Protein AF-A0AAE9F2T5-F1 (afdb_monomer_lite)

Radius of gyration: 38.39 Å; chains: 1; bounding box: 118×68×94 Å

pLDDT: mean 76.82, std 18.56, range [22.47, 98.25]

InterPro domains:
  IPR002516 Glycosyl transferase, family 11 [PF01531] (31-319)
  IPR004951 Protein of unknown function DUF268, Caenorhabditis species [PF03269] (852-1028)
  IPR008166 Glycosyltransferase family 92 [PF01697] (435-632)
  IPR052501 Alpha-1-2 Fucosyltransferase [PTHR22898] (22-334)

Secondary structure (DSSP, 8-state):
---------------PPPPPPPP---PPPPPEEEE---TTS-HHHHHHHHHHHHHHHHHHT-EEEEE--SHHHHHHHHHHHHH-HHHHTTSEEESS---TTSPEEE--SSTT----GGGGTT---SEEEEE-S----GGGGTT-HHHHHHTSPPPSS--TTS----SSEEEEEEEE--TTTTTTSS----HHHHHHHHHHHHHHH---TTSEEEEEEEES-HHHHHHHTT-EEE-TTSPEEEHHHHEEE--S-HHHHHHHHHHH-SEEEE-STT-HHHHHHHHT-SS-EEEEE-GGGS--SSS-GGG--HHHHS-TTSEEEEEESTTS-EEEE-----TTEEEEEEEEE-------SSS-S------EEEEEEE-SS-EEEEEEEEEE----TT-SEEEEEEEEE--SS-SEEEEE-SS-EEE--------EEETTTEEE--------TT--TTS--TTTHHHHT-HHHHHHHHHHHHTTT-SEEE---TTEE---SSSSSHHHHHHHHHTT-TTEEEEEEEEEEEEEEEE-GGG--HHHHHHT-EEEEEEEEEEEEEEGGG-SS--SBPPSSPSTT-EEEEEEEEEEEEEEEEEEEPTT-TT---------------HHHHHHHHHHHHHHHTSHHHHTTGGGS-SS-SSHHHHHHHHHHHHHS--SS---GGGS-----TT---S-------GGG-EEEETTEEEE----S-----TTS-SSSSHIIIIIIGGGTEEEEE--SSS-EEEESSPPPHHHHHHHHHHHHTSPPPSS--SS--GGGHHHHTTTTTSEEEEE----TTTTSS----TT-HHHHTT--HHHHHTTSSSGGGHHHHHHHHHS--TT-EEEEES--SS-HHHHHHHHTT-SEEEEE-SS-----GGGTTTEEEE-HHHHHHTGGGTTT-EEEEEEES-GGGTTS-TTSPPP-TTHHHHHHHHHHHHEEEEEEEEEEEEEESSEEEEETEEEB-HHHHHHHTTTEEEEEEEETTEEEEE---HHHHSTT-TT-EEEEEEEEEE-

Structure (mmCIF, N/CA/C/O backbone):
data_AF-A0AAE9F2T5-F1
#
_entry.id   AF-A0AAE9F2T5-F1
#
loop_
_atom_site.group_PDB
_atom_site.id
_atom_site.type_symbol
_atom_site.label_atom_id
_atom_site.label_alt_id
_atom_site.label_comp_id
_atom_site.label_asym_id
_atom_site.label_entity_id
_atom_site.label_seq_id
_atom_site.pdbx_PDB_ins_code
_atom_site.Cartn_x
_atom_site.Cartn_y
_atom_site.Cartn_z
_atom_site.occupancy
_atom_site.B_iso_or_equiv
_atom_site.auth_seq_id
_atom_site.auth_comp_id
_atom_site.auth_asym_id
_atom_site.auth_atom_id
_atom_site.pdbx_PDB_model_num
ATOM 1 N N . MET A 1 1 ? -65.690 -32.339 -8.163 1.00 26.03 1 MET A N 1
ATOM 2 C CA . MET A 1 1 ? -66.912 -31.895 -7.452 1.00 26.03 1 MET A CA 1
ATOM 3 C C . MET A 1 1 ? -66.470 -30.750 -6.547 1.00 26.03 1 MET A C 1
ATOM 5 O O . MET A 1 1 ? -65.529 -30.986 -5.807 1.00 26.03 1 MET A O 1
ATOM 9 N N . PHE A 1 2 ? -66.978 -29.517 -6.598 1.00 22.47 2 PHE A N 1
ATOM 10 C CA . PHE A 1 2 ? -68.181 -28.957 -7.248 1.00 22.47 2 PHE A CA 1
ATOM 11 C C . PHE A 1 2 ? -67.859 -27.779 -8.207 1.00 22.47 2 PHE A C 1
ATOM 13 O O . PHE A 1 2 ? -66.694 -27.490 -8.451 1.00 22.47 2 PHE A O 1
ATOM 20 N N . ASN A 1 3 ? -68.898 -27.172 -8.801 1.00 24.66 3 ASN A N 1
ATOM 21 C CA . ASN A 1 3 ? -68.840 -26.230 -9.932 1.00 24.66 3 ASN A CA 1
ATOM 22 C C . ASN A 1 3 ? -68.689 -24.737 -9.563 1.00 24.66 3 ASN A C 1
ATOM 24 O O . ASN A 1 3 ? -69.154 -24.302 -8.516 1.00 24.66 3 ASN A O 1
ATOM 28 N N . ASN A 1 4 ? -68.166 -23.980 -10.537 1.00 30.84 4 ASN A N 1
ATOM 29 C CA . ASN A 1 4 ? -68.467 -22.597 -10.959 1.00 30.84 4 ASN A CA 1
ATOM 30 C C . ASN A 1 4 ? -69.228 -21.628 -10.027 1.00 30.84 4 ASN A C 1
ATOM 32 O O . ASN A 1 4 ? -70.420 -21.808 -9.786 1.00 30.84 4 ASN A O 1
ATOM 36 N N . VAL A 1 5 ? -68.631 -20.441 -9.837 1.00 24.72 5 VAL A N 1
ATOM 37 C CA . VAL A 1 5 ? -69.304 -19.144 -10.074 1.00 24.72 5 VAL A CA 1
ATOM 38 C C . VAL A 1 5 ? -68.362 -18.244 -10.892 1.00 24.72 5 VAL A C 1
ATOM 40 O O . VAL A 1 5 ? -67.168 -18.179 -10.620 1.00 24.72 5 VAL A O 1
ATOM 43 N N . THR A 1 6 ? -68.895 -17.580 -11.917 1.00 32.34 6 THR A N 1
ATOM 44 C CA . THR A 1 6 ? -68.204 -16.633 -12.818 1.00 32.34 6 THR A CA 1
ATOM 45 C C . THR A 1 6 ? -68.446 -15.175 -12.422 1.00 32.34 6 THR A C 1
ATOM 47 O O . THR A 1 6 ? -69.546 -14.903 -11.949 1.00 32.34 6 THR A O 1
ATOM 50 N N . LEU A 1 7 ? -67.512 -14.259 -12.745 1.00 22.95 7 LEU A N 1
ATOM 51 C CA . LEU A 1 7 ? -67.686 -12.862 -13.242 1.00 22.95 7 LEU A CA 1
ATOM 52 C C . LEU A 1 7 ? -66.409 -12.022 -12.963 1.00 22.95 7 LEU A C 1
ATOM 54 O O . LEU A 1 7 ? -65.726 -12.330 -11.989 1.00 22.95 7 LEU A O 1
ATOM 58 N N . PRO A 1 8 ? -66.123 -10.914 -13.688 1.00 25.28 8 PRO A N 1
ATOM 59 C CA . PRO A 1 8 ? -66.578 -10.504 -15.022 1.00 25.28 8 PRO A CA 1
ATOM 60 C C . PRO A 1 8 ? -65.414 -10.296 -16.027 1.00 25.28 8 PRO A C 1
ATOM 62 O O . PRO A 1 8 ? -64.253 -10.174 -15.653 1.00 25.28 8 PRO A O 1
ATOM 65 N N . VAL A 1 9 ? -65.737 -10.177 -17.321 1.00 36.75 9 VAL A N 1
ATOM 66 C CA . VAL A 1 9 ? -64.792 -9.720 -18.362 1.00 36.75 9 VAL A CA 1
ATOM 67 C C . VAL A 1 9 ? -64.897 -8.199 -18.518 1.00 36.75 9 VAL A C 1
ATOM 69 O O . VAL A 1 9 ? -65.997 -7.679 -18.698 1.00 36.75 9 VAL A O 1
ATOM 72 N N . ILE A 1 10 ? -63.760 -7.499 -18.506 1.00 24.41 10 ILE A N 1
ATOM 73 C CA . ILE A 1 10 ? -63.602 -6.074 -18.861 1.00 24.41 10 ILE A CA 1
ATOM 74 C C . ILE A 1 10 ? -62.462 -5.992 -19.907 1.00 24.41 10 ILE A C 1
ATOM 76 O O . ILE A 1 10 ? -61.574 -6.846 -19.883 1.00 24.41 10 ILE A O 1
ATOM 80 N N . PRO A 1 11 ? -62.550 -5.123 -20.936 1.00 23.88 11 PRO A N 1
ATOM 81 C CA . PRO A 1 11 ? -62.205 -5.558 -22.290 1.00 23.88 11 PRO A CA 1
ATOM 82 C C . PRO A 1 11 ? -60.758 -5.306 -22.732 1.00 23.88 11 PRO A C 1
ATOM 84 O O . PRO A 1 11 ? -60.097 -4.365 -22.303 1.00 23.88 11 PRO A O 1
ATOM 87 N N . LEU A 1 12 ? -60.344 -6.102 -23.725 1.00 28.84 12 LEU A N 1
ATOM 88 C CA . LEU A 1 12 ? -59.210 -5.833 -24.613 1.00 28.84 12 LEU A CA 1
ATOM 89 C C . LEU A 1 12 ? -59.249 -4.388 -25.138 1.00 28.84 12 LEU A C 1
ATOM 91 O O . LEU A 1 12 ? -60.139 -4.031 -25.916 1.00 28.84 12 LEU A O 1
ATOM 95 N N . ILE A 1 13 ? -58.243 -3.585 -24.788 1.00 26.64 13 ILE A N 1
ATOM 96 C CA . ILE A 1 13 ? -57.973 -2.328 -25.489 1.00 26.64 13 ILE A CA 1
ATOM 97 C C . ILE A 1 13 ? -57.373 -2.685 -26.851 1.00 26.64 13 ILE A C 1
ATOM 99 O O . ILE A 1 13 ? -56.270 -3.218 -26.960 1.00 26.64 13 ILE A O 1
ATOM 103 N N . ASN A 1 14 ? -58.145 -2.424 -27.904 1.00 25.52 14 ASN A N 1
ATOM 104 C CA . ASN A 1 14 ? -57.723 -2.654 -29.278 1.00 25.52 14 ASN A CA 1
ATOM 105 C C . ASN A 1 14 ? -56.640 -1.655 -29.707 1.00 25.52 14 ASN A C 1
ATOM 107 O O . ASN A 1 14 ? -56.789 -0.452 -29.509 1.00 25.52 14 ASN A O 1
ATOM 111 N N . LYS A 1 15 ? -55.624 -2.192 -30.391 1.00 38.91 15 LYS A N 1
ATOM 112 C CA . LYS A 1 15 ? -54.816 -1.575 -31.458 1.00 38.91 15 LYS A CA 1
ATOM 113 C C . LYS A 1 15 ? -54.985 -0.059 -31.658 1.00 38.91 15 LYS A C 1
ATOM 115 O O . LYS A 1 15 ? -55.930 0.382 -32.311 1.00 38.91 15 LYS A O 1
ATOM 120 N N . THR A 1 16 ? -53.962 0.705 -31.292 1.00 28.67 16 THR A N 1
ATOM 121 C CA . THR A 1 16 ? -53.612 1.919 -32.035 1.00 28.67 16 THR A CA 1
ATOM 122 C C . THR A 1 16 ? -52.824 1.529 -33.289 1.00 28.67 16 THR A C 1
ATOM 124 O O . THR A 1 16 ? -51.819 0.822 -33.218 1.00 28.67 16 THR A O 1
ATOM 127 N N . GLU A 1 17 ? -53.295 1.955 -34.463 1.00 27.84 17 GLU A N 1
ATOM 128 C CA . GLU A 1 17 ? -52.518 1.855 -35.704 1.00 27.84 17 GLU A CA 1
ATOM 129 C C . GLU A 1 17 ? -51.265 2.749 -35.628 1.00 27.84 17 GLU A C 1
ATOM 131 O O . GLU A 1 17 ? -51.311 3.813 -35.000 1.00 27.84 17 GLU A O 1
ATOM 136 N N . PRO A 1 18 ? -50.147 2.374 -36.278 1.00 27.41 18 PRO A N 1
ATOM 137 C CA . PRO A 1 18 ? -48.963 3.223 -36.313 1.00 27.41 18 PRO A CA 1
ATOM 138 C C . PRO A 1 18 ? -49.248 4.517 -37.099 1.00 27.41 18 PRO A C 1
ATOM 140 O O . PRO A 1 18 ? -49.845 4.462 -38.182 1.00 27.41 18 PRO A O 1
ATOM 143 N N . PRO A 1 19 ? -48.806 5.693 -36.613 1.00 31.16 19 PRO A N 1
ATOM 144 C CA . PRO A 1 19 ? -48.976 6.943 -37.341 1.00 31.16 19 PRO A CA 1
ATOM 145 C C . PRO A 1 19 ? -48.209 6.906 -38.669 1.00 31.16 19 PRO A C 1
ATOM 147 O O . PRO A 1 19 ? -47.118 6.344 -38.774 1.00 31.16 19 PRO A O 1
ATOM 150 N N . LYS A 1 20 ? -48.797 7.517 -39.706 1.00 30.09 20 LYS A N 1
ATOM 151 C CA . LYS A 1 20 ? -48.253 7.508 -41.073 1.00 30.09 20 LYS A CA 1
ATOM 152 C C . LYS A 1 20 ? -46.817 8.035 -41.108 1.00 30.09 20 LYS A C 1
ATOM 154 O O . LYS A 1 20 ? -46.532 9.117 -40.604 1.00 30.09 20 LYS A O 1
ATOM 159 N N . ALA A 1 21 ? -45.944 7.270 -41.761 1.00 32.88 21 ALA A N 1
ATOM 160 C CA . ALA A 1 21 ? -44.514 7.534 -41.821 1.00 32.88 21 ALA A CA 1
ATOM 161 C C . ALA A 1 21 ? -44.183 8.918 -42.402 1.00 32.88 21 ALA A C 1
ATOM 163 O O . ALA A 1 21 ? -44.449 9.190 -43.575 1.00 32.88 21 ALA A O 1
ATOM 164 N N . ASN A 1 22 ? -43.498 9.737 -41.604 1.00 29.17 22 ASN A N 1
ATOM 165 C CA . ASN A 1 22 ? -42.672 10.826 -42.110 1.00 29.17 22 ASN A CA 1
ATOM 166 C C . ASN A 1 22 ? -41.255 10.266 -42.302 1.00 29.17 22 ASN A C 1
ATOM 168 O O . ASN A 1 22 ? -40.677 9.706 -41.372 1.00 29.17 22 ASN A O 1
ATOM 172 N N . LYS A 1 23 ? -40.714 10.338 -43.521 1.00 43.25 23 LYS A N 1
ATOM 173 C CA . LYS A 1 23 ? -39.388 9.778 -43.832 1.00 43.25 23 LYS A CA 1
ATOM 174 C C . LYS A 1 23 ? -38.257 10.667 -43.295 1.00 43.25 23 LYS A C 1
ATOM 176 O O . LYS A 1 23 ? -38.387 11.886 -43.295 1.00 43.25 23 LYS A O 1
ATOM 181 N N . ASN A 1 24 ? -37.121 10.023 -43.006 1.00 42.94 24 ASN A N 1
ATOM 182 C CA . ASN A 1 24 ? -35.780 10.594 -42.778 1.00 42.94 24 ASN A CA 1
ATOM 183 C C . ASN A 1 24 ? -35.368 10.949 -41.334 1.00 42.94 24 ASN A C 1
ATOM 185 O O . ASN A 1 24 ? -34.808 12.014 -41.101 1.00 42.94 24 ASN A O 1
ATOM 189 N N . VAL A 1 25 ? -35.469 9.980 -40.418 1.00 36.09 25 VAL A N 1
ATOM 190 C CA . VAL A 1 25 ? -34.329 9.593 -39.558 1.00 36.09 25 VAL A CA 1
ATOM 191 C C . VAL A 1 25 ? -34.303 8.060 -39.520 1.00 36.09 25 VAL A C 1
ATOM 193 O O . VAL A 1 25 ? -35.353 7.449 -39.337 1.00 36.09 25 VAL A O 1
ATOM 196 N N . LEU A 1 26 ? -33.145 7.423 -39.730 1.00 37.03 26 LEU A N 1
ATOM 197 C CA . LEU A 1 26 ? -32.974 6.020 -39.335 1.00 37.03 26 LEU A CA 1
ATOM 198 C C . LEU A 1 26 ? -32.663 6.009 -37.837 1.00 37.03 26 LEU A C 1
ATOM 200 O O . LEU A 1 26 ? -31.552 6.363 -37.446 1.00 37.03 26 LEU A O 1
ATOM 204 N N . GLU A 1 27 ? -33.635 5.627 -37.008 1.00 47.56 27 GLU A N 1
ATOM 205 C CA . GLU A 1 27 ? -33.327 5.235 -35.630 1.00 47.56 27 GLU A CA 1
ATOM 206 C C . GLU A 1 27 ? -32.366 4.029 -35.664 1.00 47.56 27 GLU A C 1
ATOM 208 O O . GLU A 1 27 ? -32.543 3.135 -36.501 1.00 47.56 27 GLU A O 1
ATOM 213 N N . PRO A 1 28 ? -31.340 3.979 -34.793 1.00 51.78 28 PRO A N 1
ATOM 214 C CA . PRO A 1 28 ? -30.509 2.789 -34.664 1.00 51.78 28 PRO A CA 1
ATOM 215 C C . PRO A 1 28 ? -31.369 1.588 -34.225 1.00 51.78 28 PRO A C 1
ATOM 217 O O . PRO A 1 28 ? -32.361 1.776 -33.514 1.00 51.78 28 PRO A O 1
ATOM 220 N N . PRO A 1 29 ? -31.011 0.350 -34.619 1.00 58.88 29 PRO A N 1
ATOM 221 C CA . PRO A 1 29 ? -31.774 -0.835 -34.240 1.00 58.88 29 PRO A CA 1
ATOM 222 C C . PRO A 1 29 ? -31.859 -0.946 -32.716 1.00 58.88 29 PRO A C 1
ATOM 224 O O . PRO A 1 29 ? -30.844 -0.863 -32.017 1.00 58.88 29 PRO A O 1
ATOM 227 N N . LYS A 1 30 ? -33.082 -1.117 -32.204 1.00 73.56 30 LYS A N 1
ATOM 228 C CA . LYS A 1 30 ? -33.344 -1.248 -30.769 1.00 73.56 30 LYS A CA 1
ATOM 229 C C . LYS A 1 30 ? -32.688 -2.529 -30.268 1.00 73.56 30 LYS A C 1
ATOM 231 O O . LYS A 1 30 ? -33.008 -3.613 -30.734 1.00 73.56 30 LYS A O 1
ATOM 236 N N . LYS A 1 31 ? -31.755 -2.390 -29.328 1.00 90.88 31 LYS A N 1
ATOM 237 C CA . LYS A 1 31 ? -31.063 -3.516 -28.699 1.00 90.88 31 LYS A CA 1
ATOM 238 C C . LYS A 1 31 ? -31.756 -3.900 -27.401 1.00 90.88 31 LYS A C 1
ATOM 240 O O . LYS A 1 31 ? -32.122 -3.027 -26.618 1.00 90.88 31 LYS A O 1
ATOM 245 N N . TYR A 1 32 ? -31.867 -5.193 -27.146 1.00 92.50 32 TYR A N 1
ATOM 246 C CA . TYR A 1 32 ? -32.594 -5.768 -26.019 1.00 92.50 32 TYR A CA 1
ATOM 247 C C . TYR A 1 32 ? -31.639 -6.451 -25.033 1.00 92.50 32 TYR A C 1
ATOM 249 O O . TYR A 1 32 ? -30.564 -6.927 -25.423 1.00 92.50 32 TYR A O 1
ATOM 257 N N . LEU A 1 33 ? -32.027 -6.484 -23.757 1.00 94.56 33 LEU A N 1
ATOM 258 C CA . LEU A 1 33 ? -31.319 -7.180 -22.683 1.00 94.56 33 LEU A CA 1
ATOM 259 C C . LEU A 1 33 ? -32.301 -7.948 -21.791 1.00 94.56 33 LEU A C 1
ATOM 261 O O . LEU A 1 33 ? -33.308 -7.392 -21.370 1.00 94.56 33 LEU A O 1
ATOM 265 N N . SER A 1 34 ? -31.993 -9.200 -21.469 1.00 93.50 34 SER A N 1
ATOM 266 C CA . SER A 1 34 ? -32.776 -10.048 -20.554 1.00 93.50 34 SER A CA 1
ATOM 267 C C . SER A 1 34 ? -31.858 -10.899 -19.668 1.00 93.50 34 SER A C 1
ATOM 269 O O . SER A 1 34 ? -30.660 -10.997 -19.941 1.00 93.50 34 SER A O 1
ATOM 271 N N . THR A 1 35 ? -32.401 -11.497 -18.608 1.00 92.19 35 THR A N 1
ATOM 272 C CA . THR A 1 35 ? -31.714 -12.432 -17.693 1.00 92.19 35 THR A CA 1
ATOM 273 C C . THR A 1 35 ? -32.574 -13.686 -17.499 1.00 92.19 35 THR A C 1
ATOM 275 O O . THR A 1 35 ? -33.719 -13.722 -17.952 1.00 92.19 35 THR A O 1
ATOM 278 N N . ASN A 1 36 ? -32.051 -14.711 -16.814 1.00 87.88 36 ASN A N 1
ATOM 279 C CA . ASN A 1 36 ? -32.835 -15.909 -16.476 1.00 87.88 36 ASN A CA 1
ATOM 280 C C . ASN A 1 36 ? -33.987 -15.647 -15.480 1.00 87.88 36 ASN A C 1
ATOM 282 O O . ASN A 1 36 ? -34.905 -16.454 -15.441 1.00 87.88 36 ASN A O 1
ATOM 286 N N . LEU A 1 37 ? -33.897 -14.577 -14.671 1.00 88.38 37 LEU A N 1
ATOM 287 C CA . LEU A 1 37 ? -34.803 -14.183 -13.578 1.00 88.38 37 LEU A CA 1
ATOM 288 C C . LEU A 1 37 ? -35.059 -15.256 -12.491 1.00 88.38 37 LEU A C 1
ATOM 290 O O . LEU A 1 37 ? -35.641 -16.313 -12.721 1.00 88.38 37 LEU A O 1
ATOM 294 N N . ALA A 1 38 ? -34.734 -14.945 -11.235 1.00 88.69 38 ALA A N 1
ATOM 295 C CA . ALA A 1 38 ? -35.103 -15.735 -10.054 1.00 88.69 38 ALA A CA 1
ATOM 296 C C . ALA A 1 38 ? -36.607 -15.623 -9.698 1.00 88.69 38 ALA A C 1
ATOM 298 O O . ALA A 1 38 ? -36.972 -15.291 -8.568 1.00 88.69 38 ALA A O 1
ATOM 299 N N . ALA A 1 39 ? -37.499 -15.878 -10.659 1.00 89.31 39 ALA A N 1
ATOM 300 C CA . ALA A 1 39 ? -38.934 -15.610 -10.547 1.00 89.31 39 ALA A CA 1
ATOM 301 C C . ALA A 1 39 ? -39.632 -16.382 -9.411 1.00 89.31 39 ALA A C 1
ATOM 303 O O . ALA A 1 39 ? -40.558 -15.866 -8.792 1.00 89.31 39 ALA A O 1
ATOM 304 N N . ASN A 1 40 ? -39.150 -17.582 -9.071 1.00 90.06 40 ASN A N 1
ATOM 305 C CA . ASN A 1 40 ? -39.658 -18.395 -7.956 1.00 90.06 40 ASN A CA 1
ATOM 306 C C . ASN A 1 40 ? -39.263 -17.883 -6.552 1.00 90.06 40 ASN A C 1
ATOM 308 O O . ASN A 1 40 ? -39.580 -18.532 -5.553 1.00 90.06 40 ASN A O 1
ATOM 312 N N . ALA A 1 41 ? -38.534 -16.769 -6.461 1.00 89.88 41 ALA A N 1
ATOM 313 C CA . ALA A 1 41 ? -38.201 -16.119 -5.201 1.00 89.88 41 ALA A CA 1
ATOM 314 C C . ALA A 1 41 ? -39.363 -15.250 -4.664 1.00 89.88 41 ALA A C 1
ATOM 316 O O . ALA A 1 41 ? -40.492 -15.331 -5.136 1.00 89.88 41 ALA A O 1
ATOM 317 N N . ARG A 1 42 ? -39.086 -14.423 -3.645 1.00 90.19 42 ARG A N 1
ATOM 318 C CA . ARG A 1 42 ? -40.025 -13.430 -3.085 1.00 90.19 42 ARG A CA 1
ATOM 319 C C . ARG A 1 42 ? -39.603 -12.005 -3.459 1.00 90.19 42 ARG A C 1
ATOM 321 O O . ARG A 1 42 ? -38.406 -11.779 -3.653 1.00 90.19 42 ARG A O 1
ATOM 328 N N . LEU A 1 43 ? -40.544 -11.058 -3.405 1.00 92.19 43 LEU A N 1
ATOM 329 C CA . LEU A 1 43 ? -40.414 -9.609 -3.648 1.00 92.19 43 LEU A CA 1
ATOM 330 C C . LEU A 1 43 ? -39.008 -8.987 -3.506 1.00 92.19 43 LEU A C 1
ATOM 332 O O . LEU A 1 43 ? -38.526 -8.347 -4.433 1.00 92.19 43 LEU A O 1
ATOM 336 N N . GLY A 1 44 ? -38.309 -9.169 -2.378 1.00 92.81 44 GLY A N 1
ATOM 337 C CA . GLY A 1 44 ? -36.970 -8.585 -2.177 1.00 92.81 44 GLY A CA 1
ATOM 338 C C . GLY A 1 44 ? -35.915 -9.041 -3.201 1.00 92.81 44 GLY A C 1
ATOM 339 O O . GLY A 1 44 ? -35.040 -8.266 -3.579 1.00 92.81 44 GLY A O 1
ATOM 340 N N . ASN A 1 45 ? -36.011 -10.278 -3.695 1.00 92.94 45 ASN A N 1
ATOM 341 C CA . ASN A 1 45 ? -35.160 -10.791 -4.773 1.00 92.94 45 ASN A CA 1
ATOM 342 C C . ASN A 1 45 ? -35.644 -10.320 -6.148 1.00 92.94 45 ASN A C 1
ATOM 344 O O . ASN A 1 45 ? -34.815 -10.016 -7.002 1.00 92.94 45 ASN A O 1
ATOM 348 N N . HIS A 1 46 ? -36.962 -10.214 -6.345 1.00 94.88 46 HIS A N 1
ATOM 349 C CA . HIS A 1 46 ? -37.544 -9.674 -7.576 1.00 94.88 46 HIS A CA 1
ATOM 350 C C . HIS A 1 46 ? -37.118 -8.220 -7.809 1.00 94.88 46 HIS A C 1
ATOM 352 O O . HIS A 1 46 ? -36.692 -7.872 -8.907 1.00 94.88 46 HIS A O 1
ATOM 358 N N . LEU A 1 47 ? -37.134 -7.391 -6.761 1.00 95.31 47 LEU A N 1
ATOM 359 C CA . LEU A 1 47 ? -36.662 -6.005 -6.812 1.00 95.31 47 LEU A CA 1
ATOM 360 C C . LEU A 1 47 ? -35.171 -5.910 -7.165 1.00 95.31 47 LEU A C 1
ATOM 362 O O . LEU A 1 47 ? -34.795 -5.043 -7.950 1.00 95.31 47 LEU A O 1
ATOM 366 N N . PHE A 1 48 ? -34.327 -6.807 -6.639 1.00 94.94 48 PHE A N 1
ATOM 367 C CA . PHE A 1 48 ? -32.910 -6.866 -7.017 1.00 94.94 48 PHE A CA 1
ATOM 368 C C . PHE A 1 48 ? -32.719 -7.229 -8.496 1.00 94.94 48 PHE A C 1
ATOM 370 O O . PHE A 1 48 ? -32.009 -6.512 -9.196 1.00 94.94 48 PHE A O 1
ATOM 377 N N . GLU A 1 49 ? -33.382 -8.280 -8.985 1.00 93.38 49 GLU A N 1
ATOM 378 C CA . GLU A 1 49 ? -33.363 -8.676 -10.402 1.00 93.38 49 GLU A CA 1
ATOM 379 C C . GLU A 1 49 ? -33.782 -7.518 -11.319 1.00 93.38 49 GLU A C 1
ATOM 381 O O . GLU A 1 49 ? -33.047 -7.149 -12.235 1.00 93.38 49 GLU A O 1
ATOM 386 N N . MET A 1 50 ? -34.930 -6.892 -11.041 1.00 94.88 50 MET A N 1
ATOM 387 C CA . MET A 1 50 ? -35.497 -5.841 -11.891 1.00 94.88 50 MET A CA 1
ATOM 388 C C . MET A 1 50 ? -34.683 -4.541 -11.828 1.00 94.88 50 MET A C 1
ATOM 390 O O . MET A 1 50 ? -34.361 -3.967 -12.870 1.00 94.88 50 MET A O 1
ATOM 394 N N . ALA A 1 51 ? -34.279 -4.082 -10.638 1.00 96.31 51 ALA A N 1
ATOM 395 C CA . ALA A 1 51 ? -33.465 -2.872 -10.507 1.00 96.31 51 ALA A CA 1
ATOM 396 C C . ALA A 1 51 ? -32.064 -3.049 -11.118 1.00 96.31 51 ALA A C 1
ATOM 398 O O . ALA A 1 51 ? -31.571 -2.141 -11.796 1.00 96.31 51 ALA A O 1
ATOM 399 N N . SER A 1 52 ? -31.438 -4.220 -10.942 1.00 95.44 52 SER A N 1
ATOM 400 C CA . SER A 1 52 ? -30.150 -4.535 -11.567 1.00 95.44 52 SER A CA 1
ATOM 401 C C . SER A 1 52 ? -30.272 -4.653 -13.084 1.00 95.44 52 SER A C 1
ATOM 403 O O . SER A 1 52 ? -29.479 -4.030 -13.788 1.00 95.44 52 SER A O 1
ATOM 405 N N . LEU A 1 53 ? -31.277 -5.357 -13.619 1.00 95.38 53 LEU A N 1
ATOM 406 C CA . LEU A 1 53 ? -31.493 -5.461 -15.068 1.00 95.38 53 LEU A CA 1
ATOM 407 C C . LEU A 1 53 ? -31.769 -4.087 -15.701 1.00 95.38 53 LEU A C 1
ATOM 409 O O . LEU A 1 53 ? -31.170 -3.771 -16.731 1.00 95.38 53 LEU A O 1
ATOM 413 N N . TYR A 1 54 ? -32.574 -3.224 -15.072 1.00 96.06 54 TYR A N 1
ATOM 414 C CA . TYR A 1 54 ? -32.762 -1.838 -15.525 1.00 96.06 54 TYR A CA 1
ATOM 415 C C . TYR A 1 54 ? -31.442 -1.043 -15.501 1.00 96.06 54 TYR A C 1
ATOM 417 O O . TYR A 1 54 ? -31.079 -0.422 -16.502 1.00 96.06 54 TYR A O 1
ATOM 425 N N . GLY A 1 55 ? -30.669 -1.121 -14.412 1.00 95.25 55 GLY A N 1
ATOM 426 C CA . GLY A 1 55 ? -29.379 -0.434 -14.279 1.00 95.25 55 GLY A CA 1
ATOM 427 C C . GLY A 1 55 ? -28.319 -0.886 -15.291 1.00 95.25 55 GLY A C 1
ATOM 428 O O . GLY A 1 55 ? -27.673 -0.050 -15.931 1.00 95.25 55 GLY A O 1
ATOM 429 N N . ILE A 1 56 ? -28.186 -2.198 -15.509 1.00 94.69 56 ILE A N 1
ATOM 430 C CA . ILE A 1 56 ? -27.300 -2.789 -16.525 1.00 94.69 56 ILE A CA 1
ATOM 431 C C . ILE A 1 56 ? -27.759 -2.366 -17.930 1.00 94.69 56 ILE A C 1
ATOM 433 O O . ILE A 1 56 ? -26.936 -1.928 -18.735 1.00 94.69 56 ILE A O 1
ATOM 437 N N . SER A 1 57 ? -29.064 -2.418 -18.215 1.00 94.69 57 SER A N 1
ATOM 438 C CA . SER A 1 57 ? -29.635 -2.010 -19.510 1.00 94.69 57 SER A CA 1
ATOM 439 C C . SER A 1 57 ? -29.357 -0.538 -19.815 1.00 94.69 57 SER A C 1
ATOM 441 O O . SER A 1 57 ? -28.848 -0.216 -20.889 1.00 94.69 57 SER A O 1
ATOM 443 N N . LYS A 1 58 ? -29.568 0.350 -18.834 1.00 92.44 58 LYS A N 1
ATOM 444 C CA . LYS A 1 58 ? -29.268 1.789 -18.920 1.00 92.44 58 LYS A CA 1
ATOM 445 C C . LYS A 1 58 ? -27.771 2.063 -19.124 1.00 92.44 58 LYS A C 1
ATOM 447 O O . LYS A 1 58 ? -27.412 3.000 -19.829 1.00 92.44 58 LYS A O 1
ATOM 452 N N . LYS A 1 59 ? -26.887 1.230 -18.558 1.00 91.81 59 LYS A N 1
ATOM 453 C CA . LYS A 1 59 ? -25.421 1.308 -18.729 1.00 91.81 59 LYS A CA 1
ATOM 454 C C . LYS A 1 59 ? -24.927 0.798 -20.093 1.00 91.81 59 LYS A C 1
ATOM 456 O O . LYS A 1 59 ? -23.835 1.189 -20.515 1.00 91.81 59 LYS A O 1
ATOM 461 N N . LEU A 1 60 ? -25.703 -0.071 -20.744 1.00 92.56 60 LEU A N 1
ATOM 462 C CA . LEU A 1 60 ? -25.411 -0.692 -22.043 1.00 92.56 60 LEU A CA 1
ATOM 463 C C . LEU A 1 60 ? -26.208 -0.105 -23.217 1.00 92.56 60 LEU A C 1
ATOM 465 O O . LEU A 1 60 ? -26.041 -0.583 -24.337 1.00 92.56 60 LEU A O 1
ATOM 469 N N . GLU A 1 61 ? -27.058 0.895 -22.969 1.00 92.62 61 GLU A N 1
ATOM 470 C CA . GLU A 1 61 ? -27.955 1.499 -23.968 1.00 92.62 61 GLU A CA 1
ATOM 471 C C . GLU A 1 61 ? -28.879 0.451 -24.630 1.00 92.62 61 GLU A C 1
ATOM 473 O O . GLU A 1 61 ? -29.099 0.437 -25.842 1.00 92.62 61 GLU A O 1
ATOM 478 N N . ARG A 1 62 ? -29.414 -0.461 -23.805 1.00 93.75 62 ARG A N 1
ATOM 479 C CA . ARG A 1 62 ? -30.348 -1.532 -24.194 1.00 93.75 62 ARG A CA 1
ATOM 480 C C . ARG A 1 62 ? -31.711 -1.352 -23.520 1.00 93.75 62 ARG A C 1
ATOM 482 O O . ARG A 1 62 ? -31.817 -0.718 -22.474 1.00 93.75 62 ARG A O 1
ATOM 489 N N . ILE A 1 63 ? -32.746 -1.943 -24.111 1.00 94.94 63 ILE A N 1
ATOM 490 C CA . ILE A 1 63 ? -34.098 -2.032 -23.552 1.00 94.94 63 ILE A CA 1
ATOM 491 C C . ILE A 1 63 ? -34.176 -3.287 -22.664 1.00 94.94 63 ILE A C 1
ATOM 493 O O . ILE A 1 63 ? -33.966 -4.392 -23.184 1.00 94.94 63 ILE A O 1
ATOM 497 N N . PRO A 1 64 ? -34.478 -3.166 -21.357 1.00 96.12 64 PRO A N 1
ATOM 498 C CA . PRO A 1 64 ? -34.688 -4.331 -20.507 1.00 96.12 64 PRO A CA 1
ATOM 499 C C . PRO A 1 64 ? -35.942 -5.086 -20.969 1.00 96.12 64 PRO A C 1
ATOM 501 O O . PRO A 1 64 ? -36.957 -4.487 -21.317 1.00 96.12 64 PRO A O 1
ATOM 504 N N . THR A 1 65 ? -35.859 -6.409 -21.033 1.00 94.19 65 THR A N 1
ATOM 505 C CA . THR A 1 65 ? -36.886 -7.287 -21.609 1.00 94.19 65 THR A CA 1
ATOM 506 C C . THR A 1 65 ? -37.189 -8.420 -20.637 1.00 94.19 65 THR A C 1
ATOM 508 O O . THR A 1 65 ? -36.274 -9.102 -20.173 1.00 94.19 65 THR A O 1
ATOM 511 N N . PHE A 1 66 ? -38.471 -8.613 -20.337 1.00 94.19 66 PHE A N 1
ATOM 512 C CA . PHE A 1 66 ? -38.980 -9.595 -19.383 1.00 94.19 66 PHE A CA 1
ATOM 513 C C . PHE A 1 66 ? -39.774 -10.664 -20.138 1.00 94.19 66 PHE A C 1
ATOM 515 O O . PHE A 1 66 ? -40.741 -10.336 -20.823 1.00 94.19 66 PHE A O 1
ATOM 522 N N . PHE A 1 67 ? -39.374 -11.928 -20.016 1.00 91.38 67 PHE A N 1
ATOM 523 C CA . PHE A 1 67 ? -40.052 -13.063 -20.648 1.00 91.38 67 PHE A CA 1
ATOM 524 C C . PHE A 1 67 ? -40.921 -13.793 -19.618 1.00 91.38 67 PHE A C 1
ATOM 526 O O . PHE A 1 67 ? -40.455 -14.098 -18.521 1.00 91.38 67 PHE A O 1
ATOM 533 N N . ILE A 1 68 ? -42.177 -14.076 -19.964 1.00 89.94 68 ILE A N 1
ATOM 534 C CA . ILE A 1 68 ? -43.112 -14.825 -19.115 1.00 89.94 68 ILE A CA 1
ATOM 535 C C . ILE A 1 68 ? -43.090 -16.299 -19.547 1.00 89.94 68 ILE A C 1
ATOM 537 O O . ILE A 1 68 ? -43.784 -16.697 -20.478 1.00 89.94 68 ILE A O 1
ATOM 541 N N . ASP A 1 69 ? -42.273 -17.111 -18.869 1.00 85.25 69 ASP A N 1
ATOM 542 C CA . ASP A 1 69 ? -42.164 -18.565 -19.109 1.00 85.25 69 ASP A CA 1
ATOM 543 C C . ASP A 1 69 ? -43.113 -19.382 -18.208 1.00 85.25 69 ASP A C 1
ATOM 545 O O . ASP A 1 69 ? -43.713 -20.374 -18.616 1.00 85.25 69 ASP A O 1
ATOM 549 N N . THR A 1 70 ? -43.299 -18.950 -16.957 1.00 88.50 70 THR A N 1
ATOM 550 C CA . THR A 1 70 ? -44.057 -19.704 -15.941 1.00 88.50 70 THR A CA 1
ATOM 551 C C . THR A 1 70 ? -44.907 -18.788 -15.071 1.00 88.50 70 THR A C 1
ATOM 553 O O . THR A 1 70 ? -44.527 -17.643 -14.869 1.00 88.50 70 THR A O 1
ATOM 556 N N . GLN A 1 71 ? -45.913 -19.331 -14.377 1.00 89.12 71 GLN A N 1
ATOM 557 C CA . GLN A 1 71 ? -46.735 -18.594 -13.398 1.00 89.12 71 GLN A CA 1
ATOM 558 C C . GLN A 1 71 ? -45.925 -17.793 -12.350 1.00 89.12 71 GLN A C 1
ATOM 560 O O . GLN A 1 71 ? -46.354 -16.729 -11.922 1.00 89.12 71 GLN A O 1
ATOM 565 N N . TRP A 1 72 ? -44.728 -18.252 -11.960 1.00 90.69 72 TRP A N 1
ATOM 566 C CA . TRP A 1 72 ? -43.838 -17.486 -11.072 1.00 90.69 72 TRP A CA 1
ATOM 567 C C . TRP A 1 72 ? -43.378 -16.141 -11.661 1.00 90.69 72 TRP A C 1
ATOM 569 O O . TRP A 1 72 ? -43.172 -15.189 -10.915 1.00 90.69 72 TRP A O 1
ATOM 579 N N . HIS A 1 73 ? -43.251 -16.041 -12.988 1.00 92.94 73 HIS A N 1
ATOM 580 C CA . HIS A 1 73 ? -42.944 -14.797 -13.694 1.00 92.94 73 HIS A CA 1
ATOM 581 C C . HIS A 1 73 ? -44.146 -13.843 -13.672 1.00 92.94 73 HIS A C 1
ATOM 583 O O . HIS A 1 73 ? -43.953 -12.650 -13.454 1.00 92.94 73 HIS A O 1
ATOM 589 N N . ASP A 1 74 ? -45.378 -14.359 -13.801 1.00 90.06 74 ASP A N 1
ATOM 590 C CA . ASP A 1 74 ? -46.595 -13.559 -13.601 1.00 90.06 74 ASP A CA 1
ATOM 591 C C . ASP A 1 74 ? -46.659 -12.996 -12.175 1.00 90.06 74 ASP A C 1
ATOM 593 O O . ASP A 1 74 ? -46.924 -11.811 -11.996 1.00 90.06 74 ASP A O 1
ATOM 597 N N . THR A 1 75 ? -46.370 -13.816 -11.156 1.00 91.00 75 THR A N 1
ATOM 598 C CA . THR A 1 75 ? -46.325 -13.368 -9.752 1.00 91.00 75 THR A CA 1
ATOM 599 C C . THR A 1 75 ? -45.235 -12.321 -9.526 1.00 91.00 75 THR A C 1
ATOM 601 O O . THR A 1 75 ? -45.523 -11.268 -8.965 1.00 91.00 75 THR A O 1
ATOM 604 N N . MET A 1 76 ? -44.012 -12.555 -10.014 1.00 93.62 76 MET A N 1
ATOM 605 C CA . MET A 1 76 ? -42.906 -11.592 -9.940 1.00 93.62 76 MET A CA 1
ATOM 606 C C . MET A 1 76 ? -43.271 -10.243 -10.577 1.00 93.62 76 MET A C 1
ATOM 608 O O . MET A 1 76 ? -42.984 -9.189 -10.002 1.00 93.62 76 MET A O 1
ATOM 612 N N . LEU A 1 77 ? -43.912 -10.270 -11.749 1.00 93.00 77 LEU A N 1
ATOM 613 C CA . LEU A 1 77 ? -44.354 -9.067 -12.445 1.00 93.00 77 LEU A CA 1
ATOM 614 C C . LEU A 1 77 ? -45.465 -8.352 -11.663 1.00 93.00 77 LEU A C 1
ATOM 616 O O . LEU A 1 77 ? -45.358 -7.151 -11.454 1.00 93.00 77 LEU A O 1
ATOM 620 N N . GLN A 1 78 ? -46.474 -9.077 -11.169 1.00 90.69 78 GLN A N 1
ATOM 621 C CA . GLN A 1 78 ? -47.588 -8.517 -10.390 1.00 90.69 78 GLN A CA 1
ATOM 622 C C . GLN A 1 78 ? -47.143 -7.908 -9.051 1.00 90.69 78 GLN A C 1
ATOM 624 O O . GLN A 1 78 ? -47.577 -6.808 -8.711 1.00 90.69 78 GLN A O 1
ATOM 629 N N . GLU A 1 79 ? -46.274 -8.585 -8.292 1.00 89.69 79 GLU A N 1
ATOM 630 C CA . GLU A 1 79 ? -45.749 -8.068 -7.019 1.00 89.69 79 GLU A CA 1
ATOM 631 C C . GLU A 1 79 ? -44.889 -6.811 -7.232 1.00 89.69 79 GLU A C 1
ATOM 633 O O . GLU A 1 79 ? -44.987 -5.850 -6.464 1.00 89.69 79 GLU A O 1
ATOM 638 N N . THR A 1 80 ? -44.078 -6.790 -8.297 1.00 92.38 80 THR A N 1
ATOM 639 C CA . THR A 1 80 ? -43.217 -5.641 -8.617 1.00 92.38 80 THR A CA 1
ATOM 640 C C . THR A 1 80 ? -44.026 -4.467 -9.173 1.00 92.38 80 THR A C 1
ATOM 642 O O . THR A 1 80 ? -43.833 -3.343 -8.718 1.00 92.38 80 THR A O 1
ATOM 645 N N . ASP A 1 81 ? -44.967 -4.707 -10.089 1.00 92.44 81 ASP A N 1
ATOM 646 C CA . ASP A 1 81 ? -45.872 -3.688 -10.646 1.00 92.44 81 ASP A CA 1
ATOM 647 C C . ASP A 1 81 ? -46.771 -3.064 -9.569 1.00 92.44 81 ASP A C 1
ATOM 649 O O . ASP A 1 81 ? -46.976 -1.852 -9.539 1.00 92.44 81 ASP A O 1
ATOM 653 N N . PHE A 1 82 ? -47.241 -3.859 -8.601 1.00 90.62 82 PHE A N 1
ATOM 654 C CA . PHE A 1 82 ? -48.008 -3.323 -7.480 1.00 90.62 82 PHE A CA 1
ATOM 655 C C . PHE A 1 82 ? -47.189 -2.352 -6.614 1.00 90.62 82 PHE A C 1
ATOM 657 O O . PHE A 1 82 ? -47.753 -1.384 -6.105 1.00 90.62 82 PHE A O 1
ATOM 664 N N . LEU A 1 83 ? -45.893 -2.599 -6.410 1.00 94.12 83 LEU A N 1
ATOM 665 C CA . LEU A 1 83 ? -45.047 -1.783 -5.531 1.00 94.12 83 LEU A CA 1
ATOM 666 C C . LEU A 1 83 ? -44.411 -0.584 -6.251 1.00 94.12 83 LEU A C 1
ATOM 668 O O . LEU A 1 83 ? -44.403 0.531 -5.722 1.00 94.12 83 LEU A O 1
ATOM 672 N N . ILE A 1 84 ? -43.838 -0.824 -7.429 1.00 95.69 84 ILE A N 1
ATOM 673 C CA . ILE A 1 84 ? -42.961 0.099 -8.156 1.00 95.69 84 ILE A CA 1
ATOM 674 C C . ILE A 1 84 ? -43.301 0.117 -9.665 1.00 95.69 84 ILE A C 1
ATOM 676 O O . ILE A 1 84 ? -42.448 -0.187 -10.502 1.00 95.69 84 ILE A O 1
ATOM 680 N N . PRO A 1 85 ? -44.546 0.474 -10.050 1.00 95.25 85 PRO A N 1
ATOM 681 C CA . PRO A 1 85 ? -45.016 0.385 -11.439 1.00 95.25 85 PRO A CA 1
ATOM 682 C C . PRO A 1 85 ? -44.145 1.190 -12.414 1.00 95.25 85 PRO A C 1
ATOM 684 O O . PRO A 1 85 ? -43.834 0.717 -13.505 1.00 95.25 85 PRO A O 1
ATOM 687 N N . GLY A 1 86 ? -43.625 2.349 -11.987 1.00 94.62 86 GLY A N 1
ATOM 688 C CA . GLY A 1 86 ? -42.742 3.172 -12.823 1.00 94.62 86 GLY A CA 1
ATOM 689 C C . GLY A 1 86 ? -41.405 2.509 -13.187 1.00 94.62 86 GLY A C 1
ATOM 690 O O . GLY A 1 86 ? -40.746 2.953 -14.120 1.00 94.62 86 GLY A O 1
ATOM 691 N N . LEU A 1 87 ? -40.993 1.436 -12.494 1.00 95.62 87 LEU A N 1
ATOM 692 C CA . LEU A 1 87 ? -39.859 0.606 -12.915 1.00 95.62 87 LEU A CA 1
ATOM 693 C C . LEU A 1 87 ? -40.270 -0.338 -14.052 1.00 95.62 87 LEU A C 1
ATOM 695 O O . LEU A 1 87 ? -39.488 -0.531 -14.981 1.00 95.62 87 LEU A O 1
ATOM 699 N N . ILE A 1 88 ? -41.479 -0.905 -13.987 1.00 95.38 88 ILE A N 1
ATOM 700 C CA . ILE A 1 88 ? -42.028 -1.835 -14.986 1.00 95.38 88 ILE A CA 1
ATOM 701 C C . ILE A 1 88 ? -42.295 -1.130 -16.320 1.00 95.38 88 ILE A C 1
ATOM 703 O O . ILE A 1 88 ? -42.028 -1.721 -17.365 1.00 95.38 88 ILE A O 1
ATOM 707 N N . ASP A 1 89 ? -42.685 0.148 -16.301 1.00 93.56 89 ASP A N 1
ATOM 708 C CA . ASP A 1 89 ? -42.874 0.990 -17.498 1.00 93.56 89 ASP A CA 1
ATOM 709 C C . ASP A 1 89 ? -41.645 1.041 -18.438 1.00 93.56 89 ASP A C 1
ATOM 711 O O . ASP A 1 89 ? -41.770 1.353 -19.626 1.00 93.56 89 ASP A O 1
ATOM 715 N N . HIS A 1 90 ? -40.444 0.722 -17.940 1.00 94.50 90 HIS A N 1
ATOM 716 C CA . HIS A 1 90 ? -39.219 0.655 -18.744 1.00 94.50 90 HIS A CA 1
ATOM 717 C C . HIS A 1 90 ? -38.987 -0.692 -19.448 1.00 94.50 90 HIS A C 1
ATOM 719 O O . HIS A 1 90 ? -38.099 -0.773 -20.303 1.00 94.50 90 HIS A O 1
ATOM 725 N N . PHE A 1 91 ? -39.735 -1.743 -19.102 1.00 95.50 91 PHE A N 1
ATOM 726 C CA . PHE A 1 91 ? -39.515 -3.105 -19.585 1.00 95.50 91 PHE A CA 1
ATOM 727 C C . PHE A 1 91 ? -40.385 -3.443 -20.795 1.00 95.50 91 PHE A C 1
ATOM 729 O O . PHE A 1 91 ? -41.597 -3.234 -20.812 1.00 95.50 91 PHE A O 1
ATOM 736 N N . LEU A 1 92 ? -39.778 -4.086 -21.793 1.00 94.62 92 LEU A N 1
ATOM 737 C CA . LEU A 1 92 ? -40.531 -4.815 -22.806 1.00 94.62 92 LEU A CA 1
ATOM 738 C C . LEU A 1 92 ? -41.001 -6.150 -22.212 1.00 94.62 92 LEU A C 1
ATOM 740 O O . LEU A 1 92 ? -40.200 -7.070 -22.052 1.00 94.62 92 LEU A O 1
ATOM 744 N N . ILE A 1 93 ? -42.292 -6.261 -21.905 1.00 93.31 93 ILE A N 1
ATOM 745 C CA . ILE A 1 93 ? -42.902 -7.515 -21.446 1.00 93.31 93 ILE A CA 1
ATOM 746 C C . ILE A 1 93 ? -43.247 -8.396 -22.656 1.00 93.31 93 ILE A C 1
ATOM 748 O O . ILE A 1 93 ? -43.958 -7.966 -23.567 1.00 93.31 93 ILE A O 1
ATOM 752 N N . VAL A 1 94 ? -42.759 -9.637 -22.660 1.00 91.38 94 VAL A N 1
ATOM 753 C CA . VAL A 1 94 ? -42.981 -10.635 -23.713 1.00 91.38 94 VAL A CA 1
ATOM 754 C C . VAL A 1 94 ? -43.670 -11.856 -23.108 1.00 91.38 94 VAL A C 1
ATOM 756 O O . VAL A 1 94 ? -43.099 -12.553 -22.274 1.00 91.38 94 VAL A O 1
ATOM 759 N N . ASN A 1 95 ? -44.899 -12.130 -23.548 1.00 86.81 95 ASN A N 1
ATOM 760 C CA . ASN A 1 95 ? -45.687 -13.278 -23.090 1.00 86.81 95 ASN A CA 1
ATOM 761 C C . ASN A 1 95 ? -45.346 -14.558 -23.880 1.00 86.81 95 ASN A C 1
ATOM 763 O O . ASN A 1 95 ? -46.200 -15.123 -24.564 1.00 86.81 95 ASN A O 1
ATOM 767 N N . ASP A 1 96 ? -44.067 -14.932 -23.861 1.00 83.06 96 ASP A N 1
ATOM 768 C CA . ASP A 1 96 ? -43.509 -16.152 -24.452 1.00 83.06 96 ASP A CA 1
ATOM 769 C C . ASP A 1 96 ? -42.182 -16.497 -23.746 1.00 83.06 96 ASP A C 1
ATOM 771 O O . ASP A 1 96 ? -41.584 -15.670 -23.050 1.00 83.06 96 ASP A O 1
ATOM 775 N N . THR A 1 97 ? -41.699 -17.713 -23.961 1.00 83.31 97 THR A N 1
ATOM 776 C CA . THR A 1 97 ? -40.413 -18.221 -23.475 1.00 83.31 97 THR A CA 1
ATOM 777 C C . THR A 1 97 ? -39.232 -17.609 -24.239 1.00 83.31 97 THR A C 1
ATOM 779 O O . THR A 1 97 ? -39.337 -17.290 -25.427 1.00 83.31 97 THR A O 1
ATOM 782 N N . PHE A 1 98 ? -38.065 -17.481 -23.595 1.00 81.56 98 PHE A N 1
ATOM 783 C CA . PHE A 1 98 ? -36.860 -17.033 -24.300 1.00 81.56 98 PHE A CA 1
ATOM 784 C C . PHE A 1 98 ? -36.459 -18.044 -25.405 1.00 81.56 98 PHE A C 1
ATOM 786 O O . PHE A 1 98 ? -36.348 -19.245 -25.123 1.00 81.56 98 PHE A O 1
ATOM 793 N N . PRO A 1 99 ? -36.214 -17.614 -26.662 1.00 82.19 99 PRO A N 1
ATOM 794 C CA . PRO A 1 99 ? -35.956 -18.547 -27.756 1.00 82.19 99 PRO A CA 1
ATOM 795 C C . PRO A 1 99 ? -34.662 -19.359 -27.577 1.00 82.19 99 PRO A C 1
ATOM 797 O O . PRO A 1 99 ? -33.558 -18.844 -27.726 1.00 82.19 99 PRO A O 1
ATOM 800 N N . LYS A 1 100 ? -34.802 -20.678 -27.378 1.00 74.62 100 LYS A N 1
ATOM 801 C CA . LYS A 1 100 ? -33.713 -21.650 -27.098 1.00 74.62 100 LYS A CA 1
ATOM 802 C C . LYS A 1 100 ? -32.563 -21.726 -28.119 1.00 74.62 100 LYS A C 1
ATOM 804 O O . LYS A 1 100 ? -31.612 -22.470 -27.902 1.00 74.62 100 LYS A O 1
ATOM 809 N N . HIS A 1 101 ? -32.674 -21.041 -29.255 1.00 76.94 101 HIS A N 1
ATOM 810 C CA . HIS A 1 101 ? -31.647 -20.987 -30.299 1.00 76.94 101 HIS A CA 1
ATOM 811 C C . HIS A 1 101 ? -30.766 -19.728 -30.218 1.00 76.94 101 HIS A C 1
ATOM 813 O O . HIS A 1 101 ? -29.779 -19.638 -30.947 1.00 76.94 101 HIS A O 1
ATOM 819 N N . LEU A 1 102 ? -31.116 -18.758 -29.368 1.00 76.75 102 LEU A N 1
ATOM 820 C CA . LEU A 1 102 ? -30.312 -17.564 -29.124 1.00 76.75 102 LEU A CA 1
ATOM 821 C C . LEU A 1 102 ? -29.211 -17.861 -28.086 1.00 76.75 102 LEU A C 1
ATOM 823 O O . LEU A 1 102 ? -29.442 -18.624 -27.144 1.00 76.75 102 LEU A O 1
ATOM 827 N N . PRO A 1 103 ? -28.004 -17.289 -28.241 1.00 78.62 103 PRO A N 1
ATOM 828 C CA . PRO A 1 103 ? -26.888 -17.551 -27.340 1.00 78.62 103 PRO A CA 1
ATOM 829 C C . PRO A 1 103 ? -27.079 -16.883 -25.970 1.00 78.62 103 PRO A C 1
ATOM 831 O O . PRO A 1 103 ? -27.582 -15.765 -25.866 1.00 78.62 103 PRO A O 1
ATOM 834 N N . HIS A 1 104 ? -26.606 -17.557 -24.919 1.00 85.50 104 HIS A N 1
ATOM 835 C CA . HIS A 1 104 ? -26.517 -16.999 -23.570 1.00 85.50 104 HIS A CA 1
ATOM 836 C C . HIS A 1 104 ? -25.139 -16.352 -23.346 1.00 85.50 104 HIS A C 1
ATOM 838 O O . HIS A 1 104 ? -24.103 -16.952 -23.640 1.00 85.50 104 HIS A O 1
ATOM 844 N N . THR A 1 105 ? -25.121 -15.155 -22.764 1.00 88.50 105 THR A N 1
ATOM 845 C CA . THR A 1 105 ? -23.915 -14.363 -22.485 1.00 88.50 105 THR A CA 1
ATOM 846 C C . THR A 1 105 ? -23.531 -14.472 -21.013 1.00 88.50 105 THR A C 1
ATOM 848 O O . THR A 1 105 ? -24.318 -14.132 -20.131 1.00 88.50 105 THR A O 1
ATOM 851 N N . ILE A 1 106 ? -22.305 -14.914 -20.723 1.00 86.56 106 ILE A N 1
ATOM 852 C CA . ILE A 1 106 ? -21.837 -15.092 -19.340 1.00 86.56 106 ILE A CA 1
ATOM 853 C C . ILE A 1 106 ? -21.552 -13.730 -18.692 1.00 86.56 106 ILE A C 1
ATOM 855 O O . ILE A 1 106 ? -20.749 -12.956 -19.224 1.00 86.56 106 ILE A O 1
ATOM 859 N N . PHE A 1 107 ? -22.192 -13.438 -17.551 1.00 84.88 107 PHE A N 1
ATOM 860 C CA . PHE A 1 107 ? -22.076 -12.129 -16.881 1.00 84.88 107 PHE A CA 1
ATOM 861 C C . PHE A 1 107 ? -22.249 -12.104 -15.344 1.00 84.88 107 PHE A C 1
ATOM 863 O O . PHE A 1 107 ? -21.999 -11.070 -14.737 1.00 84.88 107 PHE A O 1
ATOM 870 N N . HIS A 1 108 ? -22.706 -13.185 -14.699 1.00 74.44 108 HIS A N 1
ATOM 871 C CA . HIS A 1 108 ? -22.829 -13.236 -13.233 1.00 74.44 108 HIS A CA 1
ATOM 872 C C . HIS A 1 108 ? -22.816 -14.703 -12.747 1.00 74.44 108 HIS A C 1
ATOM 874 O O . HIS A 1 108 ? -23.872 -15.338 -12.687 1.00 74.44 108 HIS A O 1
ATOM 880 N N . PRO A 1 109 ? -21.636 -15.301 -12.480 1.00 68.00 109 PRO A N 1
ATOM 881 C CA . PRO A 1 109 ? -21.499 -16.736 -12.205 1.00 68.00 109 PRO A CA 1
ATOM 882 C C . PRO A 1 109 ? -21.815 -17.136 -10.754 1.00 68.00 109 PRO A C 1
ATOM 884 O O . PRO A 1 109 ? -21.997 -18.318 -10.473 1.00 68.00 109 PRO A O 1
ATOM 887 N N . GLN A 1 110 ? -21.863 -16.175 -9.831 1.00 72.12 110 GLN A N 1
ATOM 888 C CA . GLN A 1 110 ? -22.134 -16.375 -8.408 1.00 72.12 110 GLN A CA 1
ATOM 889 C C . GLN A 1 110 ? -23.025 -15.228 -7.918 1.00 72.12 110 GLN A C 1
ATOM 891 O O . GLN A 1 110 ? -22.883 -14.106 -8.397 1.00 72.12 110 GLN A O 1
ATOM 896 N N . CYS A 1 111 ? -23.918 -15.495 -6.960 1.00 68.31 111 CYS A N 1
ATOM 897 C CA . CYS A 1 111 ? -24.689 -14.433 -6.313 1.00 68.31 111 CYS A CA 1
ATOM 898 C C . CYS A 1 111 ? -23.783 -13.397 -5.638 1.00 68.31 111 CYS A C 1
ATOM 900 O O . CYS A 1 111 ? -22.690 -13.720 -5.168 1.00 68.31 111 CYS A O 1
ATOM 902 N N . CYS A 1 112 ? -24.342 -12.198 -5.462 1.00 71.19 112 CYS A N 1
ATOM 903 C CA . CYS A 1 112 ? -23.975 -11.308 -4.366 1.00 71.19 112 CYS A CA 1
ATOM 904 C C . CYS A 1 112 ? -22.576 -10.664 -4.527 1.00 71.19 112 CYS A C 1
ATOM 906 O O . CYS A 1 112 ? -22.016 -10.134 -3.571 1.00 71.19 112 CYS A O 1
ATOM 908 N N . ILE A 1 113 ? -22.030 -10.707 -5.748 1.00 80.12 113 ILE A N 1
ATOM 909 C CA . ILE A 1 113 ? -20.779 -10.069 -6.185 1.00 80.12 113 ILE A CA 1
ATOM 910 C C . ILE A 1 113 ? -21.059 -9.062 -7.309 1.00 80.12 113 ILE A C 1
ATOM 912 O O . ILE A 1 113 ? -22.034 -9.203 -8.053 1.00 80.12 113 ILE A O 1
ATOM 916 N N . PHE A 1 114 ? -20.215 -8.046 -7.472 1.00 87.06 114 PHE A N 1
ATOM 917 C CA . PHE A 1 114 ? -20.348 -7.095 -8.580 1.00 87.06 114 PHE A CA 1
ATOM 918 C C . PHE A 1 114 ? -19.482 -7.485 -9.784 1.00 87.06 114 PHE A C 1
ATOM 920 O O . PHE A 1 114 ? -18.289 -7.744 -9.646 1.00 87.06 114 PHE A O 1
ATOM 927 N N . GLU A 1 115 ? -20.065 -7.451 -10.984 1.00 87.69 115 GLU A N 1
ATOM 928 C CA . GLU A 1 115 ? -19.366 -7.688 -12.248 1.00 87.69 115 GLU A CA 1
ATOM 929 C C . GLU A 1 115 ? -19.637 -6.512 -13.204 1.00 87.69 115 GLU A C 1
ATOM 931 O O . GLU A 1 115 ? -20.788 -6.180 -13.472 1.00 87.69 115 GLU A O 1
ATOM 936 N N . ASP A 1 116 ? -18.596 -5.819 -13.685 1.00 89.50 116 ASP A N 1
ATOM 937 C CA . ASP A 1 116 ? -18.775 -4.540 -14.394 1.00 89.50 116 ASP A CA 1
ATOM 938 C C . ASP A 1 116 ? -19.474 -4.712 -15.763 1.00 89.50 116 ASP A C 1
ATOM 940 O O . ASP A 1 116 ? -18.888 -5.317 -16.672 1.00 89.50 116 ASP A O 1
ATOM 944 N N . PRO A 1 117 ? -20.664 -4.105 -15.985 1.00 90.50 117 PRO A N 1
ATOM 945 C CA . PRO A 1 117 ? -21.344 -4.111 -17.281 1.00 90.50 117 PRO A CA 1
ATOM 946 C C . PRO A 1 117 ? -20.491 -3.623 -18.453 1.00 90.50 117 PRO A C 1
ATOM 948 O O . PRO A 1 117 ? -20.732 -4.047 -19.582 1.00 90.50 117 PRO A O 1
ATOM 951 N N . ASN A 1 118 ? -19.487 -2.761 -18.236 1.00 89.19 118 ASN A N 1
ATOM 952 C CA . ASN A 1 118 ? -18.660 -2.223 -19.322 1.00 89.19 118 ASN A CA 1
ATOM 953 C C . ASN A 1 118 ? -18.029 -3.321 -20.200 1.00 89.19 118 ASN A C 1
ATOM 955 O O . ASN A 1 118 ? -17.865 -3.091 -21.399 1.00 89.19 118 ASN A O 1
ATOM 959 N N . ARG A 1 119 ? -17.752 -4.521 -19.659 1.00 92.19 119 ARG A N 1
ATOM 960 C CA . ARG A 1 119 ? -17.221 -5.666 -20.430 1.00 92.19 119 ARG A CA 1
ATOM 961 C C . ARG A 1 119 ? -18.123 -6.102 -21.594 1.00 92.19 119 ARG A C 1
ATOM 963 O O . ARG A 1 119 ? -17.636 -6.689 -22.554 1.00 92.19 119 ARG A O 1
ATOM 970 N N . LEU A 1 120 ? -19.427 -5.824 -21.515 1.00 90.75 120 LEU A N 1
ATOM 971 C CA . LEU A 1 120 ? -20.425 -6.219 -22.513 1.00 90.75 120 LEU A CA 1
ATOM 972 C C . LEU A 1 120 ? -20.660 -5.158 -23.601 1.00 90.75 120 LEU A C 1
ATOM 974 O O . LEU A 1 120 ? -21.348 -5.440 -24.580 1.00 90.75 120 LEU A O 1
ATOM 978 N N . LYS A 1 121 ? -20.095 -3.947 -23.470 1.00 87.25 121 LYS A N 1
ATOM 979 C CA . LYS A 1 121 ? -20.347 -2.823 -24.396 1.00 87.25 121 LYS A CA 1
ATOM 980 C C . LYS A 1 121 ? -19.994 -3.118 -25.852 1.00 87.25 121 LYS A C 1
ATOM 982 O O . LYS A 1 121 ? -20.665 -2.623 -26.752 1.00 87.25 121 LYS A O 1
ATOM 987 N N . ASN A 1 122 ? -18.968 -3.936 -26.078 1.00 86.50 122 ASN A N 1
ATOM 988 C CA . ASN A 1 122 ? -18.503 -4.279 -27.422 1.00 86.50 122 ASN A CA 1
ATOM 989 C C . ASN A 1 122 ? -19.377 -5.340 -28.116 1.00 86.50 122 ASN A C 1
ATOM 991 O O . ASN A 1 122 ? -19.170 -5.610 -29.297 1.00 86.50 122 ASN A O 1
ATOM 995 N N . ILE A 1 123 ? -20.347 -5.943 -27.417 1.00 86.62 123 ILE A N 1
ATOM 996 C CA . ILE A 1 123 ? -21.243 -6.944 -28.001 1.00 86.62 123 ILE A CA 1
ATOM 997 C C . ILE A 1 123 ? -22.348 -6.229 -28.785 1.00 86.62 123 ILE A C 1
ATOM 999 O O . ILE A 1 123 ? -23.203 -5.522 -28.232 1.00 86.62 123 ILE A O 1
ATOM 1003 N N . THR A 1 124 ? -22.323 -6.411 -30.102 1.00 85.00 124 THR A N 1
ATOM 1004 C CA . THR A 1 124 ? -23.202 -5.720 -31.050 1.00 85.00 124 THR A CA 1
ATOM 1005 C C . THR A 1 124 ? -24.569 -6.373 -31.230 1.00 85.00 124 THR A C 1
ATOM 1007 O O . THR A 1 124 ? -25.451 -5.695 -31.756 1.00 85.00 124 THR A O 1
ATOM 1010 N N . ASP A 1 125 ? -24.758 -7.606 -30.749 1.00 87.19 125 ASP A N 1
ATOM 1011 C CA . ASP A 1 125 ? -25.975 -8.418 -30.896 1.00 87.19 125 ASP A CA 1
ATOM 1012 C C . ASP A 1 125 ? -27.258 -7.646 -30.565 1.00 87.19 125 ASP A C 1
ATOM 1014 O O . ASP A 1 125 ? -27.327 -6.927 -29.562 1.00 87.19 125 ASP A O 1
ATOM 1018 N N . GLU A 1 126 ? -28.294 -7.811 -31.389 1.00 87.00 126 GLU A N 1
ATOM 1019 C CA . GLU A 1 126 ? -29.602 -7.177 -31.187 1.00 87.00 126 GLU A CA 1
ATOM 1020 C C . GLU A 1 126 ? -30.247 -7.656 -29.881 1.00 87.00 126 GLU A C 1
ATOM 1022 O O . GLU A 1 126 ? -30.608 -6.843 -29.031 1.00 87.00 126 GLU A O 1
ATOM 1027 N N . TYR A 1 127 ? -30.272 -8.972 -29.665 1.00 88.62 127 TYR A N 1
ATOM 1028 C CA . TYR A 1 127 ? -30.772 -9.612 -28.453 1.00 88.62 127 TYR A CA 1
ATOM 1029 C C . TYR A 1 127 ? -29.610 -10.136 -27.614 1.00 88.62 127 TYR A C 1
ATOM 1031 O O . TYR A 1 127 ? -28.792 -10.912 -28.098 1.00 88.62 127 TYR A O 1
ATOM 1039 N N . MET A 1 128 ? -29.555 -9.733 -26.345 1.00 91.81 128 MET A N 1
ATOM 1040 C CA . MET A 1 128 ? -28.597 -10.246 -25.370 1.00 91.81 128 MET A CA 1
ATOM 1041 C C . MET A 1 128 ? -29.353 -10.851 -24.186 1.00 91.81 128 MET A C 1
ATOM 1043 O O . MET A 1 128 ? -30.240 -10.213 -23.616 1.00 91.81 128 MET A O 1
ATOM 1047 N N . HIS A 1 129 ? -28.987 -12.070 -23.803 1.00 92.19 129 HIS A N 1
ATOM 1048 C CA . HIS A 1 129 ? -29.569 -12.763 -22.659 1.00 92.19 129 HIS A CA 1
ATOM 1049 C C . HIS A 1 129 ? -28.457 -13.204 -21.710 1.00 92.19 129 HIS A C 1
ATOM 1051 O O . HIS A 1 129 ? -27.576 -13.978 -22.084 1.00 92.19 129 HIS A O 1
ATOM 1057 N N . LEU A 1 130 ? -28.451 -12.656 -20.499 1.00 92.50 130 LEU A N 1
ATOM 1058 C CA . LEU A 1 130 ? -27.372 -12.818 -19.535 1.00 92.50 130 LEU A CA 1
ATOM 1059 C C . LEU A 1 130 ? -27.596 -14.051 -18.660 1.00 92.50 130 LEU A C 1
ATOM 1061 O O . LEU A 1 130 ? -28.668 -14.231 -18.084 1.00 92.50 130 LEU A O 1
ATOM 1065 N N . THR A 1 131 ? -26.555 -14.866 -18.492 1.00 87.06 131 THR A N 1
ATOM 1066 C CA . THR A 1 131 ? -26.564 -15.922 -17.476 1.00 87.06 131 THR A CA 1
ATOM 1067 C C . THR A 1 131 ? -26.391 -15.324 -16.086 1.00 87.06 131 THR A C 1
ATOM 1069 O O . THR A 1 131 ? -25.563 -14.429 -15.884 1.00 87.06 131 THR A O 1
ATOM 1072 N N . GLY A 1 132 ? -27.069 -15.923 -15.121 1.00 83.31 132 GLY A N 1
ATOM 1073 C CA . GLY A 1 132 ? -27.009 -15.561 -13.712 1.00 83.31 132 GLY A CA 1
ATOM 1074 C C . GLY A 1 132 ? -28.401 -15.607 -13.103 1.00 83.31 132 GLY A C 1
ATOM 1075 O O . GLY A 1 132 ? -29.363 -15.983 -13.773 1.00 83.31 132 GLY A O 1
ATOM 1076 N N . ALA A 1 133 ? -28.485 -15.258 -11.829 1.00 81.38 133 ALA A N 1
ATOM 1077 C CA . ALA A 1 133 ? -29.724 -15.048 -11.096 1.00 81.38 133 ALA A CA 1
ATOM 1078 C C . ALA A 1 133 ? -29.433 -14.136 -9.896 1.00 81.38 133 ALA A C 1
ATOM 1080 O O . ALA A 1 133 ? -28.279 -13.996 -9.479 1.00 81.38 133 ALA A O 1
ATOM 1081 N N . PHE A 1 134 ? -30.482 -13.557 -9.327 1.00 85.19 134 PHE A N 1
ATOM 1082 C CA . PHE A 1 134 ? -30.508 -12.648 -8.182 1.00 85.19 134 PHE A CA 1
ATOM 1083 C C . PHE A 1 134 ? -29.849 -11.275 -8.399 1.00 85.19 134 PHE A C 1
ATOM 1085 O O . PHE A 1 134 ? -30.424 -10.289 -7.951 1.00 85.19 134 PHE A O 1
ATOM 1092 N N . TYR A 1 135 ? -28.679 -11.180 -9.048 1.00 89.88 135 TYR A N 1
ATOM 1093 C CA . TYR A 1 135 ? -27.947 -9.923 -9.322 1.00 89.88 135 TYR A CA 1
ATOM 1094 C C . TYR A 1 135 ? -27.905 -8.958 -8.121 1.00 89.88 135 TYR A C 1
ATOM 1096 O O . TYR A 1 135 ? -28.085 -7.744 -8.259 1.00 89.88 135 TYR A O 1
ATOM 1104 N N . GLN A 1 136 ? -27.683 -9.516 -6.926 1.00 90.69 136 GLN A N 1
ATOM 1105 C CA . GLN A 1 136 ? -27.753 -8.822 -5.638 1.00 90.69 136 GLN A CA 1
ATOM 1106 C C . GLN A 1 136 ? -26.528 -7.927 -5.397 1.00 90.69 136 GLN A C 1
ATOM 1108 O O . GLN A 1 136 ? -25.695 -8.197 -4.536 1.00 90.69 136 GLN A O 1
ATOM 1113 N N . SER A 1 137 ? -26.407 -6.854 -6.178 1.00 91.19 137 SER A N 1
ATOM 1114 C CA . SER A 1 137 ? -25.439 -5.791 -5.928 1.00 91.19 137 SER A CA 1
ATOM 1115 C C . SER A 1 137 ? -26.042 -4.420 -6.199 1.00 91.19 137 SER A C 1
ATOM 1117 O O . SER A 1 137 ? -26.470 -4.112 -7.311 1.00 91.19 137 SER A O 1
ATOM 1119 N N . TRP A 1 138 ? -25.994 -3.553 -5.188 1.00 90.62 138 TRP A N 1
ATOM 1120 C CA . TRP A 1 138 ? -26.459 -2.167 -5.286 1.00 90.62 138 TRP A CA 1
ATOM 1121 C C . TRP A 1 138 ? -25.690 -1.352 -6.333 1.00 90.62 138 TRP A C 1
ATOM 1123 O O . TRP A 1 138 ? -26.190 -0.342 -6.830 1.00 90.62 138 TRP A O 1
ATOM 1133 N N . LYS A 1 139 ? -24.476 -1.786 -6.699 1.00 91.25 139 LYS A N 1
ATOM 1134 C CA . LYS A 1 139 ? -23.606 -1.101 -7.662 1.00 91.25 139 LYS A CA 1
ATOM 1135 C C . LYS A 1 139 ? -24.245 -0.999 -9.049 1.00 91.25 139 LYS A C 1
ATOM 1137 O O . LYS A 1 139 ? -24.085 0.045 -9.689 1.00 91.25 139 LYS A O 1
ATOM 1142 N N . TYR A 1 140 ? -25.040 -1.995 -9.465 1.00 92.75 140 TYR A N 1
ATOM 1143 C CA . TYR A 1 140 ? -25.776 -1.983 -10.740 1.00 92.75 140 TYR A CA 1
ATOM 1144 C C . TYR A 1 140 ? -26.768 -0.815 -10.856 1.00 92.75 140 TYR A C 1
ATOM 1146 O O . TYR A 1 140 ? -26.933 -0.260 -11.940 1.00 92.75 140 TYR A O 1
ATOM 1154 N N . PHE A 1 141 ? -27.372 -0.391 -9.742 1.00 93.06 141 PHE A N 1
ATOM 1155 C CA . PHE A 1 141 ? -28.365 0.690 -9.676 1.00 93.06 141 PHE A CA 1
ATOM 1156 C C . PHE A 1 141 ? -27.948 1.836 -8.732 1.00 93.06 141 PHE A C 1
ATOM 1158 O O . PHE A 1 141 ? -28.773 2.627 -8.279 1.00 93.06 141 PHE A O 1
ATOM 1165 N N . SER A 1 142 ? -26.641 1.986 -8.496 1.00 85.19 142 SER A N 1
ATOM 1166 C CA . SER A 1 142 ? -26.028 2.909 -7.521 1.00 85.19 142 SER A CA 1
ATOM 1167 C C . SER A 1 142 ? -26.441 4.381 -7.632 1.00 85.19 142 SER A C 1
ATOM 1169 O O . SER A 1 142 ? -26.383 5.109 -6.644 1.00 85.19 142 SER A O 1
ATOM 1171 N N . ARG A 1 143 ? -26.869 4.834 -8.817 1.00 83.31 143 ARG A N 1
ATOM 1172 C CA . ARG A 1 143 ? -27.337 6.210 -9.076 1.00 83.31 143 ARG A CA 1
ATOM 1173 C C . ARG A 1 143 ? -28.856 6.338 -9.223 1.00 83.31 143 ARG A C 1
ATOM 1175 O O . ARG A 1 143 ? -29.342 7.441 -9.437 1.00 83.31 143 ARG A O 1
ATOM 1182 N N . LEU A 1 144 ? -29.596 5.235 -9.118 1.00 88.50 144 LEU A N 1
ATOM 1183 C CA . LEU A 1 144 ? -31.019 5.169 -9.458 1.00 88.50 144 LEU A CA 1
ATOM 1184 C C . LEU A 1 144 ? -31.946 5.285 -8.247 1.00 88.50 144 LEU A C 1
ATOM 1186 O O . LEU A 1 144 ? -33.150 5.336 -8.445 1.00 88.50 144 LEU A O 1
ATOM 1190 N N . ARG A 1 145 ? -31.435 5.375 -7.008 1.00 91.75 145 ARG A N 1
ATOM 1191 C CA . ARG A 1 145 ? -32.272 5.436 -5.792 1.00 91.75 145 ARG A CA 1
ATOM 1192 C C . ARG A 1 145 ? -33.414 6.453 -5.896 1.00 91.75 145 ARG A C 1
ATOM 1194 O O . ARG A 1 145 ? -34.549 6.118 -5.590 1.00 91.75 145 ARG A O 1
ATOM 1201 N N . ASN A 1 146 ? -33.121 7.675 -6.341 1.00 89.81 146 ASN A N 1
ATOM 1202 C CA . ASN A 1 146 ? -34.130 8.732 -6.445 1.00 89.81 146 ASN A CA 1
ATOM 1203 C C . ASN A 1 146 ? -35.132 8.482 -7.588 1.00 89.81 146 ASN A C 1
ATOM 1205 O O . ASN A 1 146 ? -36.291 8.855 -7.452 1.00 89.81 146 ASN A O 1
ATOM 1209 N N . GLU A 1 147 ? -34.709 7.826 -8.676 1.00 92.50 147 GLU A N 1
ATOM 1210 C CA . GLU A 1 147 ? -35.612 7.373 -9.746 1.00 92.50 147 GLU A CA 1
ATOM 1211 C C . GLU A 1 147 ? -36.543 6.273 -9.212 1.00 92.50 147 GLU A C 1
ATOM 1213 O O . GLU A 1 147 ? -37.757 6.416 -9.275 1.00 92.50 147 GLU A O 1
ATOM 1218 N N . LEU A 1 148 ? -35.981 5.237 -8.576 1.00 94.56 148 LEU A N 1
ATOM 1219 C CA . LEU A 1 148 ? -36.720 4.118 -7.980 1.00 94.56 148 LEU A CA 1
ATOM 1220 C C . LEU A 1 148 ? -37.721 4.582 -6.910 1.00 94.56 148 LEU A C 1
ATOM 1222 O O . LEU A 1 148 ? -38.854 4.114 -6.895 1.00 94.56 148 LEU A O 1
ATOM 1226 N N . MET A 1 149 ? -37.340 5.537 -6.056 1.00 94.00 149 MET A N 1
ATOM 1227 C CA . MET A 1 149 ? -38.250 6.171 -5.091 1.00 94.00 149 MET A CA 1
ATOM 1228 C C . MET A 1 149 ? -39.411 6.901 -5.779 1.00 94.00 149 MET A C 1
ATOM 1230 O O . MET A 1 149 ? -40.536 6.832 -5.295 1.00 94.00 149 MET A O 1
ATOM 1234 N N . GLY A 1 150 ? -39.154 7.576 -6.906 1.00 93.25 150 GLY A N 1
ATOM 1235 C CA . GLY A 1 150 ? -40.180 8.243 -7.715 1.00 93.25 150 GLY A CA 1
ATOM 1236 C C . GLY A 1 150 ? -41.055 7.293 -8.542 1.00 93.25 150 GLY A C 1
ATOM 1237 O O . GLY A 1 150 ? -42.102 7.709 -9.026 1.00 93.25 150 GLY A O 1
ATOM 1238 N N . TYR A 1 151 ? -40.648 6.031 -8.692 1.00 96.19 151 TYR A N 1
ATOM 1239 C CA . TYR A 1 151 ? -41.424 4.974 -9.347 1.00 96.19 151 TYR A CA 1
ATOM 1240 C C . TYR A 1 151 ? -42.316 4.181 -8.385 1.00 96.19 151 TYR A C 1
ATOM 1242 O O . TYR A 1 151 ? -43.116 3.363 -8.846 1.00 96.19 151 TYR A O 1
ATOM 1250 N N . LEU A 1 152 ? -42.178 4.387 -7.069 1.00 95.38 152 LEU A N 1
ATOM 1251 C CA . LEU A 1 152 ? -43.034 3.751 -6.072 1.00 95.38 152 LEU A CA 1
ATOM 1252 C C . LEU A 1 152 ? -44.481 4.214 -6.225 1.00 95.38 152 LEU A C 1
ATOM 1254 O O . LEU A 1 152 ? -44.766 5.392 -6.436 1.00 95.38 152 LEU A O 1
ATOM 1258 N N . LYS A 1 153 ? -45.407 3.276 -6.047 1.00 93.00 153 LYS A N 1
ATOM 1259 C CA . LYS A 1 153 ? -46.840 3.554 -6.057 1.00 93.00 153 LYS A CA 1
ATOM 1260 C C . LYS A 1 153 ? -47.233 4.507 -4.917 1.00 93.00 153 LYS A C 1
ATOM 1262 O O . LYS A 1 153 ? -46.629 4.517 -3.838 1.00 93.00 153 LYS A O 1
ATOM 1267 N N . GLU A 1 154 ? -48.292 5.285 -5.130 1.00 88.44 154 GLU A N 1
ATOM 1268 C CA . GLU A 1 154 ? -48.945 6.008 -4.036 1.00 88.44 154 GLU A CA 1
ATOM 1269 C C . GLU A 1 154 ? -49.822 5.055 -3.203 1.00 88.44 154 GLU A C 1
ATOM 1271 O O . GLU A 1 154 ? -50.633 4.315 -3.771 1.00 88.44 154 GLU A O 1
ATOM 1276 N N . PRO A 1 155 ? -49.668 5.025 -1.866 1.00 82.50 155 PRO A N 1
ATOM 1277 C CA . PRO A 1 155 ? -50.316 4.044 -1.014 1.00 82.50 155 PRO A CA 1
ATOM 1278 C C . PRO A 1 155 ? -51.829 4.247 -1.018 1.00 82.50 155 PRO A C 1
ATOM 1280 O O . PRO A 1 155 ? -52.345 5.346 -0.820 1.00 82.50 155 PRO A O 1
ATOM 1283 N N . SER A 1 156 ? -52.554 3.149 -1.219 1.00 72.44 156 SER A N 1
ATOM 1284 C CA . SER A 1 156 ? -54.020 3.123 -1.198 1.00 72.44 156 SER A CA 1
ATOM 1285 C C . SER A 1 156 ? -54.613 3.250 0.209 1.00 72.44 156 SER A C 1
ATOM 1287 O O . SER A 1 156 ? -55.818 3.457 0.351 1.00 72.44 156 SER A O 1
ATOM 1289 N N . ASN A 1 157 ? -53.789 3.120 1.249 1.00 72.12 157 ASN A N 1
ATOM 1290 C CA . ASN A 1 157 ? -54.160 3.250 2.651 1.00 72.12 157 ASN A CA 1
ATOM 1291 C C . ASN A 1 157 ? -53.332 4.353 3.333 1.00 72.12 157 ASN A C 1
ATOM 1293 O O . ASN A 1 157 ? -52.222 4.689 2.941 1.00 72.12 157 ASN A O 1
ATOM 1297 N N . ASN A 1 158 ? -53.893 4.934 4.394 1.00 76.94 158 ASN A N 1
ATOM 1298 C CA . ASN A 1 158 ? -53.247 6.005 5.157 1.00 76.94 158 ASN A CA 1
ATOM 1299 C C . ASN A 1 158 ? -52.388 5.474 6.322 1.00 76.94 158 ASN A C 1
ATOM 1301 O O . ASN A 1 158 ? -52.110 6.242 7.243 1.00 76.94 158 ASN A O 1
ATOM 1305 N N . PHE A 1 159 ? -52.021 4.184 6.318 1.00 86.94 159 PHE A N 1
ATOM 1306 C CA . PHE A 1 159 ? -51.286 3.488 7.391 1.00 86.94 159 PHE A CA 1
ATOM 1307 C C . PHE A 1 159 ? -51.797 3.806 8.809 1.00 86.94 159 PHE A C 1
ATOM 1309 O O . PHE A 1 159 ? -51.024 4.102 9.712 1.00 86.94 159 PHE A O 1
ATOM 1316 N N . THR A 1 160 ? -53.117 3.811 9.013 1.00 82.19 160 THR A N 1
ATOM 1317 C CA . THR A 1 160 ? -53.738 4.290 10.264 1.00 82.19 160 THR A CA 1
ATOM 1318 C C . THR A 1 160 ? -53.486 3.401 11.485 1.00 82.19 160 THR A C 1
ATOM 1320 O O . THR A 1 160 ? -53.749 3.848 12.597 1.00 82.19 160 THR A O 1
ATOM 1323 N N . SER A 1 161 ? -53.001 2.168 11.295 1.00 84.94 161 SER A N 1
ATOM 1324 C CA . SER A 1 161 ? -52.537 1.271 12.365 1.00 84.94 161 SER A CA 1
ATOM 1325 C C . SER A 1 161 ? -51.118 1.591 12.856 1.00 84.94 161 SER A C 1
ATOM 1327 O O . SER A 1 161 ? -50.727 1.112 13.918 1.00 84.94 161 SER A O 1
ATOM 1329 N N . LEU A 1 162 ? -50.351 2.404 12.119 1.00 92.81 162 LEU A N 1
ATOM 1330 C CA . LEU A 1 162 ? -48.927 2.642 12.358 1.00 92.81 162 LEU A CA 1
ATOM 1331 C C . LEU A 1 162 ? -48.638 4.117 12.699 1.00 92.81 162 LEU A C 1
ATOM 1333 O O . LEU A 1 162 ? -49.334 5.019 12.219 1.00 92.81 162 LEU A O 1
ATOM 1337 N N . PRO A 1 163 ? -47.594 4.397 13.504 1.00 93.75 163 PRO A N 1
ATOM 1338 C CA . PRO A 1 163 ? -47.153 5.764 13.769 1.00 93.75 163 PRO A CA 1
ATOM 1339 C C . PRO A 1 163 ? -46.662 6.440 12.481 1.00 93.75 163 PRO A C 1
ATOM 1341 O O . PRO A 1 163 ? -46.293 5.774 11.512 1.00 93.75 163 PRO A O 1
ATOM 1344 N N . LYS A 1 164 ? -46.618 7.775 12.467 1.00 94.06 164 LYS A N 1
ATOM 1345 C CA . LYS A 1 164 ? -46.091 8.555 11.339 1.00 94.06 164 LYS A CA 1
ATOM 1346 C C . LYS A 1 164 ? -44.944 9.430 11.801 1.00 94.06 164 LYS A C 1
ATOM 1348 O O . LYS A 1 164 ? -45.018 10.039 12.859 1.00 94.06 164 LYS A O 1
ATOM 1353 N N . SER A 1 165 ? -43.888 9.456 10.998 1.00 93.88 165 SER A N 1
ATOM 1354 C CA . SER A 1 165 ? -42.733 10.303 11.254 1.00 93.88 165 SER A CA 1
ATOM 1355 C C . SER A 1 165 ? -43.028 11.735 10.810 1.00 93.88 165 SER A C 1
ATOM 1357 O O . SER A 1 165 ? -43.490 11.954 9.685 1.00 93.88 165 SER A O 1
ATOM 1359 N N . ASP A 1 166 ? -42.765 12.687 11.700 1.00 91.50 166 ASP A N 1
ATOM 1360 C CA . ASP A 1 166 ? -43.007 14.120 11.533 1.00 91.50 166 ASP A CA 1
ATOM 1361 C C . ASP A 1 166 ? -41.952 14.945 12.305 1.00 91.50 166 ASP A C 1
ATOM 1363 O O . ASP A 1 166 ? -40.907 14.427 12.695 1.00 91.50 166 ASP A O 1
ATOM 1367 N N . GLU A 1 167 ? -42.177 16.247 12.502 1.00 87.25 167 GLU A N 1
ATOM 1368 C CA . GLU A 1 167 ? -41.243 17.130 13.226 1.00 87.25 167 GLU A CA 1
ATOM 1369 C C . GLU A 1 167 ? -41.105 16.793 14.725 1.00 87.25 167 GLU A C 1
ATOM 1371 O O . GLU A 1 167 ? -40.154 17.227 15.375 1.00 87.25 167 GLU A O 1
ATOM 1376 N N . SER A 1 168 ? -42.041 16.018 15.278 1.00 90.12 168 SER A N 1
ATOM 1377 C CA . SER A 1 168 ? -42.119 15.629 16.690 1.00 90.12 168 SER A CA 1
ATOM 1378 C C . SER A 1 168 ? -41.859 14.140 16.940 1.00 90.12 168 SER A C 1
ATOM 1380 O O . SER A 1 168 ? -41.473 13.779 18.051 1.00 90.12 168 SER A O 1
ATOM 1382 N N . THR A 1 169 ? -42.033 13.286 15.928 1.00 93.25 169 THR A N 1
ATOM 1383 C CA . THR A 1 169 ? -41.954 11.823 16.036 1.00 93.25 169 THR A CA 1
ATOM 1384 C C . THR A 1 169 ? -40.886 11.257 15.104 1.00 93.25 169 THR A C 1
ATOM 1386 O O . THR A 1 169 ? -40.982 11.391 13.887 1.00 93.25 169 THR A O 1
ATOM 1389 N N . PHE A 1 170 ? -39.892 10.580 15.679 1.00 95.12 170 PHE A N 1
ATOM 1390 C CA . PHE A 1 170 ? -38.838 9.853 14.973 1.00 95.12 170 PHE A CA 1
ATOM 1391 C C . PHE A 1 170 ? -39.152 8.355 14.970 1.00 95.12 170 PHE A C 1
ATOM 1393 O O . PHE A 1 170 ? -39.449 7.787 16.026 1.00 95.12 170 PHE A O 1
ATOM 1400 N N . ILE A 1 171 ? -39.052 7.695 13.816 1.00 97.06 171 ILE A N 1
ATOM 1401 C CA . ILE A 1 171 ? -39.390 6.272 13.684 1.00 97.06 171 ILE A CA 1
ATOM 1402 C C . ILE A 1 171 ? -38.167 5.435 13.314 1.00 97.06 171 ILE A C 1
ATOM 1404 O O . ILE A 1 171 ? -37.572 5.592 12.245 1.00 97.06 171 ILE A O 1
ATOM 1408 N N . THR A 1 172 ? -37.853 4.479 14.190 1.00 97.31 172 THR A N 1
ATOM 1409 C CA . THR A 1 172 ? -36.890 3.403 13.925 1.00 97.31 172 THR A CA 1
ATOM 1410 C C . THR A 1 172 ? -37.635 2.141 13.505 1.00 97.31 172 THR A C 1
ATOM 1412 O O . THR A 1 172 ? -38.428 1.594 14.268 1.00 97.31 172 THR A O 1
ATOM 1415 N N . CYS A 1 173 ? -37.379 1.646 12.301 1.00 98.12 173 CYS A N 1
ATOM 1416 C CA . CYS A 1 173 ? -38.020 0.445 11.779 1.00 98.12 173 CYS A CA 1
ATOM 1417 C C . CYS A 1 173 ? -37.092 -0.763 11.916 1.00 98.12 173 CYS A C 1
ATOM 1419 O O . CYS A 1 173 ? -35.996 -0.773 11.364 1.00 98.12 173 CYS A O 1
ATOM 1421 N N . VAL A 1 174 ? -37.513 -1.787 12.653 1.00 97.25 174 VAL A N 1
ATOM 1422 C CA . VAL A 1 174 ? -36.689 -2.956 12.985 1.00 97.25 174 VAL A CA 1
ATOM 1423 C C . VAL A 1 174 ? -37.188 -4.164 12.196 1.00 97.25 174 VAL A C 1
ATOM 1425 O O . VAL A 1 174 ? -38.284 -4.662 12.441 1.00 97.25 174 VAL A O 1
ATOM 1428 N N . HIS A 1 175 ? -36.386 -4.655 11.252 1.00 96.38 175 HIS A N 1
ATOM 1429 C CA . HIS A 1 175 ? -36.686 -5.870 10.492 1.00 96.38 175 HIS A CA 1
ATOM 1430 C C . HIS A 1 175 ? -36.077 -7.103 11.176 1.00 96.38 175 HIS A C 1
ATOM 1432 O O . HIS A 1 175 ? -34.851 -7.199 11.321 1.00 96.38 175 HIS A O 1
ATOM 1438 N N . ILE A 1 176 ? -36.919 -8.087 11.498 1.00 93.62 176 ILE A N 1
ATOM 1439 C CA . ILE A 1 176 ? -36.562 -9.391 12.082 1.00 93.62 176 ILE A CA 1
ATOM 1440 C C . ILE A 1 176 ? -37.102 -10.499 11.173 1.00 93.62 176 ILE A C 1
ATOM 1442 O O . ILE A 1 176 ? -38.290 -10.510 10.874 1.00 93.62 176 ILE A O 1
ATOM 1446 N N . ARG A 1 177 ? -36.258 -11.459 10.773 1.00 90.56 177 ARG A N 1
ATOM 1447 C CA . ARG A 1 177 ? -36.684 -12.640 10.003 1.00 90.56 177 ARG A CA 1
ATOM 1448 C C . ARG A 1 177 ? -36.200 -13.921 10.665 1.00 90.56 177 ARG A C 1
ATOM 1450 O O . ARG A 1 177 ? -35.022 -14.007 11.011 1.00 90.56 177 ARG A O 1
ATOM 1457 N N . ARG A 1 178 ? -37.100 -14.887 10.861 1.00 88.62 178 ARG A N 1
ATOM 1458 C CA . ARG A 1 178 ? -36.817 -16.137 11.588 1.00 88.62 178 ARG A CA 1
ATOM 1459 C C . ARG A 1 178 ? -37.422 -17.378 10.944 1.00 88.62 178 ARG A C 1
ATOM 1461 O O . ARG A 1 178 ? -36.746 -18.399 10.926 1.00 88.62 178 ARG A O 1
ATOM 1468 N N . THR A 1 179 ? -38.649 -17.328 10.428 1.00 85.44 179 THR A N 1
ATOM 1469 C CA . THR A 1 179 ? -39.450 -18.537 10.137 1.00 85.44 179 THR A CA 1
ATOM 1470 C C . THR A 1 179 ? -38.784 -19.493 9.152 1.00 85.44 179 THR A C 1
ATOM 1472 O O . THR A 1 179 ? -38.711 -20.687 9.425 1.00 85.44 179 THR A O 1
ATOM 1475 N N . ASP A 1 180 ? -38.251 -18.974 8.044 1.00 79.31 180 ASP A N 1
ATOM 1476 C CA . ASP A 1 180 ? -37.530 -19.748 7.029 1.00 79.31 180 ASP A CA 1
ATOM 1477 C C . ASP A 1 180 ? -36.002 -19.712 7.193 1.00 79.31 180 ASP A C 1
ATOM 1479 O O . ASP A 1 180 ? -35.286 -20.342 6.417 1.00 79.31 180 ASP A O 1
ATOM 1483 N N . PHE A 1 181 ? -35.498 -19.010 8.214 1.00 81.00 181 PHE A N 1
ATOM 1484 C CA . PHE A 1 181 ? -34.069 -18.920 8.532 1.00 81.00 181 PHE A CA 1
ATOM 1485 C C . PHE A 1 181 ? -33.669 -19.918 9.637 1.00 81.00 181 PHE A C 1
ATOM 1487 O O . PHE A 1 181 ? -32.604 -20.536 9.556 1.00 81.00 181 PHE A O 1
ATOM 1494 N N . VAL A 1 182 ? -34.528 -20.153 10.636 1.00 79.81 182 VAL A N 1
ATOM 1495 C CA . VAL A 1 182 ? -34.290 -21.118 11.723 1.00 79.81 182 VAL A CA 1
ATOM 1496 C C . VAL A 1 182 ? -34.132 -22.533 11.155 1.00 79.81 182 VAL A C 1
ATOM 1498 O O . VAL A 1 182 ? -35.039 -23.083 10.541 1.00 79.81 182 VAL A O 1
ATOM 1501 N N . GLY A 1 183 ? -32.960 -23.137 11.378 1.00 69.56 183 GLY A N 1
ATOM 1502 C CA . GLY A 1 183 ? -32.638 -24.495 10.920 1.00 69.56 183 GLY A CA 1
ATOM 1503 C C . GLY A 1 183 ? -32.193 -24.613 9.456 1.00 69.56 183 GLY A C 1
ATOM 1504 O O . GLY A 1 183 ? -31.852 -25.711 9.028 1.00 69.56 183 GLY A O 1
ATOM 1505 N N . SER A 1 184 ? -32.148 -23.509 8.703 1.00 71.94 184 SER A N 1
ATOM 1506 C CA . SER A 1 184 ? -31.709 -23.489 7.293 1.00 71.94 184 SER A CA 1
ATOM 1507 C C . SER A 1 184 ? -30.200 -23.269 7.094 1.00 71.94 184 SER A C 1
ATOM 1509 O O . SER A 1 184 ? -29.694 -23.483 5.998 1.00 71.94 184 SER A O 1
ATOM 1511 N N . GLY A 1 185 ? -29.490 -22.839 8.145 1.00 70.38 185 GLY A N 1
ATOM 1512 C CA . GLY A 1 185 ? -28.080 -22.429 8.095 1.00 70.38 185 GLY A CA 1
ATOM 1513 C C . GLY A 1 185 ? -27.863 -20.911 8.100 1.00 70.38 185 GLY A C 1
ATOM 1514 O O . GLY A 1 185 ? -26.757 -20.476 8.422 1.00 70.38 185 GLY A O 1
ATOM 1515 N N . PHE A 1 186 ? -28.899 -20.110 7.820 1.00 79.88 186 PHE A N 1
ATOM 1516 C CA . PHE A 1 186 ? -28.824 -18.647 7.893 1.00 79.88 186 PHE A CA 1
ATOM 1517 C C . PHE A 1 186 ? -28.669 -18.144 9.333 1.00 79.88 186 PHE A C 1
ATOM 1519 O O . PHE A 1 186 ? -29.225 -18.722 10.273 1.00 79.88 186 PHE A O 1
ATOM 1526 N N . HIS A 1 187 ? -27.967 -17.022 9.512 1.00 81.94 187 HIS A N 1
ATOM 1527 C CA . HIS A 1 187 ? -27.870 -16.380 10.818 1.00 81.94 187 HIS A CA 1
ATOM 1528 C C . HIS A 1 187 ? -29.231 -15.832 11.275 1.00 81.94 187 HIS A C 1
ATOM 1530 O O . HIS A 1 187 ? -29.850 -14.997 10.608 1.00 81.94 187 HIS A O 1
ATOM 1536 N N . VAL A 1 188 ? -29.655 -16.268 12.463 1.00 84.31 188 VAL A N 1
ATOM 1537 C CA . VAL A 1 188 ? -30.812 -15.736 13.187 1.00 84.31 188 VAL A CA 1
ATOM 1538 C C . VAL A 1 188 ? -30.295 -15.027 14.444 1.00 84.31 188 VAL A C 1
ATOM 1540 O O . VAL A 1 188 ? -29.674 -15.689 15.276 1.00 84.31 188 VAL A O 1
ATOM 1543 N N . PRO A 1 189 ? -30.537 -13.715 14.607 1.00 82.00 189 PRO A N 1
ATOM 1544 C CA . PRO A 1 189 ? -30.046 -12.961 15.756 1.00 82.00 189 PRO A CA 1
ATOM 1545 C C . PRO A 1 189 ? -30.749 -13.381 17.053 1.00 82.00 189 PRO A C 1
ATOM 1547 O O . PRO A 1 189 ? -31.964 -13.607 17.088 1.00 82.00 189 PRO A O 1
ATOM 1550 N N . GLU A 1 190 ? -29.980 -13.450 18.138 1.00 85.50 190 GLU A N 1
ATOM 1551 C CA . GLU A 1 190 ? -30.494 -13.743 19.476 1.00 85.50 190 GLU A CA 1
ATOM 1552 C C . GLU A 1 190 ? -31.231 -12.540 20.083 1.00 85.50 190 GLU A C 1
ATOM 1554 O O . GLU A 1 190 ? -31.021 -11.389 19.693 1.00 85.50 190 GLU A O 1
ATOM 1559 N N . LYS A 1 191 ? -32.094 -12.802 21.072 1.00 88.69 191 LYS A N 1
ATOM 1560 C CA . LYS A 1 191 ? -32.874 -11.776 21.785 1.00 88.69 191 LYS A CA 1
ATOM 1561 C C . LYS A 1 191 ? -31.990 -10.633 22.285 1.00 88.69 191 LYS A C 1
ATOM 1563 O O . LYS A 1 191 ? -32.274 -9.471 22.002 1.00 88.69 191 LYS A O 1
ATOM 1568 N N . ASP A 1 192 ? -30.911 -10.974 22.981 1.00 86.75 192 ASP A N 1
ATOM 1569 C CA . ASP A 1 192 ? -30.051 -9.994 23.641 1.00 86.75 192 ASP A CA 1
ATOM 1570 C C . ASP A 1 192 ? -29.277 -9.149 22.616 1.00 86.75 192 ASP A C 1
ATOM 1572 O O . ASP A 1 192 ? -29.071 -7.955 22.837 1.00 86.75 192 ASP A O 1
ATOM 1576 N N . PHE A 1 193 ? -28.945 -9.714 21.443 1.00 87.62 193 PHE A N 1
ATOM 1577 C CA . PHE A 1 193 ? -28.413 -8.938 20.319 1.00 87.62 193 PHE A CA 1
ATOM 1578 C C . PHE A 1 193 ? -29.413 -7.886 19.844 1.00 87.62 193 PHE A C 1
ATOM 1580 O O . PHE A 1 193 ? -29.054 -6.721 19.708 1.00 87.62 193 PHE A O 1
ATOM 1587 N N . ILE A 1 194 ? -30.669 -8.282 19.601 1.00 91.00 194 ILE A N 1
ATOM 1588 C CA . ILE A 1 194 ? -31.705 -7.385 19.067 1.00 91.00 194 ILE A CA 1
ATOM 1589 C C . ILE A 1 194 ? -31.944 -6.219 20.033 1.00 91.00 194 ILE A C 1
ATOM 1591 O O . ILE A 1 194 ? -31.937 -5.068 19.602 1.00 91.00 194 ILE A O 1
ATOM 1595 N N . ILE A 1 195 ? -32.087 -6.498 21.332 1.00 91.44 195 ILE A N 1
ATOM 1596 C CA . ILE A 1 195 ? -32.293 -5.466 22.360 1.00 91.44 195 ILE A CA 1
ATOM 1597 C C . ILE A 1 195 ? -31.088 -4.514 22.446 1.00 91.44 195 ILE A C 1
ATOM 1599 O O . ILE A 1 195 ? -31.265 -3.294 22.421 1.00 91.44 195 ILE A O 1
ATOM 1603 N N . ASN A 1 196 ? -29.860 -5.041 22.477 1.00 89.00 196 ASN A N 1
ATOM 1604 C CA . ASN A 1 196 ? -28.654 -4.212 22.538 1.00 89.00 196 ASN A CA 1
ATOM 1605 C C . ASN A 1 196 ? -28.414 -3.410 21.246 1.00 89.00 196 ASN A C 1
ATOM 1607 O O . ASN A 1 196 ? -27.975 -2.261 21.315 1.00 89.00 196 ASN A O 1
ATOM 1611 N N . ALA A 1 197 ? -28.745 -3.963 20.077 1.00 90.62 197 ALA A N 1
ATOM 1612 C CA . ALA A 1 197 ? -28.673 -3.261 18.799 1.00 90.62 197 ALA A CA 1
ATOM 1613 C C . ALA A 1 197 ? -29.719 -2.140 18.710 1.00 90.62 197 ALA A C 1
ATOM 1615 O O . ALA A 1 197 ? -29.386 -1.037 18.287 1.00 90.62 197 ALA A O 1
ATOM 1616 N N . MET A 1 198 ? -30.954 -2.373 19.169 1.00 93.38 198 MET A N 1
ATOM 1617 C CA . MET A 1 198 ? -31.978 -1.325 19.268 1.00 93.38 198 MET A CA 1
ATOM 1618 C C . MET A 1 198 ? -31.536 -0.187 20.191 1.00 93.38 198 MET A C 1
ATOM 1620 O O . MET A 1 198 ? -31.614 0.977 19.799 1.00 93.38 198 MET A O 1
ATOM 1624 N N . LYS A 1 199 ? -30.999 -0.518 21.372 1.00 91.25 199 LYS A N 1
ATOM 1625 C CA . LYS A 1 199 ? -30.411 0.463 22.290 1.00 91.25 199 LYS A CA 1
ATOM 1626 C C . LYS A 1 199 ? -29.298 1.274 21.619 1.00 91.25 199 LYS A C 1
ATOM 1628 O O . LYS A 1 199 ? -29.309 2.497 21.705 1.00 91.25 199 LYS A O 1
ATOM 1633 N N . PHE A 1 200 ? -28.361 0.614 20.936 1.00 88.50 200 PHE A N 1
ATOM 1634 C CA . PHE A 1 200 ? -27.262 1.277 20.227 1.00 88.50 200 PHE A CA 1
ATOM 1635 C C . PHE A 1 200 ? -27.763 2.247 19.142 1.00 88.50 200 PHE A C 1
ATOM 1637 O O . PHE A 1 200 ? -27.291 3.382 19.070 1.00 88.50 200 PHE A O 1
ATOM 1644 N N . VAL A 1 201 ? -28.737 1.825 18.328 1.00 90.69 201 VAL A N 1
ATOM 1645 C CA . VAL A 1 201 ? -29.345 2.667 17.282 1.00 90.69 201 VAL A CA 1
ATOM 1646 C C . VAL A 1 201 ? -30.024 3.892 17.891 1.00 90.69 201 VAL A C 1
ATOM 1648 O O . VAL A 1 201 ? -29.819 5.007 17.412 1.00 90.69 201 VAL A O 1
ATOM 1651 N N . GLU A 1 202 ? -30.787 3.710 18.968 1.00 90.69 202 GLU A N 1
ATOM 1652 C CA . GLU A 1 202 ? -31.476 4.816 19.630 1.00 90.69 202 GLU A CA 1
ATOM 1653 C C . GLU A 1 202 ? -30.491 5.797 20.285 1.00 90.69 202 GLU A C 1
ATOM 1655 O O . GLU A 1 202 ? -30.634 7.003 20.103 1.00 90.69 202 GLU A O 1
ATOM 1660 N N . GLU A 1 203 ? -29.431 5.317 20.946 1.00 87.94 203 GLU A N 1
ATOM 1661 C CA . GLU A 1 203 ? -28.362 6.183 21.469 1.00 87.94 203 GLU A CA 1
ATOM 1662 C C . GLU A 1 203 ? -27.637 6.979 20.369 1.00 87.94 203 GLU A C 1
ATOM 1664 O O . GLU A 1 203 ? -27.217 8.109 20.622 1.00 87.94 203 GLU A O 1
ATOM 1669 N N . LYS A 1 204 ? -27.482 6.420 19.160 1.00 84.75 204 LYS A N 1
ATOM 1670 C CA . LYS A 1 204 ? -26.761 7.066 18.048 1.00 84.75 204 LYS A CA 1
ATOM 1671 C C . LYS A 1 204 ? -27.629 8.052 17.253 1.00 84.75 204 LYS A C 1
ATOM 1673 O O . LYS A 1 204 ? -27.107 9.047 16.750 1.00 84.75 204 LYS A O 1
ATOM 1678 N N . GLU A 1 205 ? -28.942 7.829 17.167 1.00 87.31 205 GLU A N 1
ATOM 1679 C CA . GLU A 1 205 ? -29.869 8.721 16.448 1.00 87.31 205 GLU A CA 1
ATOM 1680 C C . GLU A 1 205 ? -30.530 9.805 17.318 1.00 87.31 205 GLU A C 1
ATOM 1682 O O . GLU A 1 205 ? -31.015 10.801 16.767 1.00 87.31 205 GLU A O 1
ATOM 1687 N N . LYS A 1 206 ? -30.530 9.667 18.652 1.00 83.56 206 LYS A N 1
ATOM 1688 C CA . LYS A 1 206 ? -31.162 10.618 19.584 1.00 83.56 206 LYS A CA 1
ATOM 1689 C C . LYS A 1 206 ? -30.461 11.983 19.588 1.00 83.56 206 LYS A C 1
ATOM 1691 O O . LYS A 1 206 ? -29.475 12.204 20.284 1.00 83.56 206 LYS A O 1
ATOM 1696 N N . LYS A 1 207 ? -31.003 12.925 18.808 1.00 75.06 207 LYS A N 1
ATOM 1697 C CA . LYS A 1 207 ? -30.459 14.289 18.607 1.00 75.06 207 LYS A CA 1
ATOM 1698 C C . LYS A 1 207 ? -31.182 15.365 19.417 1.00 75.06 207 LYS A C 1
ATOM 1700 O O . LYS A 1 207 ? -30.573 16.366 19.781 1.00 75.06 207 LYS A O 1
ATOM 1705 N N . LEU A 1 208 ? -32.474 15.174 19.684 1.00 76.56 208 LEU A N 1
ATOM 1706 C CA . LEU A 1 208 ? -33.323 16.112 20.424 1.00 76.56 208 LEU A CA 1
ATOM 1707 C C . LEU A 1 208 ? -34.055 15.385 21.554 1.00 76.56 208 LEU A C 1
ATOM 1709 O O . LEU A 1 208 ? -34.644 14.330 21.329 1.00 76.56 208 LEU A O 1
ATOM 1713 N N . ILE A 1 209 ? -34.047 15.980 22.750 1.00 74.50 209 ILE A N 1
ATOM 1714 C CA . ILE A 1 209 ? -34.716 15.446 23.952 1.00 74.50 209 ILE A CA 1
ATOM 1715 C C . ILE A 1 209 ? -36.247 15.564 23.841 1.00 74.50 209 ILE A C 1
ATOM 1717 O O . ILE A 1 209 ? -36.972 14.744 24.389 1.00 74.50 209 ILE A O 1
ATOM 1721 N N . SER A 1 210 ? -36.747 16.566 23.112 1.00 77.38 210 SER A N 1
ATOM 1722 C CA . SER A 1 210 ? -38.181 16.840 22.936 1.00 77.38 210 SER A CA 1
ATOM 1723 C C . SER A 1 210 ? -38.869 15.994 21.857 1.00 77.38 210 SER A C 1
ATOM 1725 O O . SER A 1 210 ? -40.054 16.200 21.611 1.00 77.38 210 SER A O 1
ATOM 1727 N N . MET A 1 211 ? -38.139 15.109 21.175 1.00 85.38 211 MET A N 1
ATOM 1728 C CA . MET A 1 211 ? -38.665 14.281 20.088 1.00 85.38 211 MET A CA 1
ATOM 1729 C C . MET A 1 211 ? -39.096 12.913 20.629 1.00 85.38 211 MET A C 1
ATOM 1731 O O . MET A 1 211 ? -38.405 12.326 21.460 1.00 85.38 211 MET A O 1
ATOM 1735 N N . ASN A 1 212 ? -40.233 12.402 20.164 1.00 89.38 212 ASN A N 1
ATOM 1736 C CA . ASN A 1 212 ? -40.733 11.081 20.521 1.00 89.38 212 ASN A CA 1
ATOM 1737 C C . ASN A 1 212 ? -40.100 10.015 19.613 1.00 89.38 212 ASN A C 1
ATOM 1739 O O . ASN A 1 212 ? -40.338 10.017 18.407 1.00 89.38 212 ASN A O 1
ATOM 1743 N N . TYR A 1 213 ? -39.321 9.092 20.174 1.00 91.75 213 TYR A N 1
ATOM 1744 C CA . TYR A 1 213 ? -38.686 8.007 19.420 1.00 91.75 213 TYR A CA 1
ATOM 1745 C C . TYR A 1 213 ? -39.556 6.752 19.521 1.00 91.75 213 TYR A C 1
ATOM 1747 O O . TYR A 1 213 ? -39.679 6.170 20.597 1.00 91.75 213 TYR A O 1
ATOM 1755 N N . THR A 1 214 ? -40.140 6.309 18.409 1.00 94.25 214 THR A N 1
ATOM 1756 C CA . THR A 1 214 ? -41.018 5.126 18.342 1.00 94.25 214 THR A CA 1
ATOM 1757 C C . THR A 1 214 ? -40.382 4.028 17.487 1.00 94.25 214 THR A C 1
ATOM 1759 O O . THR A 1 214 ? -39.701 4.319 16.502 1.00 94.25 214 THR A O 1
ATOM 1762 N N . THR A 1 215 ? -40.589 2.760 17.850 1.00 96.44 215 THR A N 1
ATOM 1763 C CA . THR A 1 215 ? -40.128 1.609 17.050 1.00 96.44 215 THR A CA 1
ATOM 1764 C C . THR A 1 215 ? -41.273 0.951 16.277 1.00 96.44 215 THR A C 1
ATOM 1766 O O . THR A 1 215 ? -42.348 0.743 16.831 1.00 96.44 215 THR A O 1
ATOM 1769 N N . VAL A 1 216 ? -41.044 0.552 15.023 1.00 97.31 216 VAL A N 1
ATOM 1770 C CA . VAL A 1 216 ? -41.975 -0.304 14.263 1.00 97.31 216 VAL A CA 1
ATOM 1771 C C . VAL A 1 216 ? -41.279 -1.595 13.849 1.00 97.31 216 VAL A C 1
ATOM 1773 O O . VAL A 1 216 ? -40.268 -1.565 13.149 1.00 97.31 216 VAL A O 1
ATOM 1776 N N . PHE A 1 217 ? -41.807 -2.738 14.279 1.00 96.56 217 PHE A N 1
ATOM 1777 C CA . PHE A 1 217 ? -41.270 -4.055 13.951 1.00 96.56 217 PHE A CA 1
ATOM 1778 C C . PHE A 1 217 ? -41.888 -4.614 12.668 1.00 96.56 217 PHE A C 1
ATOM 1780 O O . PHE A 1 217 ? -43.104 -4.764 12.570 1.00 96.56 217 PHE A O 1
ATOM 1787 N N . PHE A 1 218 ? -41.037 -5.010 11.726 1.00 95.75 218 PHE A N 1
ATOM 1788 C CA . PHE A 1 218 ? -41.401 -5.769 10.531 1.00 95.75 218 PHE A CA 1
ATOM 1789 C C . PHE A 1 218 ? -40.882 -7.194 10.698 1.00 95.75 218 PHE A C 1
ATOM 1791 O O . PHE A 1 218 ? -39.671 -7.401 10.816 1.00 95.75 218 PHE A O 1
ATOM 1798 N N . THR A 1 219 ? -41.781 -8.178 10.764 1.00 92.75 219 THR A N 1
ATOM 1799 C CA . THR A 1 219 ? -41.398 -9.553 11.094 1.00 92.75 219 THR A CA 1
ATOM 1800 C C . THR A 1 219 ? -42.266 -10.613 10.431 1.00 92.75 219 THR A C 1
ATOM 1802 O O . THR A 1 219 ? -43.446 -10.393 10.180 1.00 92.75 219 THR A O 1
ATOM 1805 N N . ASP A 1 220 ? -41.671 -11.779 10.182 1.00 90.75 220 ASP A N 1
ATOM 1806 C CA . ASP A 1 220 ? -42.371 -13.015 9.826 1.00 90.75 220 ASP A CA 1
ATOM 1807 C C . ASP A 1 220 ? -42.759 -13.862 11.059 1.00 90.75 220 ASP A C 1
ATOM 1809 O O . ASP A 1 220 ? -43.550 -14.794 10.941 1.00 90.75 220 ASP A O 1
ATOM 1813 N N . ASP A 1 221 ? -42.235 -13.526 12.242 1.00 91.69 221 ASP A N 1
ATOM 1814 C CA . ASP A 1 221 ? -42.434 -14.231 13.511 1.00 91.69 221 ASP A CA 1
ATOM 1815 C C . ASP A 1 221 ? -42.967 -13.257 14.578 1.00 91.69 221 ASP A C 1
ATOM 1817 O O . ASP A 1 221 ? -42.264 -12.784 15.479 1.00 91.69 221 ASP A O 1
ATOM 1821 N N . ALA A 1 222 ? -44.253 -12.921 14.445 1.00 91.44 222 ALA A N 1
ATOM 1822 C CA . ALA A 1 222 ? -44.928 -11.982 15.337 1.00 91.44 222 ALA A CA 1
ATOM 1823 C C . ALA A 1 222 ? -45.000 -12.482 16.792 1.00 91.44 222 ALA A C 1
ATOM 1825 O O . ALA A 1 222 ? -45.012 -11.669 17.717 1.00 91.44 222 ALA A O 1
ATOM 1826 N N . ASP A 1 223 ? -45.037 -13.799 17.019 1.00 91.12 223 ASP A N 1
ATOM 1827 C CA . ASP A 1 223 ? -45.094 -14.368 18.369 1.00 91.12 223 ASP A CA 1
ATOM 1828 C C . ASP A 1 223 ? -43.750 -14.262 19.095 1.00 91.12 223 ASP A C 1
ATOM 1830 O O . ASP A 1 223 ? -43.736 -13.939 20.286 1.00 91.12 223 ASP A O 1
ATOM 1834 N N . TYR A 1 224 ? -42.622 -14.406 18.393 1.00 91.38 224 TYR A N 1
ATOM 1835 C CA . TYR A 1 224 ? -41.315 -14.070 18.956 1.00 91.38 224 TYR A CA 1
ATOM 1836 C C . TYR A 1 224 ? -41.203 -12.582 19.299 1.00 91.38 224 TYR A C 1
ATOM 1838 O O . TYR A 1 224 ? -40.773 -12.251 20.406 1.00 91.38 224 TYR A O 1
ATOM 1846 N N . VAL A 1 225 ? -41.642 -11.671 18.422 1.00 91.62 225 VAL A N 1
ATOM 1847 C CA . VAL A 1 225 ? -41.565 -10.226 18.714 1.00 91.62 225 VAL A CA 1
ATOM 1848 C C . VAL A 1 225 ? -42.438 -9.837 19.915 1.00 91.62 225 VAL A C 1
ATOM 1850 O O . VAL A 1 225 ? -41.988 -9.051 20.745 1.00 91.62 225 VAL A O 1
ATOM 1853 N N . LYS A 1 226 ? -43.598 -10.475 20.137 1.00 92.31 226 LYS A N 1
ATOM 1854 C CA . LYS A 1 226 ? -44.382 -10.321 21.387 1.00 92.31 226 LYS A CA 1
ATOM 1855 C C . LYS A 1 226 ? -43.614 -10.722 22.657 1.00 92.31 226 LYS A C 1
ATOM 1857 O O . LYS A 1 226 ? -44.001 -10.306 23.750 1.00 92.31 226 LYS A O 1
ATOM 1862 N N . THR A 1 227 ? -42.547 -11.522 22.556 1.00 91.75 227 THR A N 1
ATOM 1863 C CA . THR A 1 227 ? -41.641 -11.783 23.691 1.00 91.75 227 THR A CA 1
ATOM 1864 C C . THR A 1 227 ? -40.638 -10.650 23.906 1.00 91.75 227 THR A C 1
ATOM 1866 O O . THR A 1 227 ? -40.337 -10.344 25.055 1.00 91.75 227 THR A O 1
ATOM 1869 N N . LEU A 1 228 ? -40.194 -9.979 22.835 1.00 91.50 228 LEU A N 1
ATOM 1870 C CA . LEU A 1 228 ? -39.317 -8.803 22.899 1.00 91.50 228 LEU A CA 1
ATOM 1871 C C . LEU A 1 228 ? -40.040 -7.574 23.464 1.00 91.50 228 LEU A C 1
ATOM 1873 O O . LEU A 1 228 ? -39.437 -6.812 24.210 1.00 91.50 228 LEU A O 1
ATOM 1877 N N . LEU A 1 229 ? -41.337 -7.405 23.175 1.00 91.94 229 LEU A N 1
ATOM 1878 C CA . LEU A 1 229 ? -42.141 -6.287 23.697 1.00 91.94 229 LEU A CA 1
ATOM 1879 C C . LEU A 1 229 ? -42.152 -6.200 25.234 1.00 91.94 229 LEU A C 1
ATOM 1881 O O . LEU A 1 229 ? -42.372 -5.128 25.782 1.00 91.94 229 LEU A O 1
ATOM 1885 N N . LYS A 1 230 ? -41.899 -7.308 25.940 1.00 90.62 230 LYS A N 1
ATOM 1886 C CA . LYS A 1 230 ? -41.867 -7.350 27.413 1.00 90.62 230 LYS A CA 1
ATOM 1887 C C . LYS A 1 230 ? -40.575 -6.786 28.010 1.00 90.62 230 LYS A C 1
ATOM 1889 O O . LYS A 1 230 ? -40.496 -6.610 29.225 1.00 90.62 230 LYS A O 1
ATOM 1894 N N . GLU A 1 231 ? -39.571 -6.531 27.177 1.00 92.06 231 GLU A N 1
ATOM 1895 C CA . GLU A 1 231 ? -38.262 -6.041 27.593 1.00 92.06 231 GLU A CA 1
ATOM 1896 C C . GLU A 1 231 ? -38.219 -4.518 27.717 1.00 92.06 231 GLU A C 1
ATOM 1898 O O . GLU A 1 231 ? -38.970 -3.773 27.079 1.00 92.06 231 GLU A O 1
ATOM 1903 N N . LYS A 1 232 ? -37.283 -4.054 28.546 1.00 92.50 232 LYS A N 1
ATOM 1904 C CA . LYS A 1 232 ? -37.001 -2.636 28.778 1.00 92.50 232 LYS A CA 1
ATOM 1905 C C . LYS A 1 232 ? -35.498 -2.431 28.776 1.00 92.50 232 LYS A C 1
ATOM 1907 O O . LYS A 1 232 ? -34.767 -3.282 29.280 1.00 92.50 232 LYS A O 1
ATOM 1912 N N . PHE A 1 233 ? -35.039 -1.300 28.256 1.00 90.81 233 PHE A N 1
ATOM 1913 C CA . PHE A 1 233 ? -33.627 -0.933 28.310 1.00 90.81 233 PHE A CA 1
ATOM 1914 C C . PHE A 1 233 ? -33.449 0.535 28.682 1.00 90.81 233 PHE A C 1
ATOM 1916 O O . PHE A 1 233 ? -34.244 1.395 28.313 1.00 90.81 233 PHE A O 1
ATOM 1923 N N . GLU A 1 234 ? -32.390 0.818 29.431 1.00 88.12 234 GLU A N 1
ATOM 1924 C CA . GLU A 1 234 ? -32.024 2.166 29.861 1.00 88.12 234 GLU A CA 1
ATOM 1925 C C . GLU A 1 234 ? -30.939 2.730 28.935 1.00 88.12 234 GLU A C 1
ATOM 1927 O O . GLU A 1 234 ? -29.926 2.066 28.691 1.00 88.12 234 GLU A O 1
ATOM 1932 N N . LEU A 1 235 ? -31.154 3.931 28.401 1.00 84.00 235 LEU A N 1
ATOM 1933 C CA . LEU A 1 235 ? -30.187 4.690 27.603 1.00 84.00 235 LEU A CA 1
ATOM 1934 C C . LEU A 1 235 ? -29.137 5.359 28.511 1.00 84.00 235 LEU A C 1
ATOM 1936 O O . LEU A 1 235 ? -29.390 5.610 29.687 1.00 84.00 235 LEU A O 1
ATOM 1940 N N . LYS A 1 236 ? -27.970 5.723 27.962 1.00 79.00 236 LYS A N 1
ATOM 1941 C CA . LYS A 1 236 ? -26.900 6.457 28.684 1.00 79.00 236 LYS A CA 1
ATOM 1942 C C . LYS A 1 236 ? -27.338 7.726 29.437 1.00 79.00 236 LYS A C 1
ATOM 1944 O O . LYS A 1 236 ? -26.639 8.127 30.361 1.00 79.00 236 LYS A O 1
ATOM 1949 N N . ASP A 1 237 ? -28.441 8.362 29.045 1.00 77.81 237 ASP A N 1
ATOM 1950 C CA . ASP A 1 237 ? -28.981 9.570 29.689 1.00 77.81 237 ASP A CA 1
ATOM 1951 C C . ASP A 1 237 ? -29.994 9.285 30.821 1.00 77.81 237 ASP A C 1
ATOM 1953 O O . ASP A 1 237 ? -30.593 10.217 31.356 1.00 77.81 237 ASP A O 1
ATOM 1957 N N . GLY A 1 238 ? -30.191 8.014 31.188 1.00 80.56 238 GLY A N 1
ATOM 1958 C CA . GLY A 1 238 ? -31.155 7.574 32.203 1.00 80.56 238 GLY A CA 1
ATOM 1959 C C . GLY A 1 238 ? -32.593 7.431 31.691 1.00 80.56 238 GLY A C 1
ATOM 1960 O O . GLY A 1 238 ? -33.493 7.104 32.466 1.00 80.56 238 GLY A O 1
ATOM 1961 N N . THR A 1 239 ? -32.853 7.658 30.397 1.00 85.38 239 THR A N 1
ATOM 1962 C CA . THR A 1 239 ? -34.173 7.387 29.808 1.00 85.38 239 THR A CA 1
ATOM 1963 C C . THR A 1 239 ? -34.404 5.878 29.729 1.00 85.38 239 THR A C 1
ATOM 1965 O O . THR A 1 239 ? -33.632 5.165 29.087 1.00 85.38 239 THR A O 1
ATOM 1968 N N . VAL A 1 240 ? -35.497 5.387 30.314 1.00 88.38 240 VAL A N 1
ATOM 1969 C CA . VAL A 1 240 ? -35.914 3.982 30.195 1.00 88.38 240 VAL A CA 1
ATOM 1970 C C . VAL A 1 240 ? -36.904 3.832 29.041 1.00 88.38 240 VAL A C 1
ATOM 1972 O O . VAL A 1 240 ? -37.995 4.395 29.088 1.00 88.38 240 VAL A O 1
ATOM 1975 N N . LYS A 1 241 ? -36.531 3.040 28.034 1.00 88.88 241 LYS A N 1
ATOM 1976 C CA . LYS A 1 241 ? -37.395 2.604 26.932 1.00 88.88 241 LYS A CA 1
ATOM 1977 C C . LYS A 1 241 ? -38.215 1.392 27.364 1.00 88.88 241 LYS A C 1
ATOM 1979 O O . LYS A 1 241 ? -37.652 0.426 27.888 1.00 88.88 241 LYS A O 1
ATOM 1984 N N . ASN A 1 242 ? -39.518 1.403 27.112 1.00 92.06 242 ASN A N 1
ATOM 1985 C CA . ASN A 1 242 ? -40.413 0.279 27.366 1.00 92.06 242 ASN A CA 1
ATOM 1986 C C . ASN A 1 242 ? -41.033 -0.201 26.051 1.00 92.06 242 ASN A C 1
ATOM 1988 O O . ASN A 1 242 ? -41.917 0.453 25.501 1.00 92.06 242 ASN A O 1
ATOM 1992 N N . LEU A 1 243 ? -40.602 -1.358 25.543 1.00 91.88 243 LEU A N 1
ATOM 1993 C CA . LEU A 1 243 ? -41.015 -1.795 24.206 1.00 91.88 243 LEU A CA 1
ATOM 1994 C C . LEU A 1 243 ? -42.525 -2.059 24.094 1.00 91.88 243 LEU A C 1
ATOM 1996 O O . LEU A 1 243 ? -43.088 -1.843 23.026 1.00 91.88 243 LEU A O 1
ATOM 2000 N N . GLU A 1 244 ? -43.198 -2.416 25.188 1.00 91.06 244 GLU A N 1
ATOM 2001 C CA . GLU A 1 244 ? -44.654 -2.603 25.232 1.00 91.06 244 GLU A CA 1
ATOM 2002 C C . GLU A 1 244 ? -45.450 -1.317 24.937 1.00 91.06 244 GLU A C 1
ATOM 2004 O O . GLU A 1 244 ? -46.559 -1.398 24.413 1.00 91.06 244 GLU A O 1
ATOM 2009 N N . THR A 1 245 ? -44.906 -0.137 25.261 1.00 88.94 245 THR A N 1
ATOM 2010 C CA . THR A 1 245 ? -45.572 1.165 25.045 1.00 88.94 245 THR A CA 1
ATOM 2011 C C . THR A 1 245 ? -44.981 1.963 23.889 1.00 88.94 245 THR A C 1
ATOM 2013 O O . THR A 1 245 ? -45.698 2.731 23.251 1.00 88.94 245 THR A O 1
ATOM 2016 N N . ASP A 1 246 ? -43.694 1.770 23.604 1.00 89.69 246 ASP A N 1
ATOM 2017 C CA . ASP A 1 246 ? -42.910 2.644 22.725 1.00 89.69 246 ASP A CA 1
ATOM 2018 C C . ASP A 1 246 ? -42.651 1.993 21.349 1.00 89.69 246 ASP A C 1
ATOM 2020 O O . ASP A 1 246 ? -41.798 2.446 20.572 1.00 89.69 246 ASP A O 1
ATOM 2024 N N . SER A 1 247 ? -43.353 0.893 21.047 1.00 93.62 247 SER A N 1
ATOM 2025 C CA . SER A 1 247 ? -43.235 0.183 19.776 1.00 93.62 247 SER A CA 1
ATOM 2026 C C . SER A 1 247 ? -44.528 -0.479 19.289 1.00 93.62 247 SER A C 1
ATOM 2028 O O . SER A 1 247 ? -45.443 -0.754 20.062 1.00 93.62 247 SER A O 1
ATOM 2030 N N . VAL A 1 248 ? -44.591 -0.737 17.981 1.00 94.56 248 VAL A N 1
ATOM 2031 C CA . VAL A 1 248 ? -45.733 -1.351 17.285 1.00 94.56 248 VAL A CA 1
ATOM 2032 C C . VAL A 1 248 ? -45.231 -2.482 16.384 1.00 94.56 248 VAL A C 1
ATOM 2034 O O . VAL A 1 248 ? -44.197 -2.342 15.734 1.00 94.56 248 VAL A O 1
ATOM 2037 N N . ILE A 1 249 ? -45.949 -3.606 16.320 1.00 94.69 249 ILE A N 1
ATOM 2038 C CA . ILE A 1 249 ? -45.705 -4.656 15.316 1.00 94.69 249 ILE A CA 1
ATOM 2039 C C . ILE A 1 249 ? -46.529 -4.318 14.073 1.00 94.69 249 ILE A C 1
ATOM 2041 O O . ILE A 1 249 ? -47.729 -4.083 14.195 1.00 94.69 249 ILE A O 1
ATOM 2045 N N . SER A 1 250 ? -45.897 -4.295 12.899 1.00 93.50 250 SER A N 1
ATOM 2046 C CA . SER A 1 250 ? -46.596 -4.021 11.645 1.00 93.50 250 SER A CA 1
ATOM 2047 C C . SER A 1 250 ? -47.543 -5.158 11.259 1.00 93.50 250 SER A C 1
ATOM 2049 O O . SER A 1 250 ? -47.172 -6.331 11.323 1.00 93.50 250 SER A O 1
ATOM 2051 N N . ASP A 1 251 ? -48.748 -4.792 10.827 1.00 86.56 251 ASP A N 1
ATOM 2052 C CA . ASP A 1 251 ? -49.793 -5.677 10.307 1.00 86.56 251 ASP A CA 1
ATOM 2053 C C . ASP A 1 251 ? -49.943 -5.602 8.774 1.00 86.56 251 ASP A C 1
ATOM 2055 O O . ASP A 1 251 ? -50.848 -6.212 8.208 1.00 86.56 251 ASP A O 1
ATOM 2059 N N . THR A 1 252 ? -49.058 -4.865 8.092 1.00 86.00 252 THR A N 1
ATOM 2060 C CA . THR A 1 252 ? -49.124 -4.629 6.642 1.00 86.00 252 THR A CA 1
ATOM 2061 C C . THR A 1 252 ? -48.450 -5.723 5.817 1.00 86.00 252 THR A C 1
ATOM 2063 O O . THR A 1 252 ? -47.377 -6.210 6.177 1.00 86.00 252 THR A O 1
ATOM 2066 N N . ASP A 1 253 ? -48.997 -6.005 4.633 1.00 88.44 253 ASP A N 1
ATOM 2067 C CA . ASP A 1 253 ? -48.373 -6.891 3.646 1.00 88.44 253 ASP A CA 1
ATOM 2068 C C . ASP A 1 253 ? -46.980 -6.386 3.185 1.00 88.44 253 ASP A C 1
ATOM 2070 O O . ASP A 1 253 ? -46.649 -5.202 3.344 1.00 88.44 253 ASP A O 1
ATOM 2074 N N . PRO A 1 254 ? -46.122 -7.249 2.597 1.00 89.06 254 PRO A N 1
ATOM 2075 C CA . PRO A 1 254 ? -44.749 -6.881 2.238 1.00 89.06 254 PRO A CA 1
ATOM 2076 C C . PRO A 1 254 ? -44.603 -5.656 1.308 1.00 89.06 254 PRO A C 1
ATOM 2078 O O . PRO A 1 254 ? -43.724 -4.834 1.581 1.00 89.06 254 PRO A O 1
ATOM 2081 N N . PRO A 1 255 ? -45.432 -5.451 0.259 1.00 90.06 255 PRO A N 1
ATOM 2082 C CA . PRO A 1 255 ? -45.362 -4.232 -0.552 1.00 90.06 255 PRO A CA 1
ATOM 2083 C C . PRO A 1 255 ? -45.703 -2.970 0.255 1.00 90.06 255 PRO A C 1
ATOM 2085 O O . PRO A 1 255 ? -44.950 -1.997 0.236 1.00 90.06 255 PRO A O 1
ATOM 2088 N N . ASP A 1 256 ? -46.791 -3.011 1.029 1.00 90.62 256 ASP A N 1
ATOM 2089 C CA . ASP A 1 256 ? -47.247 -1.890 1.859 1.00 90.62 256 ASP A CA 1
ATOM 2090 C C . ASP A 1 256 ? -46.232 -1.540 2.958 1.00 90.62 256 ASP A C 1
ATOM 2092 O O . ASP A 1 256 ? -46.019 -0.365 3.249 1.00 90.62 256 ASP A O 1
ATOM 2096 N N . SER A 1 257 ? -45.519 -2.534 3.492 1.00 93.38 257 SER A N 1
ATOM 2097 C CA . SER A 1 257 ? -44.401 -2.330 4.424 1.00 93.38 257 SER A CA 1
ATOM 2098 C C . SER A 1 257 ? -43.269 -1.488 3.812 1.00 93.38 257 SER A C 1
ATOM 2100 O O . SER A 1 257 ? -42.712 -0.611 4.477 1.00 93.38 257 SER A O 1
ATOM 2102 N N . ILE A 1 258 ? -42.934 -1.709 2.534 1.00 94.75 258 ILE A N 1
ATOM 2103 C CA . ILE A 1 258 ? -41.925 -0.907 1.819 1.00 94.75 258 ILE A CA 1
ATOM 2104 C C . ILE A 1 258 ? -42.473 0.497 1.502 1.00 94.75 258 ILE A C 1
ATOM 2106 O O . ILE A 1 258 ? -41.748 1.479 1.679 1.00 94.75 258 ILE A O 1
ATOM 2110 N N . LEU A 1 259 ? -43.750 0.620 1.114 1.00 94.50 259 LEU A N 1
ATOM 2111 C CA . LEU A 1 259 ? -44.415 1.914 0.875 1.00 94.50 259 LEU A CA 1
ATOM 2112 C C . LEU A 1 259 ? -44.562 2.774 2.140 1.00 94.50 259 LEU A C 1
ATOM 2114 O O . LEU A 1 259 ? -44.519 4.006 2.048 1.00 94.50 259 LEU A O 1
ATOM 2118 N N . TYR A 1 260 ? -44.730 2.138 3.300 1.00 95.50 260 TYR A N 1
ATOM 2119 C CA . TYR A 1 260 ? -44.659 2.778 4.608 1.00 95.50 260 TYR A CA 1
ATOM 2120 C C . TYR A 1 260 ? -43.225 3.220 4.905 1.00 95.50 260 TYR A C 1
ATOM 2122 O O . TYR A 1 260 ? -42.997 4.382 5.252 1.00 95.50 260 TYR A O 1
ATOM 2130 N N . SER A 1 261 ? -42.242 2.329 4.714 1.00 96.19 261 SER A N 1
ATOM 2131 C CA . SER A 1 261 ? -40.840 2.633 5.015 1.00 96.19 261 SER A CA 1
ATOM 2132 C C . SER A 1 261 ? -40.324 3.847 4.253 1.00 96.19 261 SER A C 1
ATOM 2134 O O . SER A 1 261 ? -39.697 4.730 4.849 1.00 96.19 261 SER A O 1
ATOM 2136 N N . SER A 1 262 ? -40.672 3.960 2.970 1.00 95.25 262 SER A N 1
ATOM 2137 C CA . SER A 1 262 ? -40.259 5.076 2.115 1.00 95.25 262 SER A CA 1
ATOM 2138 C C . SER A 1 262 ? -40.828 6.437 2.501 1.00 95.25 262 SER A C 1
ATOM 2140 O O . SER A 1 262 ? -40.274 7.464 2.106 1.00 95.25 262 SER A O 1
ATOM 2142 N N . ARG A 1 263 ? -41.889 6.464 3.315 1.00 93.25 263 ARG A N 1
ATOM 2143 C CA . ARG A 1 263 ? -42.549 7.691 3.784 1.00 93.25 263 ARG A CA 1
ATOM 2144 C C . ARG A 1 263 ? -42.317 7.975 5.267 1.00 93.25 263 ARG A C 1
ATOM 2146 O O . ARG A 1 263 ? -42.362 9.140 5.662 1.00 93.25 263 ARG A O 1
ATOM 2153 N N . HIS A 1 264 ? -42.058 6.950 6.081 1.00 95.75 264 HIS A N 1
ATOM 2154 C CA . HIS A 1 264 ? -42.101 7.073 7.540 1.00 95.75 264 HIS A CA 1
ATOM 2155 C C . HIS A 1 264 ? -40.899 6.505 8.310 1.00 95.75 264 HIS A C 1
ATOM 2157 O O . HIS A 1 264 ? -40.694 6.961 9.426 1.00 95.75 264 HIS A O 1
ATOM 2163 N N . CYS A 1 265 ? -40.073 5.600 7.770 1.00 96.81 265 CYS A N 1
ATOM 2164 C CA . CYS A 1 265 ? -38.905 5.090 8.507 1.00 96.81 265 CYS A CA 1
ATOM 2165 C C . CYS A 1 265 ? -37.705 6.049 8.393 1.00 96.81 265 CYS A C 1
ATOM 2167 O O . CYS A 1 265 ? -37.049 6.109 7.349 1.00 96.81 265 CYS A O 1
ATOM 2169 N N . ASP A 1 266 ? -37.399 6.791 9.461 1.00 96.12 266 ASP A N 1
ATOM 2170 C CA . ASP A 1 266 ? -36.224 7.676 9.519 1.00 96.12 266 ASP A CA 1
ATOM 2171 C C . ASP A 1 266 ? -34.918 6.874 9.577 1.00 96.12 266 ASP A C 1
ATOM 2173 O O . ASP A 1 266 ? -33.952 7.200 8.890 1.00 96.12 266 ASP A O 1
ATOM 2177 N N . THR A 1 267 ? -34.921 5.781 10.339 1.00 96.44 267 THR A N 1
ATOM 2178 C CA . THR A 1 267 ? -33.804 4.836 10.436 1.00 96.44 267 THR A CA 1
ATOM 2179 C C . THR A 1 267 ? -34.324 3.407 10.359 1.00 96.44 267 THR A C 1
ATOM 2181 O O . THR A 1 267 ? -35.394 3.102 10.889 1.00 96.44 267 THR A O 1
ATOM 2184 N N . VAL A 1 268 ? -33.561 2.506 9.738 1.00 97.94 268 VAL A N 1
ATOM 2185 C CA . VAL A 1 268 ? -33.868 1.067 9.704 1.00 97.94 268 VAL A CA 1
ATOM 2186 C C . VAL A 1 268 ? -32.789 0.264 10.432 1.00 97.94 268 VAL A C 1
ATOM 2188 O O . VAL A 1 268 ? -31.603 0.430 10.161 1.00 97.94 268 VAL A O 1
ATOM 2191 N N . LEU A 1 269 ? -33.190 -0.638 11.330 1.00 96.88 269 LEU A N 1
ATOM 2192 C CA . LEU A 1 269 ? -32.333 -1.675 11.905 1.00 96.88 269 LEU A CA 1
ATOM 2193 C C . LEU A 1 269 ? -32.655 -3.021 11.247 1.00 96.88 269 LEU A C 1
ATOM 2195 O O . LEU A 1 269 ? -33.753 -3.564 11.371 1.00 96.88 269 LEU A O 1
ATOM 2199 N N . PHE A 1 270 ? -31.672 -3.574 10.556 1.00 90.00 270 PHE A N 1
ATOM 2200 C CA . PHE A 1 270 ? -31.774 -4.770 9.744 1.00 90.00 270 PHE A CA 1
ATOM 2201 C C . PHE A 1 270 ? -31.043 -5.943 10.414 1.00 90.00 270 PHE A C 1
ATOM 2203 O O . PHE A 1 270 ? -29.847 -6.157 10.227 1.00 90.00 270 PHE A O 1
ATOM 2210 N N . THR A 1 271 ? -31.775 -6.705 11.231 1.00 90.50 271 THR A N 1
ATOM 2211 C CA . THR A 1 271 ? -31.172 -7.698 12.143 1.00 90.50 271 THR A CA 1
ATOM 2212 C C . THR A 1 271 ? -30.812 -9.040 11.486 1.00 90.50 271 THR A C 1
ATOM 2214 O O . THR A 1 271 ? -29.976 -9.772 12.012 1.00 90.50 271 THR A O 1
ATOM 2217 N N . ALA A 1 272 ? -31.420 -9.368 10.340 1.00 88.50 272 ALA A N 1
ATOM 2218 C CA . ALA A 1 272 ? -31.294 -10.659 9.655 1.00 88.50 272 ALA A CA 1
ATOM 2219 C C . ALA A 1 272 ? -30.621 -10.477 8.275 1.00 88.50 272 ALA A C 1
ATOM 2221 O O . ALA A 1 272 ? -31.326 -10.355 7.267 1.00 88.50 272 ALA A O 1
ATOM 2222 N N . PRO A 1 273 ? -29.277 -10.417 8.211 1.00 82.75 273 PRO A N 1
ATOM 2223 C CA . PRO A 1 273 ? -28.537 -9.709 7.159 1.00 82.75 273 PRO A CA 1
ATOM 2224 C C . PRO A 1 273 ? -28.700 -10.247 5.726 1.00 82.75 273 PRO A C 1
ATOM 2226 O O . PRO A 1 273 ? -28.553 -9.484 4.769 1.00 82.75 273 PRO A O 1
ATOM 2229 N N . HIS A 1 274 ? -29.061 -11.522 5.562 1.00 83.44 274 HIS A N 1
ATOM 2230 C CA . HIS A 1 274 ? -29.344 -12.135 4.258 1.00 83.44 274 HIS A CA 1
ATOM 2231 C C . HIS A 1 274 ? -30.793 -11.941 3.754 1.00 83.44 274 HIS A C 1
ATOM 2233 O O . HIS A 1 274 ? -31.121 -12.351 2.642 1.00 83.44 274 HIS A O 1
ATOM 2239 N N . SER A 1 275 ? -31.692 -11.297 4.511 1.00 90.19 275 SER A N 1
ATOM 2240 C CA . SER A 1 275 ? -33.055 -11.019 4.026 1.00 90.19 275 SER A CA 1
ATOM 2241 C C . SER A 1 275 ? -33.086 -9.810 3.086 1.00 90.19 275 SER A C 1
ATOM 2243 O O . SER A 1 275 ? -33.166 -8.662 3.523 1.00 90.19 275 SER A O 1
ATOM 2245 N N . THR A 1 276 ? -33.118 -10.059 1.777 1.00 92.38 276 THR A N 1
ATOM 2246 C CA . THR A 1 276 ? -33.259 -9.007 0.751 1.00 92.38 276 THR A CA 1
ATOM 2247 C C . THR A 1 276 ? -34.501 -8.133 0.920 1.00 92.38 276 THR A C 1
ATOM 2249 O O . THR A 1 276 ? -34.486 -6.973 0.523 1.00 92.38 276 THR A O 1
ATOM 2252 N N . PHE A 1 277 ? -35.559 -8.631 1.566 1.00 94.06 277 PHE A N 1
ATOM 2253 C CA . PHE A 1 277 ? -36.709 -7.806 1.939 1.00 94.06 277 PHE A CA 1
ATOM 2254 C C . PHE A 1 277 ? -36.326 -6.701 2.939 1.00 94.06 277 PHE A C 1
ATOM 2256 O O . PHE A 1 277 ? -36.639 -5.537 2.711 1.00 94.06 277 PHE A O 1
ATOM 2263 N N . GLY A 1 278 ? -35.588 -7.038 4.002 1.00 94.31 278 GLY A N 1
ATOM 2264 C CA . GLY A 1 278 ? -35.093 -6.053 4.970 1.00 94.31 278 GLY A CA 1
ATOM 2265 C C . GLY A 1 278 ? -34.040 -5.114 4.376 1.00 94.31 278 GLY A C 1
ATOM 2266 O O . GLY A 1 278 ? -34.010 -3.933 4.718 1.00 94.31 278 GLY A O 1
ATOM 2267 N N . TRP A 1 279 ? -33.251 -5.602 3.414 1.00 95.19 279 TRP A N 1
ATOM 2268 C CA . TRP A 1 279 ? -32.360 -4.765 2.611 1.00 95.19 279 TRP A CA 1
ATOM 2269 C C . TRP A 1 279 ? -33.143 -3.698 1.826 1.00 95.19 279 TRP A C 1
ATOM 2271 O O . TRP A 1 279 ? -32.841 -2.513 1.939 1.00 95.19 279 TRP A O 1
ATOM 2281 N N . TRP A 1 280 ? -34.197 -4.080 1.094 1.00 96.50 280 TRP A N 1
ATOM 2282 C CA . TRP A 1 280 ? -35.031 -3.131 0.340 1.00 96.50 280 TRP A CA 1
ATOM 2283 C C . TRP A 1 280 ? -35.851 -2.197 1.238 1.00 96.50 280 TRP A C 1
ATOM 2285 O O . TRP A 1 280 ? -35.970 -1.011 0.923 1.00 96.50 280 TRP A O 1
ATOM 2295 N N . LEU A 1 281 ? -36.331 -2.690 2.386 1.00 96.44 281 LEU A N 1
ATOM 2296 C CA . LEU A 1 281 ? -36.966 -1.883 3.433 1.00 96.44 281 LEU A CA 1
ATOM 2297 C C . LEU A 1 281 ? -36.037 -0.752 3.911 1.00 96.44 281 LEU A C 1
ATOM 2299 O O . LEU A 1 281 ? -36.499 0.370 4.110 1.00 96.44 281 LEU A O 1
ATOM 2303 N N . GLY A 1 282 ? -34.736 -1.037 4.054 1.00 95.94 282 GLY A N 1
ATOM 2304 C CA . GLY A 1 282 ? -33.692 -0.058 4.362 1.00 95.94 282 GLY A CA 1
ATOM 2305 C C . GLY A 1 282 ? -33.358 0.865 3.189 1.00 95.94 282 GLY A C 1
ATOM 2306 O O . GLY A 1 282 ? -33.375 2.087 3.338 1.00 95.94 282 GLY A O 1
ATOM 2307 N N . TYR A 1 283 ? -33.099 0.307 2.005 1.00 95.94 283 TYR A N 1
ATOM 2308 C CA . TYR A 1 283 ? -32.665 1.063 0.826 1.00 95.94 283 TYR A CA 1
ATOM 2309 C C . TYR A 1 283 ? -33.687 2.096 0.363 1.00 95.94 283 TYR A C 1
ATOM 2311 O O . TYR A 1 283 ? -33.301 3.218 0.036 1.00 95.94 283 TYR A O 1
ATOM 2319 N N . LEU A 1 284 ? -34.978 1.766 0.397 1.00 96.12 284 LEU A N 1
ATOM 2320 C CA . LEU A 1 284 ? -36.059 2.682 0.030 1.00 96.12 284 LEU A CA 1
ATOM 2321 C C . LEU A 1 284 ? -36.609 3.489 1.215 1.00 96.12 284 LEU A C 1
ATOM 2323 O O . LEU A 1 284 ? -37.543 4.247 1.013 1.00 96.12 284 LEU A O 1
ATOM 2327 N N . SER A 1 285 ? -36.046 3.380 2.424 1.00 96.56 285 SER A N 1
ATOM 2328 C CA . SER A 1 285 ? -36.536 4.113 3.607 1.00 96.56 285 SER A CA 1
ATOM 2329 C C . SER A 1 285 ? -36.515 5.642 3.444 1.00 96.56 285 SER A C 1
ATOM 2331 O O . SER A 1 285 ? -35.681 6.196 2.719 1.00 96.56 285 SER A O 1
ATOM 2333 N N . LYS A 1 286 ? -37.401 6.344 4.160 1.00 94.69 286 LYS A N 1
ATOM 2334 C CA . LYS A 1 286 ? -37.494 7.815 4.169 1.00 94.69 286 LYS A CA 1
ATOM 2335 C C . LYS A 1 286 ? -36.140 8.469 4.481 1.00 94.69 286 LYS A C 1
ATOM 2337 O O . LYS A 1 286 ? -35.701 9.340 3.731 1.00 94.69 286 LYS A O 1
ATOM 2342 N N . GLY A 1 287 ? -35.471 8.050 5.559 1.00 88.56 287 GLY A N 1
ATOM 2343 C CA . GLY A 1 287 ? -34.210 8.665 5.995 1.00 88.56 287 GLY A CA 1
ATOM 2344 C C . GLY A 1 287 ? -32.933 8.073 5.387 1.00 88.56 287 GLY A C 1
ATOM 2345 O O . GLY A 1 287 ? -31.878 8.690 5.511 1.00 88.56 287 GLY A O 1
ATOM 2346 N N . ASN A 1 288 ? -33.000 6.926 4.694 1.00 90.19 288 ASN A N 1
ATOM 2347 C CA . ASN A 1 288 ? -31.859 6.253 4.042 1.00 90.19 288 ASN A CA 1
ATOM 2348 C C . ASN A 1 288 ? -30.706 5.834 4.991 1.00 90.19 288 ASN A C 1
ATOM 2350 O O . ASN A 1 288 ? -29.653 5.393 4.519 1.00 90.19 288 ASN A O 1
ATOM 2354 N N . GLN A 1 289 ? -30.895 5.949 6.309 1.00 91.50 289 GLN A N 1
ATOM 2355 C CA . GLN A 1 289 ? -29.945 5.515 7.329 1.00 91.50 289 GLN A CA 1
ATOM 2356 C C . GLN A 1 289 ? -30.286 4.091 7.773 1.00 91.50 289 GLN A C 1
ATOM 2358 O O . GLN A 1 289 ? -31.403 3.814 8.216 1.00 91.50 289 GLN A O 1
ATOM 2363 N N . VAL A 1 290 ? -29.322 3.178 7.653 1.00 94.50 290 VAL A N 1
ATOM 2364 C CA . VAL A 1 290 ? -29.525 1.758 7.957 1.00 94.50 290 VAL A CA 1
ATOM 2365 C C . VAL A 1 290 ? -28.398 1.241 8.839 1.00 94.50 290 VAL A C 1
ATOM 2367 O O . VAL A 1 290 ? -27.221 1.487 8.575 1.00 94.50 290 VAL A O 1
ATOM 2370 N N . TYR A 1 291 ? -28.784 0.499 9.867 1.00 94.25 291 TYR A N 1
ATOM 2371 C CA . TYR A 1 291 ? -27.919 -0.283 10.738 1.00 94.25 291 TYR A CA 1
ATOM 2372 C C . TYR A 1 291 ? -28.158 -1.760 10.442 1.00 94.25 291 TYR A C 1
ATOM 2374 O O . TYR A 1 291 ? -29.315 -2.163 10.339 1.00 94.25 291 TYR A O 1
ATOM 2382 N N . TYR A 1 292 ? -27.121 -2.579 10.289 1.00 92.19 292 TYR A N 1
ATOM 2383 C CA . TYR A 1 292 ? -27.287 -3.992 9.923 1.00 92.19 292 TYR A CA 1
ATOM 2384 C C . TYR A 1 292 ? -26.298 -4.910 10.638 1.00 92.19 292 TYR A C 1
ATOM 2386 O O . TYR A 1 292 ? -25.167 -4.518 10.905 1.00 92.19 292 TYR A O 1
ATOM 2394 N N . THR A 1 293 ? -26.711 -6.140 10.939 1.00 89.38 293 THR A N 1
ATOM 2395 C CA . THR A 1 293 ? -25.828 -7.153 11.542 1.00 89.38 293 THR A CA 1
ATOM 2396 C C . THR A 1 293 ? -24.667 -7.483 10.598 1.00 89.38 293 THR A C 1
ATOM 2398 O O . THR A 1 293 ? -24.900 -7.871 9.454 1.00 89.38 293 THR A O 1
ATOM 2401 N N . ASP A 1 294 ? -23.420 -7.351 11.055 1.00 84.25 294 ASP A N 1
ATOM 2402 C CA . ASP A 1 294 ? -22.243 -7.600 10.214 1.00 84.25 294 ASP A CA 1
ATOM 2403 C C . ASP A 1 294 ? -22.049 -9.100 9.927 1.00 84.25 294 ASP A C 1
ATOM 2405 O O . ASP A 1 294 ? -21.718 -9.888 10.818 1.00 84.25 294 ASP A O 1
ATOM 2409 N N . LEU A 1 295 ? -22.200 -9.481 8.653 1.00 77.38 295 LEU A N 1
ATOM 2410 C CA . LEU A 1 295 ? -22.015 -10.852 8.168 1.00 77.38 295 LEU A CA 1
ATOM 2411 C C . LEU A 1 295 ? -20.623 -11.429 8.448 1.00 77.38 295 LEU A C 1
ATOM 2413 O O . LEU A 1 295 ? -20.497 -12.644 8.574 1.00 77.38 295 LEU A O 1
ATOM 2417 N N . LYS A 1 296 ? -19.583 -10.595 8.586 1.00 72.50 296 LYS A N 1
ATOM 2418 C CA . LYS A 1 296 ? -18.220 -11.069 8.889 1.00 72.50 296 LYS A CA 1
ATOM 2419 C C . LYS A 1 296 ? -18.084 -11.652 10.303 1.00 72.50 296 LYS A C 1
ATOM 2421 O O . LYS A 1 296 ? -17.132 -12.384 10.556 1.00 72.50 296 LYS A O 1
ATOM 2426 N N . PHE A 1 297 ? -18.995 -11.314 11.221 1.00 72.00 297 PHE A N 1
ATOM 2427 C CA . PHE A 1 297 ? -18.892 -11.630 12.654 1.00 72.00 297 PHE A CA 1
ATOM 2428 C C . PHE A 1 297 ? -20.038 -12.512 13.170 1.00 72.00 297 PHE A C 1
ATOM 2430 O O . PHE A 1 297 ? -20.215 -12.651 14.381 1.00 72.00 297 PHE A O 1
ATOM 2437 N N . VAL A 1 298 ? -20.804 -13.130 12.269 1.00 72.88 298 VAL A N 1
ATOM 2438 C CA . VAL A 1 298 ? -21.867 -14.083 12.609 1.00 72.88 298 VAL A CA 1
ATOM 2439 C C . VAL A 1 298 ? -21.612 -15.439 11.964 1.00 72.88 298 VAL A C 1
ATOM 2441 O O . VAL A 1 298 ? -21.086 -15.537 10.859 1.00 72.88 298 VAL A O 1
ATOM 2444 N N . ASN A 1 299 ? -22.004 -16.504 12.660 1.00 65.81 299 ASN A N 1
ATOM 2445 C CA . ASN A 1 299 ? -21.856 -17.875 12.180 1.00 65.81 299 ASN A CA 1
ATOM 2446 C C . ASN A 1 299 ? -22.997 -18.240 11.207 1.00 65.81 299 ASN A C 1
ATOM 2448 O O . ASN A 1 299 ? -23.890 -19.010 11.560 1.00 65.81 299 ASN A O 1
ATOM 2452 N N . ASP A 1 300 ? -23.009 -17.630 10.017 1.00 70.88 300 ASP A N 1
ATOM 2453 C CA . ASP A 1 300 ? -23.894 -18.027 8.913 1.00 70.88 300 ASP A CA 1
ATOM 2454 C C . ASP A 1 300 ? -23.231 -19.155 8.109 1.00 70.88 300 ASP A C 1
ATOM 2456 O O . ASP A 1 300 ? -22.148 -18.990 7.547 1.00 70.88 300 ASP A O 1
ATOM 2460 N N . LEU A 1 301 ? -23.873 -20.322 8.069 1.00 66.25 301 LEU A N 1
ATOM 2461 C CA . LEU A 1 301 ? -23.349 -21.518 7.403 1.00 66.25 301 LEU A CA 1
ATOM 2462 C C . LEU A 1 301 ? -23.760 -21.603 5.924 1.00 66.25 301 LEU A C 1
ATOM 2464 O O . LEU A 1 301 ? -23.313 -22.503 5.212 1.00 66.25 301 LEU A O 1
ATOM 2468 N N . SER A 1 302 ? -24.608 -20.685 5.454 1.00 63.94 302 SER A N 1
ATOM 2469 C CA . SER A 1 302 ? -25.180 -20.703 4.099 1.00 63.94 302 SER A CA 1
ATOM 2470 C C . SER A 1 302 ? -24.224 -20.126 3.055 1.00 63.94 302 SER A C 1
ATOM 2472 O O . SER A 1 302 ? -24.289 -20.499 1.884 1.00 63.94 302 SER A O 1
ATOM 2474 N N . PHE A 1 303 ? -23.323 -19.234 3.475 1.00 61.53 303 PHE A N 1
ATOM 2475 C CA . PHE A 1 303 ? -22.295 -18.623 2.634 1.00 61.53 303 PHE A CA 1
ATOM 2476 C C . PHE A 1 303 ? -20.952 -18.575 3.378 1.00 61.53 303 PHE A C 1
ATOM 2478 O O . PHE A 1 303 ? -20.864 -17.924 4.416 1.00 61.53 303 PHE A O 1
ATOM 2485 N N . PRO A 1 304 ? -19.875 -19.190 2.850 1.00 55.81 304 PRO A N 1
ATOM 2486 C CA . PRO A 1 304 ? -18.540 -19.016 3.413 1.00 55.81 304 PRO A CA 1
ATOM 2487 C C . PRO A 1 304 ? -18.130 -17.542 3.341 1.00 55.81 304 PRO A C 1
ATOM 2489 O O . PRO A 1 304 ? -18.106 -16.971 2.248 1.00 55.81 304 PRO A O 1
ATOM 2492 N N . ALA A 1 305 ? -17.764 -16.943 4.479 1.00 52.03 305 ALA A N 1
ATOM 2493 C CA . ALA A 1 305 ? -17.396 -15.525 4.571 1.00 52.03 305 ALA A CA 1
ATOM 2494 C C . ALA A 1 305 ? -16.274 -15.117 3.590 1.00 52.03 305 ALA A C 1
ATOM 2496 O O . ALA A 1 305 ? -16.266 -13.998 3.089 1.00 52.03 305 ALA A O 1
ATOM 2497 N N . GLU A 1 306 ? -15.384 -16.050 3.235 1.00 54.75 306 GLU A N 1
ATOM 2498 C CA . GLU A 1 306 ? -14.317 -15.882 2.233 1.00 54.75 306 GLU A CA 1
ATOM 2499 C C . GLU A 1 306 ? -14.816 -15.581 0.804 1.00 54.75 306 GLU A C 1
ATOM 2501 O O . GLU A 1 306 ? -14.035 -15.147 -0.042 1.00 54.75 306 GLU A O 1
ATOM 2506 N N . LYS A 1 307 ? -16.095 -15.844 0.501 1.00 59.97 307 LYS A N 1
ATOM 2507 C CA . LYS A 1 307 ? -16.691 -15.709 -0.843 1.00 59.97 307 LYS A CA 1
ATOM 2508 C C . LYS A 1 307 ? -17.736 -14.600 -0.961 1.00 59.97 307 LYS A C 1
ATOM 2510 O O . LYS A 1 307 ? -18.316 -14.444 -2.036 1.00 59.97 307 LYS A O 1
ATOM 2515 N N . PHE A 1 308 ? -17.992 -13.860 0.115 1.00 72.94 308 PHE A N 1
ATOM 2516 C CA . PHE A 1 308 ? -18.941 -12.751 0.147 1.00 72.94 308 PHE A CA 1
ATOM 2517 C C . PHE A 1 308 ? -18.189 -11.423 0.272 1.00 72.94 308 PHE A C 1
ATOM 2519 O O . PHE A 1 308 ? -17.323 -11.276 1.131 1.00 72.94 308 PHE A O 1
ATOM 2526 N N . ASN A 1 309 ? -18.531 -10.445 -0.569 1.00 75.62 309 ASN A N 1
ATOM 2527 C CA . ASN A 1 309 ? -17.967 -9.100 -0.512 1.00 75.62 309 ASN A CA 1
ATOM 2528 C C . ASN A 1 309 ? -19.035 -8.110 -0.009 1.00 75.62 309 ASN A C 1
ATOM 2530 O O . ASN A 1 309 ? -19.894 -7.703 -0.797 1.00 75.62 309 ASN A O 1
ATOM 2534 N N . PRO A 1 310 ? -18.999 -7.683 1.268 1.00 78.00 310 PRO A N 1
ATOM 2535 C CA . PRO A 1 310 ? -20.015 -6.792 1.823 1.00 78.00 310 PRO A CA 1
ATOM 2536 C C . PRO A 1 310 ? -20.174 -5.481 1.052 1.00 78.00 310 PRO A C 1
ATOM 2538 O O . PRO A 1 310 ? -21.288 -4.977 0.969 1.00 78.00 310 PRO A O 1
ATOM 2541 N N . ASP A 1 311 ? -19.113 -4.954 0.434 1.00 80.06 311 ASP A N 1
ATOM 2542 C CA . ASP A 1 311 ? -19.176 -3.696 -0.321 1.00 80.06 311 ASP A CA 1
ATOM 2543 C C . ASP A 1 311 ? -19.865 -3.834 -1.691 1.00 80.06 311 ASP A C 1
ATOM 2545 O O . ASP A 1 311 ? -20.220 -2.826 -2.308 1.00 80.06 311 ASP A O 1
ATOM 2549 N N . ASP A 1 312 ? -20.051 -5.058 -2.199 1.00 84.62 312 ASP A N 1
ATOM 2550 C CA . ASP A 1 312 ? -20.883 -5.317 -3.379 1.00 84.62 312 ASP A CA 1
ATOM 2551 C C . ASP A 1 312 ? -22.371 -5.363 -3.014 1.00 84.62 312 ASP A C 1
ATOM 2553 O O . ASP A 1 312 ? -23.203 -4.948 -3.823 1.00 84.62 312 ASP A O 1
ATOM 2557 N N . TYR A 1 313 ? -22.710 -5.810 -1.802 1.00 87.06 313 TYR A N 1
ATOM 2558 C CA . TYR A 1 313 ? -24.087 -6.038 -1.356 1.00 87.06 313 TYR A CA 1
ATOM 2559 C C . TYR A 1 313 ? -24.675 -4.859 -0.556 1.00 87.06 313 TYR A C 1
ATOM 2561 O O . TYR A 1 313 ? -25.805 -4.446 -0.818 1.00 87.06 313 TYR A O 1
ATOM 2569 N N . TYR A 1 314 ? -23.921 -4.255 0.365 1.00 87.56 314 TYR A N 1
ATOM 2570 C CA . TYR A 1 314 ? -24.359 -3.122 1.190 1.00 87.56 314 TYR A CA 1
ATOM 2571 C C . TYR A 1 314 ? -23.833 -1.773 0.666 1.00 87.56 314 TYR A C 1
ATOM 2573 O O . TYR A 1 314 ? -22.654 -1.665 0.318 1.00 87.56 314 TYR A O 1
ATOM 2581 N N . PRO A 1 315 ? -24.666 -0.714 0.647 1.00 83.62 315 PRO A N 1
ATOM 2582 C CA . PRO A 1 315 ? -24.207 0.654 0.424 1.00 83.62 315 PRO A CA 1
ATOM 2583 C C . PRO A 1 315 ? -23.230 1.111 1.523 1.00 83.62 315 PRO A C 1
ATOM 2585 O O . PRO A 1 315 ? -23.463 0.837 2.701 1.00 83.62 315 PRO A O 1
ATOM 2588 N N . PRO A 1 316 ? -22.168 1.864 1.187 1.00 73.50 316 PRO A N 1
ATOM 2589 C CA . PRO A 1 316 ? -21.073 2.147 2.117 1.00 73.50 316 PRO A CA 1
ATOM 2590 C C . PRO A 1 316 ? -21.408 3.196 3.190 1.00 73.50 316 PRO A C 1
ATOM 2592 O O . PRO A 1 316 ? -20.605 3.431 4.083 1.00 73.50 316 PRO A O 1
ATOM 2595 N N . HIS A 1 317 ? -22.570 3.854 3.111 1.00 77.50 317 HIS A N 1
ATOM 2596 C CA . HIS A 1 317 ? -23.054 4.770 4.151 1.00 77.50 317 HIS A CA 1
ATOM 2597 C C . HIS A 1 317 ? -23.903 4.072 5.228 1.00 77.50 317 HIS A C 1
ATOM 2599 O O . HIS A 1 317 ? -24.372 4.731 6.154 1.00 77.50 317 HIS A O 1
ATOM 2605 N N . TRP A 1 318 ? -24.136 2.762 5.106 1.00 85.88 318 TRP A N 1
ATOM 2606 C CA . TRP A 1 318 ? -24.840 1.966 6.114 1.00 85.88 318 TRP A CA 1
ATOM 2607 C C . TRP A 1 318 ? -23.880 1.505 7.213 1.00 85.88 318 TRP A C 1
ATOM 2609 O O . TRP A 1 318 ? -22.749 1.115 6.933 1.00 85.88 318 TRP A O 1
ATOM 2619 N N . THR A 1 319 ? -24.349 1.485 8.460 1.00 84.56 319 THR A N 1
ATOM 2620 C CA . THR A 1 319 ? -23.535 1.113 9.623 1.00 84.56 319 THR A CA 1
ATOM 2621 C C . THR A 1 319 ? -23.648 -0.390 9.930 1.00 84.56 319 THR A C 1
ATOM 2623 O O . THR A 1 319 ? -24.717 -0.837 10.354 1.00 84.56 319 THR A O 1
ATOM 2626 N N . PRO A 1 320 ? -22.568 -1.181 9.799 1.00 88.00 320 PRO A N 1
ATOM 2627 C CA . PRO A 1 320 ? -22.530 -2.541 10.326 1.00 88.00 320 PRO A CA 1
ATOM 2628 C C . PRO A 1 320 ? -22.436 -2.537 11.862 1.00 88.00 320 PRO A C 1
ATOM 2630 O O . PRO A 1 320 ? -21.666 -1.774 12.451 1.00 88.00 320 PRO A O 1
ATOM 2633 N N . VAL A 1 321 ? -23.176 -3.425 12.522 1.00 85.69 321 VAL A N 1
ATOM 2634 C CA . VAL A 1 321 ? -23.139 -3.644 13.977 1.00 85.69 321 VAL A CA 1
ATOM 2635 C C . VAL A 1 321 ? -22.776 -5.092 14.307 1.00 85.69 321 VAL A C 1
ATOM 2637 O O . VAL A 1 321 ? -23.228 -6.027 13.643 1.00 85.69 321 VAL A O 1
ATOM 2640 N N . LYS A 1 322 ? -21.956 -5.282 15.344 1.00 82.81 322 LYS A N 1
ATOM 2641 C CA . LYS A 1 322 ? -21.511 -6.593 15.844 1.00 82.81 322 LYS A CA 1
ATOM 2642 C C . LYS A 1 322 ? -21.540 -6.645 17.369 1.00 82.81 322 LYS A C 1
ATOM 2644 O O . LYS A 1 322 ? -21.556 -5.608 18.031 1.00 82.81 322 LYS A O 1
ATOM 2649 N N . TYR A 1 323 ? -21.521 -7.850 17.933 1.00 73.19 323 TYR A N 1
ATOM 2650 C CA . TYR A 1 323 ? -21.219 -8.014 19.354 1.00 73.19 323 TYR A CA 1
ATOM 2651 C C . TYR A 1 323 ? -19.805 -7.495 19.656 1.00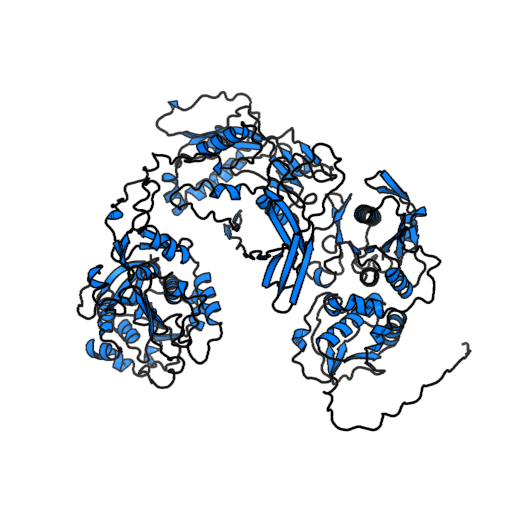 73.19 323 TYR A C 1
ATOM 2653 O O . TYR A 1 323 ? -18.869 -7.718 18.886 1.00 73.19 323 TYR A O 1
ATOM 2661 N N . GLY A 1 324 ? -19.652 -6.783 20.770 1.00 47.12 324 GLY A N 1
ATOM 2662 C CA . GLY A 1 324 ? -18.395 -6.190 21.206 1.00 47.12 324 GLY A CA 1
ATOM 2663 C C . GLY A 1 324 ? -17.946 -6.748 22.548 1.00 47.12 324 GLY A C 1
ATOM 2664 O O . GLY A 1 324 ? -18.626 -6.558 23.548 1.00 47.12 324 GLY A O 1
ATOM 2665 N N . GLY A 1 325 ? -16.756 -7.350 22.583 1.00 47.16 325 GLY A N 1
ATOM 2666 C CA . GLY A 1 325 ? -16.116 -7.814 23.817 1.00 47.16 325 GLY A CA 1
ATOM 2667 C C . GLY A 1 325 ? -16.125 -9.330 24.033 1.00 47.16 325 GLY A C 1
ATOM 2668 O O . GLY A 1 325 ? -16.949 -10.039 23.454 1.00 47.16 325 GLY A O 1
ATOM 2669 N N . PRO A 1 326 ? -15.195 -9.840 24.864 1.00 33.59 326 PRO A N 1
ATOM 2670 C CA . PRO A 1 326 ? -15.199 -11.239 25.268 1.00 33.59 326 PRO A CA 1
ATOM 2671 C C . PRO A 1 326 ? -16.432 -11.503 26.143 1.00 33.59 326 PRO A C 1
ATOM 2673 O O . PRO A 1 326 ? -16.501 -11.043 27.278 1.00 33.59 326 PRO A O 1
ATOM 2676 N N . GLY A 1 327 ? -17.404 -12.239 25.599 1.00 45.38 327 GLY A N 1
ATOM 2677 C CA . GLY A 1 327 ? -18.679 -12.530 26.266 1.00 45.38 327 GLY A CA 1
ATOM 2678 C C . GLY A 1 327 ? -19.917 -11.900 25.620 1.00 45.38 327 GLY A C 1
ATOM 2679 O O . GLY A 1 327 ? -21.015 -12.163 26.099 1.00 45.38 327 GLY A O 1
ATOM 2680 N N . ASN A 1 328 ? -19.773 -11.142 24.524 1.00 53.94 328 ASN A N 1
ATOM 2681 C CA . ASN A 1 328 ? -20.890 -10.604 23.731 1.00 53.94 328 ASN A CA 1
ATOM 2682 C C . ASN A 1 328 ? -21.870 -9.678 24.503 1.00 53.94 328 ASN A C 1
ATOM 2684 O O . ASN A 1 328 ? -23.023 -9.548 24.090 1.00 53.94 328 ASN A O 1
ATOM 2688 N N . ALA A 1 329 ? -21.477 -9.018 25.603 1.00 48.81 329 ALA A N 1
ATOM 2689 C CA . ALA A 1 329 ? -22.454 -8.302 26.440 1.00 48.81 329 ALA A CA 1
ATOM 2690 C C . ALA A 1 329 ? -22.807 -6.877 25.953 1.00 48.81 329 ALA A C 1
ATOM 2692 O O . ALA A 1 329 ? -23.792 -6.301 26.423 1.00 48.81 329 ALA A O 1
ATOM 2693 N N . ALA A 1 330 ? -22.092 -6.338 24.959 1.00 59.69 330 ALA A N 1
ATOM 2694 C CA . ALA A 1 330 ? -22.424 -5.083 24.278 1.00 59.69 330 ALA A CA 1
ATOM 2695 C C . ALA A 1 330 ? -22.572 -5.257 22.754 1.00 59.69 330 ALA A C 1
ATOM 2697 O O . ALA A 1 330 ? -22.021 -6.184 22.161 1.00 59.69 330 ALA A O 1
ATOM 2698 N N . VAL A 1 331 ? -23.273 -4.324 22.098 1.00 64.25 331 VAL A N 1
ATOM 2699 C CA . VAL A 1 331 ? -23.265 -4.166 20.631 1.00 64.25 331 VAL A CA 1
ATOM 2700 C C . VAL A 1 331 ? -22.482 -2.905 20.275 1.00 64.25 331 VAL A C 1
ATOM 2702 O O . VAL A 1 331 ? -22.698 -1.845 20.865 1.00 64.25 331 VAL A O 1
ATOM 2705 N N . ILE A 1 332 ? -21.563 -3.037 19.321 1.00 63.94 332 ILE A N 1
ATOM 2706 C CA . ILE A 1 332 ? -20.694 -1.967 18.825 1.00 63.94 332 ILE A CA 1
ATOM 2707 C C . ILE A 1 332 ? -20.813 -1.838 17.306 1.00 63.94 332 ILE A C 1
ATOM 2709 O O . ILE A 1 332 ? -21.192 -2.777 16.603 1.00 63.94 332 ILE A O 1
ATOM 2713 N N . GLU A 1 333 ? -20.437 -0.672 16.790 1.00 66.19 333 GLU A N 1
ATOM 2714 C CA . GLU A 1 333 ? -20.172 -0.485 15.366 1.00 66.19 333 GLU A CA 1
ATOM 2715 C C . GLU A 1 333 ? -18.982 -1.358 14.949 1.00 66.19 333 GLU A C 1
ATOM 2717 O O . GLU A 1 333 ? -17.930 -1.354 15.596 1.00 66.19 333 GLU A O 1
ATOM 2722 N N . SER A 1 334 ? -19.149 -2.136 13.883 1.00 51.31 334 SER A N 1
ATOM 2723 C CA . SER A 1 334 ? -18.035 -2.869 13.290 1.00 51.31 334 SER A CA 1
ATOM 2724 C C . SER A 1 334 ? -17.181 -1.885 12.499 1.00 51.31 334 SER A C 1
ATOM 2726 O O . SER A 1 334 ? -17.704 -1.180 11.636 1.00 51.31 334 SER A O 1
ATOM 2728 N N . LEU A 1 335 ? -15.870 -1.827 12.760 1.00 53.94 335 LEU A N 1
ATOM 2729 C CA . LEU A 1 335 ? -14.957 -0.953 12.019 1.00 53.94 335 LEU A CA 1
ATOM 2730 C C . LEU A 1 335 ? -14.626 -1.548 10.638 1.00 53.94 335 LEU A C 1
ATOM 2732 O O . LEU A 1 335 ? -13.473 -1.803 10.296 1.00 53.94 335 LEU A O 1
ATOM 2736 N N . ASN A 1 336 ? -15.648 -1.752 9.808 1.00 52.00 336 ASN A N 1
ATOM 2737 C CA . ASN A 1 336 ? -15.437 -1.878 8.377 1.00 52.00 336 ASN A CA 1
ATOM 2738 C C . ASN A 1 336 ? -15.215 -0.466 7.836 1.00 52.00 336 ASN A C 1
ATOM 2740 O O . ASN A 1 336 ? -16.181 0.249 7.586 1.00 52.00 336 ASN A O 1
ATOM 2744 N N . LEU A 1 337 ? -13.952 -0.063 7.653 1.00 54.91 337 LEU A N 1
ATOM 2745 C CA . LEU A 1 337 ? -13.659 1.180 6.935 1.00 54.91 337 LEU A CA 1
ATOM 2746 C C . LEU A 1 337 ? -14.317 1.143 5.537 1.00 54.91 337 LEU A C 1
ATOM 2748 O O . LEU A 1 337 ? -14.844 2.154 5.096 1.00 54.91 337 LEU A O 1
ATOM 2752 N N . GLY A 1 338 ? -14.393 -0.044 4.916 1.00 50.47 338 GLY A N 1
ATOM 2753 C CA . GLY A 1 338 ? -15.083 -0.310 3.650 1.00 50.47 338 GLY A CA 1
ATOM 2754 C C . GLY A 1 338 ? -14.140 -0.279 2.447 1.00 50.47 338 GLY A C 1
ATOM 2755 O O . GLY A 1 338 ? -13.077 0.342 2.475 1.00 50.47 338 GLY A O 1
ATOM 2756 N N . ASN A 1 339 ? -14.504 -0.937 1.346 1.00 48.94 339 ASN A N 1
ATOM 2757 C CA . ASN A 1 339 ? -13.690 -0.851 0.132 1.00 48.94 339 ASN A CA 1
ATOM 2758 C C . ASN A 1 339 ? -13.652 0.600 -0.384 1.00 48.94 339 ASN A C 1
ATOM 2760 O O . ASN A 1 339 ? -14.693 1.211 -0.639 1.00 48.94 339 ASN A O 1
ATOM 2764 N N . ASN A 1 340 ? -12.440 1.111 -0.630 1.00 63.28 340 ASN A N 1
ATOM 2765 C CA . ASN A 1 340 ? -12.144 2.498 -1.034 1.00 63.28 340 ASN A CA 1
ATOM 2766 C C . ASN A 1 340 ? -12.322 3.559 0.066 1.00 63.28 340 ASN A C 1
ATOM 2768 O O . ASN A 1 340 ? -12.541 4.734 -0.219 1.00 63.28 340 ASN A O 1
ATOM 2772 N N . SER A 1 341 ? -12.186 3.169 1.326 1.00 70.06 341 SER A N 1
ATOM 2773 C CA . SER A 1 341 ? -12.078 4.096 2.450 1.00 70.06 341 SER A CA 1
ATOM 2774 C C . SER A 1 341 ? -10.677 4.685 2.613 1.00 70.06 341 SER A C 1
ATOM 2776 O O . SER A 1 341 ? -9.684 4.024 2.302 1.00 70.06 341 SER A O 1
ATOM 2778 N N . LEU A 1 342 ? -10.592 5.869 3.209 1.00 75.06 342 LEU A N 1
ATOM 2779 C CA . LEU A 1 342 ? -9.353 6.499 3.647 1.00 75.06 342 LEU A CA 1
ATOM 2780 C C . LEU A 1 342 ? -9.467 6.889 5.125 1.00 75.06 342 LEU A C 1
ATOM 2782 O O . LEU A 1 342 ? -10.311 7.707 5.497 1.00 75.06 342 LEU A O 1
ATOM 2786 N N . ALA A 1 343 ? -8.601 6.316 5.958 1.00 74.88 343 ALA A N 1
ATOM 2787 C CA . ALA A 1 343 ? -8.326 6.828 7.293 1.00 74.88 343 ALA A CA 1
ATOM 2788 C C . ALA A 1 343 ? -7.259 7.928 7.184 1.00 74.88 343 ALA A C 1
ATOM 2790 O O . ALA A 1 343 ? -6.251 7.760 6.500 1.00 74.88 343 ALA A O 1
ATOM 2791 N N . LEU A 1 344 ? -7.497 9.059 7.837 1.00 74.56 344 LEU A N 1
ATOM 2792 C CA . LEU A 1 344 ? -6.621 10.223 7.856 1.00 74.56 344 LEU A CA 1
ATOM 2793 C C . LEU A 1 344 ? -6.174 10.474 9.293 1.00 74.56 344 LEU A C 1
ATOM 2795 O O . LEU A 1 344 ? -6.995 10.831 10.139 1.00 74.56 344 LEU A O 1
ATOM 2799 N N . VAL A 1 345 ? -4.875 10.334 9.553 1.00 74.50 345 VAL A N 1
ATOM 2800 C CA . VAL A 1 345 ? -4.248 10.817 10.788 1.00 74.50 345 VAL A CA 1
ATOM 2801 C C . VAL A 1 345 ? -3.371 12.007 10.425 1.00 74.50 345 VAL A C 1
ATOM 2803 O O . VAL A 1 345 ? -2.425 11.865 9.655 1.00 74.50 345 VAL A O 1
ATOM 2806 N N . MET A 1 346 ? -3.722 13.200 10.905 1.00 71.06 346 MET A N 1
ATOM 2807 C CA . MET A 1 346 ? -3.167 14.459 10.393 1.00 71.06 346 MET A CA 1
ATOM 2808 C C . MET A 1 346 ? -2.802 15.419 11.519 1.00 71.06 346 MET A C 1
ATOM 2810 O O . MET A 1 346 ? -3.594 15.637 12.432 1.00 71.06 346 MET A O 1
ATOM 2814 N N . SER A 1 347 ? -1.642 16.063 11.419 1.00 70.81 347 SER A N 1
ATOM 2815 C CA . SER A 1 347 ? -1.265 17.177 12.295 1.00 70.81 347 SER A CA 1
ATOM 2816 C C . SER A 1 347 ? -1.821 18.487 11.733 1.00 70.81 347 SER A C 1
ATOM 2818 O O . SER A 1 347 ? -1.303 19.022 10.757 1.00 70.81 347 SER A O 1
ATOM 2820 N N . MET A 1 348 ? -2.892 19.009 12.336 1.00 66.19 348 MET A N 1
ATOM 2821 C CA . MET A 1 348 ? -3.596 20.210 11.873 1.00 66.19 348 MET A CA 1
ATOM 2822 C C . MET A 1 348 ? -3.334 21.407 12.788 1.00 66.19 348 MET A C 1
ATOM 2824 O O . MET A 1 348 ? -3.454 21.306 14.009 1.00 66.19 348 MET A O 1
ATOM 2828 N N . ASN A 1 349 ? -3.041 22.571 12.200 1.00 65.81 349 ASN A N 1
ATOM 2829 C CA . ASN A 1 349 ? -3.037 23.841 12.923 1.00 65.81 349 ASN A CA 1
ATOM 2830 C C . ASN A 1 349 ? -4.476 24.363 13.050 1.00 65.81 349 ASN A C 1
ATOM 2832 O O . ASN A 1 349 ? -5.034 24.873 12.082 1.00 65.81 349 ASN A O 1
ATOM 2836 N N . LEU A 1 350 ? -5.073 24.252 14.238 1.00 62.03 350 LEU A N 1
ATOM 2837 C CA . LEU A 1 350 ? -6.442 24.722 14.504 1.00 62.03 350 LEU A CA 1
ATOM 2838 C C . LEU A 1 350 ? -6.498 26.194 14.958 1.00 62.03 350 LEU A C 1
ATOM 2840 O O . LEU A 1 350 ? -7.555 26.697 15.341 1.00 62.03 350 LEU A O 1
ATOM 2844 N N . GLY A 1 351 ? -5.365 26.900 14.910 1.00 53.38 351 GLY A N 1
ATOM 2845 C CA . GLY A 1 351 ? -5.241 28.287 15.344 1.00 53.38 351 GLY A CA 1
ATOM 2846 C C . GLY A 1 351 ? -5.264 28.451 16.867 1.00 53.38 351 GLY A C 1
ATOM 2847 O O . GLY A 1 351 ? -5.117 27.505 17.637 1.00 53.38 351 GLY A O 1
ATOM 2848 N N . LYS A 1 352 ? -5.410 29.699 17.324 1.00 47.00 352 LYS A N 1
ATOM 2849 C CA . LYS A 1 352 ? -5.761 30.006 18.719 1.00 47.00 352 LYS A CA 1
ATOM 2850 C C . LYS A 1 352 ? -7.205 30.475 18.764 1.00 47.00 352 LYS A C 1
ATOM 2852 O O . LYS A 1 352 ? -7.562 31.398 18.034 1.00 47.00 352 LYS A O 1
ATOM 2857 N N . LEU A 1 353 ? -7.981 29.921 19.694 1.00 43.00 353 LEU A N 1
ATOM 2858 C CA . LEU A 1 353 ? -9.226 30.526 20.167 1.00 43.00 353 LEU A CA 1
ATOM 2859 C C . LEU A 1 353 ? -8.886 31.845 20.883 1.00 43.00 353 LEU A C 1
ATOM 2861 O O . LEU A 1 353 ? -8.683 31.897 22.096 1.00 43.00 353 LEU A O 1
ATOM 2865 N N . ASN A 1 354 ? -8.740 32.915 20.101 1.00 33.16 354 ASN A N 1
ATOM 2866 C CA . ASN A 1 354 ? -8.418 34.242 20.605 1.00 33.16 354 ASN A CA 1
ATOM 2867 C C . ASN A 1 354 ? -9.649 34.863 21.269 1.00 33.16 354 ASN A C 1
ATOM 2869 O O . ASN A 1 354 ? -10.462 35.510 20.618 1.00 33.16 354 ASN A O 1
ATOM 2873 N N . GLY A 1 355 ? -9.715 34.708 22.590 1.00 36.84 355 GLY A N 1
ATOM 2874 C CA . GLY A 1 355 ? -10.652 35.422 23.445 1.00 36.84 355 GLY A CA 1
ATOM 2875 C C . GLY A 1 355 ? -11.989 34.714 23.615 1.00 36.84 355 GLY A C 1
ATOM 2876 O O . GLY A 1 355 ? -12.890 34.881 22.811 1.00 36.84 355 GLY A O 1
ATOM 2877 N N . ILE A 1 356 ? -12.122 34.015 24.742 1.00 32.81 356 ILE A N 1
ATOM 2878 C CA . ILE A 1 356 ? -13.265 34.101 25.658 1.00 32.81 356 ILE A CA 1
ATOM 2879 C C . ILE A 1 356 ? -12.741 33.611 27.012 1.00 32.81 356 ILE A C 1
ATOM 2881 O O . ILE A 1 356 ? -12.498 32.427 27.227 1.00 32.81 356 ILE A O 1
ATOM 2885 N N . ALA A 1 357 ? -12.530 34.546 27.934 1.00 35.53 357 ALA A N 1
ATOM 2886 C CA . ALA A 1 357 ? -12.533 34.223 29.351 1.00 35.53 357 ALA A CA 1
ATOM 2887 C C . ALA A 1 357 ? -13.978 34.420 29.828 1.00 35.53 357 ALA A C 1
ATOM 2889 O O . ALA A 1 357 ? -14.436 35.555 29.925 1.00 35.53 357 ALA A O 1
ATOM 2890 N N . GLY A 1 358 ? -14.701 33.326 30.088 1.00 34.34 358 GLY A N 1
ATOM 2891 C CA . GLY A 1 358 ? -15.988 33.380 30.792 1.00 34.34 358 GLY A CA 1
ATOM 2892 C C . GLY A 1 358 ? -17.268 33.439 29.947 1.00 34.34 358 GLY A C 1
ATOM 2893 O O . GLY A 1 358 ? -18.182 34.172 30.313 1.00 34.34 358 GLY A O 1
ATOM 2894 N N . HIS A 1 359 ? -17.390 32.655 28.872 1.00 28.55 359 HIS A N 1
ATOM 2895 C CA . HIS A 1 359 ? -18.696 32.164 28.389 1.00 28.55 359 HIS A CA 1
ATOM 2896 C C . HIS A 1 359 ? -18.697 30.629 28.402 1.00 28.55 359 HIS A C 1
ATOM 2898 O O . HIS A 1 359 ? -17.641 30.001 28.342 1.00 28.55 359 HIS A O 1
ATOM 2904 N N . SER A 1 360 ? -19.881 30.042 28.577 1.00 29.47 360 SER A N 1
ATOM 2905 C CA . SER A 1 360 ? -20.074 28.624 28.890 1.00 29.47 360 SER A CA 1
ATOM 2906 C C . SER A 1 360 ? -19.609 27.673 27.783 1.00 29.47 360 SER A C 1
ATOM 2908 O O . SER A 1 360 ? -19.740 27.955 26.592 1.00 29.47 360 SER A O 1
ATOM 2910 N N . ALA A 1 361 ? -19.132 26.496 28.195 1.00 31.83 361 ALA A N 1
ATOM 2911 C CA . ALA A 1 361 ? -18.703 25.398 27.329 1.00 31.83 361 ALA A CA 1
ATOM 2912 C C . ALA A 1 361 ? -19.891 24.685 26.638 1.00 31.83 361 ALA A C 1
ATOM 2914 O O . ALA A 1 361 ? -20.118 23.504 26.860 1.00 31.83 361 ALA A O 1
ATOM 2915 N N . ASN A 1 362 ? -20.669 25.416 25.829 1.00 27.39 362 ASN A N 1
ATOM 2916 C CA . ASN A 1 362 ? -21.933 24.942 25.242 1.00 27.39 362 ASN A CA 1
ATOM 2917 C C . ASN A 1 362 ? -22.081 25.187 23.725 1.00 27.39 362 ASN A C 1
ATOM 2919 O O . ASN A 1 362 ? -23.179 25.067 23.189 1.00 27.39 362 ASN A O 1
ATOM 2923 N N . THR A 1 363 ? -21.002 25.516 23.004 1.00 26.02 363 THR A N 1
ATOM 2924 C CA . THR A 1 363 ? -21.012 25.565 21.527 1.00 26.02 363 THR A CA 1
ATOM 2925 C C . THR A 1 363 ? -19.795 24.857 20.936 1.00 26.02 363 THR A C 1
ATOM 2927 O O . THR A 1 363 ? -18.743 25.446 20.702 1.00 26.02 363 THR A O 1
ATOM 2930 N N . ILE A 1 364 ? -19.954 23.557 20.675 1.00 27.11 364 ILE A N 1
ATOM 2931 C CA . ILE A 1 364 ? -19.009 22.771 19.875 1.00 27.11 364 ILE A CA 1
ATOM 2932 C C . ILE A 1 364 ? -19.134 23.241 18.422 1.00 27.11 364 ILE A C 1
ATOM 2934 O O . ILE A 1 364 ? -20.151 22.998 17.773 1.00 27.11 364 ILE A O 1
ATOM 2938 N N . ASN A 1 365 ? -18.109 23.913 17.900 1.00 32.41 365 ASN A N 1
ATOM 2939 C CA . ASN A 1 365 ? -18.076 24.280 16.489 1.00 32.41 365 ASN A CA 1
ATOM 2940 C C . ASN A 1 365 ? -17.684 23.046 15.657 1.00 32.41 365 ASN A C 1
ATOM 2942 O O . ASN A 1 365 ? -16.579 22.525 15.804 1.00 32.41 365 ASN A O 1
ATOM 2946 N N . HIS A 1 366 ? -18.588 22.552 14.808 1.00 38.00 366 HIS A N 1
ATOM 2947 C CA . HIS A 1 366 ? -18.328 21.383 13.967 1.00 38.00 366 HIS A CA 1
ATOM 2948 C C . HIS A 1 366 ? -17.390 21.729 12.806 1.00 38.00 366 HIS A C 1
ATOM 2950 O O . HIS A 1 366 ? -17.836 22.077 11.712 1.00 38.00 366 HIS A O 1
ATOM 2956 N N . THR A 1 367 ? -16.092 21.553 13.009 1.00 58.75 367 THR A N 1
ATOM 2957 C CA . THR A 1 367 ? -15.117 21.537 11.922 1.00 58.75 367 THR A CA 1
ATOM 2958 C C . THR A 1 367 ? -15.200 20.206 11.170 1.00 58.75 367 THR A C 1
ATOM 2960 O O . THR A 1 367 ? -15.036 19.121 11.729 1.00 58.75 367 THR A O 1
ATOM 2963 N N . LYS A 1 368 ? -15.498 20.288 9.872 1.00 64.69 368 LYS A N 1
ATOM 2964 C CA . LYS A 1 368 ? -15.402 19.160 8.943 1.00 64.69 368 LYS A CA 1
ATOM 2965 C C . LYS A 1 368 ? -14.181 19.358 8.057 1.00 64.69 368 LYS A C 1
ATOM 2967 O O . LYS A 1 368 ? -13.932 20.480 7.622 1.00 64.69 368 LYS A O 1
ATOM 2972 N N . ILE A 1 369 ? -13.477 18.280 7.734 1.00 73.00 369 ILE A N 1
ATOM 2973 C CA . ILE A 1 369 ? -12.562 18.281 6.589 1.00 73.00 369 ILE A CA 1
ATOM 2974 C C . ILE A 1 369 ? -13.358 17.982 5.317 1.00 73.00 369 ILE A C 1
ATOM 2976 O O . ILE A 1 369 ? -14.376 17.280 5.351 1.00 73.00 369 ILE A O 1
ATOM 2980 N N . VAL A 1 370 ? -12.910 18.534 4.195 1.00 76.06 370 VAL A N 1
ATOM 2981 C CA . VAL A 1 370 ? -13.476 18.272 2.870 1.00 76.06 370 VAL A CA 1
ATOM 2982 C C . VAL A 1 370 ? -12.413 17.563 2.048 1.00 76.06 370 VAL A C 1
ATOM 2984 O O . VAL A 1 370 ? -11.285 18.036 1.949 1.00 76.06 370 VAL A O 1
ATOM 2987 N N . VAL A 1 371 ? -12.771 16.420 1.476 1.00 81.69 371 VAL A N 1
ATOM 2988 C CA . VAL A 1 371 ? -11.884 15.572 0.684 1.00 81.69 371 VAL A CA 1
ATOM 2989 C C . VAL A 1 371 ? -12.489 15.401 -0.697 1.00 81.69 371 VAL A C 1
ATOM 2991 O O . VAL A 1 371 ? -13.591 14.872 -0.853 1.00 81.69 371 VAL A O 1
ATOM 2994 N N . MET A 1 372 ? -11.771 15.852 -1.715 1.00 81.75 372 MET A N 1
ATOM 2995 C CA . MET A 1 372 ? -12.058 15.521 -3.100 1.00 81.75 372 MET A CA 1
ATOM 2996 C C . MET A 1 372 ? -11.316 14.249 -3.479 1.00 81.75 372 MET A C 1
ATOM 2998 O O . MET A 1 372 ? -10.139 14.094 -3.170 1.00 81.75 372 MET A O 1
ATOM 3002 N N . ALA A 1 373 ? -11.969 13.376 -4.235 1.00 82.12 373 ALA A N 1
ATOM 3003 C CA . ALA A 1 373 ? -11.287 12.299 -4.933 1.00 82.12 373 ALA A CA 1
ATOM 3004 C C . ALA A 1 373 ? -11.780 12.197 -6.378 1.00 82.12 373 ALA A C 1
ATOM 3006 O O . ALA A 1 373 ? -12.940 12.488 -6.682 1.00 82.12 373 ALA A O 1
ATOM 3007 N N . ARG A 1 374 ? -10.887 11.797 -7.282 1.00 78.19 374 ARG A N 1
ATOM 3008 C CA . ARG A 1 374 ? -11.145 11.587 -8.711 1.00 78.19 374 ARG A CA 1
ATOM 3009 C C . ARG A 1 374 ? -10.542 10.260 -9.151 1.00 78.19 374 ARG A C 1
ATOM 3011 O O . ARG A 1 374 ? -9.414 9.950 -8.784 1.00 78.19 374 ARG A O 1
ATOM 3018 N N . ASN A 1 375 ? -11.268 9.507 -9.966 1.00 78.50 375 ASN A N 1
ATOM 3019 C CA . ASN A 1 375 ? -10.735 8.396 -10.752 1.00 78.50 375 ASN A CA 1
ATOM 3020 C C . ASN A 1 375 ? -10.682 8.802 -12.233 1.00 78.50 375 ASN A C 1
ATOM 3022 O O . ASN A 1 375 ? -10.983 9.946 -12.574 1.00 78.50 375 ASN A O 1
ATOM 3026 N N . GLN A 1 376 ? -10.328 7.875 -13.125 1.00 69.56 376 GLN A N 1
ATOM 3027 C CA . GLN A 1 376 ? -10.189 8.160 -14.563 1.00 69.56 376 GLN A CA 1
ATOM 3028 C C . GLN A 1 376 ? -11.475 8.670 -15.251 1.00 69.56 376 GLN A C 1
ATOM 3030 O O . GLN A 1 376 ? -11.407 9.143 -16.381 1.00 69.56 376 GLN A O 1
ATOM 3035 N N . THR A 1 377 ? -12.650 8.558 -14.616 1.00 67.56 377 THR A N 1
ATOM 3036 C CA . THR A 1 377 ? -13.950 8.857 -15.252 1.00 67.56 377 THR A CA 1
ATOM 3037 C C . THR A 1 377 ? -14.860 9.793 -14.457 1.00 67.56 377 THR A C 1
ATOM 3039 O O . THR A 1 377 ? -15.792 10.361 -15.024 1.00 67.56 377 THR A O 1
ATOM 3042 N N . THR A 1 378 ? -14.649 9.941 -13.146 1.00 71.50 378 THR A N 1
ATOM 3043 C CA . THR A 1 378 ? -15.569 10.639 -12.236 1.00 71.50 378 THR A CA 1
ATOM 3044 C C . THR A 1 378 ? -14.834 11.260 -11.051 1.00 71.50 378 THR A C 1
ATOM 3046 O O . THR A 1 378 ? -13.764 10.797 -10.660 1.00 71.50 378 THR A O 1
ATOM 3049 N N . GLY A 1 379 ? -15.430 12.291 -10.450 1.00 74.81 379 GLY A N 1
ATOM 3050 C CA . GLY A 1 379 ? -14.969 12.880 -9.195 1.00 74.81 379 GLY A CA 1
ATOM 3051 C C . GLY A 1 379 ? -16.095 13.008 -8.176 1.00 74.81 379 GLY A C 1
ATOM 3052 O O . GLY A 1 379 ? -17.257 13.155 -8.551 1.00 74.81 379 GLY A O 1
ATOM 3053 N N . THR A 1 380 ? -15.736 12.965 -6.898 1.00 74.94 380 THR A N 1
ATOM 3054 C CA . THR A 1 380 ? -16.627 13.201 -5.757 1.00 74.94 380 THR A CA 1
ATOM 3055 C C . THR A 1 380 ? -15.974 14.167 -4.772 1.00 74.94 380 THR A C 1
ATOM 3057 O O . THR A 1 380 ? -14.748 14.292 -4.737 1.00 74.94 380 THR A O 1
ATOM 3060 N N . VAL A 1 381 ? -16.793 14.831 -3.961 1.00 75.88 381 VAL A N 1
ATOM 3061 C CA . VAL A 1 381 ? -16.353 15.660 -2.835 1.00 75.88 381 VAL A CA 1
ATOM 3062 C C . VAL A 1 381 ? -17.129 15.202 -1.607 1.00 75.88 381 VAL A C 1
ATOM 3064 O O . VAL A 1 381 ? -18.359 15.211 -1.604 1.00 75.88 381 VAL A O 1
ATOM 3067 N N . VAL A 1 382 ? -16.407 14.767 -0.580 1.00 73.56 382 VAL A N 1
ATOM 3068 C CA . VAL A 1 382 ? -16.946 14.164 0.642 1.00 73.56 382 VAL A CA 1
ATOM 3069 C C . VAL A 1 382 ? -16.496 15.000 1.828 1.00 73.56 382 VAL A C 1
ATOM 3071 O O . VAL A 1 382 ? -15.346 15.420 1.903 1.00 73.56 382 VAL A O 1
ATOM 3074 N N . SER A 1 383 ? -17.404 15.262 2.763 1.00 74.50 383 SER A N 1
ATOM 3075 C CA . SER A 1 383 ? -17.104 16.041 3.961 1.00 74.50 383 SER A CA 1
ATOM 3076 C C . SER A 1 383 ? -17.329 15.189 5.203 1.00 74.50 383 SER A C 1
ATOM 3078 O O . SER A 1 383 ? -18.442 14.714 5.426 1.00 74.50 383 SER A O 1
ATOM 3080 N N . THR A 1 384 ? -16.280 15.010 6.005 1.00 71.00 384 THR A N 1
ATOM 3081 C CA . THR A 1 384 ? -16.300 14.185 7.221 1.00 71.00 384 THR A CA 1
ATOM 3082 C C . THR A 1 384 ? -15.898 15.000 8.450 1.00 71.00 384 THR A C 1
ATOM 3084 O O . THR A 1 384 ? -15.287 16.064 8.336 1.00 71.00 384 THR A O 1
ATOM 3087 N N . ARG A 1 385 ? -16.260 14.516 9.638 1.00 73.56 385 ARG A N 1
ATOM 3088 C CA . ARG A 1 385 ? -15.802 15.080 10.916 1.00 73.56 385 ARG A CA 1
ATOM 3089 C C . ARG A 1 385 ? -14.438 14.490 11.274 1.00 73.56 385 ARG A C 1
ATOM 3091 O O . ARG A 1 385 ? -14.117 13.388 10.841 1.00 73.56 385 ARG A O 1
ATOM 3098 N N . TYR A 1 386 ? -13.667 15.214 12.079 1.00 74.81 386 TYR A N 1
ATOM 3099 C CA . TYR A 1 386 ? -12.467 14.675 12.711 1.00 74.81 386 TYR A CA 1
ATOM 3100 C C . TYR A 1 386 ? -12.621 14.619 14.233 1.00 74.81 386 TYR A C 1
ATOM 3102 O O . TYR A 1 386 ? -13.308 15.441 14.841 1.00 74.81 386 TYR A O 1
ATOM 3110 N N . GLU A 1 387 ? -11.942 13.655 14.834 1.00 72.94 387 GLU A N 1
ATOM 3111 C CA . GLU A 1 387 ? -11.724 13.491 16.266 1.00 72.94 387 GLU A CA 1
ATOM 3112 C C . GLU A 1 387 ? -10.321 13.997 16.610 1.00 72.94 387 GLU A C 1
ATOM 3114 O O . GLU A 1 387 ? -9.400 13.924 15.797 1.00 72.94 387 GLU A O 1
ATOM 3119 N N . ARG A 1 388 ? -10.124 14.540 17.810 1.00 71.25 388 ARG A N 1
ATOM 3120 C CA . ARG A 1 388 ? -8.819 15.054 18.239 1.00 71.25 388 ARG A CA 1
ATOM 3121 C C . ARG A 1 388 ? -8.099 14.003 19.075 1.00 71.25 388 ARG A C 1
ATOM 3123 O O . ARG A 1 388 ? -8.605 13.615 20.120 1.00 71.25 388 ARG A O 1
ATOM 3130 N N . ILE A 1 389 ? -6.901 13.613 18.646 1.00 70.56 389 ILE A N 1
ATOM 3131 C CA . ILE A 1 389 ? -6.084 12.603 19.332 1.00 70.56 389 ILE A CA 1
ATOM 3132 C C . ILE A 1 389 ? -5.282 13.240 20.478 1.00 70.56 389 ILE A C 1
ATOM 3134 O O . ILE A 1 389 ? -5.151 12.658 21.550 1.00 70.56 389 ILE A O 1
ATOM 3138 N N . THR A 1 390 ? -4.733 14.444 20.272 1.00 63.34 390 THR A N 1
ATOM 3139 C CA . THR A 1 390 ? -3.842 15.087 21.255 1.00 63.34 390 THR A CA 1
ATOM 3140 C C . THR A 1 390 ? -4.616 15.621 22.478 1.00 63.34 390 THR A C 1
ATOM 3142 O O . THR A 1 390 ? -5.420 16.544 22.314 1.00 63.34 390 THR A O 1
ATOM 3145 N N . PRO A 1 391 ? -4.331 15.155 23.714 1.00 54.28 391 PRO A N 1
ATOM 3146 C CA . PRO A 1 391 ? -5.151 15.432 24.901 1.00 54.28 391 PRO A CA 1
ATOM 3147 C C . PRO A 1 391 ? -4.878 16.786 25.593 1.00 54.28 391 PRO A C 1
ATOM 3149 O O . PRO A 1 391 ? -5.293 16.975 26.734 1.00 54.28 391 PRO A O 1
ATOM 3152 N N . HIS A 1 392 ? -4.165 17.728 24.957 1.00 56.41 392 HIS A N 1
ATOM 3153 C CA . HIS A 1 392 ? -3.781 19.012 25.569 1.00 56.41 392 HIS A CA 1
ATOM 3154 C C . HIS A 1 392 ? -4.077 20.242 24.693 1.00 56.41 392 HIS A C 1
ATOM 3156 O O . HIS A 1 392 ? -3.819 20.245 23.488 1.00 56.41 392 HIS A O 1
ATOM 3162 N N . ASP A 1 393 ? -4.511 21.342 25.314 1.00 54.66 393 ASP A N 1
ATOM 3163 C CA . ASP A 1 393 ? -4.823 22.629 24.653 1.00 54.66 393 ASP A CA 1
ATOM 3164 C C . ASP A 1 393 ? -3.626 23.580 24.487 1.00 54.66 393 ASP A C 1
ATOM 3166 O O . ASP A 1 393 ? -3.753 24.675 23.945 1.00 54.66 393 ASP A O 1
ATOM 3170 N N . ASN A 1 394 ? -2.434 23.163 24.917 1.00 54.34 394 ASN A N 1
ATOM 3171 C CA . ASN A 1 394 ? -1.238 24.013 24.918 1.00 54.34 394 ASN A CA 1
ATOM 3172 C C . ASN A 1 394 ? -0.652 24.279 23.516 1.00 54.34 394 ASN A C 1
ATOM 3174 O O . ASN A 1 394 ? 0.226 25.135 23.375 1.00 54.34 394 ASN A O 1
ATOM 3178 N N . CYS A 1 395 ? -1.118 23.559 22.491 1.00 55.97 395 CYS A N 1
ATOM 3179 C CA . CYS A 1 395 ? -0.545 23.565 21.150 1.00 55.97 395 CYS A CA 1
ATOM 3180 C C . CYS A 1 395 ? -1.535 23.972 20.062 1.00 55.97 395 CYS A C 1
ATOM 3182 O O . CYS A 1 395 ? -2.692 23.569 20.068 1.00 55.97 395 CYS A O 1
ATOM 3184 N N . GLN A 1 396 ? -1.037 24.773 19.113 1.00 57.03 396 GLN A N 1
ATOM 3185 C CA . GLN A 1 396 ? -1.786 25.203 17.927 1.00 57.03 396 GLN A CA 1
ATOM 3186 C C . GLN A 1 396 ? -1.889 24.085 16.885 1.00 57.03 396 GLN A C 1
ATOM 3188 O O . GLN A 1 396 ? -2.928 23.936 16.250 1.00 57.03 396 GLN A O 1
ATOM 3193 N N . ILE A 1 397 ? -0.818 23.298 16.736 1.00 62.75 397 ILE A N 1
ATOM 3194 C CA . ILE A 1 397 ? -0.804 22.069 15.943 1.00 62.75 397 ILE A CA 1
ATOM 3195 C C . ILE A 1 397 ? -1.243 20.923 16.857 1.00 62.75 397 ILE A C 1
ATOM 3197 O O . ILE A 1 397 ? -0.654 20.727 17.921 1.00 62.75 397 ILE A O 1
ATOM 3201 N N . VAL A 1 398 ? -2.274 20.187 16.450 1.00 67.19 398 VAL A N 1
ATOM 3202 C CA . VAL A 1 398 ? -2.785 18.997 17.145 1.00 67.19 398 VAL A CA 1
ATOM 3203 C C . VAL A 1 398 ? -3.002 17.867 16.145 1.00 67.19 398 VAL A C 1
ATOM 3205 O O . VAL A 1 398 ? -3.400 18.115 15.006 1.00 67.19 398 VAL A O 1
ATOM 3208 N N . THR A 1 399 ? -2.757 16.625 16.557 1.00 73.12 399 THR A N 1
ATOM 3209 C CA . THR A 1 399 ? -3.048 15.456 15.723 1.00 73.12 399 THR A CA 1
ATOM 3210 C C . THR A 1 399 ? -4.537 15.125 15.806 1.00 73.12 399 THR A C 1
ATOM 3212 O O . THR A 1 399 ? -5.118 15.074 16.898 1.00 73.12 399 THR A O 1
ATOM 3215 N N . VAL A 1 400 ? -5.156 14.897 14.653 1.00 74.44 400 VAL A N 1
ATOM 3216 C CA . VAL A 1 400 ? -6.566 14.530 14.504 1.00 74.44 400 VAL A CA 1
ATOM 3217 C C . VAL A 1 400 ? -6.712 13.225 13.724 1.00 74.44 400 VAL A C 1
ATOM 3219 O O . VAL A 1 400 ? -5.854 12.891 12.907 1.00 74.44 400 VAL A O 1
ATOM 3222 N N . PHE A 1 401 ? -7.808 12.515 13.967 1.00 77.12 401 PHE A N 1
ATOM 3223 C CA . PHE A 1 401 ? -8.231 11.311 13.258 1.00 77.12 401 PHE A CA 1
ATOM 3224 C C . PHE A 1 401 ? -9.522 11.587 12.482 1.00 77.12 401 PHE A C 1
ATOM 3226 O O . PHE A 1 401 ? -10.435 12.212 13.015 1.00 77.12 401 PHE A O 1
ATOM 3233 N N . ALA A 1 402 ? -9.636 11.115 11.245 1.00 78.56 402 ALA A N 1
ATOM 3234 C CA . ALA A 1 402 ? -10.880 11.159 10.480 1.00 78.56 402 ALA A CA 1
ATOM 3235 C C . ALA A 1 402 ? -10.992 9.959 9.535 1.00 78.56 402 ALA A C 1
ATOM 3237 O O . ALA A 1 402 ? -9.987 9.459 9.035 1.00 78.56 402 ALA A O 1
ATOM 3238 N N . THR A 1 403 ? -12.217 9.536 9.227 1.00 77.62 403 THR A N 1
ATOM 3239 C CA . THR A 1 403 ? -12.493 8.503 8.218 1.00 77.62 403 THR A CA 1
ATOM 3240 C C . THR A 1 403 ? -13.328 9.075 7.077 1.00 77.62 403 THR A C 1
ATOM 3242 O O . THR A 1 403 ? -14.247 9.874 7.281 1.00 77.62 403 THR A O 1
ATOM 3245 N N . VAL A 1 404 ? -12.980 8.699 5.848 1.00 78.44 404 VAL A N 1
ATOM 3246 C CA . VAL A 1 404 ? -13.575 9.217 4.612 1.00 78.44 404 VAL A CA 1
ATOM 3247 C C . VAL A 1 404 ? -13.900 8.049 3.691 1.00 78.44 404 VAL A C 1
ATOM 3249 O O . VAL A 1 404 ? -13.012 7.266 3.362 1.00 78.44 404 VAL A O 1
ATOM 3252 N N . GLN A 1 405 ? -15.134 7.970 3.197 1.00 78.19 405 GLN A N 1
ATOM 3253 C CA . GLN A 1 405 ? -15.450 7.061 2.098 1.00 78.19 405 GLN A CA 1
ATOM 3254 C C . GLN A 1 405 ? -15.124 7.716 0.757 1.00 78.19 405 GLN A C 1
ATOM 3256 O O . GLN A 1 405 ? -15.590 8.824 0.489 1.00 78.19 405 GLN A O 1
ATOM 3261 N N . LEU A 1 406 ? -14.359 7.040 -0.101 1.00 74.88 406 LEU A N 1
ATOM 3262 C CA . LEU A 1 406 ? -14.052 7.506 -1.453 1.00 74.88 406 LEU A CA 1
ATOM 3263 C C . LEU A 1 406 ? -14.740 6.634 -2.512 1.00 74.88 406 LEU A C 1
ATOM 3265 O O . LEU A 1 406 ? -15.371 5.614 -2.232 1.00 74.88 406 LEU A O 1
ATOM 3269 N N . LEU A 1 407 ? -14.631 7.076 -3.762 1.00 76.31 407 LEU A N 1
ATOM 3270 C CA . LEU A 1 407 ? -15.037 6.308 -4.934 1.00 76.31 407 LEU A CA 1
ATOM 3271 C C . LEU A 1 407 ? -14.020 5.190 -5.258 1.00 76.31 407 LEU A C 1
ATOM 3273 O O . LEU A 1 407 ? -12.866 5.308 -4.849 1.00 76.31 407 LEU A O 1
ATOM 3277 N N . PRO A 1 408 ? -14.403 4.161 -6.040 1.00 70.06 408 PRO A N 1
ATOM 3278 C CA . PRO A 1 408 ? -13.480 3.136 -6.523 1.00 70.06 408 PRO A CA 1
ATOM 3279 C C . PRO A 1 408 ? -12.314 3.674 -7.354 1.00 70.06 408 PRO A C 1
ATOM 3281 O O . PRO A 1 408 ? -12.496 4.570 -8.189 1.00 70.06 408 PRO A O 1
ATOM 3284 N N . ASP A 1 409 ? -11.140 3.085 -7.120 1.00 64.88 409 ASP A N 1
ATOM 3285 C CA . ASP A 1 409 ? -9.873 3.340 -7.817 1.00 64.88 409 ASP A CA 1
ATOM 3286 C C . ASP A 1 409 ? -9.529 4.834 -7.989 1.00 64.88 409 ASP A C 1
ATOM 3288 O O . ASP A 1 409 ? -9.323 5.308 -9.112 1.00 64.88 409 ASP A O 1
ATOM 3292 N N . PRO A 1 410 ? -9.470 5.621 -6.894 1.00 72.38 410 PRO A N 1
ATOM 3293 C CA . PRO A 1 410 ? -9.177 7.041 -6.988 1.00 72.38 410 PRO A CA 1
ATOM 3294 C C . PRO A 1 410 ? -7.717 7.239 -7.418 1.00 72.38 410 PRO A C 1
ATOM 3296 O O . PRO A 1 410 ? -6.779 6.785 -6.760 1.00 72.38 410 PRO A O 1
ATOM 3299 N N . VAL A 1 411 ? -7.541 7.925 -8.543 1.00 77.31 411 VAL A N 1
ATOM 3300 C CA . VAL A 1 411 ? -6.246 8.287 -9.136 1.00 77.31 411 VAL A CA 1
ATOM 3301 C C . VAL A 1 411 ? -5.664 9.524 -8.450 1.00 77.31 411 VAL A C 1
ATOM 3303 O O . VAL A 1 411 ? -4.453 9.642 -8.345 1.00 77.31 411 VAL A O 1
ATOM 3306 N N . HIS A 1 412 ? -6.524 10.416 -7.954 1.00 78.38 412 HIS A N 1
ATOM 3307 C CA . HIS A 1 412 ? -6.148 11.649 -7.266 1.00 78.38 412 HIS A CA 1
ATOM 3308 C C . HIS A 1 412 ? -7.061 11.861 -6.054 1.00 78.38 412 HIS A C 1
ATOM 3310 O O . HIS A 1 412 ? -8.284 11.718 -6.165 1.00 78.38 412 HIS A O 1
ATOM 3316 N N . ILE A 1 413 ? -6.488 12.232 -4.911 1.00 83.06 413 ILE A N 1
ATOM 3317 C CA . ILE A 1 413 ? -7.197 12.536 -3.661 1.00 83.06 413 ILE A CA 1
ATOM 3318 C C . ILE A 1 413 ? -6.617 13.846 -3.128 1.00 83.06 413 ILE A C 1
ATOM 3320 O O . ILE A 1 413 ? -5.405 13.983 -3.079 1.00 83.06 413 ILE A O 1
ATOM 3324 N N . ALA A 1 414 ? -7.446 14.801 -2.716 1.00 80.75 414 ALA A N 1
ATOM 3325 C CA . ALA A 1 414 ? -6.983 16.065 -2.150 1.00 80.75 414 ALA A CA 1
ATOM 3326 C C . ALA A 1 414 ? -7.886 16.550 -1.014 1.00 80.75 414 ALA A C 1
ATOM 3328 O O . ALA A 1 414 ? -9.110 16.427 -1.082 1.00 80.75 414 ALA A O 1
ATOM 3329 N N . LEU A 1 415 ? -7.283 17.152 0.006 1.00 79.81 415 LEU A N 1
ATOM 3330 C CA . LEU A 1 415 ? -7.985 17.967 0.989 1.00 79.81 415 LEU A CA 1
ATOM 3331 C C . LEU A 1 415 ? -8.317 19.318 0.350 1.00 79.81 415 LEU A C 1
ATOM 3333 O O . LEU A 1 415 ? -7.460 19.928 -0.287 1.00 79.81 415 LEU A O 1
ATOM 3337 N N . ILE A 1 416 ? -9.551 19.788 0.518 1.00 72.38 416 ILE A N 1
ATOM 3338 C CA . ILE A 1 416 ? -10.010 21.089 0.025 1.00 72.38 416 ILE A CA 1
ATOM 3339 C C . ILE A 1 416 ? -10.226 22.037 1.204 1.00 72.38 416 ILE A C 1
ATOM 3341 O O . ILE A 1 416 ? -10.916 21.706 2.171 1.00 72.38 416 ILE A O 1
ATOM 3345 N N . SER A 1 417 ? -9.669 23.237 1.079 1.00 64.56 417 SER A N 1
ATOM 3346 C CA . SER A 1 417 ? -9.995 24.414 1.883 1.00 64.56 417 SER A CA 1
ATOM 3347 C C . SER A 1 417 ? -10.748 25.446 1.029 1.00 64.56 417 SER A C 1
ATOM 3349 O O . SER A 1 417 ? -10.994 25.224 -0.155 1.00 64.56 417 SER A O 1
ATOM 3351 N N . ASN A 1 418 ? -11.129 26.584 1.615 1.00 52.97 418 ASN A N 1
ATOM 3352 C CA . ASN A 1 418 ? -11.841 27.639 0.882 1.00 52.97 418 ASN A CA 1
ATOM 3353 C C . ASN A 1 418 ? -10.969 28.372 -0.156 1.00 52.97 418 ASN A C 1
ATOM 3355 O O . ASN A 1 418 ? -11.525 29.036 -1.028 1.00 52.97 418 ASN A O 1
ATOM 3359 N N . GLU A 1 419 ? -9.639 28.289 -0.039 1.00 50.88 419 GLU A N 1
ATOM 3360 C CA . GLU A 1 419 ? -8.685 29.059 -0.856 1.00 50.88 419 GLU A CA 1
ATOM 3361 C C . GLU A 1 419 ? -7.725 28.153 -1.648 1.00 50.88 419 GLU A C 1
ATOM 3363 O O . GLU A 1 419 ? -7.426 28.461 -2.797 1.00 50.88 419 GLU A O 1
ATOM 3368 N N . ASP A 1 420 ? -7.333 27.000 -1.089 1.00 61.38 420 ASP A N 1
ATOM 3369 C CA . ASP A 1 420 ? -6.385 26.045 -1.685 1.00 61.38 420 ASP A CA 1
ATOM 3370 C C . ASP A 1 420 ? -6.827 24.573 -1.561 1.00 61.38 420 ASP A C 1
ATOM 3372 O O . ASP A 1 420 ? -7.644 24.208 -0.706 1.00 61.38 420 ASP A O 1
ATOM 3376 N N . SER A 1 421 ? -6.212 23.698 -2.364 1.00 67.75 421 SER A N 1
ATOM 3377 C CA . SER A 1 421 ? -6.300 22.238 -2.223 1.00 67.75 421 SER A CA 1
ATOM 3378 C C . SER A 1 421 ? -4.923 21.590 -2.070 1.00 67.75 421 SER A C 1
ATOM 3380 O O . SER A 1 421 ? -4.011 21.906 -2.830 1.00 67.75 421 SER A O 1
ATOM 3382 N N . THR A 1 422 ? -4.791 20.629 -1.156 1.00 72.06 422 THR A N 1
ATOM 3383 C CA . THR A 1 422 ? -3.550 19.874 -0.912 1.00 72.06 422 THR A CA 1
ATOM 3384 C C . THR A 1 422 ? -3.747 18.412 -1.293 1.00 72.06 422 THR A C 1
ATOM 3386 O O . THR A 1 422 ? -4.654 17.763 -0.771 1.00 72.06 422 THR A O 1
ATOM 3389 N N . GLU A 1 423 ? -2.919 17.881 -2.193 1.00 75.19 423 GLU A N 1
ATOM 3390 C CA . GLU A 1 423 ? -2.987 16.472 -2.592 1.00 75.19 423 GLU A CA 1
ATOM 3391 C C . GLU A 1 423 ? -2.603 15.546 -1.424 1.00 75.19 423 GLU A C 1
ATOM 3393 O O . GLU A 1 423 ? -1.638 15.787 -0.698 1.00 75.19 423 GLU A O 1
ATOM 3398 N N . VAL A 1 424 ? -3.377 14.478 -1.229 1.00 71.62 424 VAL A N 1
ATOM 3399 C CA . VAL A 1 424 ? -3.085 13.423 -0.258 1.00 71.62 424 VAL A CA 1
ATOM 3400 C C . VAL A 1 424 ? -2.220 12.381 -0.958 1.00 71.62 424 VAL A C 1
ATOM 3402 O O . VAL A 1 424 ? -2.728 11.568 -1.732 1.00 71.62 424 VAL A O 1
ATOM 3405 N N . SER A 1 425 ? -0.915 12.421 -0.671 1.00 58.31 425 SER A N 1
ATOM 3406 C CA . SER A 1 425 ? 0.078 11.461 -1.166 1.00 58.31 425 SER A CA 1
ATOM 3407 C C . SER A 1 425 ? -0.413 10.025 -0.991 1.00 58.31 425 SER A C 1
ATOM 3409 O O . SER A 1 425 ? -0.716 9.574 0.116 1.00 58.31 425 SER A O 1
ATOM 3411 N N . ARG A 1 426 ? -0.482 9.287 -2.102 1.00 54.81 426 ARG A N 1
ATOM 3412 C CA . ARG A 1 426 ? -0.865 7.873 -2.125 1.00 54.81 426 ARG A CA 1
ATOM 3413 C C . ARG A 1 426 ? 0.378 6.985 -2.152 1.00 54.81 426 ARG A C 1
ATOM 3415 O O . ARG A 1 426 ? 0.503 6.109 -3.008 1.00 54.81 426 ARG A O 1
ATOM 3422 N N . ASN A 1 427 ? 1.304 7.206 -1.219 1.00 47.25 427 ASN A N 1
ATOM 3423 C CA . ASN A 1 427 ? 2.478 6.353 -1.109 1.00 47.25 427 ASN A CA 1
ATOM 3424 C C . ASN A 1 427 ? 2.067 4.935 -0.696 1.00 47.25 427 ASN A C 1
ATOM 3426 O O . ASN A 1 427 ? 1.669 4.667 0.437 1.00 47.25 427 ASN A O 1
ATOM 3430 N N . GLN A 1 428 ? 2.191 4.004 -1.647 1.00 42.62 428 GLN A N 1
ATOM 3431 C CA . GLN A 1 428 ? 2.192 2.570 -1.382 1.00 42.62 428 GLN A CA 1
ATOM 3432 C C . GLN A 1 428 ? 3.470 2.231 -0.608 1.00 42.62 428 GLN A C 1
ATOM 3434 O O . GLN A 1 428 ? 4.472 1.797 -1.181 1.00 42.62 428 GLN A O 1
ATOM 3439 N N . SER A 1 429 ? 3.443 2.463 0.702 1.00 44.28 429 SER A N 1
ATOM 3440 C CA . SER A 1 429 ? 4.527 2.145 1.620 1.00 44.28 429 SER A CA 1
ATOM 3441 C C . SER A 1 429 ? 4.782 0.634 1.596 1.00 44.28 429 SER A C 1
ATOM 3443 O O . SER A 1 429 ? 4.094 -0.165 2.232 1.00 44.28 429 SER A O 1
ATOM 3445 N N . ARG A 1 430 ? 5.780 0.219 0.801 1.00 40.41 430 ARG A N 1
ATOM 3446 C CA . ARG A 1 430 ? 6.217 -1.179 0.705 1.00 40.41 430 ARG A CA 1
ATOM 3447 C C . ARG A 1 430 ? 6.660 -1.643 2.091 1.00 40.41 430 ARG A C 1
ATOM 3449 O O . ARG A 1 430 ? 7.736 -1.274 2.552 1.00 40.41 430 ARG A O 1
ATOM 3456 N N . LYS A 1 431 ? 5.832 -2.468 2.735 1.00 45.41 431 LYS A N 1
ATOM 3457 C CA . LYS A 1 431 ? 6.140 -3.106 4.018 1.00 45.41 431 LYS A CA 1
ATOM 3458 C C . LYS A 1 431 ? 7.300 -4.075 3.826 1.00 45.41 431 LYS A C 1
ATOM 3460 O O . LYS A 1 431 ? 7.145 -5.121 3.195 1.00 45.41 431 LYS A O 1
ATOM 3465 N N . ILE A 1 432 ? 8.469 -3.726 4.355 1.00 44.06 432 ILE A N 1
ATOM 3466 C CA . ILE A 1 432 ? 9.650 -4.589 4.307 1.00 44.06 432 ILE A CA 1
ATOM 3467 C C . ILE A 1 432 ? 9.590 -5.500 5.529 1.00 44.06 432 ILE A C 1
ATOM 3469 O O . ILE A 1 432 ? 9.944 -5.102 6.638 1.00 44.06 432 ILE A O 1
ATOM 3473 N N . CYS A 1 433 ? 9.120 -6.730 5.325 1.00 37.88 433 CYS A N 1
ATOM 3474 C CA . CYS A 1 433 ? 9.132 -7.748 6.366 1.00 37.88 433 CYS A CA 1
ATOM 3475 C C . CYS A 1 433 ? 10.524 -8.394 6.439 1.00 37.88 433 CYS A C 1
ATOM 3477 O O . CYS A 1 433 ? 10.911 -9.197 5.585 1.00 37.88 433 CYS A O 1
ATOM 3479 N N . VAL A 1 434 ? 11.303 -8.030 7.454 1.00 44.28 434 VAL A N 1
ATOM 3480 C CA . VAL A 1 434 ? 12.638 -8.579 7.695 1.00 44.28 434 VAL A CA 1
ATOM 3481 C C . VAL A 1 434 ? 12.485 -9.889 8.465 1.00 44.28 434 VAL A C 1
ATOM 3483 O O . VAL A 1 434 ? 12.237 -9.908 9.670 1.00 44.28 434 VAL A O 1
ATOM 3486 N N . LYS A 1 435 ? 12.625 -11.006 7.739 1.00 46.03 435 LYS A N 1
ATOM 3487 C CA . LYS A 1 435 ? 12.603 -12.389 8.260 1.00 46.03 435 LYS A CA 1
ATOM 3488 C C . LYS A 1 435 ? 11.323 -12.821 9.003 1.00 46.03 435 LYS A C 1
ATOM 3490 O O . LYS A 1 435 ? 11.342 -13.867 9.635 1.00 46.03 435 LYS A O 1
ATOM 3495 N N . GLY A 1 436 ? 10.227 -12.066 8.918 1.00 45.47 436 GLY A N 1
ATOM 3496 C CA . GLY A 1 436 ? 8.961 -12.398 9.589 1.00 45.47 436 GLY A CA 1
ATOM 3497 C C . GLY A 1 436 ? 8.827 -11.893 11.031 1.00 45.47 436 GLY A C 1
ATOM 3498 O O . GLY A 1 436 ? 7.750 -12.022 11.599 1.00 45.47 436 GLY A O 1
ATOM 3499 N N . TYR A 1 437 ? 9.874 -11.290 11.607 1.00 43.56 437 TYR A N 1
ATOM 3500 C CA . TYR A 1 437 ? 9.874 -10.806 12.999 1.00 43.56 437 TYR A CA 1
ATOM 3501 C C . TYR A 1 437 ? 9.697 -9.288 13.113 1.00 43.56 437 TYR A C 1
ATOM 3503 O O . TYR A 1 437 ? 9.142 -8.801 14.092 1.00 43.56 437 TYR A O 1
ATOM 3511 N N . ILE A 1 438 ? 10.169 -8.532 12.118 1.00 49.75 438 ILE A N 1
ATOM 3512 C CA . ILE A 1 438 ? 10.106 -7.066 12.095 1.00 49.75 438 ILE A CA 1
ATOM 3513 C C . ILE A 1 438 ? 9.504 -6.631 10.763 1.00 49.75 438 ILE A C 1
ATOM 3515 O O . ILE A 1 438 ? 9.956 -7.064 9.702 1.00 49.75 438 ILE A O 1
ATOM 3519 N N . THR A 1 439 ? 8.510 -5.747 10.809 1.00 54.53 439 THR A N 1
ATOM 3520 C CA . THR A 1 439 ? 7.962 -5.087 9.619 1.00 54.53 439 THR A CA 1
ATOM 3521 C C . THR A 1 439 ? 8.334 -3.615 9.659 1.00 54.53 439 THR A C 1
ATOM 3523 O O . THR A 1 439 ? 7.917 -2.900 10.564 1.00 54.53 439 THR A O 1
ATOM 3526 N N . LEU A 1 440 ? 9.110 -3.163 8.676 1.00 57.12 440 LEU A N 1
ATOM 3527 C CA . LEU A 1 440 ? 9.426 -1.750 8.493 1.00 57.12 440 LEU A CA 1
ATOM 3528 C C . LEU A 1 440 ? 8.417 -1.131 7.523 1.00 57.12 440 LEU A C 1
ATOM 3530 O O . LEU A 1 440 ? 8.237 -1.624 6.406 1.00 57.12 440 LEU A O 1
ATOM 3534 N N . GLN A 1 441 ? 7.776 -0.047 7.954 1.00 56.94 441 GLN A N 1
ATOM 3535 C CA . GLN A 1 441 ? 6.865 0.761 7.150 1.00 56.94 441 GLN A CA 1
ATOM 3536 C C . GLN A 1 441 ? 7.481 2.159 6.981 1.00 56.94 441 GLN A C 1
ATOM 3538 O O . GLN A 1 441 ? 7.685 2.840 7.986 1.00 56.94 441 GLN A O 1
ATOM 3543 N N . PRO A 1 442 ? 7.817 2.596 5.753 1.00 56.53 442 PRO A N 1
ATOM 3544 C CA . PRO A 1 442 ? 8.241 3.972 5.526 1.00 56.53 442 PRO A CA 1
ATOM 3545 C C . PRO A 1 442 ? 7.058 4.923 5.748 1.00 56.53 442 PRO A C 1
ATOM 3547 O O . PRO A 1 442 ? 5.936 4.620 5.335 1.00 56.53 442 PRO A O 1
ATOM 3550 N N . TRP A 1 443 ? 7.326 6.064 6.384 1.00 55.50 443 TRP A N 1
ATOM 3551 C CA . TRP A 1 443 ? 6.351 7.123 6.640 1.00 55.50 443 TRP A CA 1
ATOM 3552 C C . TRP A 1 443 ? 6.768 8.388 5.879 1.00 55.50 443 TRP A C 1
ATOM 3554 O O . TRP A 1 443 ? 7.956 8.720 5.833 1.00 55.50 443 TRP A O 1
ATOM 3564 N N . ASP A 1 444 ? 5.804 9.057 5.246 1.00 54.03 444 ASP A N 1
ATOM 3565 C CA . ASP A 1 444 ? 6.033 10.293 4.494 1.00 54.03 444 ASP A CA 1
ATOM 3566 C C . ASP A 1 444 ? 6.425 11.408 5.461 1.00 54.03 444 ASP A C 1
ATOM 3568 O O . ASP A 1 444 ? 5.696 11.660 6.417 1.00 54.03 444 ASP A O 1
ATOM 3572 N N . ARG A 1 445 ? 7.574 12.053 5.211 1.00 52.81 445 ARG A N 1
ATOM 3573 C CA . ARG A 1 445 ? 8.176 13.010 6.146 1.00 52.81 445 ARG A CA 1
ATOM 3574 C C . ARG A 1 445 ? 8.107 14.466 5.689 1.00 52.81 445 ARG A C 1
ATOM 3576 O O . ARG A 1 445 ? 8.339 14.764 4.513 1.00 52.81 445 ARG A O 1
ATOM 3583 N N . VAL A 1 446 ? 7.899 15.385 6.625 1.00 50.34 446 VAL A N 1
ATOM 3584 C CA . VAL A 1 446 ? 8.029 16.832 6.418 1.00 50.34 446 VAL A CA 1
ATOM 3585 C C . VAL A 1 446 ? 9.510 17.193 6.294 1.00 50.34 446 VAL A C 1
ATOM 3587 O O . VAL A 1 446 ? 10.257 17.255 7.268 1.00 50.34 446 VAL A O 1
ATOM 3590 N N . LEU A 1 447 ? 9.950 17.462 5.065 1.00 47.22 447 LEU A N 1
ATOM 3591 C CA . LEU A 1 447 ? 11.303 17.941 4.793 1.00 47.22 447 LEU A CA 1
ATOM 3592 C C . LEU A 1 447 ? 11.450 19.409 5.217 1.00 47.22 447 LEU A C 1
ATOM 3594 O O . LEU A 1 447 ? 10.996 20.315 4.516 1.00 47.22 447 LEU A O 1
ATOM 3598 N N . PHE A 1 448 ? 12.137 19.659 6.333 1.00 46.75 448 PHE A N 1
ATOM 3599 C CA . PHE A 1 448 ? 12.610 21.005 6.657 1.00 46.75 448 PHE A CA 1
ATOM 3600 C C . PHE A 1 448 ? 13.741 21.395 5.684 1.00 46.75 448 PHE A C 1
ATOM 3602 O O . PHE A 1 448 ? 14.708 20.646 5.541 1.00 46.75 448 PHE A O 1
ATOM 3609 N N . PRO A 1 449 ? 13.658 22.547 4.993 1.00 37.84 449 PRO A N 1
ATOM 3610 C CA . PRO A 1 449 ? 14.459 22.804 3.790 1.00 37.84 449 PRO A CA 1
ATOM 3611 C C . PRO A 1 449 ? 15.943 23.151 4.028 1.00 37.84 449 PRO A C 1
ATOM 3613 O O . PRO A 1 449 ? 16.572 23.688 3.120 1.00 37.84 449 PRO A O 1
ATOM 3616 N N . PHE A 1 450 ? 16.508 22.930 5.225 1.00 45.03 450 PHE A N 1
ATOM 3617 C CA . PHE A 1 450 ? 17.788 23.553 5.598 1.00 45.03 450 PHE A CA 1
ATOM 3618 C C . PHE A 1 450 ? 18.658 22.806 6.630 1.00 45.03 450 PHE A C 1
ATOM 3620 O O . PHE A 1 450 ? 19.304 23.448 7.455 1.00 45.03 450 PHE A O 1
ATOM 3627 N N . VAL A 1 451 ? 18.717 21.468 6.586 1.00 42.28 451 VAL A N 1
ATOM 3628 C CA . VAL A 1 451 ? 19.655 20.700 7.434 1.00 42.28 451 VAL A CA 1
ATOM 3629 C C . VAL A 1 451 ? 20.505 19.737 6.589 1.00 42.28 451 VAL A C 1
ATOM 3631 O O . VAL A 1 451 ? 19.941 18.868 5.914 1.00 42.28 451 VAL A O 1
ATOM 3634 N N . PRO A 1 452 ? 21.846 19.894 6.543 1.00 47.06 452 PRO A N 1
ATOM 3635 C CA . PRO A 1 452 ? 22.719 18.996 5.787 1.00 47.06 452 PRO A CA 1
ATOM 3636 C C . PRO A 1 452 ? 22.889 17.637 6.497 1.00 47.06 452 PRO A C 1
ATOM 3638 O O . PRO A 1 452 ? 22.661 17.509 7.694 1.00 47.06 452 PRO A O 1
ATOM 3641 N N . GLY A 1 453 ? 23.237 16.586 5.745 1.00 39.66 453 GLY A N 1
ATOM 3642 C CA . GLY A 1 453 ? 23.158 15.187 6.221 1.00 39.66 453 GLY A CA 1
ATOM 3643 C C . GLY A 1 453 ? 24.347 14.708 7.066 1.00 39.66 453 GLY A C 1
ATOM 3644 O O . GLY A 1 453 ? 24.329 13.599 7.589 1.00 39.66 453 GLY A O 1
ATOM 3645 N N . ASP A 1 454 ? 25.377 15.537 7.154 1.00 45.56 454 ASP A N 1
ATOM 3646 C CA . ASP A 1 454 ? 26.570 15.444 7.998 1.00 45.56 454 ASP A CA 1
ATOM 3647 C C . ASP A 1 454 ? 26.345 16.047 9.402 1.00 45.56 454 ASP A C 1
ATOM 3649 O O . ASP A 1 454 ? 27.183 15.912 10.294 1.00 45.56 454 ASP A O 1
ATOM 3653 N N . ILE A 1 455 ? 25.178 16.660 9.616 1.00 45.66 455 ILE A N 1
ATOM 3654 C CA . ILE A 1 455 ? 24.728 17.255 10.870 1.00 45.66 455 ILE A CA 1
ATOM 3655 C C . ILE A 1 455 ? 23.712 16.301 11.490 1.00 45.66 455 ILE A C 1
ATOM 3657 O O . ILE A 1 455 ? 22.837 15.771 10.804 1.00 45.66 455 ILE A O 1
ATOM 3661 N N . ALA A 1 456 ? 23.782 16.108 12.806 1.00 48.06 456 ALA A N 1
ATOM 3662 C CA . ALA A 1 456 ? 22.693 15.470 13.533 1.00 48.06 456 ALA A CA 1
ATOM 3663 C C . ALA A 1 456 ? 21.495 16.425 13.568 1.00 48.06 456 ALA A C 1
ATOM 3665 O O . ALA A 1 456 ? 21.432 17.301 14.428 1.00 48.06 456 ALA A O 1
ATOM 3666 N N . ASP A 1 457 ? 20.587 16.272 12.605 1.00 55.81 457 ASP A N 1
ATOM 3667 C CA . ASP A 1 457 ? 19.401 17.105 12.439 1.00 55.81 457 ASP A CA 1
ATOM 3668 C C . ASP A 1 457 ? 18.441 16.954 13.639 1.00 55.81 457 ASP A C 1
ATOM 3670 O O . ASP A 1 457 ? 17.738 15.946 13.743 1.00 55.81 457 ASP A O 1
ATOM 3674 N N . PRO A 1 458 ? 18.338 17.950 14.543 1.00 51.75 458 PRO A N 1
ATOM 3675 C CA . PRO A 1 458 ? 17.416 17.862 15.668 1.00 51.75 458 PRO A CA 1
ATOM 3676 C C . PRO A 1 458 ? 15.955 18.077 15.235 1.00 51.75 458 PRO A C 1
ATOM 3678 O O . PRO A 1 458 ? 15.043 17.797 16.012 1.00 51.75 458 PRO A O 1
ATOM 3681 N N . TYR A 1 459 ? 15.715 18.574 14.016 1.00 52.72 459 TYR A N 1
ATOM 3682 C CA . TYR A 1 459 ? 14.391 18.717 13.415 1.00 52.72 459 TYR A CA 1
ATOM 3683 C C . TYR A 1 459 ? 13.890 17.392 12.819 1.00 52.72 459 TYR A C 1
ATOM 3685 O O . TYR A 1 459 ? 12.678 17.187 12.759 1.00 52.72 459 TYR A O 1
ATOM 3693 N N . GLN A 1 460 ? 14.781 16.454 12.475 1.00 49.88 460 GLN A N 1
ATOM 3694 C CA . GLN A 1 460 ? 14.421 15.097 12.037 1.00 49.88 460 GLN A CA 1
ATOM 3695 C C . GLN A 1 460 ? 13.629 14.332 13.118 1.00 49.88 460 GLN A C 1
ATOM 3697 O O . GLN A 1 460 ? 12.736 13.550 12.800 1.00 49.88 460 GLN A O 1
ATOM 3702 N N . GLU A 1 461 ? 13.888 14.624 14.396 1.00 48.56 461 GLU A N 1
ATOM 3703 C CA . GLU A 1 461 ? 13.181 14.057 15.554 1.00 48.56 461 GLU A CA 1
ATOM 3704 C C . GLU A 1 461 ? 11.780 14.658 15.800 1.00 48.56 461 GLU A C 1
ATOM 3706 O O . GLU A 1 461 ? 11.024 14.139 16.624 1.00 48.56 461 GLU A O 1
ATOM 3711 N N . ILE A 1 462 ? 11.392 15.740 15.109 1.00 51.22 462 ILE A N 1
ATOM 3712 C CA . ILE A 1 462 ? 10.075 16.387 15.301 1.00 51.22 462 ILE A CA 1
ATOM 3713 C C . ILE A 1 462 ? 8.936 15.470 14.846 1.00 51.22 462 ILE A C 1
ATOM 3715 O O . ILE A 1 462 ? 7.871 15.445 15.460 1.00 51.22 462 ILE A O 1
ATOM 3719 N N . GLU A 1 463 ? 9.153 14.702 13.783 1.00 48.03 463 GLU A N 1
ATOM 3720 C CA . GLU A 1 463 ? 8.116 13.859 13.190 1.00 48.03 463 GLU A CA 1
ATOM 3721 C C . GLU A 1 463 ? 8.029 12.475 13.832 1.00 48.03 463 GLU A C 1
ATOM 3723 O O . GLU A 1 463 ? 6.928 11.961 14.032 1.00 48.03 463 GLU A O 1
ATOM 3728 N N . PHE A 1 464 ? 9.159 11.937 14.305 1.00 46.69 464 PHE A N 1
ATOM 3729 C CA . PHE A 1 464 ? 9.169 10.783 15.210 1.00 46.69 464 PHE A CA 1
ATOM 3730 C C . PHE A 1 464 ? 8.415 11.060 16.528 1.00 46.69 464 PHE A C 1
ATOM 3732 O O . PHE A 1 464 ? 7.955 10.126 17.182 1.00 46.69 464 PHE A O 1
ATOM 3739 N N . GLN A 1 465 ? 8.193 12.333 16.885 1.00 50.84 465 GLN A N 1
ATOM 3740 C CA . GLN A 1 465 ? 7.333 12.742 18.005 1.00 50.84 465 GLN A CA 1
ATOM 3741 C C . GLN A 1 465 ? 5.836 12.867 17.653 1.00 50.84 465 GLN A C 1
ATOM 3743 O O . GLN A 1 465 ? 5.025 13.137 18.542 1.00 50.84 465 GLN A O 1
ATOM 3748 N N . SER A 1 466 ? 5.416 12.569 16.416 1.00 60.69 466 SER A N 1
ATOM 3749 C CA . SER A 1 466 ? 4.004 12.336 16.058 1.00 60.69 466 SER A CA 1
ATOM 3750 C C . SER A 1 466 ? 3.525 10.959 16.555 1.00 60.69 466 SER A C 1
ATOM 3752 O O . SER A 1 466 ? 2.980 10.142 15.814 1.00 60.69 466 SER A O 1
ATOM 3754 N N . LEU A 1 467 ? 3.731 10.684 17.846 1.00 66.56 467 LEU A N 1
ATOM 3755 C CA . LEU A 1 467 ? 3.446 9.397 18.486 1.00 66.56 467 LEU A CA 1
ATOM 3756 C C . LEU A 1 467 ? 1.959 9.020 18.345 1.00 66.56 467 LEU A C 1
ATOM 3758 O O . LEU A 1 467 ? 1.647 7.865 18.078 1.00 66.56 467 LEU A O 1
ATOM 3762 N N . ALA A 1 468 ? 1.048 10.001 18.397 1.00 71.38 468 ALA A N 1
ATOM 3763 C CA . ALA A 1 468 ? -0.367 9.836 18.033 1.00 71.38 468 ALA A CA 1
ATOM 3764 C C . ALA A 1 468 ? -0.553 9.149 16.674 1.00 71.38 468 ALA A C 1
ATOM 3766 O O . ALA A 1 468 ? -1.376 8.245 16.554 1.00 71.38 468 ALA A O 1
ATOM 3767 N N . GLY A 1 469 ? 0.189 9.600 15.658 1.00 73.00 469 GLY A N 1
ATOM 3768 C CA . GLY A 1 469 ? 0.103 9.101 14.291 1.00 73.00 469 GLY A CA 1
ATOM 3769 C C . GLY A 1 469 ? 0.547 7.652 14.192 1.00 73.00 469 GLY A C 1
ATOM 3770 O O . GLY A 1 469 ? -0.248 6.797 13.810 1.00 73.00 469 GLY A O 1
ATOM 3771 N N . ALA A 1 470 ? 1.779 7.374 14.622 1.00 73.69 470 ALA A N 1
ATOM 3772 C CA . ALA A 1 470 ? 2.368 6.041 14.546 1.00 73.69 470 ALA A CA 1
ATOM 3773 C C . ALA A 1 470 ? 1.559 5.002 15.337 1.00 73.69 470 ALA A C 1
ATOM 3775 O O . ALA A 1 470 ? 1.268 3.922 14.822 1.00 73.69 470 ALA A O 1
ATOM 3776 N N . GLN A 1 471 ? 1.143 5.332 16.566 1.00 80.50 471 GLN A N 1
ATOM 3777 C CA . GLN A 1 471 ? 0.402 4.378 17.392 1.00 80.50 471 GLN A CA 1
ATOM 3778 C C . GLN A 1 471 ? -1.056 4.211 16.945 1.00 80.50 471 GLN A C 1
ATOM 3780 O O . GLN A 1 471 ? -1.604 3.119 17.080 1.00 80.50 471 GLN A O 1
ATOM 3785 N N . THR A 1 472 ? -1.679 5.242 16.362 1.00 79.94 472 THR A N 1
ATOM 3786 C CA . THR A 1 472 ? -3.015 5.112 15.753 1.00 79.94 472 THR A CA 1
ATOM 3787 C C . THR A 1 472 ? -2.973 4.278 14.473 1.00 79.94 472 THR A C 1
ATOM 3789 O O . THR A 1 472 ? -3.825 3.411 14.311 1.00 79.94 472 THR A O 1
ATOM 3792 N N . ASP A 1 473 ? -1.975 4.458 13.603 1.00 76.06 473 ASP A N 1
ATOM 3793 C CA . ASP A 1 473 ? -1.805 3.623 12.403 1.00 76.06 473 ASP A CA 1
ATOM 3794 C C . ASP A 1 473 ? -1.529 2.153 12.773 1.00 76.06 473 ASP A C 1
ATOM 3796 O O . ASP A 1 473 ? -2.191 1.244 12.270 1.00 76.06 473 ASP A O 1
ATOM 3800 N N . CYS A 1 474 ? -0.644 1.918 13.750 1.00 78.31 474 CYS A N 1
ATOM 3801 C CA . CYS A 1 474 ? -0.386 0.591 14.312 1.00 78.31 474 CYS A CA 1
ATOM 3802 C C . CYS A 1 474 ? -1.666 -0.054 14.877 1.00 78.31 474 CYS A C 1
ATOM 3804 O O . CYS A 1 474 ? -1.995 -1.192 14.531 1.00 78.31 474 CYS A O 1
ATOM 3806 N N . LEU A 1 475 ? -2.434 0.682 15.691 1.00 83.44 475 LEU A N 1
ATOM 3807 C CA . LEU A 1 475 ? -3.721 0.214 16.204 1.00 83.44 475 LEU A CA 1
ATOM 3808 C C . LEU A 1 475 ? -4.669 -0.153 15.058 1.00 83.44 475 LEU A C 1
ATOM 3810 O O . LEU A 1 475 ? -5.177 -1.268 15.043 1.00 83.44 475 LEU A O 1
ATOM 3814 N N . LEU A 1 476 ? -4.888 0.738 14.089 1.00 77.75 476 LEU A N 1
ATOM 3815 C CA . LEU A 1 476 ? -5.805 0.500 12.968 1.00 77.75 476 LEU A CA 1
ATOM 3816 C C . LEU A 1 476 ? -5.384 -0.699 12.110 1.00 77.75 476 LEU A C 1
ATOM 3818 O O . LEU A 1 476 ? -6.246 -1.463 11.679 1.00 77.75 476 LEU A O 1
ATOM 3822 N N . GLN A 1 477 ? -4.080 -0.909 11.908 1.00 74.38 477 GLN A N 1
ATOM 3823 C CA . GLN A 1 477 ? -3.560 -2.059 11.173 1.00 74.38 477 GLN A CA 1
ATOM 3824 C C . GLN A 1 477 ? -3.872 -3.395 11.864 1.00 74.38 477 GLN A C 1
ATOM 3826 O O . GLN A 1 477 ? -4.197 -4.366 11.179 1.00 74.38 477 GLN A O 1
ATOM 3831 N N . TYR A 1 478 ? -3.737 -3.473 13.192 1.00 75.12 478 TYR A N 1
ATOM 3832 C CA . TYR A 1 478 ? -3.834 -4.744 13.923 1.00 75.12 478 TYR A CA 1
ATOM 3833 C C . TYR A 1 478 ? -5.159 -4.946 14.672 1.00 75.12 478 TYR A C 1
ATOM 3835 O O . TYR A 1 478 ? -5.434 -6.070 15.096 1.00 75.12 478 TYR A O 1
ATOM 3843 N N . LYS A 1 479 ? -6.005 -3.917 14.802 1.00 77.75 479 LYS A N 1
ATOM 3844 C CA . LYS A 1 479 ? -7.222 -3.906 15.637 1.00 77.75 479 LYS A CA 1
ATOM 3845 C C . LYS A 1 479 ? -8.193 -5.058 15.378 1.00 77.75 479 LYS A C 1
ATOM 3847 O O . LYS A 1 479 ? -8.729 -5.610 16.332 1.00 77.75 479 LYS A O 1
ATOM 3852 N N . GLU A 1 480 ? -8.407 -5.442 14.122 1.00 69.19 480 GLU A N 1
ATOM 3853 C CA . GLU A 1 480 ? -9.316 -6.551 13.780 1.00 69.19 480 GLU A CA 1
ATOM 3854 C C . GLU A 1 480 ? -8.647 -7.941 13.902 1.00 69.19 480 GLU A C 1
ATOM 3856 O O . GLU A 1 480 ? -9.301 -8.958 13.691 1.00 69.19 480 GLU A O 1
ATOM 3861 N N . THR A 1 481 ? -7.353 -8.006 14.250 1.00 72.38 481 THR A N 1
ATOM 3862 C CA . THR A 1 481 ? -6.560 -9.255 14.347 1.00 72.38 481 THR A CA 1
ATOM 3863 C C . THR A 1 481 ? -5.969 -9.534 15.732 1.00 72.38 481 THR A C 1
ATOM 3865 O O . THR A 1 481 ? -5.664 -10.684 16.040 1.00 72.38 481 THR A O 1
ATOM 3868 N N . ALA A 1 482 ? -5.812 -8.510 16.573 1.00 80.19 482 ALA A N 1
ATOM 3869 C CA . ALA A 1 482 ? -5.221 -8.602 17.904 1.00 80.19 482 ALA A CA 1
ATOM 3870 C C . ALA A 1 482 ? -6.204 -8.086 18.963 1.00 80.19 482 ALA A C 1
ATOM 3872 O O . ALA A 1 482 ? -6.791 -7.023 18.797 1.00 80.19 482 ALA A O 1
ATOM 3873 N N . GLU A 1 483 ? -6.360 -8.815 20.071 1.00 83.44 483 GLU A N 1
ATOM 3874 C CA . GLU A 1 483 ? -7.214 -8.419 21.208 1.00 83.44 483 GLU A CA 1
ATOM 3875 C C . GLU A 1 483 ? -6.603 -7.259 22.019 1.00 83.44 483 GLU A C 1
ATOM 3877 O O . GLU A 1 483 ? -7.312 -6.383 22.518 1.00 83.44 483 GLU A O 1
ATOM 3882 N N . PHE A 1 484 ? -5.269 -7.236 22.094 1.00 90.81 484 PHE A N 1
ATOM 3883 C CA . PHE A 1 484 ? -4.476 -6.220 22.776 1.00 90.81 484 PHE A CA 1
ATOM 3884 C C . PHE A 1 484 ? -3.337 -5.744 21.871 1.00 90.81 484 PHE A C 1
ATOM 3886 O O . PHE A 1 484 ? -2.725 -6.550 21.170 1.00 90.81 484 PHE A O 1
ATOM 3893 N N . VAL A 1 485 ? -3.013 -4.454 21.935 1.00 90.62 485 VAL A N 1
ATOM 3894 C CA . VAL A 1 485 ? -1.816 -3.864 21.315 1.00 90.62 485 VAL A CA 1
ATOM 3895 C C . VAL A 1 485 ? -1.013 -3.171 22.413 1.00 90.62 485 VAL A C 1
ATOM 3897 O O . VAL A 1 485 ? -1.484 -2.219 23.028 1.00 90.62 485 VAL A O 1
ATOM 3900 N N . ALA A 1 486 ? 0.186 -3.674 22.700 1.00 88.75 486 ALA A N 1
ATOM 3901 C CA . ALA A 1 486 ? 1.073 -3.106 23.711 1.00 88.75 486 ALA A CA 1
ATOM 3902 C C . ALA A 1 486 ? 2.024 -2.082 23.076 1.00 88.75 486 ALA A C 1
ATOM 3904 O O . ALA A 1 486 ? 2.626 -2.366 22.041 1.00 88.75 486 ALA A O 1
ATOM 3905 N N . LEU A 1 487 ? 2.142 -0.899 23.685 1.00 85.06 487 LEU A N 1
ATOM 3906 C CA . LEU A 1 487 ? 2.911 0.222 23.145 1.00 85.06 487 LEU A CA 1
ATOM 3907 C C . LEU A 1 487 ? 4.142 0.479 24.026 1.00 85.06 487 LEU A C 1
ATOM 3909 O O . LEU A 1 487 ? 4.038 1.091 25.088 1.00 85.06 487 LEU A O 1
ATOM 3913 N N . PHE A 1 488 ? 5.296 -0.024 23.585 1.00 81.50 488 PHE A N 1
ATOM 3914 C CA . PHE A 1 488 ? 6.556 -0.024 24.337 1.00 81.50 488 PHE A CA 1
ATOM 3915 C C . PHE A 1 488 ? 7.673 0.708 23.588 1.00 81.50 488 PHE A C 1
ATOM 3917 O O . PHE A 1 488 ? 7.730 0.666 22.356 1.00 81.50 488 PHE A O 1
ATOM 3924 N N . ASP A 1 489 ? 8.582 1.330 24.338 1.00 77.44 489 ASP A N 1
ATOM 3925 C CA . ASP A 1 489 ? 9.849 1.834 23.803 1.00 77.44 489 ASP A CA 1
ATOM 3926 C C . ASP A 1 489 ? 10.854 0.669 23.631 1.00 77.44 489 ASP A C 1
ATOM 3928 O O . ASP A 1 489 ? 10.729 -0.379 24.263 1.00 77.44 489 ASP A O 1
ATOM 3932 N N . LEU A 1 490 ? 11.893 0.831 22.798 1.00 75.75 490 LEU A N 1
ATOM 3933 C CA . LEU A 1 490 ? 12.888 -0.233 22.530 1.00 75.75 490 LEU A CA 1
ATOM 3934 C C . LEU A 1 490 ? 13.696 -0.682 23.765 1.00 75.75 490 LEU A C 1
ATOM 3936 O O . LEU A 1 490 ? 14.381 -1.701 23.714 1.00 75.75 490 LEU A O 1
ATOM 3940 N N . ASN A 1 491 ? 13.646 0.090 24.849 1.00 79.00 491 ASN A N 1
ATOM 3941 C CA . ASN A 1 491 ? 14.302 -0.172 26.127 1.00 79.00 491 ASN A CA 1
ATOM 3942 C C . ASN A 1 491 ? 13.305 -0.420 27.279 1.00 79.00 491 ASN A C 1
ATOM 3944 O O . ASN A 1 491 ? 13.698 -0.362 28.447 1.00 79.00 491 ASN A O 1
ATOM 3948 N N . ASP A 1 492 ? 12.040 -0.710 26.958 1.00 85.19 492 ASP A N 1
ATOM 3949 C CA . ASP A 1 492 ? 11.028 -1.191 27.901 1.00 85.19 492 ASP A CA 1
ATOM 3950 C C . ASP A 1 492 ? 10.975 -2.729 27.916 1.00 85.19 492 ASP A C 1
ATOM 3952 O O . ASP A 1 492 ? 10.965 -3.390 26.877 1.00 85.19 492 ASP A O 1
ATOM 3956 N N . ILE A 1 493 ? 10.886 -3.313 29.111 1.00 85.88 493 ILE A N 1
ATOM 3957 C CA . ILE A 1 493 ? 10.738 -4.753 29.335 1.00 85.88 493 ILE A CA 1
ATOM 3958 C C . ILE A 1 493 ? 9.521 -4.982 30.239 1.00 85.88 493 ILE A C 1
ATOM 3960 O O . ILE A 1 493 ? 9.477 -4.510 31.379 1.00 85.88 493 ILE A O 1
ATOM 3964 N N . LEU A 1 494 ? 8.544 -5.753 29.752 1.00 87.50 494 LEU A N 1
ATOM 3965 C CA . LEU A 1 494 ? 7.422 -6.256 30.547 1.00 87.50 494 LEU A CA 1
ATOM 3966 C C . LEU A 1 494 ? 7.485 -7.782 30.633 1.00 87.50 494 LEU A C 1
ATOM 3968 O O . LEU A 1 494 ? 7.600 -8.466 29.620 1.00 87.50 494 LEU A O 1
ATOM 3972 N N . ILE A 1 495 ? 7.379 -8.308 31.852 1.00 84.81 495 ILE A N 1
ATOM 3973 C CA . ILE A 1 495 ? 7.428 -9.745 32.146 1.00 84.81 495 ILE A CA 1
ATOM 3974 C C . ILE A 1 495 ? 6.145 -10.101 32.895 1.00 84.81 495 ILE A C 1
ATOM 3976 O O . ILE A 1 495 ? 5.842 -9.412 33.873 1.00 84.81 495 ILE A O 1
ATOM 3980 N N . PRO A 1 496 ? 5.378 -11.121 32.468 1.00 86.50 496 PRO A N 1
ATOM 3981 C CA . PRO A 1 496 ? 4.151 -11.502 33.156 1.00 86.50 496 PRO A CA 1
ATOM 3982 C C . PRO A 1 496 ? 4.462 -12.004 34.574 1.00 86.50 496 PRO A C 1
ATOM 3984 O O . PRO A 1 496 ? 5.466 -12.680 34.806 1.00 86.50 496 PRO A O 1
ATOM 3987 N N . ARG A 1 497 ? 3.598 -11.655 35.527 1.00 84.19 497 ARG A N 1
ATOM 3988 C CA . ARG A 1 497 ? 3.689 -12.040 36.948 1.00 84.19 497 ARG A CA 1
ATOM 3989 C C . ARG A 1 497 ? 2.474 -12.816 37.439 1.00 84.19 497 ARG A C 1
ATOM 3991 O O . ARG A 1 497 ? 2.595 -13.617 38.359 1.00 84.19 497 ARG A O 1
ATOM 3998 N N . SER A 1 498 ? 1.311 -12.548 36.853 1.00 83.94 498 SER A N 1
ATOM 3999 C CA . SER A 1 498 ? 0.019 -13.130 37.237 1.00 83.94 498 SER A CA 1
ATOM 4000 C C . SER A 1 498 ? -0.383 -14.346 36.392 1.00 83.94 498 SER A C 1
ATOM 4002 O O . SER A 1 498 ? -1.297 -15.075 36.768 1.00 83.94 498 SER A O 1
ATOM 4004 N N . ALA A 1 499 ? 0.306 -14.587 35.272 1.00 84.50 499 ALA A N 1
ATOM 4005 C CA . ALA A 1 499 ? 0.038 -15.689 34.350 1.00 84.50 499 ALA A CA 1
ATOM 4006 C C . ALA A 1 499 ? 1.317 -16.177 33.643 1.00 84.50 499 ALA A C 1
ATOM 4008 O O . ALA A 1 499 ? 2.395 -15.620 33.851 1.00 84.50 499 ALA A O 1
ATOM 4009 N N . SER A 1 500 ? 1.206 -17.211 32.798 1.00 81.69 500 SER A N 1
ATOM 4010 C CA . SER A 1 500 ? 2.362 -17.793 32.094 1.00 81.69 500 SER A CA 1
ATOM 4011 C C . SER A 1 500 ? 2.782 -17.003 30.849 1.00 81.69 500 SER A C 1
ATOM 4013 O O . SER A 1 500 ? 3.930 -17.082 30.416 1.00 81.69 500 SER A O 1
ATOM 4015 N N . THR A 1 501 ? 1.870 -16.203 30.289 1.00 85.94 501 THR A N 1
ATOM 4016 C CA . THR A 1 501 ? 2.112 -15.350 29.118 1.00 85.94 501 THR A CA 1
ATOM 4017 C C . THR A 1 501 ? 1.530 -13.950 29.313 1.00 85.94 501 THR A C 1
ATOM 4019 O O . THR A 1 501 ? 0.595 -13.755 30.090 1.00 85.94 501 THR A O 1
ATOM 4022 N N . LEU A 1 502 ? 2.038 -12.967 28.558 1.00 87.88 502 LEU A N 1
ATOM 4023 C CA . LEU A 1 502 ? 1.494 -11.602 28.560 1.00 87.88 502 LEU A CA 1
ATOM 4024 C C . LEU A 1 502 ? 0.012 -11.561 28.149 1.00 87.88 502 LEU A C 1
ATOM 4026 O O . LEU A 1 502 ? -0.757 -10.816 28.741 1.00 87.88 502 LEU A O 1
ATOM 4030 N N . LEU A 1 503 ? -0.413 -12.392 27.189 1.00 89.69 503 LEU A N 1
ATOM 4031 C CA . LEU A 1 503 ? -1.813 -12.450 26.751 1.00 89.69 503 LEU A CA 1
ATOM 4032 C C . LEU A 1 503 ? -2.749 -12.947 27.863 1.00 89.69 503 LEU A C 1
ATOM 4034 O O . LEU A 1 503 ? -3.830 -12.394 28.057 1.00 89.69 503 LEU A O 1
ATOM 4038 N N . GLU A 1 504 ? -2.344 -13.985 28.596 1.00 90.00 504 GLU A N 1
ATOM 4039 C CA . GLU A 1 504 ? -3.106 -14.478 29.746 1.00 90.00 504 GLU A CA 1
ATOM 4040 C C . GLU A 1 504 ? -3.143 -13.452 30.881 1.00 90.00 504 GLU A C 1
ATOM 4042 O O . GLU A 1 504 ? -4.198 -13.259 31.477 1.00 90.00 504 GLU A O 1
ATOM 4047 N N . GLU A 1 505 ? -2.033 -12.753 31.141 1.00 91.19 505 GLU A N 1
ATOM 4048 C CA . GLU A 1 505 ? -1.979 -11.677 32.133 1.00 91.19 505 GLU A CA 1
ATOM 4049 C C . GLU A 1 505 ? -2.916 -10.520 31.755 1.00 91.19 505 GLU A C 1
ATOM 4051 O O . GLU A 1 505 ? -3.720 -10.092 32.581 1.00 91.19 505 GLU A O 1
ATOM 4056 N N . PHE A 1 506 ? -2.888 -10.051 30.505 1.00 93.12 506 PHE A N 1
ATOM 4057 C CA . PHE A 1 506 ? -3.769 -8.968 30.053 1.00 93.12 506 PHE A CA 1
ATOM 4058 C C . PHE A 1 506 ? -5.248 -9.355 30.178 1.00 93.12 506 PHE A C 1
ATOM 4060 O O . PHE A 1 506 ? -6.055 -8.542 30.628 1.00 93.12 506 PHE A O 1
ATOM 4067 N N . ARG A 1 507 ? -5.606 -10.610 29.866 1.00 91.25 507 ARG A N 1
ATOM 4068 C CA . ARG A 1 507 ? -6.962 -11.147 30.080 1.00 91.25 507 ARG A CA 1
ATOM 4069 C C . ARG A 1 507 ? -7.320 -11.277 31.561 1.00 91.25 507 ARG A C 1
ATOM 4071 O O . ARG A 1 507 ? -8.445 -10.959 31.934 1.00 91.25 507 ARG A O 1
ATOM 4078 N N . HIS A 1 508 ? -6.387 -11.717 32.404 1.00 89.50 508 HIS A N 1
ATOM 4079 C CA . HIS A 1 508 ? -6.595 -11.842 33.848 1.00 89.50 508 HIS A CA 1
ATOM 4080 C C . HIS A 1 508 ? -6.847 -10.477 34.505 1.00 89.50 508 HIS A C 1
ATOM 4082 O O . HIS A 1 508 ? -7.798 -10.331 35.270 1.00 89.50 508 HIS A O 1
ATOM 4088 N N . ILE A 1 509 ? -6.048 -9.469 34.140 1.00 89.75 509 ILE A N 1
ATOM 4089 C CA . ILE A 1 509 ? -6.181 -8.079 34.596 1.00 89.75 509 ILE A CA 1
ATOM 4090 C C . ILE A 1 509 ? -7.477 -7.442 34.071 1.00 89.75 509 ILE A C 1
ATOM 4092 O O . ILE A 1 509 ? -8.176 -6.768 34.825 1.00 89.75 509 ILE A O 1
ATOM 4096 N N . LEU A 1 510 ? -7.820 -7.653 32.793 1.00 89.44 510 LEU A N 1
ATOM 4097 C CA . LEU A 1 510 ? -9.059 -7.142 32.192 1.00 89.44 510 LEU A CA 1
ATOM 4098 C C . LEU A 1 510 ? -10.313 -7.751 32.846 1.00 89.44 510 LEU A C 1
ATOM 4100 O O . LEU A 1 510 ? -11.328 -7.068 33.019 1.00 89.44 510 LEU A O 1
ATOM 4104 N N . GLY A 1 511 ? -10.253 -9.037 33.203 1.00 85.12 511 GLY A N 1
ATOM 4105 C CA . GLY A 1 511 ? -11.366 -9.780 33.783 1.00 85.12 511 GLY A CA 1
ATOM 4106 C C . GLY A 1 511 ? -12.618 -9.708 32.902 1.00 85.12 511 GLY A C 1
ATOM 4107 O O . GLY A 1 511 ? -12.567 -9.951 31.700 1.00 85.12 511 GLY A O 1
ATOM 4108 N N . SER A 1 512 ? -13.751 -9.344 33.504 1.00 76.81 512 SER A N 1
ATOM 4109 C CA . SER A 1 512 ? -15.030 -9.114 32.813 1.00 76.81 512 SER A CA 1
ATOM 4110 C C . SER A 1 512 ? -15.318 -7.633 32.504 1.00 76.81 512 SER A C 1
ATOM 4112 O O . SER A 1 512 ? -16.453 -7.276 32.184 1.00 76.81 512 SER A O 1
ATOM 4114 N N . GLN A 1 513 ? -14.332 -6.733 32.622 1.00 75.12 513 GLN A N 1
ATOM 4115 C CA . GLN A 1 513 ? -14.563 -5.289 32.503 1.00 75.12 513 GLN A CA 1
ATOM 4116 C C . GLN A 1 513 ? -14.585 -4.816 31.040 1.00 75.12 513 GLN A C 1
ATOM 4118 O O . GLN A 1 513 ? -13.587 -4.358 30.486 1.00 75.12 513 GLN A O 1
ATOM 4123 N N . GLU A 1 514 ? -15.755 -4.856 30.400 1.00 76.31 514 GLU A N 1
ATOM 4124 C CA . GLU A 1 514 ? -15.860 -4.558 28.965 1.00 76.31 514 GLU A CA 1
ATOM 4125 C C . GLU A 1 514 ? -15.479 -3.126 28.556 1.00 76.31 514 GLU A C 1
ATOM 4127 O O . GLU A 1 514 ? -15.048 -2.935 27.416 1.00 76.31 514 GLU A O 1
ATOM 4132 N N . ARG A 1 515 ? -15.619 -2.145 29.462 1.00 80.81 515 ARG A N 1
ATOM 4133 C CA . ARG A 1 515 ? -15.379 -0.703 29.227 1.00 80.81 515 ARG A CA 1
ATOM 4134 C C . ARG A 1 515 ? -13.918 -0.262 29.381 1.00 80.81 515 ARG A C 1
ATOM 4136 O O . ARG A 1 515 ? -13.630 0.925 29.238 1.00 80.81 515 ARG A O 1
ATOM 4143 N N . VAL A 1 516 ? -12.997 -1.170 29.693 1.00 85.94 516 VAL A N 1
ATOM 4144 C CA . VAL A 1 516 ? -11.572 -0.832 29.796 1.00 85.94 516 VAL A CA 1
ATOM 4145 C C . VAL A 1 516 ? -10.982 -0.690 28.396 1.00 85.94 516 VAL A C 1
ATOM 4147 O O . VAL A 1 516 ? -11.056 -1.613 27.589 1.00 85.94 516 VAL A O 1
ATOM 4150 N N . SER A 1 517 ? -10.397 0.468 28.106 1.00 86.94 517 SER A N 1
ATOM 4151 C CA . SER A 1 517 ? -9.716 0.755 26.837 1.00 86.94 517 SER A CA 1
ATOM 4152 C C . SER A 1 517 ? -8.192 0.709 26.954 1.00 86.94 517 SER A C 1
ATOM 4154 O O . SER A 1 517 ? -7.510 0.472 25.960 1.00 86.94 517 SER A O 1
ATOM 4156 N N . PHE A 1 518 ? -7.655 0.891 28.164 1.00 88.81 518 PHE A N 1
ATOM 4157 C CA . PHE A 1 518 ? -6.216 0.938 28.430 1.00 88.81 518 PHE A CA 1
ATOM 4158 C C . PHE A 1 518 ? -5.882 0.227 29.745 1.00 88.81 518 PHE A C 1
ATOM 4160 O O . PHE A 1 518 ? -6.424 0.609 30.786 1.00 88.81 518 PHE A O 1
ATOM 4167 N N . LEU A 1 519 ? -4.947 -0.723 29.722 1.00 90.94 519 LEU A N 1
ATOM 4168 C CA . LEU A 1 519 ? -4.267 -1.233 30.917 1.00 90.94 519 LEU A CA 1
ATOM 4169 C C . LEU A 1 519 ? -3.008 -0.384 31.142 1.00 90.94 519 LEU A C 1
ATOM 4171 O O . LEU A 1 519 ? -2.080 -0.429 30.336 1.00 90.94 519 LEU A O 1
ATOM 4175 N N . SER A 1 520 ? -2.997 0.429 32.195 1.00 89.38 520 SER A N 1
ATOM 4176 C CA . SER A 1 520 ? -1.910 1.356 32.527 1.00 89.38 520 SER A CA 1
ATOM 4177 C C . SER A 1 520 ? -0.900 0.689 33.457 1.00 89.38 520 SER A C 1
ATOM 4179 O O . SER A 1 520 ? -1.203 0.420 34.617 1.00 89.38 520 SER A O 1
ATOM 4181 N N . TYR A 1 521 ? 0.315 0.455 32.969 1.00 89.94 521 TYR A N 1
ATOM 4182 C CA . TYR A 1 521 ? 1.407 -0.118 33.758 1.00 89.94 521 TYR A CA 1
ATOM 4183 C C . TYR A 1 521 ? 2.301 0.985 34.326 1.00 89.94 521 TYR A C 1
ATOM 4185 O O . TYR A 1 521 ? 2.652 1.944 33.634 1.00 89.94 521 TYR A O 1
ATOM 4193 N N . THR A 1 522 ? 2.717 0.839 35.585 1.00 86.88 522 THR A N 1
ATOM 4194 C CA . THR A 1 522 ? 3.696 1.754 36.192 1.00 86.88 522 THR A CA 1
ATOM 4195 C C . THR A 1 522 ? 5.066 1.569 35.537 1.00 86.88 522 THR A C 1
ATOM 4197 O O . THR A 1 522 ? 5.533 0.442 35.384 1.00 86.88 522 THR A O 1
ATOM 4200 N N . TRP A 1 523 ? 5.715 2.675 35.174 1.00 83.69 523 TRP A N 1
ATOM 4201 C CA . TRP A 1 523 ? 7.007 2.711 34.484 1.00 83.69 523 TRP A CA 1
ATOM 4202 C C . TRP A 1 523 ? 8.123 3.014 35.498 1.00 83.69 523 TRP A C 1
ATOM 4204 O O . TRP A 1 523 ? 8.081 4.047 36.180 1.00 83.69 523 TRP A O 1
ATOM 4214 N N . LYS A 1 524 ? 9.083 2.092 35.647 1.00 85.00 524 LYS A N 1
ATOM 4215 C CA . LYS A 1 524 ? 10.177 2.151 36.634 1.00 85.00 524 LYS A CA 1
ATOM 4216 C C . LYS A 1 524 ? 11.541 2.194 35.952 1.00 85.00 524 LYS A C 1
ATOM 4218 O O . LYS A 1 524 ? 11.828 1.328 35.131 1.00 85.00 524 LYS A O 1
ATOM 4223 N N . ASN A 1 525 ? 12.409 3.127 36.348 1.00 82.88 525 ASN A N 1
ATOM 4224 C CA . ASN A 1 525 ? 13.758 3.213 35.778 1.00 82.88 525 ASN A CA 1
ATOM 4225 C C . ASN A 1 525 ? 14.729 2.258 36.488 1.00 82.88 525 ASN A C 1
ATOM 4227 O O . ASN A 1 525 ? 14.877 2.301 37.714 1.00 82.88 525 ASN A O 1
ATOM 4231 N N . TYR A 1 526 ? 15.434 1.459 35.694 1.00 81.38 526 TYR A N 1
ATOM 4232 C CA . TYR A 1 526 ? 16.523 0.592 36.122 1.00 81.38 526 TYR A CA 1
ATOM 4233 C C . TYR A 1 526 ? 17.851 1.070 35.521 1.00 81.38 526 TYR A C 1
ATOM 4235 O O . TYR A 1 526 ? 17.915 1.538 34.382 1.00 81.38 526 TYR A O 1
ATOM 4243 N N . GLU A 1 527 ? 18.911 0.945 36.313 1.00 78.06 527 GLU A N 1
ATOM 4244 C CA . GLU A 1 527 ? 20.305 1.061 35.884 1.00 78.06 527 GLU A CA 1
ATOM 4245 C C . GLU A 1 527 ? 20.832 -0.336 35.539 1.00 78.06 527 GLU A C 1
ATOM 4247 O O . GLU A 1 527 ? 20.451 -1.320 36.183 1.00 78.06 527 GLU A O 1
ATOM 4252 N N . ILE A 1 528 ? 21.684 -0.433 34.518 1.00 79.81 528 ILE A N 1
ATOM 4253 C CA . ILE A 1 528 ? 22.173 -1.719 34.017 1.00 79.81 528 ILE A CA 1
ATOM 4254 C C . ILE A 1 528 ? 23.644 -1.632 33.604 1.00 79.81 528 ILE A C 1
ATOM 4256 O O . ILE A 1 528 ? 24.075 -0.656 32.988 1.00 79.81 528 ILE A O 1
ATOM 4260 N N . ASN A 1 529 ? 24.425 -2.655 33.949 1.00 76.56 529 ASN A N 1
ATOM 4261 C CA . ASN A 1 529 ? 25.841 -2.754 33.613 1.00 76.56 529 ASN A CA 1
ATOM 4262 C C . ASN A 1 529 ? 26.034 -3.754 32.473 1.00 76.56 529 ASN A C 1
ATOM 4264 O O . ASN A 1 529 ? 25.600 -4.902 32.546 1.00 76.56 529 ASN A O 1
ATOM 4268 N N . VAL A 1 530 ? 26.714 -3.324 31.416 1.00 74.25 530 VAL A N 1
ATOM 4269 C CA . VAL A 1 530 ? 26.841 -4.089 30.177 1.00 74.25 530 VAL A CA 1
ATOM 4270 C C . VAL A 1 530 ? 28.310 -4.190 29.789 1.00 74.25 530 VAL A C 1
ATOM 4272 O O . VAL A 1 530 ? 29.009 -3.186 29.663 1.00 74.25 530 VAL A O 1
ATOM 4275 N N . PHE A 1 531 ? 28.805 -5.413 29.603 1.00 73.25 531 PHE A N 1
ATOM 4276 C CA . PHE A 1 531 ? 30.161 -5.633 29.104 1.00 73.25 531 PHE A CA 1
ATOM 4277 C C . PHE A 1 531 ? 30.294 -5.181 27.645 1.00 73.25 531 PHE A C 1
ATOM 4279 O O . PHE A 1 531 ? 29.349 -5.274 26.862 1.00 73.25 531 PHE A O 1
ATOM 4286 N N . ASN A 1 532 ? 31.484 -4.696 27.285 1.00 68.50 532 ASN A N 1
ATOM 4287 C CA . ASN A 1 532 ? 31.794 -4.232 25.932 1.00 68.50 532 ASN A CA 1
ATOM 4288 C C . ASN A 1 532 ? 31.478 -5.266 24.826 1.00 68.50 532 ASN A C 1
ATOM 4290 O O . ASN A 1 532 ? 31.414 -6.471 25.064 1.00 68.50 532 ASN A O 1
ATOM 4294 N N . ASN A 1 533 ? 31.288 -4.771 23.597 1.00 66.44 533 ASN A N 1
ATOM 4295 C CA . ASN A 1 533 ? 30.608 -5.445 22.480 1.00 66.44 533 ASN A CA 1
ATOM 4296 C C . ASN A 1 533 ? 30.989 -6.921 22.239 1.00 66.44 533 ASN A C 1
ATOM 4298 O O . ASN A 1 533 ? 30.144 -7.708 21.829 1.00 66.44 533 ASN A O 1
ATOM 4302 N N . THR A 1 534 ? 32.250 -7.305 22.462 1.00 64.19 534 THR A N 1
ATOM 4303 C CA . THR A 1 534 ? 32.765 -8.663 22.204 1.00 64.19 534 THR A CA 1
ATOM 4304 C C . THR A 1 534 ? 32.573 -9.649 23.362 1.00 64.19 534 THR A C 1
ATOM 4306 O O . THR A 1 534 ? 32.914 -10.822 23.216 1.00 64.19 534 THR A O 1
ATOM 4309 N N . LYS A 1 535 ? 32.043 -9.197 24.506 1.00 71.31 535 LYS A N 1
ATOM 4310 C CA . LYS A 1 535 ? 31.627 -10.025 25.654 1.00 71.31 535 LYS A CA 1
ATOM 4311 C C . LYS A 1 535 ? 30.257 -9.619 26.213 1.00 71.31 535 LYS A C 1
ATOM 4313 O O . LYS A 1 535 ? 29.973 -9.869 27.384 1.00 71.31 535 LYS A O 1
ATOM 4318 N N . PHE A 1 536 ? 29.419 -8.978 25.399 1.00 79.00 536 PHE A N 1
ATOM 4319 C CA . PHE A 1 536 ? 28.025 -8.739 25.756 1.00 79.00 536 PHE A CA 1
ATOM 4320 C C . PHE A 1 536 ? 27.326 -10.079 26.027 1.00 79.00 536 PHE A C 1
ATOM 4322 O O . PHE A 1 536 ? 27.492 -11.023 25.260 1.00 79.00 536 PHE A O 1
ATOM 4329 N N . SER A 1 537 ? 26.534 -10.139 27.096 1.00 81.06 537 SER A N 1
ATOM 4330 C CA . SER A 1 537 ? 25.683 -11.281 27.427 1.00 81.06 537 SER A CA 1
ATOM 4331 C C . SER A 1 537 ? 24.371 -10.776 28.019 1.00 81.06 537 SER A C 1
ATOM 4333 O O . SER A 1 537 ? 24.381 -9.881 28.870 1.00 81.06 537 SER A O 1
ATOM 4335 N N . ILE A 1 538 ? 23.253 -11.353 27.585 1.00 82.38 538 ILE A N 1
ATOM 4336 C CA . ILE A 1 538 ? 21.900 -10.968 28.012 1.00 82.38 538 ILE A CA 1
ATOM 4337 C C . ILE A 1 538 ? 21.687 -11.368 29.474 1.00 82.38 538 ILE A C 1
ATOM 4339 O O . ILE A 1 538 ? 21.183 -10.574 30.265 1.00 82.38 538 ILE A O 1
ATOM 4343 N N . SER A 1 539 ? 22.157 -12.551 29.858 1.00 79.25 539 SER A N 1
ATOM 4344 C CA . SER A 1 539 ? 22.144 -13.052 31.233 1.00 79.25 539 SER A CA 1
ATOM 4345 C C . SER A 1 539 ? 22.952 -12.143 32.163 1.00 79.25 539 SER A C 1
ATOM 4347 O O . SER A 1 539 ? 22.441 -11.705 33.191 1.00 79.25 539 SER A O 1
ATOM 4349 N N . SER A 1 540 ? 24.172 -11.760 31.761 1.00 76.94 540 SER A N 1
ATOM 4350 C CA . SER A 1 540 ? 25.016 -10.837 32.545 1.00 76.94 540 SER A CA 1
ATOM 4351 C C . SER A 1 540 ? 24.407 -9.435 32.661 1.00 76.94 540 SER A C 1
ATOM 4353 O O . SER A 1 540 ? 24.507 -8.790 33.705 1.00 76.94 540 SER A O 1
ATOM 4355 N N . MET A 1 541 ? 23.765 -8.966 31.588 1.00 81.00 541 MET A N 1
ATOM 4356 C CA . MET A 1 541 ? 23.029 -7.707 31.552 1.00 81.00 541 MET A CA 1
ATOM 4357 C C . MET A 1 541 ? 21.856 -7.740 32.549 1.00 81.00 541 MET A C 1
ATOM 4359 O O . MET A 1 541 ? 21.755 -6.857 33.401 1.00 81.00 541 MET A O 1
ATOM 4363 N N . VAL A 1 542 ? 21.021 -8.782 32.508 1.00 79.31 542 VAL A N 1
ATOM 4364 C CA . VAL A 1 542 ? 19.881 -8.986 33.421 1.00 79.31 542 VAL A CA 1
ATOM 4365 C C . VAL A 1 542 ? 20.318 -9.104 34.886 1.00 79.31 542 VAL A C 1
ATOM 4367 O O . VAL A 1 542 ? 19.729 -8.450 35.748 1.00 79.31 542 VAL A O 1
ATOM 4370 N N . ASP A 1 543 ? 21.382 -9.857 35.177 1.00 76.31 543 ASP A N 1
ATOM 4371 C CA . ASP A 1 543 ? 21.932 -10.034 36.533 1.00 76.31 543 ASP A CA 1
ATOM 4372 C C . ASP A 1 543 ? 22.385 -8.722 37.199 1.00 76.31 543 ASP A C 1
ATOM 4374 O O . ASP A 1 543 ? 22.513 -8.652 38.428 1.00 76.31 543 ASP A O 1
ATOM 4378 N N . SER A 1 544 ? 22.638 -7.689 36.390 1.00 76.25 544 SER A N 1
ATOM 4379 C CA . SER A 1 544 ? 23.138 -6.384 36.823 1.00 76.25 544 SER A CA 1
ATOM 4380 C C . SER A 1 544 ? 22.060 -5.320 37.069 1.00 76.25 544 SER A C 1
ATOM 4382 O O . SER A 1 544 ? 22.401 -4.215 37.496 1.00 76.25 544 SER A O 1
ATOM 4384 N N . LEU A 1 545 ? 20.785 -5.632 36.802 1.00 78.12 545 LEU A N 1
ATOM 4385 C CA . LEU A 1 545 ? 19.656 -4.706 36.935 1.00 78.12 545 LEU A CA 1
ATOM 4386 C C . LEU A 1 545 ? 19.502 -4.169 38.369 1.00 78.12 545 LEU A C 1
ATOM 4388 O O . LEU A 1 545 ? 19.232 -4.927 39.305 1.00 78.12 545 LEU A O 1
ATOM 4392 N N . ALA A 1 546 ? 19.567 -2.846 38.522 1.00 76.38 546 ALA A N 1
ATOM 4393 C CA . ALA A 1 546 ? 19.350 -2.143 39.787 1.00 76.38 546 ALA A CA 1
ATOM 4394 C C . ALA A 1 546 ? 18.169 -1.158 39.685 1.00 76.38 546 ALA A C 1
ATOM 4396 O O . ALA A 1 546 ? 18.184 -0.248 38.857 1.00 76.38 546 ALA A O 1
ATOM 4397 N N . ASP A 1 547 ? 17.141 -1.325 40.531 1.00 74.06 547 ASP A N 1
ATOM 4398 C CA . ASP A 1 547 ? 15.990 -0.404 40.605 1.00 74.06 547 ASP A CA 1
ATOM 4399 C C . ASP A 1 547 ? 16.450 0.925 41.228 1.00 74.06 547 ASP A C 1
ATOM 4401 O O . ASP A 1 547 ? 16.962 0.947 42.351 1.00 74.06 547 ASP A O 1
ATOM 4405 N N . ARG A 1 548 ? 16.265 2.048 40.524 1.00 69.69 548 ARG A N 1
ATOM 4406 C CA . ARG A 1 548 ? 16.611 3.382 41.051 1.00 69.69 548 ARG A CA 1
ATOM 4407 C C . ARG A 1 548 ? 15.527 3.986 41.953 1.00 69.69 548 ARG A C 1
ATOM 4409 O O . ARG A 1 548 ? 15.670 5.132 42.373 1.00 69.69 548 ARG A O 1
ATOM 4416 N N . ASN A 1 549 ? 14.438 3.264 42.233 1.00 68.00 549 ASN A N 1
ATOM 4417 C CA . ASN A 1 549 ? 13.260 3.733 42.976 1.00 68.00 549 ASN A CA 1
ATOM 4418 C C . ASN A 1 549 ? 12.663 5.044 42.419 1.00 68.00 549 ASN A C 1
ATOM 4420 O O . ASN A 1 549 ? 12.037 5.822 43.141 1.00 68.00 549 ASN A O 1
ATOM 4424 N N . THR A 1 550 ? 12.825 5.284 41.115 1.00 67.44 550 THR A N 1
ATOM 4425 C CA . THR A 1 550 ? 12.211 6.417 40.412 1.00 67.44 550 THR A CA 1
ATOM 4426 C C . THR A 1 550 ? 11.122 5.912 39.474 1.00 67.44 550 THR A C 1
ATOM 4428 O O . THR A 1 550 ? 11.338 5.017 38.656 1.00 67.44 550 THR A O 1
ATOM 4431 N N . THR A 1 551 ? 9.933 6.495 39.608 1.00 65.88 551 THR A N 1
ATOM 4432 C CA . THR A 1 551 ? 8.770 6.223 38.759 1.00 65.88 551 THR A CA 1
ATOM 4433 C C . THR A 1 551 ? 8.500 7.413 37.846 1.00 65.88 551 THR A C 1
ATOM 4435 O O . THR A 1 551 ? 8.765 8.565 38.200 1.00 65.88 551 THR A O 1
ATOM 4438 N N . LYS A 1 552 ? 8.001 7.130 36.645 1.00 64.38 552 LYS A N 1
ATOM 4439 C CA . LYS A 1 552 ? 7.639 8.123 35.622 1.00 64.38 552 LYS A CA 1
ATOM 4440 C C . LYS A 1 552 ? 6.205 7.859 35.121 1.00 64.38 552 LYS A C 1
ATOM 4442 O O . LYS A 1 552 ? 5.465 7.087 35.727 1.00 64.38 552 LYS A O 1
ATOM 4447 N N . PHE A 1 553 ? 5.796 8.530 34.042 1.00 66.44 553 PHE A N 1
ATOM 4448 C CA . PHE A 1 553 ? 4.484 8.360 33.402 1.00 66.44 553 PHE A CA 1
ATOM 4449 C C . PHE A 1 553 ? 4.189 6.892 33.051 1.00 66.44 553 PHE A C 1
ATOM 4451 O O . PHE A 1 553 ? 5.049 6.198 32.523 1.00 66.44 553 PHE A O 1
ATOM 4458 N N . SER A 1 554 ? 2.967 6.428 33.317 1.00 75.38 554 SER A N 1
ATOM 4459 C CA . SER A 1 554 ? 2.527 5.075 32.956 1.00 75.38 554 SER A CA 1
ATOM 4460 C C . SER A 1 554 ? 2.450 4.887 31.434 1.00 75.38 554 SER A C 1
ATOM 4462 O O . SER A 1 554 ? 1.920 5.754 30.736 1.00 75.38 554 SER A O 1
ATOM 4464 N N . LYS A 1 555 ? 2.902 3.732 30.934 1.00 84.69 555 LYS A N 1
ATOM 4465 C CA . LYS A 1 555 ? 2.660 3.264 29.553 1.00 84.69 555 LYS A CA 1
ATOM 4466 C C . LYS A 1 555 ? 1.361 2.455 29.495 1.00 84.69 555 LYS A C 1
ATOM 4468 O O . LYS A 1 555 ? 0.877 2.001 30.537 1.00 84.69 555 LYS A O 1
ATOM 4473 N N . THR A 1 556 ? 0.802 2.249 28.300 1.00 85.88 556 THR A N 1
ATOM 4474 C CA . THR A 1 556 ? -0.477 1.533 28.146 1.00 85.88 556 THR A CA 1
ATOM 4475 C C . THR A 1 556 ? -0.425 0.314 27.228 1.00 85.88 556 THR A C 1
ATOM 4477 O O . THR A 1 556 ? 0.245 0.297 26.197 1.00 85.88 556 THR A O 1
ATOM 4480 N N . VAL A 1 557 ? -1.205 -0.704 27.598 1.00 90.69 557 VAL A N 1
ATOM 4481 C CA . VAL A 1 557 ? -1.653 -1.767 26.695 1.00 90.69 557 VAL A CA 1
ATOM 4482 C C . VAL A 1 557 ? -3.086 -1.452 26.274 1.00 90.69 557 VAL A C 1
ATOM 4484 O O . VAL A 1 557 ? -3.974 -1.273 27.109 1.00 90.69 557 VAL A O 1
ATOM 4487 N N . VAL A 1 558 ? -3.296 -1.350 24.969 1.00 90.44 558 VAL A N 1
ATOM 4488 C CA . VAL A 1 558 ? -4.525 -0.892 24.319 1.00 90.44 558 VAL A CA 1
ATOM 4489 C C . VAL A 1 558 ? -5.474 -2.072 24.117 1.00 90.44 558 VAL A C 1
ATOM 4491 O O . VAL A 1 558 ? -5.088 -3.074 23.515 1.00 90.44 558 VAL A O 1
ATOM 4494 N N . VAL A 1 559 ? -6.725 -1.948 24.564 1.00 89.56 559 VAL A N 1
ATOM 4495 C CA . VAL A 1 559 ? -7.797 -2.922 24.291 1.00 89.56 559 VAL A CA 1
ATOM 4496 C C . VAL A 1 559 ? -8.438 -2.559 22.949 1.00 89.56 559 VAL A C 1
ATOM 4498 O O . VAL A 1 559 ? -9.281 -1.662 22.861 1.00 89.56 559 VAL A O 1
ATOM 4501 N N . THR A 1 560 ? -8.006 -3.230 21.883 1.00 86.12 560 THR A N 1
ATOM 4502 C CA . THR A 1 560 ? -8.164 -2.769 20.487 1.00 86.12 560 THR A CA 1
ATOM 4503 C C . THR A 1 560 ? -9.613 -2.533 20.066 1.00 86.12 560 THR A C 1
ATOM 4505 O O . THR A 1 560 ? -9.934 -1.516 19.445 1.00 86.12 560 THR A O 1
ATOM 4508 N N . LYS A 1 561 ? -10.518 -3.436 20.461 1.00 77.19 561 LYS A N 1
ATOM 4509 C CA . LYS A 1 561 ? -11.962 -3.363 20.186 1.00 77.19 561 LYS A CA 1
ATOM 4510 C C . LYS A 1 561 ? -12.601 -2.027 20.594 1.00 77.19 561 LYS A C 1
ATOM 4512 O O . LYS A 1 561 ? -13.540 -1.583 19.940 1.00 77.19 561 LYS A O 1
ATOM 4517 N N . ASN A 1 562 ? -12.077 -1.374 21.633 1.00 80.44 562 ASN A N 1
ATOM 4518 C CA . ASN A 1 562 ? -12.703 -0.233 22.299 1.00 80.44 562 ASN A CA 1
ATOM 4519 C C . ASN A 1 562 ? -12.176 1.137 21.817 1.00 80.44 562 ASN A C 1
ATOM 4521 O O . ASN A 1 562 ? -12.617 2.167 22.323 1.00 80.44 562 ASN A O 1
ATOM 4525 N N . LEU A 1 563 ? -11.223 1.178 20.874 1.00 78.50 563 LEU A N 1
ATOM 4526 C CA . LEU A 1 563 ? -10.524 2.407 20.468 1.00 78.50 563 LEU A CA 1
ATOM 4527 C C . LEU A 1 563 ? -10.277 2.469 18.958 1.00 78.50 563 LEU A C 1
ATOM 4529 O O . LEU A 1 563 ? -9.911 1.464 18.356 1.00 78.50 563 LEU A O 1
ATOM 4533 N N . ASN A 1 564 ? -10.449 3.642 18.342 1.00 74.69 564 ASN A N 1
ATOM 4534 C CA . ASN A 1 564 ? -10.096 3.889 16.931 1.00 74.69 564 ASN A CA 1
ATOM 4535 C C . ASN A 1 564 ? -8.781 4.673 16.769 1.00 74.69 564 ASN A C 1
ATOM 4537 O O . ASN A 1 564 ? -8.205 4.691 15.688 1.00 74.69 564 ASN A O 1
ATOM 4541 N N . PHE A 1 565 ? -8.305 5.297 17.845 1.00 79.38 565 PHE A N 1
ATOM 4542 C CA . PHE A 1 565 ? -7.046 6.028 17.930 1.00 79.38 565 PHE A CA 1
ATOM 4543 C C . PHE A 1 565 ? -6.411 5.783 19.301 1.00 79.38 565 PHE A C 1
ATOM 4545 O O . PHE A 1 565 ? -7.094 5.352 20.235 1.00 79.38 565 PHE A O 1
ATOM 4552 N N . THR A 1 566 ? -5.113 6.049 19.440 1.00 81.25 566 THR A N 1
ATOM 4553 C CA . THR A 1 566 ? -4.401 5.862 20.713 1.00 81.25 566 THR A CA 1
ATOM 4554 C C . THR A 1 566 ? -3.168 6.768 20.838 1.00 81.25 566 THR A C 1
ATOM 4556 O O . THR A 1 566 ? -2.770 7.450 19.893 1.00 81.25 566 THR A O 1
ATOM 4559 N N . TRP A 1 567 ? -2.569 6.776 22.028 1.00 73.38 567 TRP A N 1
ATOM 4560 C CA . TRP A 1 567 ? -1.298 7.414 22.369 1.00 73.38 567 TRP A CA 1
ATOM 4561 C C . TRP A 1 567 ? -0.402 6.393 23.097 1.00 73.38 567 TRP A C 1
ATOM 4563 O O . TRP A 1 567 ? -0.907 5.405 23.624 1.00 73.38 567 TRP A O 1
ATOM 4573 N N . ILE A 1 568 ? 0.921 6.597 23.106 1.00 71.81 568 ILE A N 1
ATOM 4574 C CA . ILE A 1 568 ? 1.881 5.650 23.713 1.00 71.81 568 ILE A CA 1
ATOM 4575 C C . ILE A 1 568 ? 1.828 5.652 25.253 1.00 71.81 568 ILE A C 1
ATOM 4577 O O . ILE A 1 568 ? 1.799 4.601 25.895 1.00 71.81 568 ILE A O 1
ATOM 4581 N N . ASP A 1 569 ? 1.766 6.842 25.847 1.00 72.94 569 ASP A N 1
ATOM 4582 C CA . ASP A 1 569 ? 1.649 7.045 27.293 1.00 72.94 569 ASP A CA 1
ATOM 4583 C C . ASP A 1 569 ? 0.179 7.057 27.749 1.00 72.94 569 ASP A C 1
ATOM 4585 O O . ASP A 1 569 ? -0.744 7.216 26.946 1.00 72.94 569 ASP A O 1
ATOM 4589 N N . ARG A 1 570 ? -0.052 6.957 29.061 1.00 71.44 570 ARG A N 1
ATOM 4590 C CA . ARG A 1 570 ? -1.391 7.035 29.662 1.00 71.44 570 ARG A CA 1
ATOM 4591 C C . ARG A 1 570 ? -2.130 8.322 29.254 1.00 71.44 570 ARG A C 1
ATOM 4593 O O . ARG A 1 570 ? -1.669 9.415 29.594 1.00 71.44 570 ARG A O 1
ATOM 4600 N N . PRO A 1 571 ? -3.305 8.225 28.604 1.00 66.38 571 PRO A N 1
ATOM 4601 C CA . PRO A 1 571 ? -4.096 9.400 28.272 1.00 66.38 571 PRO A CA 1
ATOM 4602 C C . PRO A 1 571 ? -4.740 9.995 29.531 1.00 66.38 571 PRO A C 1
ATOM 4604 O O . PRO A 1 571 ? -5.202 9.272 30.415 1.00 66.38 571 PRO A O 1
ATOM 4607 N N . TYR A 1 572 ? -4.815 11.327 29.594 1.00 60.81 572 TYR A N 1
ATOM 4608 C CA . TYR A 1 572 ? -5.475 12.045 30.696 1.00 60.81 572 TYR A CA 1
ATOM 4609 C C . TYR A 1 572 ? -6.988 11.785 30.769 1.00 60.81 572 TYR A C 1
ATOM 4611 O O . TYR A 1 572 ? -7.571 11.855 31.848 1.00 60.81 572 TYR A O 1
ATOM 4619 N N . PHE A 1 573 ? -7.609 11.473 29.630 1.00 58.03 573 PHE A N 1
ATOM 4620 C CA . PHE A 1 573 ? -9.029 11.164 29.498 1.00 58.03 573 PHE A CA 1
ATOM 4621 C C . PHE A 1 573 ? -9.191 9.981 28.539 1.00 58.03 573 PHE A C 1
ATOM 4623 O O . PHE A 1 573 ? -8.554 9.950 27.487 1.00 58.03 573 PHE A O 1
ATOM 4630 N N . ALA A 1 574 ? -10.036 9.014 28.895 1.00 64.31 574 ALA A N 1
ATOM 4631 C CA . ALA A 1 574 ? -10.493 7.989 27.960 1.00 64.31 574 ALA A CA 1
ATOM 4632 C C . ALA A 1 574 ? -11.681 8.529 27.132 1.00 64.31 574 ALA A C 1
ATOM 4634 O O . ALA A 1 574 ? -12.359 9.446 27.602 1.00 64.31 574 ALA A O 1
ATOM 4635 N N . PRO A 1 575 ? -11.960 7.984 25.931 1.00 63.06 575 PRO A N 1
ATOM 4636 C CA . PRO A 1 575 ? -13.151 8.349 25.163 1.00 63.06 575 PRO A CA 1
ATOM 4637 C C . PRO A 1 575 ? -14.452 8.099 25.939 1.00 63.06 575 PRO A C 1
ATOM 4639 O O . PRO A 1 575 ? -14.505 7.222 26.804 1.00 63.06 575 PRO A O 1
ATOM 4642 N N . ASP A 1 576 ? -15.504 8.853 25.611 1.00 55.25 576 ASP A N 1
ATOM 4643 C CA . ASP A 1 576 ? -16.755 8.877 26.376 1.00 55.25 576 ASP A CA 1
ATOM 4644 C C . ASP A 1 576 ? -17.338 7.475 26.628 1.00 55.25 576 ASP A C 1
ATOM 4646 O O . ASP A 1 576 ? -17.684 6.728 25.711 1.00 55.25 576 ASP A O 1
ATOM 4650 N N . GLY A 1 577 ? -17.475 7.128 27.911 1.00 64.81 577 GLY A N 1
ATOM 4651 C CA . GLY A 1 577 ? -18.005 5.841 28.370 1.00 64.81 577 GLY A CA 1
ATOM 4652 C C . GLY A 1 577 ? -16.964 4.742 28.617 1.00 64.81 577 GLY A C 1
ATOM 4653 O O . GLY A 1 577 ? -17.339 3.701 29.163 1.00 64.81 577 GLY A O 1
ATOM 4654 N N . PHE A 1 578 ? -15.688 4.968 28.291 1.00 75.94 578 PHE A N 1
ATOM 4655 C CA . PHE A 1 578 ? -14.581 4.038 28.537 1.00 75.94 578 PHE A CA 1
ATOM 4656 C C . PHE A 1 578 ? -13.686 4.476 29.707 1.00 75.94 578 PHE A C 1
ATOM 4658 O O . PHE A 1 578 ? -13.743 5.617 30.164 1.00 75.94 578 PHE A O 1
ATOM 4665 N N . ILE A 1 579 ? -12.853 3.559 30.210 1.00 81.75 579 ILE A N 1
ATOM 4666 C CA . ILE A 1 579 ? -11.934 3.793 31.338 1.00 81.75 579 ILE A CA 1
ATOM 4667 C C . ILE A 1 579 ? -10.522 3.252 31.066 1.00 81.75 579 ILE A C 1
ATOM 4669 O O . ILE A 1 579 ? -10.322 2.380 30.219 1.00 81.75 579 ILE A O 1
ATOM 4673 N N . SER A 1 580 ? -9.539 3.747 31.820 1.00 84.94 580 SER A N 1
ATOM 4674 C CA . SER A 1 580 ? -8.219 3.121 31.951 1.00 84.94 580 SER A CA 1
ATOM 4675 C C . SER A 1 580 ? -8.109 2.442 33.317 1.00 84.94 580 SER A C 1
ATOM 4677 O O . SER A 1 580 ? -8.486 3.039 34.325 1.00 84.94 580 SER A O 1
ATOM 4679 N N . LEU A 1 581 ? -7.608 1.208 33.332 1.00 87.88 581 LEU A N 1
ATOM 4680 C CA . LEU A 1 581 ? -7.397 0.395 34.527 1.00 87.88 581 LEU A CA 1
ATOM 4681 C C . LEU A 1 581 ? -5.913 0.426 34.906 1.00 87.88 581 LEU A C 1
ATOM 4683 O O . LEU A 1 581 ? -5.065 0.160 34.057 1.00 87.88 581 LEU A O 1
ATOM 4687 N N . ASP A 1 582 ? -5.599 0.742 36.160 1.00 87.25 582 ASP A N 1
ATOM 4688 C CA . ASP A 1 582 ? -4.220 0.769 36.656 1.00 87.25 582 ASP A CA 1
ATOM 4689 C C . ASP A 1 582 ? -3.757 -0.617 37.117 1.00 87.25 582 ASP A C 1
ATOM 4691 O O . ASP A 1 582 ? -4.400 -1.257 37.950 1.00 87.25 582 ASP A O 1
ATOM 4695 N N . VAL A 1 583 ? -2.613 -1.065 36.596 1.00 88.19 583 VAL A N 1
ATOM 4696 C CA . VAL A 1 583 ? -1.973 -2.326 36.979 1.00 88.19 583 VAL A CA 1
ATOM 4697 C C . VAL A 1 583 ? -1.036 -2.072 38.156 1.00 88.19 583 VAL A C 1
ATOM 4699 O O . VAL A 1 583 ? -0.030 -1.373 38.031 1.00 88.19 583 VAL A O 1
ATOM 4702 N N . VAL A 1 584 ? -1.393 -2.637 39.312 1.00 83.56 584 VAL A N 1
ATOM 4703 C CA . VAL A 1 584 ? -0.689 -2.430 40.590 1.00 83.56 584 VAL A CA 1
ATOM 4704 C C . VAL A 1 584 ? 0.342 -3.518 40.906 1.00 83.56 584 VAL A C 1
ATOM 4706 O O . VAL A 1 584 ? 1.390 -3.215 41.471 1.00 83.56 584 VAL A O 1
ATOM 4709 N N . ASP A 1 585 ? 0.090 -4.766 40.501 1.00 82.25 585 ASP A N 1
ATOM 4710 C CA . ASP A 1 585 ? 0.939 -5.921 40.846 1.00 82.25 585 ASP A CA 1
ATOM 4711 C C . ASP A 1 585 ? 2.144 -6.108 39.903 1.00 82.25 585 ASP A C 1
ATOM 4713 O O . ASP A 1 585 ? 3.088 -6.855 40.197 1.00 82.25 585 ASP A O 1
ATOM 4717 N N . ASN A 1 586 ? 2.151 -5.400 38.769 1.00 87.88 586 ASN A N 1
ATOM 4718 C CA . ASN A 1 586 ? 3.215 -5.450 37.773 1.00 87.88 586 ASN A CA 1
ATOM 4719 C C . ASN A 1 586 ? 3.595 -4.056 37.244 1.00 87.88 586 ASN A C 1
ATOM 4721 O O . ASN A 1 586 ? 2.818 -3.105 37.296 1.00 87.88 586 ASN A O 1
ATOM 4725 N N . SER A 1 587 ? 4.820 -3.937 36.743 1.00 87.31 587 SER A N 1
ATOM 4726 C CA . SER A 1 587 ? 5.438 -2.682 36.312 1.00 87.31 587 SER A CA 1
ATOM 4727 C C . SER A 1 587 ? 6.403 -2.933 35.162 1.00 87.31 587 SER A C 1
ATOM 4729 O O . SER A 1 587 ? 7.134 -3.923 35.188 1.00 87.31 587 SER A O 1
ATOM 4731 N N . ILE A 1 588 ? 6.470 -2.003 34.214 1.00 88.56 588 ILE A N 1
ATOM 4732 C CA . ILE A 1 588 ? 7.442 -2.038 33.119 1.00 88.56 588 ILE A CA 1
ATOM 4733 C C . ILE A 1 588 ? 8.810 -1.610 33.655 1.00 88.56 588 ILE A C 1
ATOM 4735 O O . ILE A 1 588 ? 8.935 -0.571 34.311 1.00 88.56 588 ILE A O 1
ATOM 4739 N N . ILE A 1 589 ? 9.822 -2.422 33.359 1.00 86.44 589 ILE A N 1
ATOM 4740 C CA . ILE A 1 589 ? 11.238 -2.113 33.562 1.00 86.44 589 ILE A CA 1
ATOM 4741 C C . ILE A 1 589 ? 11.689 -1.233 32.399 1.00 86.44 589 ILE A C 1
ATOM 4743 O O . ILE A 1 589 ? 11.572 -1.644 31.250 1.00 86.44 589 ILE A O 1
ATOM 4747 N N . HIS A 1 590 ? 12.236 -0.059 32.691 1.00 86.44 590 HIS A N 1
ATOM 4748 C CA . HIS A 1 590 ? 12.795 0.848 31.696 1.00 86.44 590 HIS A CA 1
ATOM 4749 C C . HIS A 1 590 ? 14.307 0.976 31.865 1.00 86.44 590 HIS A C 1
ATOM 4751 O O . HIS A 1 590 ? 14.779 1.367 32.937 1.00 86.44 590 HIS A O 1
ATOM 4757 N N . LEU A 1 591 ? 15.072 0.679 30.815 1.00 80.75 591 LEU A N 1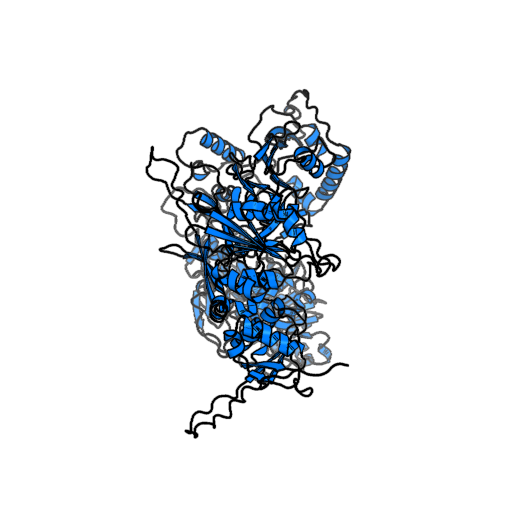
ATOM 4758 C CA . LEU A 1 591 ? 16.535 0.765 30.838 1.00 80.75 591 LEU A CA 1
ATOM 4759 C C . LEU A 1 591 ? 16.983 2.185 30.459 1.00 80.75 591 LEU A C 1
ATOM 4761 O O . LEU A 1 591 ? 17.303 2.460 29.302 1.00 80.75 591 LEU A O 1
ATOM 4765 N N . GLU A 1 592 ? 16.966 3.104 31.428 1.00 71.62 592 GLU A N 1
ATOM 4766 C CA . GLU A 1 592 ? 17.317 4.517 31.196 1.00 71.62 592 GLU A CA 1
ATOM 4767 C C . GLU A 1 592 ? 18.830 4.747 31.085 1.00 71.62 592 GLU A C 1
ATOM 4769 O O . GLU A 1 592 ? 19.278 5.510 30.227 1.00 71.62 592 GLU A O 1
ATOM 4774 N N . GLU A 1 593 ? 19.620 4.100 31.947 1.00 70.31 593 GLU A N 1
ATOM 4775 C CA . GLU A 1 593 ? 21.077 4.248 31.988 1.00 70.31 593 GLU A CA 1
ATOM 4776 C C . GLU A 1 593 ? 21.772 2.898 31.792 1.00 70.31 593 GLU A C 1
ATOM 4778 O O . GLU A 1 593 ? 21.745 2.028 32.664 1.00 70.31 593 GLU A O 1
ATOM 4783 N N . ILE A 1 594 ? 22.424 2.761 30.633 1.00 74.75 594 ILE A N 1
ATOM 4784 C CA . ILE A 1 594 ? 23.288 1.634 30.271 1.00 74.75 594 ILE A CA 1
ATOM 4785 C C . ILE A 1 594 ? 24.742 2.040 30.528 1.00 74.75 594 ILE A C 1
ATOM 4787 O O . ILE A 1 594 ? 25.280 2.918 29.848 1.00 74.75 594 ILE A O 1
ATOM 4791 N N . ILE A 1 595 ? 25.382 1.392 31.500 1.00 73.75 595 ILE A N 1
ATOM 4792 C CA . ILE A 1 595 ? 26.782 1.616 31.866 1.00 73.75 595 ILE A CA 1
ATOM 4793 C C . ILE A 1 595 ? 27.648 0.562 31.176 1.00 73.75 595 ILE A C 1
ATOM 4795 O O . ILE A 1 595 ? 27.605 -0.620 31.515 1.00 73.75 595 ILE A O 1
ATOM 4799 N N . TRP A 1 596 ? 28.458 0.995 30.211 1.00 71.94 596 TRP A N 1
ATOM 4800 C CA . TRP A 1 596 ? 29.387 0.122 29.495 1.00 71.94 596 TRP A CA 1
ATOM 4801 C C . TRP A 1 596 ? 30.672 -0.105 30.301 1.00 71.94 596 TRP A C 1
ATOM 4803 O O . TRP A 1 596 ? 31.412 0.840 30.573 1.00 71.94 596 TRP A O 1
ATOM 4813 N N . ILE A 1 597 ? 30.958 -1.361 30.653 1.00 70.44 597 ILE A N 1
ATOM 4814 C CA . ILE A 1 597 ? 32.145 -1.761 31.421 1.00 70.44 597 ILE A CA 1
ATOM 4815 C C . ILE A 1 597 ? 33.247 -2.268 30.483 1.00 70.44 597 ILE A C 1
ATOM 4817 O O . ILE A 1 597 ? 33.038 -3.192 29.689 1.00 70.44 597 ILE A O 1
ATOM 4821 N N . ASP A 1 598 ? 34.450 -1.704 30.631 1.00 61.75 598 ASP A N 1
ATOM 4822 C CA . ASP A 1 598 ? 35.663 -2.167 29.954 1.00 61.75 598 ASP A CA 1
ATOM 4823 C C . ASP A 1 598 ? 36.549 -3.025 30.879 1.00 61.75 598 ASP A C 1
ATOM 4825 O O . ASP A 1 598 ? 36.699 -2.761 32.075 1.00 61.75 598 ASP A O 1
ATOM 4829 N N . GLN A 1 599 ? 37.153 -4.077 30.323 1.00 53.66 599 GLN A N 1
ATOM 4830 C CA . GLN A 1 599 ? 37.708 -5.206 31.090 1.00 53.66 599 GLN A CA 1
ATOM 4831 C C . GLN A 1 599 ? 38.924 -4.846 31.959 1.00 53.66 599 GLN A C 1
ATOM 4833 O O . GLN A 1 599 ? 39.228 -5.563 32.911 1.00 53.66 599 GLN A O 1
ATOM 4838 N N . ASN A 1 600 ? 39.611 -3.741 31.658 1.00 53.03 600 ASN A N 1
ATOM 4839 C CA . ASN A 1 600 ? 40.829 -3.331 32.359 1.00 53.03 600 ASN A CA 1
ATOM 4840 C C . ASN A 1 600 ? 40.588 -2.424 33.581 1.00 53.03 600 ASN A C 1
ATOM 4842 O O . ASN A 1 600 ? 41.550 -2.130 34.292 1.00 53.03 600 ASN A O 1
ATOM 4846 N N . ASN A 1 601 ? 39.351 -1.978 33.851 1.00 50.81 601 ASN A N 1
ATOM 4847 C CA . ASN A 1 601 ? 39.066 -1.049 34.953 1.00 50.81 601 ASN A CA 1
ATOM 4848 C C . ASN A 1 601 ? 37.922 -1.524 35.865 1.00 50.81 601 ASN A C 1
ATOM 4850 O O . ASN A 1 601 ? 36.879 -0.887 35.989 1.00 50.81 601 ASN A O 1
ATOM 4854 N N . THR A 1 602 ? 38.151 -2.608 36.612 1.00 51.38 602 THR A N 1
ATOM 4855 C CA . THR A 1 602 ? 37.209 -3.134 37.626 1.00 51.38 602 THR A CA 1
ATOM 4856 C C . THR A 1 602 ? 36.929 -2.185 38.806 1.00 51.38 602 THR A C 1
ATOM 4858 O O . THR A 1 602 ? 36.203 -2.552 39.726 1.00 51.38 602 THR A O 1
ATOM 4861 N N . LYS A 1 603 ? 37.481 -0.963 38.802 1.00 50.28 603 LYS A N 1
ATOM 4862 C CA . LYS A 1 603 ? 37.190 0.095 39.782 1.00 50.28 603 LYS A CA 1
ATOM 4863 C C . LYS A 1 603 ? 35.825 0.757 39.586 1.00 50.28 603 LYS A C 1
ATOM 4865 O O . LYS A 1 603 ? 35.304 1.302 40.554 1.00 50.28 603 LYS A O 1
ATOM 4870 N N . ASP A 1 604 ? 35.261 0.701 38.380 1.00 47.84 604 ASP A N 1
ATOM 4871 C CA . ASP A 1 604 ? 33.988 1.364 38.059 1.00 47.84 604 ASP A CA 1
ATOM 4872 C C . ASP A 1 604 ? 32.754 0.492 38.360 1.00 47.84 604 ASP A C 1
ATOM 4874 O O . ASP A 1 604 ? 31.620 0.953 38.236 1.00 47.84 604 ASP A O 1
ATOM 4878 N N . LEU A 1 605 ? 32.962 -0.741 38.846 1.00 51.62 605 LEU A N 1
ATOM 4879 C CA . LEU A 1 605 ? 31.928 -1.576 39.463 1.00 51.62 605 LEU A CA 1
ATOM 4880 C C . LEU A 1 605 ? 31.452 -0.930 40.773 1.00 51.62 605 LEU A C 1
ATOM 4882 O O . LEU A 1 605 ? 31.889 -1.274 41.875 1.00 51.62 605 LEU A O 1
ATOM 4886 N N . LYS A 1 606 ? 30.521 0.018 40.654 1.00 47.91 606 LYS A N 1
ATOM 4887 C CA . LYS A 1 606 ? 29.759 0.508 41.798 1.00 47.91 606 LYS A CA 1
ATOM 4888 C C . LYS A 1 606 ? 28.971 -0.656 42.388 1.00 47.91 606 LYS A C 1
ATOM 4890 O O . LYS A 1 606 ? 28.026 -1.160 41.791 1.00 47.91 606 LYS A O 1
ATOM 4895 N N . SER A 1 607 ? 29.360 -1.042 43.598 1.00 45.25 607 SER A N 1
ATOM 4896 C CA . SER A 1 607 ? 28.617 -1.955 44.463 1.00 45.25 607 SER A CA 1
ATOM 4897 C C . SER A 1 607 ? 27.302 -1.303 44.912 1.00 45.25 607 SER A C 1
ATOM 4899 O O . SER A 1 607 ? 27.173 -0.887 46.065 1.00 45.25 607 SER A O 1
ATOM 4901 N N . TYR A 1 608 ? 26.325 -1.206 44.013 1.00 44.91 608 TYR A N 1
ATOM 4902 C CA . TYR A 1 608 ? 24.946 -0.954 44.409 1.00 44.91 608 TYR A CA 1
ATOM 4903 C C . TYR A 1 608 ? 24.421 -2.183 45.149 1.00 44.91 608 TYR A C 1
ATOM 4905 O O . TYR A 1 608 ? 24.608 -3.324 44.720 1.00 44.91 608 TYR A O 1
ATOM 4913 N N . THR A 1 609 ? 23.834 -1.952 46.322 1.00 41.00 609 THR A N 1
ATOM 4914 C CA . THR A 1 609 ? 23.307 -3.017 47.167 1.00 41.00 609 THR A CA 1
ATOM 4915 C C . THR A 1 609 ? 22.219 -3.775 46.415 1.00 41.00 609 THR A C 1
ATOM 4917 O O . THR A 1 609 ? 21.297 -3.180 45.862 1.00 41.00 609 THR A O 1
ATOM 4920 N N . LYS A 1 610 ? 22.306 -5.111 46.427 1.00 45.97 610 LYS A N 1
ATOM 4921 C CA . LYS A 1 610 ? 21.290 -6.028 45.880 1.00 45.97 610 LYS A CA 1
ATOM 4922 C C . LYS A 1 610 ? 20.063 -6.075 46.813 1.00 45.97 610 LYS A C 1
ATOM 4924 O O . LYS A 1 610 ? 19.639 -7.134 47.270 1.00 45.97 610 LYS A O 1
ATOM 4929 N N . GLU A 1 611 ? 19.551 -4.901 47.179 1.00 39.91 611 GLU A N 1
ATOM 4930 C CA . GLU A 1 611 ? 18.487 -4.710 48.159 1.00 39.91 611 GLU A CA 1
ATOM 4931 C C . GLU A 1 611 ? 17.114 -4.937 47.522 1.00 39.91 611 GLU A C 1
ATOM 4933 O O . GLU A 1 611 ? 16.446 -4.033 47.029 1.00 39.91 611 GLU A O 1
ATOM 4938 N N . SER A 1 612 ? 16.640 -6.176 47.654 1.00 44.31 612 SER A N 1
ATOM 4939 C CA . SER A 1 612 ? 15.210 -6.521 47.667 1.00 44.31 612 SER A CA 1
ATOM 4940 C C . SER A 1 612 ? 14.396 -6.303 46.382 1.00 44.31 612 SER A C 1
ATOM 4942 O O . SER A 1 612 ? 13.179 -6.123 46.443 1.00 44.31 612 SER A O 1
ATOM 4944 N N . SER A 1 613 ? 14.999 -6.443 45.199 1.00 45.06 613 SER A N 1
ATOM 4945 C CA . SER A 1 613 ? 14.207 -6.796 44.017 1.00 45.06 613 SER A CA 1
ATOM 4946 C C . SER A 1 613 ? 13.685 -8.237 44.166 1.00 45.06 613 SER A C 1
ATOM 4948 O O . SER A 1 613 ? 14.411 -9.205 43.952 1.00 45.06 613 SER A O 1
ATOM 4950 N N . ASN A 1 614 ? 12.402 -8.390 44.524 1.00 45.75 614 ASN A N 1
ATOM 4951 C CA . ASN A 1 614 ? 11.662 -9.668 44.513 1.00 45.75 614 ASN A CA 1
ATOM 4952 C C . ASN A 1 614 ? 11.414 -10.151 43.065 1.00 45.75 614 ASN A C 1
ATOM 4954 O O . ASN A 1 614 ? 10.277 -10.372 42.651 1.00 45.75 614 ASN A O 1
ATOM 4958 N N . PHE A 1 615 ? 12.471 -10.231 42.261 1.00 54.78 615 PHE A N 1
ATOM 4959 C CA . PHE A 1 615 ? 12.396 -10.379 40.816 1.00 54.78 615 PHE A CA 1
ATOM 4960 C C . PHE A 1 615 ? 13.095 -11.667 40.385 1.00 54.78 615 PHE A C 1
ATOM 4962 O O . PHE A 1 615 ? 14.314 -11.724 40.242 1.00 54.78 615 PHE A O 1
ATOM 4969 N N . SER A 1 616 ? 12.299 -12.716 40.189 1.00 57.12 616 SER A N 1
ATOM 4970 C CA . SER A 1 616 ? 12.764 -13.984 39.632 1.00 57.12 616 SER A CA 1
ATOM 4971 C C . SER A 1 616 ? 12.616 -13.948 38.114 1.00 57.12 616 SER A C 1
ATOM 4973 O O . SER A 1 616 ? 11.514 -14.141 37.604 1.00 57.12 616 SER A O 1
ATOM 4975 N N . PHE A 1 617 ? 13.710 -13.716 37.385 1.00 65.44 617 PHE A N 1
ATOM 4976 C CA . PHE A 1 617 ? 13.715 -13.964 35.942 1.00 65.44 617 PHE A CA 1
ATOM 4977 C C . PHE A 1 617 ? 13.545 -15.472 35.671 1.00 65.44 617 PHE A C 1
ATOM 4979 O O . PHE A 1 617 ? 14.115 -16.287 36.402 1.00 65.44 617 PHE A O 1
ATOM 4986 N N . PRO A 1 618 ? 12.792 -15.873 34.631 1.00 65.44 618 PRO A N 1
ATOM 4987 C CA . PRO A 1 618 ? 12.756 -17.259 34.178 1.00 65.44 618 PRO A CA 1
ATOM 4988 C C . PRO A 1 618 ? 14.056 -17.581 33.420 1.00 65.44 618 PRO A C 1
ATOM 4990 O O . PRO A 1 618 ? 14.118 -17.466 32.197 1.00 65.44 618 PRO A O 1
ATOM 4993 N N . TYR A 1 619 ? 15.113 -17.951 34.154 1.00 64.62 619 TYR A N 1
ATOM 4994 C CA . TYR A 1 619 ? 16.453 -18.201 33.595 1.00 64.62 619 TYR A CA 1
ATOM 4995 C C . TYR A 1 619 ? 16.476 -19.262 32.484 1.00 64.62 619 TYR A C 1
ATOM 4997 O O . TYR A 1 619 ? 17.280 -19.145 31.563 1.00 64.62 619 TYR A O 1
ATOM 5005 N N . ASP A 1 620 ? 15.558 -20.233 32.511 1.00 67.00 620 ASP A N 1
ATOM 5006 C CA . ASP A 1 620 ? 15.421 -21.238 31.449 1.00 67.00 620 ASP A CA 1
ATOM 5007 C C . ASP A 1 620 ? 15.164 -20.584 30.076 1.00 67.00 620 ASP A C 1
ATOM 5009 O O . ASP A 1 620 ? 15.770 -20.971 29.081 1.00 67.00 620 ASP A O 1
ATOM 5013 N N . ALA A 1 621 ? 14.343 -19.526 30.026 1.00 67.19 621 ALA A N 1
ATOM 5014 C CA . ALA A 1 621 ? 14.062 -18.782 28.796 1.00 67.19 621 ALA A CA 1
ATOM 5015 C C . ALA A 1 621 ? 15.214 -17.846 28.384 1.00 67.19 621 ALA A C 1
ATOM 5017 O O . ALA A 1 621 ? 15.383 -17.570 27.197 1.00 67.19 621 ALA A O 1
ATOM 5018 N N . LEU A 1 622 ? 16.027 -17.369 29.337 1.00 75.81 622 LEU A N 1
ATOM 5019 C CA . LEU A 1 622 ? 17.217 -16.570 29.019 1.00 75.81 622 LEU A CA 1
ATOM 5020 C C . LEU A 1 622 ? 18.251 -17.399 28.248 1.00 75.81 622 LEU A C 1
ATOM 5022 O O . LEU A 1 622 ? 18.851 -16.872 27.317 1.00 75.81 622 LEU A O 1
ATOM 5026 N N . SER A 1 623 ? 18.403 -18.692 28.560 1.00 80.25 623 SER A N 1
ATOM 5027 C CA . SER A 1 623 ? 19.330 -19.592 27.854 1.00 80.25 623 SER A CA 1
ATOM 5028 C C . SER A 1 623 ? 19.024 -19.716 26.355 1.00 80.25 623 SER A C 1
ATOM 5030 O O . SER A 1 623 ? 19.947 -19.728 25.537 1.00 80.25 623 SER A O 1
ATOM 5032 N N . ASP A 1 624 ? 17.746 -19.789 25.975 1.00 81.12 624 ASP A N 1
ATOM 5033 C CA . ASP A 1 624 ? 17.337 -19.881 24.567 1.00 81.12 624 ASP A CA 1
ATOM 5034 C C . ASP A 1 624 ? 17.593 -18.562 23.818 1.00 81.12 624 ASP A C 1
ATOM 5036 O O . ASP A 1 624 ? 18.098 -18.570 22.693 1.00 81.12 624 ASP A O 1
ATOM 5040 N N . ILE A 1 625 ? 17.310 -17.423 24.462 1.00 82.06 625 ILE A N 1
ATOM 5041 C CA . ILE A 1 625 ? 17.552 -16.086 23.897 1.00 82.06 625 ILE A CA 1
ATOM 5042 C C . ILE A 1 625 ? 19.060 -15.826 23.750 1.00 82.06 625 ILE A C 1
ATOM 5044 O O . ILE A 1 625 ? 19.494 -15.336 22.709 1.00 82.06 625 ILE A O 1
ATOM 5048 N N . GLU A 1 626 ? 19.868 -16.189 24.751 1.00 86.38 626 GLU A N 1
ATOM 5049 C CA . GLU A 1 626 ? 21.335 -16.123 24.690 1.00 86.38 626 GLU A CA 1
ATOM 5050 C C . GLU A 1 626 ? 21.870 -16.984 23.534 1.00 86.38 626 GLU A C 1
ATOM 5052 O O . GLU A 1 626 ? 22.724 -16.543 22.770 1.00 86.38 626 GLU A O 1
ATOM 5057 N N . THR A 1 627 ? 21.302 -18.179 23.339 1.00 86.62 627 THR A N 1
ATOM 5058 C CA . THR A 1 627 ? 21.703 -19.104 22.269 1.00 86.62 627 THR A CA 1
ATOM 5059 C C . THR A 1 627 ? 21.379 -18.565 20.869 1.00 86.62 627 THR A C 1
ATOM 5061 O O . THR A 1 627 ? 22.216 -18.679 19.970 1.00 86.62 627 THR A O 1
ATOM 5064 N N . ASP A 1 628 ? 20.200 -17.970 20.642 1.00 84.44 628 ASP A N 1
ATOM 5065 C CA . ASP A 1 628 ? 19.885 -17.331 19.349 1.00 84.44 628 ASP A CA 1
ATOM 5066 C C . ASP A 1 628 ? 20.711 -16.053 19.127 1.00 84.44 628 ASP A C 1
ATOM 5068 O O . ASP A 1 628 ? 21.182 -15.791 18.015 1.00 84.44 628 ASP A O 1
ATOM 5072 N N . PHE A 1 629 ? 20.977 -15.297 20.195 1.00 85.00 629 PHE A N 1
ATOM 5073 C CA . PHE A 1 629 ? 21.865 -14.140 20.159 1.00 85.00 629 PHE A CA 1
ATOM 5074 C C . PHE A 1 629 ? 23.296 -14.541 19.767 1.00 85.00 629 PHE A C 1
ATOM 5076 O O . PHE A 1 629 ? 23.835 -13.983 18.810 1.00 85.00 629 PHE A O 1
ATOM 5083 N N . ASP A 1 630 ? 23.876 -15.577 20.374 1.00 85.81 630 ASP A N 1
ATOM 5084 C CA . ASP A 1 630 ? 25.176 -16.133 19.978 1.00 85.81 630 ASP A CA 1
ATOM 5085 C C . ASP A 1 630 ? 25.161 -16.637 18.526 1.00 85.81 630 ASP A C 1
ATOM 5087 O O . ASP A 1 630 ? 26.076 -16.353 17.746 1.00 85.81 630 ASP A O 1
ATOM 5091 N N . GLN A 1 631 ? 24.105 -17.334 18.096 1.00 84.94 631 GLN A N 1
ATOM 5092 C CA . GLN A 1 631 ? 23.931 -17.722 16.689 1.00 84.94 631 GLN A CA 1
ATOM 5093 C C . GLN A 1 631 ? 23.776 -16.514 15.752 1.00 84.94 631 GLN A C 1
ATOM 5095 O O . GLN A 1 631 ? 24.015 -16.622 14.545 1.00 84.94 631 GLN A O 1
ATOM 5100 N N . MET A 1 632 ? 23.333 -15.358 16.244 1.00 84.81 632 MET A N 1
ATOM 5101 C CA . MET A 1 632 ? 23.341 -14.097 15.508 1.00 84.81 632 MET A CA 1
ATOM 5102 C C . MET A 1 632 ? 24.743 -13.499 15.435 1.00 84.81 632 MET A C 1
ATOM 5104 O O . MET A 1 632 ? 25.169 -13.177 14.325 1.00 84.81 632 MET A O 1
ATOM 5108 N N . LEU A 1 633 ? 25.466 -13.399 16.551 1.00 80.50 633 LEU A N 1
ATOM 5109 C CA . LEU A 1 633 ? 26.816 -12.832 16.575 1.00 80.50 633 LEU A CA 1
ATOM 5110 C C . LEU A 1 633 ? 27.796 -13.634 15.708 1.00 80.50 633 LEU A C 1
ATOM 5112 O O . LEU A 1 633 ? 28.614 -13.046 15.006 1.00 80.50 633 LEU A O 1
ATOM 5116 N N . ASN A 1 634 ? 27.658 -14.963 15.680 1.00 83.12 634 ASN A N 1
ATOM 5117 C CA . ASN A 1 634 ? 28.494 -15.868 14.883 1.00 83.12 634 ASN A CA 1
ATOM 5118 C C . ASN A 1 634 ? 28.248 -15.802 13.357 1.00 83.12 634 ASN A C 1
ATOM 5120 O O . ASN A 1 634 ? 28.923 -16.495 12.593 1.00 83.12 634 ASN A O 1
ATOM 5124 N N . LYS A 1 635 ? 27.300 -14.990 12.869 1.00 86.38 635 LYS A N 1
ATOM 5125 C CA . LYS A 1 635 ? 27.116 -14.761 11.425 1.00 86.38 635 LYS A CA 1
ATOM 5126 C C . LYS A 1 635 ? 28.236 -13.845 10.930 1.00 86.38 635 LYS A C 1
ATOM 5128 O O . LYS A 1 635 ? 28.339 -12.724 11.405 1.00 86.38 635 LYS A O 1
ATOM 5133 N N . GLU A 1 636 ? 29.008 -14.292 9.938 1.00 83.06 636 GLU A N 1
ATOM 5134 C CA . GLU A 1 636 ? 30.211 -13.633 9.380 1.00 83.06 636 GLU A CA 1
ATOM 5135 C C . GLU A 1 636 ? 30.109 -12.093 9.301 1.00 83.06 636 GLU A C 1
ATOM 5137 O O . GLU A 1 636 ? 30.841 -11.384 9.985 1.00 83.06 636 GLU A O 1
ATOM 5142 N N . ARG A 1 637 ? 29.100 -11.567 8.591 1.00 79.38 637 ARG A N 1
ATOM 5143 C CA . ARG A 1 637 ? 28.851 -10.116 8.457 1.00 79.38 637 ARG A CA 1
ATOM 5144 C C . ARG A 1 637 ? 28.563 -9.385 9.781 1.00 79.38 637 ARG A C 1
ATOM 5146 O O . ARG A 1 637 ? 28.781 -8.183 9.868 1.00 79.38 637 ARG A O 1
ATOM 5153 N N . ILE A 1 638 ? 28.006 -10.060 10.784 1.00 79.25 638 ILE A N 1
ATOM 5154 C CA . ILE A 1 638 ? 27.716 -9.473 12.103 1.00 79.25 638 ILE A CA 1
ATOM 5155 C C . ILE A 1 638 ? 28.982 -9.522 12.972 1.00 79.25 638 ILE A C 1
ATOM 5157 O O . ILE A 1 638 ? 29.330 -8.505 13.571 1.00 79.25 638 ILE A O 1
ATOM 5161 N N . ALA A 1 639 ? 29.725 -10.633 12.948 1.00 80.25 639 ALA A N 1
ATOM 5162 C CA . ALA A 1 639 ? 31.032 -10.778 13.597 1.00 80.25 639 ALA A CA 1
ATOM 5163 C C . ALA A 1 639 ? 32.043 -9.694 13.167 1.00 80.25 639 ALA A C 1
ATOM 5165 O O . ALA A 1 639 ? 32.792 -9.186 13.999 1.00 80.25 639 ALA A O 1
ATOM 5166 N N . GLU A 1 640 ? 32.023 -9.283 11.895 1.00 80.44 640 GLU A N 1
ATOM 5167 C CA . GLU A 1 640 ? 32.826 -8.164 11.369 1.00 80.44 640 GLU A CA 1
ATOM 5168 C C . GLU A 1 640 ? 32.418 -6.784 11.929 1.00 80.44 640 GLU A C 1
ATOM 5170 O O . GLU A 1 640 ? 33.251 -5.882 12.048 1.00 80.44 640 GLU A O 1
ATOM 5175 N N . ILE A 1 641 ? 31.138 -6.592 12.268 1.00 78.94 641 ILE A N 1
ATOM 5176 C CA . ILE A 1 641 ? 30.579 -5.289 12.664 1.00 78.94 641 ILE A CA 1
ATOM 5177 C C . ILE A 1 641 ? 30.641 -5.076 14.182 1.00 78.94 641 ILE A C 1
ATOM 5179 O O . ILE A 1 641 ? 30.970 -3.970 14.612 1.00 78.94 641 ILE A O 1
ATOM 5183 N N . ILE A 1 642 ? 30.370 -6.106 14.996 1.00 77.69 642 ILE A N 1
ATOM 5184 C CA . ILE A 1 642 ? 30.290 -6.010 16.472 1.00 77.69 642 ILE A CA 1
ATOM 5185 C C . ILE A 1 642 ? 31.472 -5.247 17.105 1.00 77.69 642 ILE A C 1
ATOM 5187 O O . ILE A 1 642 ? 31.214 -4.342 17.905 1.00 77.69 642 ILE A O 1
ATOM 5191 N N . PRO A 1 643 ? 32.754 -5.523 16.769 1.00 77.12 643 PRO A N 1
ATOM 5192 C CA . PRO A 1 643 ? 33.887 -4.842 17.405 1.00 77.12 643 PRO A CA 1
ATOM 5193 C C . PRO A 1 643 ? 33.940 -3.334 17.125 1.00 77.12 643 PRO A C 1
ATOM 5195 O O . PRO A 1 643 ? 34.605 -2.605 17.854 1.00 77.12 643 PRO A O 1
ATOM 5198 N N . ASN A 1 644 ? 33.241 -2.872 16.084 1.00 74.31 644 ASN A N 1
ATOM 5199 C CA . ASN A 1 644 ? 33.259 -1.496 15.592 1.00 74.31 644 ASN A CA 1
ATOM 5200 C C . ASN A 1 644 ? 32.029 -0.671 16.025 1.00 74.31 644 ASN A C 1
ATOM 5202 O O . ASN A 1 644 ? 31.968 0.524 15.723 1.00 74.31 644 ASN A O 1
ATOM 5206 N N . LEU A 1 645 ? 31.048 -1.277 16.712 1.00 68.75 645 LEU A N 1
ATOM 5207 C CA . LEU A 1 645 ? 29.855 -0.572 17.197 1.00 68.75 645 LEU A CA 1
ATOM 5208 C C . LEU A 1 645 ? 30.213 0.456 18.295 1.00 68.75 645 LEU A C 1
ATOM 5210 O O . LEU A 1 645 ? 31.011 0.149 19.185 1.00 68.75 645 LEU A O 1
ATOM 5214 N N . PRO A 1 646 ? 29.622 1.667 18.280 1.00 64.38 646 PRO A N 1
ATOM 5215 C CA . PRO A 1 646 ? 29.903 2.693 19.279 1.00 64.38 646 PRO A CA 1
ATOM 5216 C C . PRO A 1 646 ? 29.297 2.335 20.643 1.00 64.38 646 PRO A C 1
ATOM 5218 O O . PRO A 1 646 ? 28.126 1.983 20.743 1.00 64.38 646 PRO A O 1
ATOM 5221 N N . ASN A 1 647 ? 30.076 2.518 21.709 1.00 61.72 647 ASN A N 1
ATOM 5222 C CA . ASN A 1 647 ? 29.665 2.307 23.102 1.00 61.72 647 ASN A CA 1
ATOM 5223 C C . ASN A 1 647 ? 29.162 3.592 23.799 1.00 61.72 647 ASN A C 1
ATOM 5225 O O . ASN A 1 647 ? 29.130 3.661 25.026 1.00 61.72 647 ASN A O 1
ATOM 5229 N N . PHE A 1 648 ? 28.798 4.634 23.040 1.00 58.78 648 PHE A N 1
ATOM 5230 C CA . PHE A 1 648 ? 28.280 5.891 23.589 1.00 58.78 648 PHE A CA 1
ATOM 5231 C C . PHE A 1 648 ? 27.286 6.595 22.652 1.00 58.78 648 PHE A C 1
ATOM 5233 O O . PHE A 1 648 ? 27.485 6.698 21.438 1.00 58.78 648 PHE A O 1
ATOM 5240 N N . PHE A 1 649 ? 26.214 7.135 23.238 1.00 57.09 649 PHE A N 1
ATOM 5241 C CA . PHE A 1 649 ? 25.193 7.897 22.522 1.00 57.09 649 PHE A CA 1
ATOM 5242 C C . PHE A 1 649 ? 25.604 9.368 22.409 1.00 57.09 649 PHE A C 1
ATOM 5244 O O . PHE A 1 649 ? 25.695 10.074 23.409 1.00 57.09 649 PHE A O 1
ATOM 5251 N N . HIS A 1 650 ? 25.830 9.839 21.183 1.00 52.47 650 HIS A N 1
ATOM 5252 C CA . HIS A 1 650 ? 26.427 11.155 20.930 1.00 52.47 650 HIS A CA 1
ATOM 5253 C C . HIS A 1 650 ? 25.510 12.338 21.287 1.00 52.47 650 HIS A C 1
ATOM 5255 O O . HIS A 1 650 ? 25.981 13.337 21.826 1.00 52.47 650 HIS A O 1
ATOM 5261 N N . PHE A 1 651 ? 24.208 12.224 21.003 1.00 55.34 651 PHE A N 1
ATOM 5262 C CA . PHE A 1 651 ? 23.252 13.334 21.141 1.00 55.34 651 PHE A CA 1
ATOM 5263 C C . PHE A 1 651 ? 22.143 13.078 22.170 1.00 55.34 651 PHE A C 1
ATOM 5265 O O . PHE A 1 651 ? 21.619 14.034 22.734 1.00 55.34 651 PHE A O 1
ATOM 5272 N N . TYR A 1 652 ? 21.835 11.811 22.486 1.00 60.84 652 TYR A N 1
ATOM 5273 C CA . TYR A 1 652 ? 20.715 11.421 23.359 1.00 60.84 652 TYR A CA 1
ATOM 5274 C C . TYR A 1 652 ? 20.673 12.190 24.689 1.00 60.84 652 TYR A C 1
ATOM 5276 O O . TYR A 1 652 ? 19.633 12.731 25.057 1.00 60.84 652 TYR A O 1
ATOM 5284 N N . TYR A 1 653 ? 21.813 12.312 25.380 1.00 59.69 653 TYR A N 1
ATOM 5285 C CA . TYR A 1 653 ? 21.894 13.050 26.644 1.00 59.69 653 TYR A CA 1
ATOM 5286 C C . TYR A 1 653 ? 21.592 14.550 26.482 1.00 59.69 653 TYR A C 1
ATOM 5288 O O . TYR A 1 653 ? 20.881 15.125 27.304 1.00 59.69 653 TYR A O 1
ATOM 5296 N N . LEU A 1 654 ? 22.086 15.183 25.412 1.00 60.88 654 LEU A N 1
ATOM 5297 C CA . LEU A 1 654 ? 21.844 16.603 25.131 1.00 60.88 654 LEU A CA 1
ATOM 5298 C C . LEU A 1 654 ? 20.369 16.853 24.785 1.00 60.88 654 LEU A C 1
ATOM 5300 O O . LEU A 1 654 ? 19.767 17.795 25.305 1.00 60.88 654 LEU A O 1
ATOM 5304 N N . THR A 1 655 ? 19.776 15.983 23.965 1.00 58.97 655 THR A N 1
ATOM 5305 C CA . THR A 1 655 ? 18.361 16.045 23.572 1.00 58.97 655 THR A CA 1
ATOM 5306 C C . THR A 1 655 ? 17.436 15.809 24.767 1.00 58.97 655 THR A C 1
ATOM 5308 O O . THR A 1 655 ? 16.560 16.633 25.028 1.00 58.97 655 THR A O 1
ATOM 5311 N N . ASN A 1 656 ? 17.662 14.745 25.548 1.00 61.22 656 ASN A N 1
ATOM 5312 C CA . ASN A 1 656 ? 16.872 14.435 26.746 1.00 61.22 656 ASN A CA 1
ATOM 5313 C C . ASN A 1 656 ? 16.971 15.568 27.781 1.00 61.22 656 ASN A C 1
ATOM 5315 O O . ASN A 1 656 ? 15.946 16.059 28.255 1.00 61.22 656 ASN A O 1
ATOM 5319 N N . LYS A 1 657 ? 18.186 16.064 28.061 1.00 63.50 657 LYS A N 1
ATOM 5320 C CA . LYS A 1 657 ? 18.385 17.189 28.983 1.00 63.50 657 LYS A CA 1
ATOM 5321 C C . LYS A 1 657 ? 17.613 18.432 28.540 1.00 63.50 657 LYS A C 1
ATOM 5323 O O . LYS A 1 657 ? 16.857 18.979 29.337 1.00 63.50 657 LYS A O 1
ATOM 5328 N N . CYS A 1 658 ? 17.750 18.854 27.282 1.00 61.91 658 CYS A N 1
ATOM 5329 C CA . CYS A 1 658 ? 17.030 20.036 26.814 1.00 61.91 658 CYS A CA 1
ATOM 5330 C C . CYS A 1 658 ? 15.503 19.854 26.870 1.00 61.91 658 CYS A C 1
ATOM 5332 O O . CYS A 1 658 ? 14.783 20.775 27.260 1.00 61.91 658 CYS A O 1
ATOM 5334 N N . LEU A 1 659 ? 14.989 18.665 26.538 1.00 57.94 659 LEU A N 1
ATOM 5335 C CA . LEU A 1 659 ? 13.559 18.377 26.655 1.00 57.94 659 LEU A CA 1
ATOM 5336 C C . LEU A 1 659 ? 13.079 18.472 28.112 1.00 57.94 659 LEU A C 1
ATOM 5338 O O . LEU A 1 659 ? 12.014 19.044 28.351 1.00 57.94 659 LEU A O 1
ATOM 5342 N N . GLN A 1 660 ? 13.855 17.995 29.089 1.00 61.62 660 GLN A N 1
ATOM 5343 C CA . GLN A 1 660 ? 13.535 18.161 30.514 1.00 61.62 660 GLN A CA 1
ATOM 5344 C C . GLN A 1 660 ? 13.592 19.631 30.956 1.00 61.62 660 GLN A C 1
ATOM 5346 O O . GLN A 1 660 ? 12.634 20.119 31.562 1.00 61.62 660 GLN A O 1
ATOM 5351 N N . ASP A 1 661 ? 14.638 20.366 30.569 1.00 59.59 661 ASP A N 1
ATOM 5352 C CA . ASP A 1 661 ? 14.767 21.803 30.843 1.00 59.59 661 ASP A CA 1
ATOM 5353 C C . ASP A 1 661 ? 13.566 22.579 30.255 1.00 59.59 661 ASP A C 1
ATOM 5355 O O . ASP A 1 661 ? 12.961 23.406 30.942 1.00 59.59 661 ASP A O 1
ATOM 5359 N N . SER A 1 662 ? 13.126 22.238 29.036 1.00 55.56 662 SER A N 1
ATOM 5360 C CA . SER A 1 662 ? 11.961 22.846 28.372 1.00 55.56 662 SER A CA 1
ATOM 5361 C C . SER A 1 662 ? 10.620 22.556 29.063 1.00 55.56 662 SER A C 1
ATOM 5363 O O . SER A 1 662 ? 9.725 23.401 29.020 1.00 55.56 662 SER A O 1
ATOM 5365 N N . LYS A 1 663 ? 10.485 21.406 29.743 1.00 54.44 663 LYS A N 1
ATOM 5366 C CA . LYS A 1 663 ? 9.298 21.040 30.540 1.00 54.44 663 LYS A CA 1
ATOM 5367 C C . LYS A 1 663 ? 9.231 21.790 31.877 1.00 54.44 663 LYS A C 1
ATOM 5369 O O . LYS A 1 663 ? 8.141 21.948 32.421 1.00 54.44 663 LYS A O 1
ATOM 5374 N N . SER A 1 664 ? 10.367 22.255 32.404 1.00 49.03 664 SER A N 1
ATOM 5375 C CA . SER A 1 664 ? 10.436 22.985 33.683 1.00 49.03 664 SER A CA 1
ATOM 5376 C C . SER A 1 664 ? 10.015 24.460 33.583 1.00 49.03 664 SER A C 1
ATOM 5378 O O . SER A 1 664 ? 9.642 25.075 34.584 1.00 49.03 664 SER A O 1
ATOM 5380 N N . ILE A 1 665 ? 10.050 25.038 32.379 1.00 45.81 665 ILE A N 1
ATOM 5381 C CA . ILE A 1 665 ? 9.708 26.441 32.138 1.00 45.81 665 ILE A CA 1
ATOM 5382 C C . ILE A 1 665 ? 8.212 26.534 31.823 1.00 45.81 665 ILE A C 1
ATOM 5384 O O . ILE A 1 665 ? 7.726 25.894 30.894 1.00 45.81 665 ILE A O 1
ATOM 5388 N N . SER A 1 666 ? 7.474 27.385 32.544 1.00 46.53 666 SER A N 1
ATOM 5389 C CA . SER A 1 666 ? 6.023 27.585 32.377 1.00 46.53 666 SER A CA 1
ATOM 5390 C C . SER A 1 666 ? 5.659 28.352 31.088 1.00 46.53 666 SER A C 1
ATOM 5392 O O . SER A 1 666 ? 5.123 29.467 31.124 1.00 46.53 666 SER A O 1
ATOM 5394 N N . LEU A 1 667 ? 5.994 27.794 29.927 1.00 43.03 667 LEU A N 1
ATOM 5395 C CA . LEU A 1 667 ? 5.830 28.424 28.622 1.00 43.03 667 LEU A CA 1
ATOM 5396 C C . LEU A 1 667 ? 4.451 28.147 28.013 1.00 43.03 667 LEU A C 1
ATOM 5398 O O . LEU A 1 667 ? 4.039 27.012 27.810 1.00 43.03 667 LEU A O 1
ATOM 5402 N N . LYS A 1 668 ? 3.769 29.224 27.608 1.00 49.12 668 LYS A N 1
ATOM 5403 C CA . LYS A 1 668 ? 2.516 29.209 26.822 1.00 49.12 668 LYS A CA 1
ATOM 5404 C C . LYS A 1 668 ? 2.752 28.838 25.338 1.00 49.12 668 LYS A C 1
ATOM 5406 O O . LYS A 1 668 ? 2.176 29.467 24.442 1.00 49.12 668 LYS A O 1
ATOM 5411 N N . ARG A 1 669 ? 3.685 27.920 25.071 1.00 49.62 669 ARG A N 1
ATOM 5412 C CA . ARG A 1 669 ? 4.160 27.480 23.746 1.00 49.62 669 ARG A CA 1
ATOM 5413 C C . ARG A 1 669 ? 4.579 26.012 23.834 1.00 49.62 669 ARG A C 1
ATOM 5415 O O . ARG A 1 669 ? 5.160 25.625 24.842 1.00 49.62 669 ARG A O 1
ATOM 5422 N N . CYS A 1 670 ? 4.335 25.237 22.779 1.00 52.41 670 CYS A N 1
ATOM 5423 C CA . CYS A 1 670 ? 4.804 23.853 22.691 1.00 52.41 670 CYS A CA 1
ATOM 5424 C C . CYS A 1 670 ? 6.333 23.790 22.846 1.00 52.41 670 CYS A C 1
ATOM 5426 O O . CYS A 1 670 ? 7.024 24.514 22.118 1.00 52.41 670 CYS A O 1
ATOM 5428 N N . PRO A 1 671 ? 6.875 22.941 23.735 1.00 54.16 671 PRO A N 1
ATOM 5429 C CA . PRO A 1 671 ? 8.282 22.581 23.673 1.00 54.16 671 PRO A CA 1
ATOM 5430 C C . PRO A 1 671 ? 8.538 21.771 22.396 1.00 54.16 671 PRO A C 1
ATOM 5432 O O . PRO A 1 671 ? 7.684 21.013 21.944 1.00 54.16 671 PRO A O 1
ATOM 5435 N N . GLY A 1 672 ? 9.717 21.945 21.817 1.00 52.34 672 GLY A N 1
ATOM 5436 C CA . GLY A 1 672 ? 10.201 21.180 20.673 1.00 52.34 672 GLY A CA 1
ATOM 5437 C C . GLY A 1 672 ? 11.694 21.449 20.475 1.00 52.34 672 GLY A C 1
ATOM 5438 O O . GLY A 1 672 ? 12.202 22.433 21.028 1.00 52.34 672 GLY A O 1
ATOM 5439 N N . PRO A 1 673 ? 12.413 20.604 19.722 1.00 50.34 673 PRO A N 1
ATOM 5440 C CA . PRO A 1 673 ? 13.870 20.672 19.604 1.00 50.34 673 PRO A CA 1
ATOM 5441 C C . PRO A 1 673 ? 14.390 22.000 19.030 1.00 50.34 673 PRO A C 1
ATOM 5443 O O . PRO A 1 673 ? 15.505 22.392 19.346 1.00 50.34 673 PRO A O 1
ATOM 5446 N N . GLN A 1 674 ? 13.574 22.778 18.313 1.00 51.91 674 GLN A N 1
ATOM 5447 C CA . GLN A 1 674 ? 13.899 24.150 17.889 1.00 51.91 674 GLN A CA 1
ATOM 5448 C C . GLN A 1 674 ? 14.126 25.146 19.049 1.00 51.91 674 GLN A C 1
ATOM 5450 O O . GLN A 1 674 ? 14.657 26.235 18.842 1.00 51.91 674 GLN A O 1
ATOM 5455 N N . MET A 1 675 ? 13.688 24.812 20.269 1.00 53.88 675 MET A N 1
ATOM 5456 C CA . MET A 1 675 ? 13.955 25.589 21.491 1.00 53.88 675 MET A CA 1
ATOM 5457 C C . MET A 1 675 ? 15.321 25.248 22.107 1.00 53.88 675 MET A C 1
ATOM 5459 O O . MET A 1 675 ? 15.810 25.972 22.975 1.00 53.88 675 MET A O 1
ATOM 5463 N N . CYS A 1 676 ? 15.927 24.143 21.675 1.00 55.00 676 CYS A N 1
ATOM 5464 C CA . CYS A 1 676 ? 17.221 23.675 22.127 1.00 55.00 676 CYS A CA 1
ATOM 5465 C C . CYS A 1 676 ? 18.309 24.305 21.266 1.00 55.00 676 CYS A C 1
ATOM 5467 O O . CYS A 1 676 ? 18.457 23.977 20.091 1.00 55.00 676 CYS A O 1
ATOM 5469 N N . GLY A 1 677 ? 19.098 25.201 21.860 1.00 51.69 677 GLY A N 1
ATOM 5470 C CA . GLY A 1 677 ? 20.307 25.738 21.236 1.00 51.69 677 GLY A CA 1
ATOM 5471 C C . GLY A 1 677 ? 21.404 24.677 21.167 1.00 51.69 677 GLY A C 1
ATOM 5472 O O . GLY A 1 677 ? 22.386 24.769 21.902 1.00 51.69 677 GLY A O 1
ATOM 5473 N N . PHE A 1 678 ? 21.209 23.648 20.342 1.00 54.44 678 PHE A N 1
ATOM 5474 C CA . PHE A 1 678 ? 22.204 22.617 20.086 1.00 54.44 678 PHE A CA 1
ATOM 5475 C C . PHE A 1 678 ? 23.420 23.257 19.412 1.00 54.44 678 PHE A C 1
ATOM 5477 O O . PHE A 1 678 ? 23.317 23.841 18.337 1.00 54.44 678 PHE A O 1
ATOM 5484 N N . TYR A 1 679 ? 24.577 23.146 20.062 1.00 50.97 679 TYR A N 1
ATOM 5485 C CA . TYR A 1 679 ? 25.865 23.484 19.470 1.00 50.97 679 TYR A CA 1
ATOM 5486 C C . TYR A 1 679 ? 26.597 22.189 19.121 1.00 50.97 679 TYR A C 1
ATOM 5488 O O . TYR A 1 679 ? 26.559 21.222 19.885 1.00 50.97 679 TYR A O 1
ATOM 5496 N N . GLN A 1 680 ? 27.262 22.193 17.967 1.00 44.75 680 GLN A N 1
ATOM 5497 C CA . GLN A 1 680 ? 28.008 21.063 17.423 1.00 44.75 680 GLN A CA 1
ATOM 5498 C C . GLN A 1 680 ? 29.006 20.484 18.447 1.00 44.75 680 GLN A C 1
ATOM 5500 O O . GLN A 1 680 ? 29.716 21.228 19.130 1.00 44.75 680 GLN A O 1
ATOM 5505 N N . HIS A 1 681 ? 29.071 19.154 18.570 1.00 39.78 681 HIS A N 1
ATOM 5506 C CA . HIS A 1 681 ? 29.934 18.499 19.556 1.00 39.78 681 HIS A CA 1
ATOM 5507 C C . HIS A 1 681 ? 31.385 18.382 19.038 1.00 39.78 681 HIS A C 1
ATOM 5509 O O . HIS A 1 681 ? 31.622 17.655 18.072 1.00 39.78 681 HIS A O 1
ATOM 5515 N N . PRO A 1 682 ? 32.388 19.011 19.684 1.00 39.16 682 PRO A N 1
ATOM 5516 C CA . PRO A 1 682 ? 33.721 19.216 19.096 1.00 39.16 682 PRO A CA 1
ATOM 5517 C C . PRO A 1 682 ? 34.603 17.957 18.970 1.00 39.16 682 PRO A C 1
ATOM 5519 O O . PRO A 1 682 ? 35.715 18.044 18.459 1.00 39.16 682 PRO A O 1
ATOM 5522 N N . ASN A 1 683 ? 34.146 16.790 19.442 1.00 38.38 683 ASN A N 1
ATOM 5523 C CA . ASN A 1 683 ? 34.956 15.566 19.553 1.00 38.38 683 ASN A CA 1
ATOM 5524 C C . ASN A 1 683 ? 34.496 14.396 18.657 1.00 38.38 683 ASN A C 1
ATOM 5526 O O . ASN A 1 683 ? 34.889 13.258 18.901 1.00 38.38 683 ASN A O 1
ATOM 5530 N N . LEU A 1 684 ? 33.701 14.645 17.610 1.00 39.88 684 LEU A N 1
ATOM 5531 C CA . LEU A 1 684 ? 33.276 13.610 16.643 1.00 39.88 684 LEU A CA 1
ATOM 5532 C C . LEU A 1 684 ? 34.407 13.094 15.716 1.00 39.88 684 LEU A C 1
ATOM 5534 O O . LEU A 1 684 ? 34.212 12.155 14.952 1.00 39.88 684 LEU A O 1
ATOM 5538 N N . HIS A 1 685 ? 35.621 13.643 15.821 1.00 35.28 685 HIS A N 1
ATOM 5539 C CA . HIS A 1 685 ? 36.789 13.302 14.994 1.00 35.28 685 HIS A CA 1
ATOM 5540 C C . HIS A 1 685 ? 37.584 12.051 15.445 1.00 35.28 685 HIS A C 1
ATOM 5542 O O . HIS A 1 685 ? 38.814 12.053 15.384 1.00 35.28 685 HIS A O 1
ATOM 5548 N N . LYS A 1 686 ? 36.930 10.977 15.918 1.00 32.28 686 LYS A N 1
ATOM 5549 C CA . LYS A 1 686 ? 37.622 9.721 16.296 1.00 32.28 686 LYS A CA 1
ATOM 5550 C C . LYS A 1 686 ? 36.928 8.436 15.827 1.00 32.28 686 LYS A C 1
ATOM 5552 O O . LYS A 1 686 ? 36.495 7.615 16.630 1.00 32.28 686 LYS A O 1
ATOM 5557 N N . GLN A 1 687 ? 36.965 8.213 14.518 1.00 26.62 687 GLN A N 1
ATOM 5558 C CA . GLN A 1 687 ? 37.140 6.878 13.930 1.00 26.62 687 GLN A CA 1
ATOM 5559 C C . GLN A 1 687 ? 38.201 6.961 12.804 1.00 26.62 687 GLN A C 1
ATOM 5561 O O . GLN A 1 687 ? 38.634 8.073 12.494 1.00 26.62 687 GLN A O 1
ATOM 5566 N N . PRO A 1 688 ? 38.780 5.832 12.342 1.00 29.23 688 PRO A N 1
ATOM 5567 C CA . PRO A 1 688 ? 40.202 5.769 11.988 1.00 29.23 688 PRO A CA 1
ATOM 5568 C C . PRO A 1 688 ? 40.583 6.553 10.728 1.00 29.23 688 PRO A C 1
ATOM 5570 O O . PRO A 1 688 ? 39.757 6.795 9.853 1.00 29.23 688 PRO A O 1
ATOM 5573 N N . GLU A 1 689 ? 41.872 6.896 10.630 1.00 33.69 689 GLU A N 1
ATOM 5574 C CA . GLU A 1 689 ? 42.478 7.660 9.534 1.00 33.69 689 GLU A CA 1
ATOM 5575 C C . GLU A 1 689 ? 42.233 7.034 8.145 1.00 33.69 689 GLU A C 1
ATOM 5577 O O . GLU A 1 689 ? 43.063 6.310 7.597 1.00 33.69 689 GLU A O 1
ATOM 5582 N N . ARG A 1 690 ? 41.115 7.397 7.512 1.00 30.58 690 ARG A N 1
ATOM 5583 C CA . ARG A 1 690 ? 40.993 7.453 6.054 1.00 30.58 690 ARG A CA 1
ATOM 5584 C C . ARG A 1 690 ? 41.104 8.905 5.619 1.00 30.58 690 ARG A C 1
ATOM 5586 O O . ARG A 1 690 ? 40.111 9.617 5.574 1.00 30.58 690 ARG A O 1
ATOM 5593 N N . LEU A 1 691 ? 42.349 9.309 5.352 1.00 30.73 691 LEU A N 1
ATOM 5594 C CA . LEU A 1 691 ? 42.768 10.444 4.517 1.00 30.73 691 LEU A CA 1
ATOM 5595 C C . LEU A 1 691 ? 41.666 11.476 4.203 1.00 30.73 691 LEU A C 1
ATOM 5597 O O . LEU A 1 691 ? 41.165 11.539 3.079 1.00 30.73 691 LEU A O 1
ATOM 5601 N N . LEU A 1 692 ? 41.377 12.353 5.172 1.00 32.22 692 LEU A N 1
ATOM 5602 C CA . LEU A 1 692 ? 40.752 13.651 4.906 1.00 32.22 692 LEU A CA 1
ATOM 5603 C C . LEU A 1 692 ? 41.750 14.514 4.121 1.00 32.22 692 LEU A C 1
ATOM 5605 O O . LEU A 1 692 ? 42.471 15.350 4.665 1.00 32.22 692 LEU A O 1
ATOM 5609 N N . THR A 1 693 ? 41.826 14.248 2.821 1.00 37.09 693 THR A N 1
ATOM 5610 C CA . THR A 1 693 ? 42.466 15.130 1.849 1.00 37.09 693 THR A CA 1
ATOM 5611 C C . THR A 1 693 ? 41.646 16.412 1.754 1.00 37.09 693 THR A C 1
ATOM 5613 O O . THR A 1 693 ? 40.418 16.385 1.754 1.00 37.09 693 THR A O 1
ATOM 5616 N N . ASN A 1 694 ? 42.331 17.555 1.738 1.00 40.00 694 ASN A N 1
ATOM 5617 C CA . ASN A 1 694 ? 41.692 18.864 1.802 1.00 40.00 694 ASN A CA 1
ATOM 5618 C C . ASN A 1 694 ? 40.878 19.145 0.520 1.00 40.00 694 ASN A C 1
ATOM 5620 O O . ASN A 1 694 ? 41.457 19.445 -0.529 1.00 40.00 694 ASN A O 1
ATOM 5624 N N . LEU A 1 695 ? 39.548 19.041 0.614 1.00 44.78 695 LEU A N 1
ATOM 5625 C CA . LEU A 1 695 ? 38.612 19.120 -0.514 1.00 44.78 695 LEU A CA 1
ATOM 5626 C C . LEU A 1 695 ? 38.632 20.466 -1.251 1.00 44.78 695 LEU A C 1
ATOM 5628 O O . LEU A 1 695 ? 38.459 20.463 -2.468 1.00 44.78 695 LEU A O 1
ATOM 5632 N N . SER A 1 696 ? 38.979 21.573 -0.582 1.00 44.91 696 SER A N 1
ATOM 5633 C CA . SER A 1 696 ? 39.224 22.895 -1.198 1.00 44.91 696 SER A CA 1
ATOM 5634 C C . SER A 1 696 ? 40.244 22.907 -2.352 1.00 44.91 696 SER A C 1
ATOM 5636 O O . SER A 1 696 ? 40.354 23.903 -3.075 1.00 44.91 696 SER A O 1
ATOM 5638 N N . SER A 1 697 ? 41.005 21.821 -2.538 1.00 46.53 697 SER A N 1
ATOM 5639 C CA . SER A 1 697 ? 41.967 21.643 -3.635 1.00 46.53 697 SER A CA 1
ATOM 5640 C C . SER A 1 697 ? 41.466 20.797 -4.819 1.00 46.53 697 SER A C 1
ATOM 5642 O O . SER A 1 697 ? 42.158 20.729 -5.836 1.00 46.53 697 SER A O 1
ATOM 5644 N N . TYR A 1 698 ? 40.272 20.197 -4.740 1.00 54.00 698 TYR A N 1
ATOM 5645 C CA . TYR A 1 698 ? 39.726 19.298 -5.764 1.00 54.00 698 TYR A CA 1
ATOM 5646 C C . TYR A 1 698 ? 38.533 19.945 -6.481 1.00 54.00 698 TYR A C 1
ATOM 5648 O O . TYR A 1 698 ? 37.524 20.274 -5.863 1.00 54.00 698 TYR A O 1
ATOM 5656 N N . TYR A 1 699 ? 38.645 20.105 -7.803 1.00 63.59 699 TYR A N 1
ATOM 5657 C CA . TYR A 1 699 ? 37.656 20.795 -8.637 1.00 63.59 699 TYR A CA 1
ATOM 5658 C C . TYR A 1 699 ? 37.219 19.924 -9.812 1.00 63.59 699 TYR A C 1
ATOM 5660 O O . TYR A 1 699 ? 38.045 19.291 -10.474 1.00 63.59 699 TYR A O 1
ATOM 5668 N N . VAL A 1 700 ? 35.925 19.961 -10.110 1.00 63.94 700 VAL A N 1
ATOM 5669 C CA . VAL A 1 700 ? 35.309 19.325 -11.275 1.00 63.94 700 VAL A CA 1
ATOM 5670 C C . VAL A 1 700 ? 34.970 20.394 -12.313 1.00 63.94 700 VAL A C 1
ATOM 5672 O O . VAL A 1 700 ? 34.298 21.378 -12.009 1.00 63.94 700 VAL A O 1
ATOM 5675 N N . THR A 1 701 ? 35.422 20.210 -13.553 1.00 67.62 701 THR A N 1
ATOM 5676 C CA . THR A 1 701 ? 35.118 21.131 -14.656 1.00 67.62 701 THR A CA 1
ATOM 5677 C C . THR A 1 701 ? 33.760 20.799 -15.275 1.00 67.62 701 THR A C 1
ATOM 5679 O O . THR A 1 701 ? 33.524 19.695 -15.762 1.00 67.62 701 THR A O 1
ATOM 5682 N N . THR A 1 702 ? 32.860 21.778 -15.279 1.00 74.00 702 THR A N 1
ATOM 5683 C CA . THR A 1 702 ? 31.528 21.715 -15.899 1.00 74.00 702 THR A CA 1
ATOM 5684 C C . THR A 1 702 ? 31.427 22.752 -17.020 1.00 74.00 702 THR A C 1
ATOM 5686 O O . THR A 1 702 ? 32.311 23.595 -17.179 1.00 74.00 702 THR A O 1
ATOM 5689 N N . HIS A 1 703 ? 30.335 22.752 -17.791 1.00 74.44 703 HIS A N 1
ATOM 5690 C CA . HIS A 1 703 ? 30.127 23.798 -18.798 1.00 74.44 703 HIS A CA 1
ATOM 5691 C C . HIS A 1 703 ? 29.839 25.187 -18.197 1.00 74.44 703 HIS A C 1
ATOM 5693 O O . HIS A 1 703 ? 30.021 26.188 -18.888 1.00 74.44 703 HIS A O 1
ATOM 5699 N N . GLN A 1 704 ? 29.409 25.252 -16.931 1.00 67.94 704 GLN A N 1
ATOM 5700 C CA . GLN A 1 704 ? 29.195 26.505 -16.202 1.00 67.94 704 GLN A CA 1
ATOM 5701 C C . GLN A 1 704 ? 30.493 27.049 -15.569 1.00 67.94 704 GLN A C 1
ATOM 5703 O O . GLN A 1 704 ? 30.556 28.217 -15.192 1.00 67.94 704 GLN A O 1
ATOM 5708 N N . GLY A 1 705 ? 31.540 26.221 -15.471 1.00 63.41 705 GLY A N 1
ATOM 5709 C CA . GLY A 1 705 ? 32.824 26.556 -14.854 1.00 63.41 705 GLY A CA 1
ATOM 5710 C C . GLY A 1 705 ? 33.389 25.418 -14.000 1.00 63.41 705 GLY A C 1
ATOM 5711 O O . GLY A 1 705 ? 32.843 24.313 -13.960 1.00 63.41 705 GLY A O 1
ATOM 5712 N N . ASN A 1 706 ? 34.493 25.689 -13.301 1.00 59.84 706 ASN A N 1
ATOM 5713 C CA . ASN A 1 706 ? 35.031 24.778 -12.290 1.00 59.84 706 ASN A CA 1
ATOM 5714 C C . ASN A 1 706 ? 34.197 24.879 -11.007 1.00 59.84 706 ASN A C 1
ATOM 5716 O O . ASN A 1 706 ? 34.040 25.972 -10.468 1.00 59.84 706 ASN A O 1
ATOM 5720 N N . VAL A 1 707 ? 33.725 23.741 -10.504 1.00 61.66 707 VAL A N 1
ATOM 5721 C CA . VAL A 1 707 ? 32.968 23.625 -9.251 1.00 61.66 707 VAL A CA 1
ATOM 5722 C C . VAL A 1 707 ? 33.835 22.887 -8.227 1.00 61.66 707 VAL A C 1
ATOM 5724 O O . VAL A 1 707 ? 34.463 21.881 -8.563 1.00 61.66 707 VAL A O 1
ATOM 5727 N N . SER A 1 708 ? 33.917 23.410 -7.002 1.00 58.56 708 SER A N 1
ATOM 5728 C CA . SER A 1 708 ? 34.679 22.792 -5.902 1.00 58.56 708 SER A CA 1
ATOM 5729 C C . SER A 1 708 ? 34.000 21.509 -5.395 1.00 58.56 708 SER A C 1
ATOM 5731 O O . SER A 1 708 ? 32.783 21.377 -5.514 1.00 58.56 708 SER A O 1
ATOM 5733 N N . LEU A 1 709 ? 34.778 20.573 -4.835 1.00 56.56 709 LEU A N 1
ATOM 5734 C CA . LEU A 1 709 ? 34.281 19.363 -4.152 1.00 56.56 709 LEU A CA 1
ATOM 5735 C C . LEU A 1 709 ? 34.229 19.476 -2.621 1.00 56.56 709 LEU A C 1
ATOM 5737 O O . LEU A 1 709 ? 33.837 18.532 -1.937 1.00 56.56 709 LEU A O 1
ATOM 5741 N N . GLU A 1 710 ? 34.604 20.624 -2.072 1.00 49.97 710 GLU A N 1
ATOM 5742 C CA . GLU A 1 710 ? 34.078 21.066 -0.778 1.00 49.97 710 GLU A CA 1
ATOM 5743 C C . GLU A 1 710 ? 32.534 21.183 -0.916 1.00 49.97 710 GLU A C 1
ATOM 5745 O O . GLU A 1 710 ? 32.038 21.346 -2.027 1.00 49.97 710 GLU A O 1
ATOM 5750 N N . GLU A 1 711 ? 31.667 21.047 0.086 1.00 45.66 711 GLU A N 1
ATOM 5751 C CA . GLU A 1 711 ? 31.790 21.014 1.547 1.00 45.66 711 GLU A CA 1
ATOM 5752 C C . GLU A 1 711 ? 30.980 19.813 2.103 1.00 45.66 711 GLU A C 1
ATOM 5754 O O . GLU A 1 711 ? 29.963 19.426 1.524 1.00 45.66 711 GLU A O 1
ATOM 5759 N N . LEU A 1 712 ? 31.432 19.199 3.206 1.00 37.72 712 LEU A N 1
ATOM 5760 C CA . LEU A 1 712 ? 30.791 18.028 3.846 1.00 37.72 712 LEU A CA 1
ATOM 5761 C C . LEU A 1 712 ? 30.932 18.068 5.388 1.00 37.72 712 LEU A C 1
ATOM 5763 O O . LEU A 1 712 ? 31.083 17.028 6.032 1.00 37.72 712 LEU A O 1
ATOM 5767 N N . ASN A 1 713 ? 31.016 19.278 5.960 1.00 30.41 713 ASN A N 1
ATOM 5768 C CA . ASN A 1 713 ? 31.097 19.480 7.407 1.00 30.41 713 ASN A CA 1
ATOM 5769 C C . ASN A 1 713 ? 30.634 20.893 7.822 1.00 30.41 713 ASN A C 1
ATOM 5771 O O . ASN A 1 713 ? 31.102 21.895 7.281 1.00 30.41 713 ASN A O 1
ATOM 5775 N N . GLU A 1 714 ? 29.775 20.988 8.835 1.00 40.06 714 GLU A N 1
ATOM 5776 C CA . GLU A 1 714 ? 29.272 22.252 9.394 1.00 40.06 714 GLU A CA 1
ATOM 5777 C C . GLU A 1 714 ? 30.374 23.041 10.145 1.00 40.06 714 GLU A C 1
ATOM 5779 O O . GLU A 1 714 ? 30.851 22.571 11.178 1.00 40.06 714 GLU A O 1
ATOM 5784 N N . ASN A 1 715 ? 30.760 24.239 9.672 1.00 34.62 715 ASN A N 1
ATOM 5785 C CA . ASN A 1 715 ? 31.048 25.465 10.464 1.00 34.62 715 ASN A CA 1
ATOM 5786 C C . ASN A 1 715 ? 31.970 26.460 9.724 1.00 34.62 715 ASN A C 1
ATOM 5788 O O . ASN A 1 715 ? 33.168 26.547 10.005 1.00 34.62 715 ASN A O 1
ATOM 5792 N N . VAL A 1 716 ? 31.399 27.338 8.892 1.00 33.00 716 VAL A N 1
ATOM 5793 C CA . VAL A 1 716 ? 32.078 28.576 8.463 1.00 33.00 716 VAL A CA 1
ATOM 5794 C C . VAL A 1 716 ? 31.168 29.785 8.685 1.00 33.00 716 VAL A C 1
ATOM 5796 O O . VAL A 1 716 ? 30.168 29.986 8.000 1.00 33.00 716 VAL A O 1
ATOM 5799 N N . ARG A 1 717 ? 31.530 30.629 9.660 1.00 39.38 717 ARG A N 1
ATOM 5800 C CA . ARG A 1 717 ? 30.884 31.928 9.911 1.00 39.38 717 ARG A CA 1
ATOM 5801 C C . ARG A 1 717 ? 31.580 33.051 9.132 1.00 39.38 717 ARG A C 1
ATOM 5803 O O . ARG A 1 717 ? 32.313 33.829 9.736 1.00 39.38 717 ARG A O 1
ATOM 5810 N N . ASP A 1 718 ? 31.312 33.174 7.833 1.00 34.19 718 ASP A N 1
ATOM 5811 C CA . ASP A 1 718 ? 31.426 34.467 7.136 1.00 34.19 718 ASP A CA 1
ATOM 5812 C C . ASP A 1 718 ? 30.502 34.535 5.903 1.00 34.19 718 ASP A C 1
ATOM 5814 O O . ASP A 1 718 ? 30.386 33.585 5.130 1.00 34.19 718 ASP A O 1
ATOM 5818 N N . GLU A 1 719 ? 29.829 35.666 5.696 1.00 39.22 719 GLU A N 1
ATOM 5819 C CA . GLU A 1 719 ? 28.748 35.820 4.708 1.00 39.22 719 GLU A CA 1
ATOM 5820 C C . GLU A 1 719 ? 29.215 36.299 3.321 1.00 39.22 719 GLU A C 1
ATOM 5822 O O . GLU A 1 719 ? 28.423 36.834 2.545 1.00 39.22 719 GLU A O 1
ATOM 5827 N N . ARG A 1 720 ? 30.495 36.110 2.973 1.00 35.88 720 ARG A N 1
ATOM 5828 C CA . ARG A 1 720 ? 31.045 36.517 1.661 1.00 35.88 720 ARG A CA 1
ATOM 5829 C C . ARG A 1 720 ? 31.627 35.409 0.783 1.00 35.88 720 ARG A C 1
ATOM 5831 O O . ARG A 1 720 ? 31.991 35.705 -0.351 1.00 35.88 720 ARG A O 1
ATOM 5838 N N . SER A 1 721 ? 31.606 34.152 1.230 1.00 36.31 721 SER A N 1
ATOM 5839 C CA . SER A 1 721 ? 32.072 32.990 0.440 1.00 36.31 721 SER A CA 1
ATOM 5840 C C . SER A 1 721 ? 30.949 32.028 0.010 1.00 36.31 721 SER A C 1
ATOM 5842 O O . SER A 1 721 ? 31.216 30.951 -0.510 1.00 36.31 721 SER A O 1
ATOM 5844 N N . LYS A 1 722 ? 29.679 32.412 0.199 1.00 35.97 722 LYS A N 1
ATOM 5845 C CA . LYS A 1 722 ? 28.472 31.554 0.132 1.00 35.97 722 LYS A CA 1
ATOM 5846 C C . LYS A 1 722 ? 28.086 30.957 -1.246 1.00 35.97 722 LYS A C 1
ATOM 5848 O O . LYS A 1 722 ? 26.978 30.447 -1.365 1.00 35.97 722 LYS A O 1
ATOM 5853 N N . ASN A 1 723 ? 28.926 31.033 -2.287 1.00 42.75 723 ASN A N 1
ATOM 5854 C CA . ASN A 1 723 ? 28.425 31.104 -3.674 1.00 42.75 723 ASN A CA 1
ATOM 5855 C C . ASN A 1 723 ? 29.009 30.148 -4.744 1.00 42.75 723 ASN A C 1
ATOM 5857 O O . ASN A 1 723 ? 28.791 30.426 -5.920 1.00 42.75 723 ASN A O 1
ATOM 5861 N N . GLN A 1 724 ? 29.738 29.064 -4.416 1.00 43.22 724 GLN A N 1
ATOM 5862 C CA . GLN A 1 724 ? 30.253 28.159 -5.481 1.00 43.22 724 GLN A CA 1
ATOM 5863 C C . GLN A 1 724 ? 30.572 26.699 -5.083 1.00 43.22 724 GLN A C 1
ATOM 5865 O O . GLN A 1 724 ? 31.424 26.050 -5.690 1.00 43.22 724 GLN A O 1
ATOM 5870 N N . VAL A 1 725 ? 29.934 26.201 -4.017 1.00 42.19 725 VAL A N 1
ATOM 5871 C CA . VAL A 1 725 ? 30.392 24.994 -3.292 1.00 42.19 725 VAL A CA 1
ATOM 5872 C C . VAL A 1 725 ? 29.250 24.011 -2.955 1.00 42.19 725 VAL A C 1
ATOM 5874 O O . VAL A 1 725 ? 29.444 22.805 -2.929 1.00 42.19 725 VAL A O 1
ATOM 5877 N N . HIS A 1 726 ? 28.012 24.486 -2.787 1.00 51.53 726 HIS A N 1
ATOM 5878 C CA . HIS A 1 726 ? 26.859 23.645 -2.408 1.00 51.53 726 HIS A CA 1
ATOM 5879 C C . HIS A 1 726 ? 26.123 22.966 -3.590 1.00 51.53 726 HIS A C 1
ATOM 5881 O O . HIS A 1 726 ? 25.163 22.223 -3.382 1.00 51.53 726 HIS A O 1
ATOM 5887 N N . GLU A 1 727 ? 26.526 23.236 -4.835 1.00 57.72 727 GLU A N 1
ATOM 5888 C CA . GLU A 1 727 ? 25.731 22.938 -6.035 1.00 57.72 727 GLU A CA 1
ATOM 5889 C C . GLU A 1 727 ? 25.661 21.450 -6.402 1.00 57.72 727 GLU A C 1
ATOM 5891 O O . GLU A 1 727 ? 24.591 20.852 -6.315 1.00 57.72 727 GLU A O 1
ATOM 5896 N N . LEU A 1 728 ? 26.775 20.821 -6.798 1.00 63.41 728 LEU A N 1
ATOM 5897 C CA . LEU A 1 728 ? 26.754 19.482 -7.417 1.00 63.41 728 LEU A CA 1
ATOM 5898 C C . LEU A 1 728 ? 26.092 18.403 -6.545 1.00 63.41 728 LEU A C 1
ATOM 5900 O O . LEU A 1 728 ? 25.355 17.556 -7.054 1.00 63.41 728 LEU A O 1
ATOM 5904 N N . LEU A 1 729 ? 26.318 18.430 -5.229 1.00 62.19 729 LEU A N 1
ATOM 5905 C CA . LEU A 1 729 ? 25.754 17.430 -4.322 1.00 62.19 729 LEU A CA 1
ATOM 5906 C C . LEU A 1 729 ? 24.229 17.563 -4.190 1.00 62.19 729 LEU A C 1
ATOM 5908 O O . LEU A 1 729 ? 23.530 16.552 -4.244 1.00 62.19 729 LEU A O 1
ATOM 5912 N N . PHE A 1 730 ? 23.710 18.781 -4.014 1.00 61.25 730 PHE A N 1
ATOM 5913 C CA . PHE A 1 730 ? 22.288 19.020 -3.738 1.00 61.25 730 PHE A CA 1
ATOM 5914 C C . PHE A 1 730 ? 21.442 19.255 -4.991 1.00 61.25 730 PHE A C 1
ATOM 5916 O O . PHE A 1 730 ? 20.292 18.829 -5.015 1.00 61.25 730 PHE A O 1
ATOM 5923 N N . GLN A 1 731 ? 21.997 19.889 -6.023 1.00 68.19 731 GLN A N 1
ATOM 5924 C CA . GLN A 1 731 ? 21.295 20.175 -7.274 1.00 68.19 731 GLN A CA 1
ATOM 5925 C C . GLN A 1 731 ? 21.373 19.012 -8.269 1.00 68.19 731 GLN A C 1
ATOM 5927 O O . GLN A 1 731 ? 20.480 18.901 -9.106 1.00 68.19 731 GLN A O 1
ATOM 5932 N N . VAL A 1 732 ? 22.390 18.136 -8.183 1.00 77.69 732 VAL A N 1
ATOM 5933 C CA . VAL A 1 732 ? 22.613 17.083 -9.194 1.00 77.69 732 VAL A CA 1
ATOM 5934 C C . VAL A 1 732 ? 22.663 15.666 -8.629 1.00 77.69 732 VAL A C 1
ATOM 5936 O O . VAL A 1 732 ? 21.880 14.824 -9.057 1.00 77.69 732 VAL A O 1
ATOM 5939 N N . TYR A 1 733 ? 23.533 15.351 -7.667 1.00 82.50 733 TYR A N 1
ATOM 5940 C CA . TYR A 1 733 ? 23.658 13.959 -7.211 1.00 82.50 733 TYR A CA 1
ATOM 5941 C C . TYR A 1 733 ? 22.470 13.502 -6.350 1.00 82.50 733 TYR A C 1
ATOM 5943 O O . TYR A 1 733 ? 21.858 12.478 -6.664 1.00 82.50 733 TYR A O 1
ATOM 5951 N N . LYS A 1 734 ? 22.078 14.273 -5.324 1.00 77.25 734 LYS A N 1
ATOM 5952 C CA . LYS A 1 734 ? 20.950 13.923 -4.438 1.00 77.25 734 LYS A CA 1
ATOM 5953 C C . LYS A 1 734 ? 19.606 13.768 -5.175 1.00 77.25 734 LYS A C 1
ATOM 5955 O O . LYS A 1 734 ? 18.955 12.754 -4.928 1.00 77.25 734 LYS A O 1
ATOM 5960 N N . PRO A 1 735 ? 19.191 14.655 -6.109 1.00 79.25 735 PRO A N 1
ATOM 5961 C CA . PRO A 1 735 ? 17.931 14.495 -6.850 1.00 79.25 735 PRO A CA 1
ATOM 5962 C C . PRO A 1 735 ? 17.881 13.249 -7.745 1.00 79.25 735 PRO A C 1
ATOM 5964 O O . PRO A 1 735 ? 16.802 12.752 -8.054 1.00 79.25 735 PRO A O 1
ATOM 5967 N N . PHE A 1 736 ? 19.043 12.719 -8.140 1.00 79.56 736 PHE A N 1
ATOM 5968 C CA . PHE A 1 736 ? 19.165 11.475 -8.904 1.00 79.56 736 PHE A CA 1
ATOM 5969 C C . PHE A 1 736 ? 19.419 10.246 -8.007 1.00 79.56 736 PHE A C 1
ATOM 5971 O O . PHE A 1 736 ? 19.550 9.137 -8.522 1.00 79.56 736 PHE A O 1
ATOM 5978 N N . GLY A 1 737 ? 19.458 10.416 -6.679 1.00 83.31 737 GLY A N 1
ATOM 5979 C CA . GLY A 1 737 ? 19.611 9.331 -5.705 1.00 83.31 737 GLY A CA 1
ATOM 5980 C C . GLY A 1 737 ? 21.055 8.925 -5.393 1.00 83.31 737 GLY A C 1
ATOM 5981 O O . GLY A 1 737 ? 21.264 7.816 -4.903 1.00 83.31 737 GLY A O 1
ATOM 5982 N N . TYR A 1 738 ? 22.046 9.784 -5.653 1.00 82.75 738 TYR A N 1
ATOM 5983 C CA . TYR A 1 738 ? 23.475 9.498 -5.461 1.00 82.75 738 TYR A CA 1
ATOM 5984 C C . TYR A 1 738 ? 24.127 10.353 -4.361 1.00 82.75 738 TYR A C 1
ATOM 5986 O O . TYR A 1 738 ? 23.741 11.497 -4.120 1.00 82.75 738 TYR A O 1
ATOM 5994 N N . GLN A 1 739 ? 25.177 9.811 -3.743 1.00 80.06 739 GLN A N 1
ATOM 5995 C CA . GLN A 1 739 ? 26.066 10.493 -2.799 1.00 80.06 739 GLN A CA 1
ATOM 5996 C C . GLN A 1 739 ? 27.531 10.213 -3.163 1.00 80.06 739 GLN A C 1
ATOM 5998 O O . GLN A 1 739 ? 27.868 9.096 -3.553 1.00 80.06 739 GLN A O 1
ATOM 6003 N N . ILE A 1 740 ? 28.404 11.217 -3.023 1.00 72.81 740 ILE A N 1
ATOM 6004 C CA . ILE A 1 740 ? 29.856 11.071 -3.214 1.00 72.81 740 ILE A CA 1
ATOM 6005 C C . ILE A 1 740 ? 30.452 10.338 -2.005 1.00 72.81 740 ILE A C 1
ATOM 6007 O O . ILE A 1 740 ? 30.171 10.714 -0.868 1.00 72.81 740 ILE A O 1
ATOM 6011 N N . THR A 1 741 ? 31.285 9.322 -2.242 1.00 71.31 741 THR A N 1
ATOM 6012 C CA . THR A 1 741 ? 32.045 8.622 -1.187 1.00 71.31 741 THR A CA 1
ATOM 6013 C C . THR A 1 741 ? 33.530 8.937 -1.202 1.00 71.31 741 THR A C 1
ATOM 6015 O O . THR A 1 741 ? 34.132 9.012 -0.137 1.00 71.31 741 THR A O 1
ATOM 6018 N N . GLU A 1 742 ? 34.125 9.119 -2.383 1.00 68.44 742 GLU A N 1
ATOM 6019 C CA . GLU A 1 742 ? 35.541 9.475 -2.522 1.00 68.44 742 GLU A CA 1
ATOM 6020 C C . GLU A 1 742 ? 35.701 10.562 -3.606 1.00 68.44 742 GLU A C 1
ATOM 6022 O O . GLU A 1 742 ? 35.146 10.418 -4.703 1.00 68.44 742 GLU A O 1
ATOM 6027 N N . PRO A 1 743 ? 36.441 11.657 -3.330 1.00 68.00 743 PRO A N 1
ATOM 6028 C CA . PRO A 1 743 ? 36.615 12.801 -4.231 1.00 68.00 743 PRO A CA 1
ATOM 6029 C C . PRO A 1 743 ? 37.689 12.528 -5.296 1.00 68.00 743 PRO A C 1
ATOM 6031 O O . PRO A 1 743 ? 38.662 13.266 -5.454 1.00 68.00 743 PRO A O 1
ATOM 6034 N N . THR A 1 744 ? 37.542 11.418 -6.011 1.00 73.62 744 THR A N 1
ATOM 6035 C CA . THR A 1 744 ? 38.441 11.033 -7.098 1.00 73.62 744 THR A CA 1
ATOM 6036 C C . THR A 1 744 ? 38.332 12.011 -8.272 1.00 73.62 744 THR A C 1
ATOM 6038 O O . THR A 1 744 ? 37.247 12.474 -8.621 1.00 73.62 744 THR A O 1
ATOM 6041 N N . LEU A 1 745 ? 39.467 12.324 -8.902 1.00 71.69 745 LEU A N 1
ATOM 6042 C CA . LEU A 1 745 ? 39.531 13.115 -10.134 1.00 71.69 745 LEU A CA 1
ATOM 6043 C C . LEU A 1 745 ? 40.009 12.235 -11.298 1.00 71.69 745 LEU A C 1
ATOM 6045 O O . LEU A 1 745 ? 40.818 11.336 -11.074 1.00 71.69 745 LEU A O 1
ATOM 6049 N N . PRO A 1 746 ? 39.546 12.491 -12.537 1.00 78.00 746 PRO A N 1
ATOM 6050 C CA . PRO A 1 746 ? 38.580 13.522 -12.931 1.00 78.00 746 PRO A CA 1
ATOM 6051 C C . PRO A 1 746 ? 37.112 13.128 -12.688 1.00 78.00 746 PRO A C 1
ATOM 6053 O O . PRO A 1 746 ? 36.231 13.949 -12.912 1.00 78.00 746 PRO A O 1
ATOM 6056 N N . VAL A 1 747 ? 36.842 11.893 -12.247 1.00 86.31 747 VAL A N 1
ATOM 6057 C CA . VAL A 1 747 ? 35.489 11.355 -12.023 1.00 86.31 747 VAL A CA 1
ATOM 6058 C C . VAL A 1 747 ? 35.315 10.977 -10.542 1.00 86.31 747 VAL A C 1
ATOM 6060 O O . VAL A 1 747 ? 36.006 10.058 -10.089 1.00 86.31 747 VAL A O 1
ATOM 6063 N N . PRO A 1 748 ? 34.412 11.634 -9.785 1.00 84.50 748 PRO A N 1
ATOM 6064 C CA . PRO A 1 748 ? 34.121 11.283 -8.392 1.00 84.50 748 PRO A CA 1
ATOM 6065 C C . PRO A 1 748 ? 33.532 9.875 -8.228 1.00 84.50 748 PRO A C 1
ATOM 6067 O O . PRO A 1 748 ? 32.803 9.388 -9.092 1.00 84.50 748 PRO A O 1
ATOM 6070 N N . THR A 1 749 ? 33.789 9.234 -7.087 1.00 83.56 749 THR A N 1
ATOM 6071 C CA . THR A 1 749 ? 33.221 7.916 -6.762 1.00 83.56 749 THR A CA 1
ATOM 6072 C C . THR A 1 749 ? 31.898 8.092 -6.020 1.00 83.56 749 THR A C 1
ATOM 6074 O O . THR A 1 749 ? 31.841 8.816 -5.023 1.00 83.56 749 THR A O 1
ATOM 6077 N N . LEU A 1 750 ? 30.835 7.427 -6.493 1.00 86.25 750 LEU A N 1
ATOM 6078 C CA . LEU A 1 750 ? 29.479 7.543 -5.943 1.00 86.25 750 LEU A CA 1
ATOM 6079 C C . LEU A 1 750 ? 28.937 6.223 -5.384 1.00 86.25 750 LEU A C 1
ATOM 6081 O O . LEU A 1 750 ? 29.199 5.138 -5.909 1.00 86.25 750 LEU A O 1
ATOM 6085 N N . VAL A 1 751 ? 28.028 6.346 -4.420 1.00 83.00 751 VAL A N 1
ATOM 6086 C CA . VAL A 1 751 ? 27.063 5.306 -4.035 1.00 83.00 751 VAL A CA 1
ATOM 6087 C C . VAL A 1 751 ? 25.634 5.782 -4.280 1.00 83.00 751 VAL A C 1
ATOM 6089 O O . VAL A 1 751 ? 25.366 6.981 -4.344 1.00 83.00 751 VAL A O 1
ATOM 6092 N N . LEU A 1 752 ? 24.708 4.833 -4.420 1.00 78.88 752 LEU A N 1
ATOM 6093 C CA . LEU A 1 752 ? 23.280 5.132 -4.346 1.00 78.88 752 LEU A CA 1
ATOM 6094 C C . LEU A 1 752 ? 22.890 5.352 -2.880 1.00 78.88 752 LEU A C 1
ATOM 6096 O O . LEU A 1 752 ? 23.277 4.566 -2.018 1.00 78.88 752 LEU A O 1
ATOM 6100 N N . ILE A 1 753 ? 22.080 6.377 -2.620 1.00 75.69 753 ILE A N 1
ATOM 6101 C CA . ILE A 1 753 ? 21.471 6.649 -1.307 1.00 75.69 753 ILE A CA 1
ATOM 6102 C C . ILE A 1 753 ? 20.508 5.508 -0.930 1.00 75.69 753 ILE A C 1
ATOM 6104 O O . ILE A 1 753 ? 20.402 5.130 0.234 1.00 75.69 753 ILE A O 1
ATOM 6108 N N . ILE A 1 754 ? 19.832 4.929 -1.929 1.00 71.69 754 ILE A N 1
ATOM 6109 C CA . ILE A 1 754 ? 18.980 3.743 -1.802 1.00 71.69 754 ILE A CA 1
ATOM 6110 C C . ILE A 1 754 ? 19.368 2.771 -2.921 1.00 71.69 754 ILE A C 1
ATOM 6112 O O . ILE A 1 754 ? 19.183 3.078 -4.098 1.00 71.69 754 ILE A O 1
ATOM 6116 N N . GLU A 1 755 ? 19.909 1.592 -2.593 1.00 74.62 755 GLU A N 1
ATOM 6117 C CA . GLU A 1 755 ? 20.194 0.584 -3.622 1.00 74.62 755 GLU A CA 1
ATOM 6118 C C . GLU A 1 755 ? 18.899 0.001 -4.210 1.00 74.62 755 GLU A C 1
ATOM 6120 O O . GLU A 1 755 ? 18.055 -0.555 -3.505 1.00 74.62 755 GLU A O 1
ATOM 6125 N N . HIS A 1 756 ? 18.765 0.077 -5.535 1.00 81.12 756 HIS A N 1
ATOM 6126 C CA . HIS A 1 756 ? 17.669 -0.559 -6.259 1.00 81.12 756 HIS A CA 1
ATOM 6127 C C . HIS A 1 756 ? 17.885 -2.072 -6.371 1.00 81.12 756 HIS A C 1
ATOM 6129 O O . HIS A 1 756 ? 18.950 -2.542 -6.775 1.00 81.12 756 HIS A O 1
ATOM 6135 N N . THR A 1 757 ? 16.841 -2.854 -6.087 1.00 88.44 757 THR A N 1
ATOM 6136 C CA . THR A 1 757 ? 16.867 -4.299 -6.359 1.00 88.44 757 THR A CA 1
ATOM 6137 C C . THR A 1 757 ? 16.803 -4.567 -7.863 1.00 88.44 757 THR A C 1
ATOM 6139 O O . THR A 1 757 ? 16.155 -3.831 -8.605 1.00 88.44 757 THR A O 1
ATOM 6142 N N . CYS A 1 758 ? 17.406 -5.665 -8.329 1.00 88.38 758 CYS A N 1
ATOM 6143 C CA . CYS A 1 758 ? 17.353 -6.020 -9.751 1.00 88.38 758 CYS A CA 1
ATOM 6144 C C . CYS A 1 758 ? 15.920 -6.185 -10.281 1.00 88.38 758 CYS A C 1
ATOM 6146 O O . CYS A 1 758 ? 15.664 -5.823 -11.423 1.00 88.38 758 CYS A O 1
ATOM 6148 N N . LEU A 1 759 ? 14.983 -6.659 -9.448 1.00 86.38 759 LEU A N 1
ATOM 6149 C CA . LEU A 1 759 ? 13.566 -6.726 -9.807 1.00 86.38 759 LEU A CA 1
ATOM 6150 C C . LEU A 1 759 ? 13.030 -5.339 -10.193 1.00 86.38 759 LEU A C 1
ATOM 6152 O O . LEU A 1 759 ? 12.543 -5.179 -11.306 1.00 86.38 759 LEU A O 1
ATOM 6156 N N . MET A 1 760 ? 13.224 -4.331 -9.333 1.00 85.19 760 MET A N 1
ATOM 6157 C CA . MET A 1 760 ? 12.799 -2.947 -9.595 1.00 85.19 760 MET A CA 1
ATOM 6158 C C . MET A 1 760 ? 13.423 -2.388 -10.877 1.00 85.19 760 MET A C 1
ATOM 6160 O O . MET A 1 760 ? 12.724 -1.833 -11.714 1.00 85.19 760 MET A O 1
ATOM 6164 N N . VAL A 1 761 ? 14.729 -2.590 -11.076 1.00 87.56 761 VAL A N 1
ATOM 6165 C CA . VAL A 1 761 ? 15.444 -2.082 -12.260 1.00 87.56 761 VAL A CA 1
ATOM 6166 C C . VAL A 1 761 ? 14.842 -2.618 -13.569 1.00 87.56 761 VAL A C 1
ATOM 6168 O O . VAL A 1 761 ? 14.717 -1.865 -14.540 1.00 87.56 761 VAL A O 1
ATOM 6171 N N . PHE A 1 762 ? 14.463 -3.901 -13.611 1.00 89.12 762 PHE A N 1
ATOM 6172 C CA . PHE A 1 762 ? 13.847 -4.515 -14.791 1.00 89.12 762 PHE A CA 1
ATOM 6173 C C . PHE A 1 762 ? 12.338 -4.222 -14.911 1.00 89.12 762 PHE A C 1
ATOM 6175 O O . PHE A 1 762 ? 11.878 -4.005 -16.032 1.00 89.12 762 PHE A O 1
ATOM 6182 N N . GLU A 1 763 ? 11.581 -4.160 -13.810 1.00 85.12 763 GLU A N 1
ATOM 6183 C CA . GLU A 1 763 ? 10.144 -3.817 -13.802 1.00 85.12 763 GLU A CA 1
ATOM 6184 C C . GLU A 1 763 ? 9.882 -2.358 -14.200 1.00 85.12 763 GLU A C 1
ATOM 6186 O O . GLU A 1 763 ? 9.010 -2.098 -15.033 1.00 85.12 763 GLU A O 1
ATOM 6191 N N . ASP A 1 764 ? 10.666 -1.409 -13.681 1.00 84.44 764 ASP A N 1
ATOM 6192 C CA . ASP A 1 764 ? 10.602 0.000 -14.079 1.00 84.44 764 ASP A CA 1
ATOM 6193 C C . ASP A 1 764 ? 10.854 0.147 -15.585 1.00 84.44 764 ASP A C 1
ATOM 6195 O O . ASP A 1 764 ? 10.086 0.794 -16.297 1.00 84.44 764 ASP A O 1
ATOM 6199 N N . TRP A 1 765 ? 11.939 -0.471 -16.083 1.00 87.19 765 TRP A N 1
ATOM 6200 C CA . TRP A 1 765 ? 12.284 -0.426 -17.505 1.00 87.19 765 TRP A CA 1
ATOM 6201 C C . TRP A 1 765 ? 11.168 -1.042 -18.349 1.00 87.19 765 TRP A C 1
ATOM 6203 O O . TRP A 1 765 ? 10.804 -0.485 -19.384 1.00 87.19 765 TRP A O 1
ATOM 6213 N N . TYR A 1 766 ? 10.601 -2.167 -17.902 1.00 84.44 766 TYR A N 1
ATOM 6214 C CA . TYR A 1 766 ? 9.494 -2.815 -18.594 1.00 84.44 766 TYR A CA 1
ATOM 6215 C C . TYR A 1 766 ? 8.279 -1.888 -18.675 1.00 84.44 766 TYR A C 1
ATOM 6217 O O . TYR A 1 766 ? 7.760 -1.681 -19.770 1.00 84.44 766 TYR A O 1
ATOM 6225 N N . THR A 1 767 ? 7.898 -1.263 -17.561 1.00 84.19 767 THR A N 1
ATOM 6226 C CA . THR A 1 767 ? 6.786 -0.302 -17.476 1.00 84.19 767 THR A CA 1
ATOM 6227 C C . THR A 1 767 ? 6.989 0.879 -18.427 1.00 84.19 767 THR A C 1
ATOM 6229 O O . THR A 1 767 ? 6.113 1.173 -19.238 1.00 84.19 767 THR A O 1
ATOM 6232 N N . ILE A 1 768 ? 8.176 1.493 -18.413 1.00 85.06 768 ILE A N 1
ATOM 6233 C CA . ILE A 1 768 ? 8.549 2.585 -19.327 1.00 85.06 768 ILE A CA 1
ATOM 6234 C C . ILE A 1 768 ? 8.494 2.118 -20.794 1.00 85.06 768 ILE A C 1
ATOM 6236 O O . ILE A 1 768 ? 8.003 2.842 -21.660 1.00 85.06 768 ILE A O 1
ATOM 6240 N N . SER A 1 769 ? 8.927 0.887 -21.089 1.00 81.88 769 SER A N 1
ATOM 6241 C CA . SER A 1 769 ? 8.901 0.319 -22.447 1.00 81.88 769 SER A CA 1
ATOM 6242 C C . SER A 1 769 ? 7.497 0.003 -22.988 1.00 81.88 769 SER A C 1
ATOM 6244 O O . SER A 1 769 ? 7.359 -0.182 -24.195 1.00 81.88 769 SER A O 1
ATOM 6246 N N . GLN A 1 770 ? 6.461 -0.048 -22.136 1.00 81.62 770 GLN A N 1
ATOM 6247 C CA . GLN A 1 770 ? 5.066 -0.216 -22.576 1.00 81.62 770 GLN A CA 1
ATOM 6248 C C . GLN A 1 770 ? 4.400 1.102 -23.002 1.00 81.62 770 GLN A C 1
ATOM 6250 O O . GLN A 1 770 ? 3.313 1.067 -23.579 1.00 81.62 770 GLN A O 1
ATOM 6255 N N . VAL A 1 771 ? 5.009 2.261 -22.724 1.00 82.31 771 VAL A N 1
ATOM 6256 C CA . VAL A 1 771 ? 4.456 3.565 -23.123 1.00 82.31 771 VAL A CA 1
ATOM 6257 C C . VAL A 1 771 ? 4.454 3.664 -24.657 1.00 82.31 771 VAL A C 1
ATOM 6259 O O . VAL A 1 771 ? 5.532 3.582 -25.253 1.00 82.31 771 VAL A O 1
ATOM 6262 N N . PRO A 1 772 ? 3.295 3.862 -25.321 1.00 79.06 772 PRO A N 1
ATOM 6263 C CA . PRO A 1 772 ? 3.235 3.980 -26.776 1.00 79.06 772 PRO A CA 1
ATOM 6264 C C . PRO A 1 772 ? 4.090 5.145 -27.281 1.00 79.06 772 PRO A C 1
ATOM 6266 O O . PRO A 1 772 ? 3.942 6.272 -26.810 1.00 79.06 772 PRO A O 1
ATOM 6269 N N . GLN A 1 773 ? 4.972 4.876 -28.244 1.00 79.81 773 GLN A N 1
ATOM 6270 C CA . GLN A 1 773 ? 5.836 5.896 -28.839 1.00 79.81 773 GLN A CA 1
ATOM 6271 C C . GLN A 1 773 ? 5.234 6.464 -30.131 1.00 79.81 773 GLN A C 1
ATOM 6273 O O . GLN A 1 773 ? 4.604 5.719 -30.885 1.00 79.81 773 GLN A O 1
ATOM 6278 N N . PRO A 1 774 ? 5.425 7.765 -30.414 1.00 81.19 774 PRO A N 1
ATOM 6279 C CA . PRO A 1 774 ? 4.989 8.363 -31.671 1.00 81.19 774 PRO A CA 1
ATOM 6280 C C . PRO A 1 774 ? 5.783 7.798 -32.860 1.00 81.19 774 PRO A C 1
ATOM 6282 O O . PRO A 1 774 ? 6.980 7.532 -32.746 1.00 81.19 774 PRO A O 1
ATOM 6285 N N . GLU A 1 775 ? 5.140 7.692 -34.030 1.00 81.12 775 GLU A N 1
ATOM 6286 C CA . GLU A 1 775 ? 5.787 7.257 -35.287 1.00 81.12 775 GLU A CA 1
ATOM 6287 C C . GLU A 1 775 ? 6.983 8.142 -35.683 1.00 81.12 775 GLU A C 1
ATOM 6289 O O . GLU A 1 775 ? 7.911 7.705 -36.361 1.00 81.12 775 GLU A O 1
ATOM 6294 N N . THR A 1 776 ? 6.959 9.410 -35.263 1.00 86.56 776 THR A N 1
ATOM 6295 C CA . THR A 1 776 ? 8.064 10.356 -35.429 1.00 86.56 776 THR A CA 1
ATOM 6296 C C . THR A 1 776 ? 8.677 10.655 -34.058 1.00 86.56 776 THR A C 1
ATOM 6298 O O . THR A 1 776 ? 7.981 11.216 -33.210 1.00 86.56 776 THR A O 1
ATOM 6301 N N . PRO A 1 777 ? 9.964 10.324 -33.825 1.00 88.81 777 PRO A N 1
ATOM 6302 C CA . PRO A 1 777 ? 10.698 10.694 -32.618 1.00 88.81 777 PRO A CA 1
ATOM 6303 C C . PRO A 1 777 ? 10.582 12.185 -32.286 1.00 88.81 777 PRO A C 1
ATOM 6305 O O . PRO A 1 777 ? 10.654 13.005 -33.210 1.00 88.81 777 PRO A O 1
ATOM 6308 N N . PRO A 1 778 ? 10.476 12.561 -30.999 1.00 88.38 778 PRO A N 1
ATOM 6309 C CA . PRO A 1 778 ? 10.384 13.960 -30.604 1.00 88.38 778 PRO A CA 1
ATOM 6310 C C . PRO A 1 778 ? 11.679 14.713 -30.929 1.00 88.38 778 PRO A C 1
ATOM 6312 O O . PRO A 1 778 ? 12.785 14.216 -30.713 1.00 88.38 778 PRO A O 1
ATOM 6315 N N . SER A 1 779 ? 11.535 15.934 -31.446 1.00 87.06 779 SER A N 1
ATOM 6316 C CA . SER A 1 779 ? 12.648 16.839 -31.767 1.00 87.06 779 SER A CA 1
ATOM 6317 C C . SER A 1 779 ? 13.018 17.797 -30.633 1.00 87.06 779 SER A C 1
ATOM 6319 O O . SER A 1 779 ? 14.006 18.520 -30.741 1.00 87.06 779 SER A O 1
ATOM 6321 N N . GLN A 1 780 ? 12.229 17.819 -29.558 1.00 86.88 780 GLN A N 1
ATOM 6322 C CA . GLN A 1 780 ? 12.421 18.635 -28.359 1.00 86.88 780 GLN A CA 1
ATOM 6323 C C . GLN A 1 780 ? 12.174 17.776 -27.114 1.00 86.88 780 GLN A C 1
ATOM 6325 O O . GLN A 1 780 ? 11.424 16.800 -27.174 1.00 86.88 780 GLN A O 1
ATOM 6330 N N . MET A 1 781 ? 12.828 18.121 -26.004 1.00 87.31 781 MET A N 1
ATOM 6331 C CA . MET A 1 781 ? 12.601 17.460 -24.714 1.00 87.31 781 MET A CA 1
ATOM 6332 C C . MET A 1 781 ? 11.197 17.806 -24.193 1.00 87.31 781 MET A C 1
ATOM 6334 O O . MET A 1 781 ? 10.748 18.931 -24.421 1.00 87.31 781 MET A O 1
ATOM 6338 N N . PRO A 1 782 ? 10.514 16.891 -23.481 1.00 85.56 782 PRO A N 1
ATOM 6339 C CA . PRO A 1 782 ? 9.316 17.240 -22.723 1.00 85.56 782 PRO A CA 1
ATOM 6340 C C . PRO A 1 782 ? 9.644 18.326 -21.693 1.00 85.56 782 PRO A C 1
ATOM 6342 O O . PRO A 1 782 ? 10.629 18.189 -20.961 1.00 85.56 782 PRO A O 1
ATOM 6345 N N . GLU A 1 783 ? 8.841 19.394 -21.637 1.00 80.44 783 GLU A N 1
ATOM 6346 C CA . GLU A 1 783 ? 9.101 20.542 -20.753 1.00 80.44 783 GLU A CA 1
ATOM 6347 C C . GLU A 1 783 ? 9.232 20.102 -19.285 1.00 80.44 783 GLU A C 1
ATOM 6349 O O . GLU A 1 783 ? 10.192 20.489 -18.618 1.00 80.44 783 GLU A O 1
ATOM 6354 N N . ASP A 1 784 ? 8.359 19.189 -18.840 1.00 80.38 784 ASP A N 1
ATOM 6355 C CA . ASP A 1 784 ? 8.307 18.580 -17.501 1.00 80.38 784 ASP A CA 1
ATOM 6356 C C . ASP A 1 784 ? 9.542 17.738 -17.129 1.00 80.38 784 ASP A C 1
ATOM 6358 O O . ASP A 1 784 ? 9.720 17.375 -15.966 1.00 80.38 784 ASP A O 1
ATOM 6362 N N . GLN A 1 785 ? 10.407 17.415 -18.095 1.00 83.56 785 GLN A N 1
ATOM 6363 C CA . GLN A 1 785 ? 11.591 16.569 -17.890 1.00 83.56 785 GLN A CA 1
ATOM 6364 C C . GLN A 1 785 ? 12.904 17.270 -18.239 1.00 83.56 785 GLN A C 1
ATOM 6366 O O . GLN A 1 785 ? 13.968 16.656 -18.110 1.00 83.56 785 GLN A O 1
ATOM 6371 N N . THR A 1 786 ? 12.854 18.545 -18.640 1.00 83.50 786 THR A N 1
ATOM 6372 C CA . THR A 1 786 ? 14.025 19.330 -19.064 1.00 83.50 786 THR A CA 1
ATOM 6373 C C . THR A 1 786 ? 15.140 19.297 -18.021 1.00 83.50 786 THR A C 1
ATOM 6375 O O . THR A 1 786 ? 16.283 19.008 -18.370 1.00 83.50 786 THR A O 1
ATOM 6378 N N . ASP A 1 787 ? 14.810 19.475 -16.739 1.00 85.12 787 ASP A N 1
ATOM 6379 C CA . ASP A 1 787 ? 15.786 19.460 -15.640 1.00 85.12 787 ASP A CA 1
ATOM 6380 C C . ASP A 1 787 ? 16.406 18.073 -15.429 1.00 85.12 787 ASP A C 1
ATOM 6382 O O . ASP A 1 787 ? 17.590 17.934 -15.129 1.00 85.12 787 ASP A O 1
ATOM 6386 N N . ARG A 1 788 ? 15.643 17.000 -15.663 1.00 87.88 788 ARG A N 1
ATOM 6387 C CA . ARG A 1 788 ? 16.162 15.628 -15.551 1.00 87.88 788 ARG A CA 1
ATOM 6388 C C . ARG A 1 788 ? 17.090 15.263 -16.712 1.00 87.88 788 ARG A C 1
ATOM 6390 O O . ARG A 1 788 ? 17.997 14.447 -16.535 1.00 87.88 788 ARG A O 1
ATOM 6397 N N . PHE A 1 789 ? 16.892 15.865 -17.883 1.00 87.81 789 PHE A N 1
ATOM 6398 C CA . PHE A 1 789 ? 17.831 15.773 -19.000 1.00 87.81 789 PHE A CA 1
ATOM 6399 C C . PHE A 1 789 ? 19.075 16.635 -18.759 1.00 87.81 789 PHE A C 1
ATOM 6401 O O . PHE A 1 789 ? 20.193 16.132 -18.843 1.00 87.81 789 PHE A O 1
ATOM 6408 N N . SER A 1 790 ? 18.897 17.903 -18.396 1.00 86.12 790 SER A N 1
ATOM 6409 C CA . SER A 1 790 ? 19.976 18.881 -18.216 1.00 86.12 790 SER A CA 1
ATOM 6410 C C . SER A 1 790 ? 20.828 18.668 -16.961 1.00 86.12 790 SER A C 1
ATOM 6412 O O . SER A 1 790 ? 21.695 19.492 -16.686 1.00 86.12 790 SER A O 1
ATOM 6414 N N . LEU A 1 791 ? 20.602 17.595 -16.189 1.00 85.69 791 LEU A N 1
ATOM 6415 C CA . LEU A 1 791 ? 21.192 17.399 -14.860 1.00 85.69 791 LEU A CA 1
ATOM 6416 C C . LEU A 1 791 ? 20.956 18.617 -13.949 1.00 85.69 791 LEU A C 1
ATOM 6418 O O . LEU A 1 791 ? 21.878 19.039 -13.271 1.00 85.69 791 LEU A O 1
ATOM 6422 N N . ASN A 1 792 ? 19.753 19.197 -13.968 1.00 84.00 792 ASN A N 1
ATOM 6423 C CA . ASN A 1 792 ? 19.379 20.442 -13.287 1.00 84.00 792 ASN A CA 1
ATOM 6424 C C . ASN A 1 792 ? 20.224 21.652 -13.740 1.00 84.00 792 ASN A C 1
ATOM 6426 O O . ASN A 1 792 ? 20.690 22.462 -12.944 1.00 84.00 792 ASN A O 1
ATOM 6430 N N . GLY A 1 793 ? 20.481 21.731 -15.047 1.00 81.69 793 GLY A N 1
ATOM 6431 C CA . GLY A 1 793 ? 21.228 22.809 -15.692 1.00 81.69 793 GLY A CA 1
ATOM 6432 C C . GLY A 1 793 ? 22.744 22.614 -15.792 1.00 81.69 793 GLY A C 1
ATOM 6433 O O . GLY A 1 793 ? 23.391 23.472 -16.384 1.00 81.69 793 GLY A O 1
ATOM 6434 N N . TYR A 1 794 ? 23.334 21.526 -15.279 1.00 82.44 794 TYR A N 1
ATOM 6435 C CA . TYR A 1 794 ? 24.796 21.300 -15.290 1.00 82.44 794 TYR A CA 1
ATOM 6436 C C . TYR A 1 794 ? 25.305 20.521 -16.516 1.00 82.44 794 TYR A C 1
ATOM 6438 O O . TYR A 1 794 ? 26.492 20.602 -16.847 1.00 82.44 794 TYR A O 1
ATOM 6446 N N . ALA A 1 795 ? 24.423 19.834 -17.247 1.00 86.06 795 ALA A N 1
ATOM 6447 C CA . ALA A 1 795 ? 24.696 19.313 -18.584 1.00 86.06 795 ALA A CA 1
ATOM 6448 C C . ALA A 1 795 ? 24.271 20.337 -19.647 1.00 86.06 795 ALA A C 1
ATOM 6450 O O . ALA A 1 795 ? 23.135 20.813 -19.651 1.00 86.06 795 ALA A O 1
ATOM 6451 N N . ALA A 1 796 ? 25.174 20.665 -20.569 1.00 86.62 796 ALA A N 1
ATOM 6452 C CA . ALA A 1 796 ? 24.897 21.638 -21.621 1.00 86.62 796 ALA A CA 1
ATOM 6453 C C . ALA A 1 796 ? 23.885 21.082 -22.637 1.00 86.62 796 ALA A C 1
ATOM 6455 O O . ALA A 1 796 ? 23.973 19.920 -23.031 1.00 86.62 796 ALA A O 1
ATOM 6456 N N . LEU A 1 797 ? 22.944 21.906 -23.100 1.00 88.94 797 LEU A N 1
ATOM 6457 C CA . LEU A 1 797 ? 21.885 21.481 -24.021 1.00 88.94 797 LEU A CA 1
ATOM 6458 C C . LEU A 1 797 ? 22.119 22.013 -25.440 1.00 88.94 797 LEU A C 1
ATOM 6460 O O . LEU A 1 797 ? 22.270 23.218 -25.637 1.00 88.94 797 LEU A O 1
ATOM 6464 N N . GLN A 1 798 ? 22.075 21.128 -26.436 1.00 87.62 798 GLN A N 1
ATOM 6465 C CA . GLN A 1 798 ? 22.048 21.493 -27.854 1.00 87.62 798 GLN A CA 1
ATOM 6466 C C . GLN A 1 798 ? 21.014 20.650 -28.608 1.00 87.62 798 GLN A C 1
ATOM 6468 O O . GLN A 1 798 ? 20.841 19.461 -28.351 1.00 87.62 798 GLN A O 1
ATOM 6473 N N . THR A 1 799 ? 20.321 21.251 -29.573 1.00 84.75 799 THR A N 1
ATOM 6474 C CA . THR A 1 799 ? 19.416 20.515 -30.465 1.00 84.75 799 THR A CA 1
ATOM 6475 C C . THR A 1 799 ? 20.204 19.861 -31.597 1.00 84.75 799 THR A C 1
ATOM 6477 O O . THR A 1 799 ? 20.918 20.533 -32.339 1.00 84.75 799 THR A O 1
ATOM 6480 N N . MET A 1 800 ? 20.049 18.549 -31.754 1.00 88.38 800 MET A N 1
ATOM 6481 C CA . MET A 1 800 ? 20.564 17.768 -32.875 1.00 88.38 800 MET A CA 1
ATOM 6482 C C . MET A 1 800 ? 19.613 16.592 -33.105 1.00 88.38 800 MET A C 1
ATOM 6484 O O . MET A 1 800 ? 19.595 15.634 -32.334 1.00 88.38 800 MET A O 1
ATOM 6488 N N . TYR A 1 801 ? 18.788 16.692 -34.145 1.00 91.81 801 TYR A N 1
ATOM 6489 C CA . TYR A 1 801 ? 17.684 15.766 -34.373 1.00 91.81 801 TYR A CA 1
ATOM 6490 C C . TYR A 1 801 ? 18.027 14.652 -35.366 1.00 91.81 801 TYR A C 1
ATOM 6492 O O . TYR A 1 801 ? 18.529 14.916 -36.459 1.00 91.81 801 TYR A O 1
ATOM 6500 N N . PHE A 1 802 ? 17.657 13.421 -35.016 1.00 89.25 802 PHE A N 1
ATOM 6501 C CA . PHE A 1 802 ? 17.623 12.267 -35.907 1.00 89.25 802 PHE A CA 1
ATOM 6502 C C . PHE A 1 802 ? 16.287 11.526 -35.772 1.00 89.25 802 PHE A C 1
ATOM 6504 O O . PHE A 1 802 ? 15.771 11.329 -34.670 1.00 89.25 802 PHE A O 1
ATOM 6511 N N . ASN A 1 803 ? 15.765 11.053 -36.905 1.00 88.69 803 ASN A N 1
ATOM 6512 C CA . ASN A 1 803 ? 14.703 10.054 -36.950 1.00 88.69 803 ASN A CA 1
ATOM 6513 C C . ASN A 1 803 ? 15.284 8.747 -37.503 1.00 88.69 803 ASN A C 1
ATOM 6515 O O . ASN A 1 803 ? 15.452 8.591 -38.715 1.00 88.69 803 ASN A O 1
ATOM 6519 N N . ASP A 1 804 ? 15.594 7.822 -36.596 1.00 84.00 804 ASP A N 1
ATOM 6520 C CA . ASP A 1 804 ? 16.074 6.479 -36.920 1.00 84.00 804 ASP A CA 1
ATOM 6521 C C . ASP A 1 804 ? 15.016 5.400 -36.589 1.00 84.00 804 ASP A C 1
ATOM 6523 O O . ASP A 1 804 ? 15.311 4.209 -36.675 1.00 84.00 804 ASP A O 1
ATOM 6527 N N . HIS A 1 805 ? 13.776 5.800 -36.262 1.00 78.56 805 HIS A N 1
ATOM 6528 C CA . HIS A 1 805 ? 12.651 4.921 -35.893 1.00 78.56 805 HIS A CA 1
ATOM 6529 C C . HIS A 1 805 ? 12.358 3.871 -36.979 1.00 78.56 805 HIS A C 1
ATOM 6531 O O . HIS A 1 805 ? 12.230 2.685 -36.689 1.00 78.56 805 HIS A O 1
ATOM 6537 N N . ASN A 1 806 ? 12.330 4.301 -38.247 1.00 66.31 806 ASN A N 1
ATOM 6538 C CA . ASN A 1 806 ? 11.990 3.461 -39.403 1.00 66.31 806 ASN A CA 1
ATOM 6539 C C . ASN A 1 806 ? 13.207 2.957 -40.207 1.00 66.31 806 ASN A C 1
ATOM 6541 O O . ASN A 1 806 ? 13.035 2.391 -41.284 1.00 66.31 806 ASN A O 1
ATOM 6545 N N . LYS A 1 807 ? 14.449 3.113 -39.718 1.00 61.44 807 LYS A N 1
ATOM 6546 C CA . LYS A 1 807 ? 15.667 2.656 -40.436 1.00 61.44 807 LYS A CA 1
ATOM 6547 C C . LYS A 1 807 ? 15.947 1.147 -40.315 1.00 61.44 807 LYS A C 1
ATOM 6549 O O . LYS A 1 807 ? 17.080 0.701 -40.472 1.00 61.44 807 LYS A O 1
ATOM 6554 N N . THR A 1 808 ? 14.925 0.344 -40.041 1.00 50.50 808 THR A N 1
ATOM 6555 C CA . THR A 1 808 ? 15.029 -1.100 -39.780 1.00 50.50 808 THR A CA 1
ATOM 6556 C C . THR A 1 808 ? 15.071 -1.979 -41.040 1.00 50.50 808 THR A C 1
ATOM 6558 O O . THR A 1 808 ? 15.273 -3.184 -40.909 1.00 50.50 808 THR A O 1
ATOM 6561 N N . ALA A 1 809 ? 14.916 -1.412 -42.246 1.00 42.69 809 ALA A N 1
ATOM 6562 C CA . ALA A 1 809 ? 14.749 -2.179 -43.490 1.00 42.69 809 ALA A CA 1
ATOM 6563 C C . ALA A 1 809 ? 16.027 -2.427 -44.332 1.00 42.69 809 ALA A C 1
ATOM 6565 O O . ALA A 1 809 ? 16.173 -3.515 -44.883 1.00 42.69 809 ALA A O 1
ATOM 6566 N N . ASP A 1 810 ? 16.956 -1.465 -44.433 1.00 40.88 810 ASP A N 1
ATOM 6567 C CA . ASP A 1 810 ? 17.874 -1.381 -45.597 1.00 40.88 810 ASP A CA 1
ATOM 6568 C C . ASP A 1 810 ? 19.356 -1.745 -45.356 1.00 40.88 810 ASP A C 1
ATOM 6570 O O . ASP A 1 810 ? 20.213 -1.462 -46.193 1.00 40.88 810 ASP A O 1
ATOM 6574 N N . LEU A 1 811 ? 19.705 -2.394 -44.240 1.00 51.66 811 LEU A N 1
ATOM 6575 C CA . LEU A 1 811 ? 21.081 -2.859 -44.000 1.00 51.66 811 LEU A CA 1
ATOM 6576 C C . LEU A 1 811 ? 21.128 -4.359 -43.697 1.00 51.66 811 LEU A C 1
ATOM 6578 O O . LEU A 1 811 ? 21.107 -4.785 -42.542 1.00 51.66 811 LEU A O 1
ATOM 6582 N N . ILE A 1 812 ? 21.247 -5.151 -44.767 1.00 55.78 812 ILE A N 1
ATOM 6583 C CA . ILE A 1 812 ? 21.550 -6.585 -44.707 1.00 55.78 812 ILE A CA 1
ATOM 6584 C C . ILE A 1 812 ? 22.937 -6.758 -44.070 1.00 55.78 812 ILE A C 1
ATOM 6586 O O . ILE A 1 812 ? 23.969 -6.463 -44.673 1.00 55.78 812 ILE A O 1
ATOM 6590 N N . GLY A 1 813 ? 22.951 -7.209 -42.820 1.00 62.56 813 GLY A N 1
ATOM 6591 C CA . GLY A 1 813 ? 24.165 -7.558 -42.096 1.00 62.56 813 GLY A CA 1
ATOM 6592 C C . GLY A 1 813 ? 24.696 -8.936 -42.470 1.00 62.56 813 GLY A C 1
ATOM 6593 O O . GLY A 1 813 ? 23.904 -9.861 -42.630 1.00 62.56 813 GLY A O 1
ATOM 6594 N N . ASN A 1 814 ? 26.020 -9.110 -42.488 1.00 75.69 814 ASN A N 1
ATOM 6595 C CA . ASN A 1 814 ? 26.696 -10.369 -42.843 1.00 75.69 814 ASN A CA 1
ATOM 6596 C C . ASN A 1 814 ? 26.640 -11.438 -41.720 1.00 75.69 814 ASN A C 1
ATOM 6598 O O . ASN A 1 814 ? 27.618 -12.145 -41.464 1.00 75.69 814 ASN A O 1
ATOM 6602 N N . TRP A 1 815 ? 25.510 -11.551 -41.012 1.00 84.31 815 TRP A N 1
ATOM 6603 C CA . TRP A 1 815 ? 25.291 -12.504 -39.908 1.00 84.31 815 TRP A CA 1
ATOM 6604 C C . TRP A 1 815 ? 25.237 -13.967 -40.371 1.00 84.31 815 TRP A C 1
ATOM 6606 O O . TRP A 1 815 ? 25.379 -14.880 -39.560 1.00 84.31 815 TRP A O 1
ATOM 6616 N N . ASP A 1 816 ? 25.075 -14.196 -41.669 1.00 86.06 816 ASP A N 1
ATOM 6617 C CA . ASP A 1 816 ? 25.131 -15.491 -42.341 1.00 86.06 816 ASP A CA 1
ATOM 6618 C C . ASP A 1 816 ? 26.549 -15.871 -42.821 1.00 86.06 816 ASP A C 1
ATOM 6620 O O . ASP A 1 816 ? 26.778 -17.027 -43.170 1.00 86.06 816 ASP A O 1
ATOM 6624 N N . ASN A 1 817 ? 27.519 -14.948 -42.769 1.00 87.50 817 ASN A N 1
ATOM 6625 C CA . ASN A 1 817 ? 28.895 -15.134 -43.257 1.00 87.50 817 ASN A CA 1
ATOM 6626 C C . ASN A 1 817 ? 29.966 -14.947 -42.158 1.00 87.50 817 ASN A C 1
ATOM 6628 O O . ASN A 1 817 ? 31.091 -14.499 -42.405 1.00 87.50 817 ASN A O 1
ATOM 6632 N N . ILE A 1 818 ? 29.626 -15.300 -40.916 1.00 90.69 818 ILE A N 1
ATOM 6633 C CA . ILE A 1 818 ? 30.477 -15.112 -39.726 1.00 90.69 818 ILE A CA 1
ATOM 6634 C C . ILE A 1 818 ? 31.827 -15.839 -39.867 1.00 90.69 818 ILE A C 1
ATOM 6636 O O . ILE A 1 818 ? 32.850 -15.333 -39.415 1.00 90.69 818 ILE A O 1
ATOM 6640 N N . THR A 1 819 ? 31.872 -16.968 -40.578 1.00 91.88 819 THR A N 1
ATOM 6641 C CA . THR A 1 819 ? 33.111 -17.714 -40.881 1.00 91.88 819 THR A CA 1
ATOM 6642 C C . THR A 1 819 ? 34.157 -16.883 -41.626 1.00 91.88 819 THR A C 1
ATOM 6644 O O . THR A 1 819 ? 35.354 -17.060 -41.392 1.00 91.88 819 THR A O 1
ATOM 6647 N N . SER A 1 820 ? 33.735 -15.989 -42.525 1.00 90.88 820 SER A N 1
ATOM 6648 C CA . SER A 1 820 ? 34.650 -15.058 -43.194 1.00 90.88 820 SER A CA 1
ATOM 6649 C C . SER A 1 820 ? 35.033 -13.903 -42.276 1.00 90.88 820 SER A C 1
ATOM 6651 O O . SER A 1 820 ? 36.205 -13.539 -42.237 1.00 90.88 820 SER A O 1
ATOM 6653 N N . LEU A 1 821 ? 34.091 -13.385 -41.478 1.00 91.56 821 LEU A N 1
ATOM 6654 C CA . LEU A 1 821 ? 34.357 -12.306 -40.518 1.00 91.56 821 LEU A CA 1
ATOM 6655 C C . LEU A 1 821 ? 35.390 -12.715 -39.453 1.00 91.56 821 LEU A C 1
ATOM 6657 O O . LEU A 1 821 ? 36.294 -11.947 -39.146 1.00 91.56 821 LEU A O 1
ATOM 6661 N N . MET A 1 822 ? 35.331 -13.958 -38.965 1.00 92.81 822 MET A N 1
ATOM 6662 C CA . MET A 1 822 ? 36.306 -14.522 -38.017 1.00 92.81 822 MET A CA 1
ATOM 6663 C C . MET A 1 822 ? 37.748 -14.577 -38.554 1.00 92.81 822 MET A C 1
ATOM 6665 O O . MET A 1 822 ? 38.674 -14.718 -37.755 1.00 92.81 822 MET A O 1
ATOM 6669 N N . LYS A 1 823 ? 37.952 -14.491 -39.877 1.00 93.25 823 LYS A N 1
ATOM 6670 C CA . LYS A 1 823 ? 39.272 -14.519 -40.539 1.00 93.25 823 LYS A CA 1
ATOM 6671 C C . LYS A 1 823 ? 39.819 -13.126 -40.868 1.00 93.25 823 LYS A C 1
ATOM 6673 O O . LYS A 1 823 ? 40.924 -13.037 -41.398 1.00 93.25 823 LYS A O 1
ATOM 6678 N N . LEU A 1 824 ? 39.051 -12.067 -40.611 1.00 92.88 824 LEU A N 1
ATOM 6679 C CA . LEU A 1 824 ? 39.479 -10.692 -40.853 1.00 92.88 824 LEU A CA 1
ATOM 6680 C C . LEU A 1 824 ? 40.627 -10.303 -39.918 1.00 92.88 824 LEU A C 1
ATOM 6682 O O . LEU A 1 824 ? 40.675 -10.738 -38.764 1.00 92.88 824 LEU A O 1
ATOM 6686 N N . SER A 1 825 ? 41.538 -9.465 -40.418 1.00 92.50 825 SER A N 1
ATOM 6687 C CA . SER A 1 825 ? 42.568 -8.838 -39.587 1.00 92.50 825 SER A CA 1
ATOM 6688 C C . SER A 1 825 ? 41.952 -7.808 -38.628 1.00 92.50 825 SER A C 1
ATOM 6690 O O . SER A 1 825 ? 40.821 -7.366 -38.843 1.00 92.50 825 SER A O 1
ATOM 6692 N N . LYS A 1 826 ? 42.714 -7.362 -37.612 1.00 89.88 826 LYS A N 1
ATOM 6693 C CA . LYS A 1 826 ? 42.340 -6.233 -36.728 1.00 89.88 826 LYS A CA 1
ATOM 6694 C C . LYS A 1 826 ? 41.801 -5.052 -37.548 1.00 89.88 826 LYS A C 1
ATOM 6696 O O . LYS A 1 826 ? 40.717 -4.548 -37.273 1.00 89.88 826 LYS A O 1
ATOM 6701 N N . THR A 1 827 ? 42.531 -4.655 -38.591 1.00 88.50 827 THR A N 1
ATOM 6702 C CA . THR A 1 827 ? 42.189 -3.517 -39.454 1.00 88.50 827 THR A CA 1
ATOM 6703 C C . THR A 1 827 ? 40.904 -3.749 -40.251 1.00 88.50 827 THR A C 1
ATOM 6705 O O . THR A 1 827 ? 40.050 -2.867 -40.283 1.00 88.50 827 THR A O 1
ATOM 6708 N N . ASP A 1 828 ? 40.731 -4.929 -40.852 1.00 89.88 828 ASP A N 1
ATOM 6709 C CA . ASP A 1 828 ? 39.548 -5.225 -41.674 1.00 89.88 828 ASP A CA 1
ATOM 6710 C C . ASP A 1 828 ? 38.279 -5.395 -40.822 1.00 89.88 828 ASP A C 1
ATOM 6712 O O . ASP A 1 828 ? 37.195 -4.997 -41.243 1.00 89.88 828 ASP A O 1
ATOM 6716 N N . LEU A 1 829 ? 38.402 -5.957 -39.613 1.00 88.38 829 LEU A N 1
ATOM 6717 C CA . LEU A 1 829 ? 37.288 -6.086 -38.671 1.00 88.38 829 LEU A CA 1
ATOM 6718 C C . LEU A 1 829 ? 36.862 -4.718 -38.124 1.00 88.38 829 LEU A C 1
ATOM 6720 O O . LEU A 1 829 ? 35.667 -4.428 -38.059 1.00 88.38 829 LEU A O 1
ATOM 6724 N N . LEU A 1 830 ? 37.823 -3.859 -37.771 1.00 87.31 830 LEU A N 1
ATOM 6725 C CA . LEU A 1 830 ? 37.545 -2.493 -37.319 1.00 87.31 830 LEU A CA 1
ATOM 6726 C C . LEU A 1 830 ? 36.963 -1.614 -38.433 1.00 87.31 830 LEU A C 1
ATOM 6728 O O . LEU A 1 830 ? 36.142 -0.752 -38.139 1.00 87.31 830 LEU A O 1
ATOM 6732 N N . ALA A 1 831 ? 37.283 -1.875 -39.704 1.00 86.38 831 ALA A N 1
ATOM 6733 C CA . ALA A 1 831 ? 36.646 -1.209 -40.843 1.00 86.38 831 ALA A CA 1
ATOM 6734 C C . ALA A 1 831 ? 35.142 -1.534 -41.001 1.00 86.38 831 ALA A C 1
ATOM 6736 O O . ALA A 1 831 ? 34.445 -0.842 -41.744 1.00 86.38 831 ALA A O 1
ATOM 6737 N N . LEU A 1 832 ? 34.619 -2.556 -40.306 1.00 84.81 832 LEU A N 1
ATOM 6738 C CA . LEU A 1 832 ? 33.176 -2.828 -40.222 1.00 84.81 832 LEU A CA 1
ATOM 6739 C C . LEU A 1 832 ? 32.467 -1.986 -39.152 1.00 84.81 832 LEU A C 1
ATOM 6741 O O . LEU A 1 832 ? 31.242 -1.847 -39.202 1.00 84.81 832 LEU A O 1
ATOM 6745 N N . ALA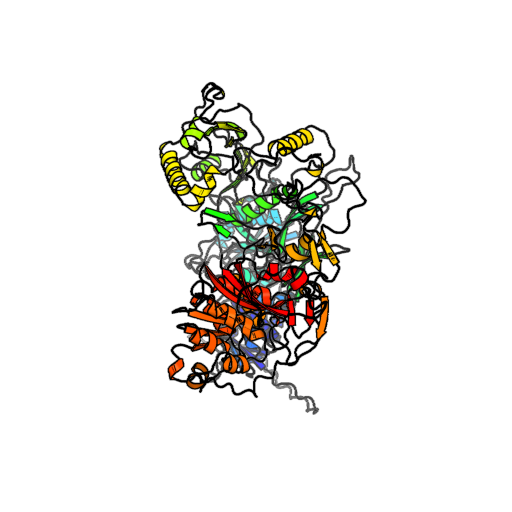 A 1 833 ? 33.208 -1.424 -38.194 1.00 79.25 833 ALA A N 1
ATOM 6746 C CA . ALA A 1 833 ? 32.675 -0.443 -37.264 1.00 79.25 833 ALA A CA 1
ATOM 6747 C C . ALA A 1 833 ? 32.592 0.923 -37.962 1.00 79.25 833 ALA A C 1
ATOM 6749 O O . ALA A 1 833 ? 33.521 1.356 -38.637 1.00 79.25 833 ALA A O 1
ATOM 6750 N N . SER A 1 834 ? 31.493 1.655 -37.768 1.00 68.19 834 SER A N 1
ATOM 6751 C CA . SER A 1 834 ? 31.278 2.965 -38.413 1.00 68.19 834 SER A CA 1
ATOM 6752 C C . SER A 1 834 ? 32.176 4.100 -37.881 1.00 68.19 834 SER A C 1
ATOM 6754 O O . SER A 1 834 ? 31.982 5.254 -38.255 1.00 68.19 834 SER A O 1
ATOM 6756 N N . HIS A 1 835 ? 33.124 3.784 -36.995 1.00 71.06 835 HIS A N 1
ATOM 6757 C CA . HIS A 1 835 ? 33.918 4.718 -36.200 1.00 71.06 835 HIS A CA 1
ATOM 6758 C C . HIS A 1 835 ? 35.336 4.164 -36.009 1.00 71.06 835 HIS A C 1
ATOM 6760 O O . HIS A 1 835 ? 35.494 3.039 -35.531 1.00 71.06 835 HIS A O 1
ATOM 6766 N N . ARG A 1 836 ? 36.368 4.961 -36.324 1.00 79.56 836 ARG A N 1
ATOM 6767 C CA . ARG A 1 836 ? 37.789 4.604 -36.100 1.00 79.56 836 ARG A CA 1
ATOM 6768 C C . ARG A 1 836 ? 38.058 4.317 -34.620 1.00 79.56 836 ARG A C 1
ATOM 6770 O O . ARG A 1 836 ? 38.895 3.495 -34.260 1.00 79.56 836 ARG A O 1
ATOM 6777 N N . GLU A 1 837 ? 37.301 4.978 -33.759 1.00 83.81 837 GLU A N 1
ATOM 6778 C CA . GLU A 1 837 ? 37.380 4.921 -32.311 1.00 83.81 837 GLU A CA 1
ATOM 6779 C C . GLU A 1 837 ? 37.057 3.530 -31.732 1.00 83.81 837 GLU A C 1
ATOM 6781 O O . GLU A 1 837 ? 37.408 3.248 -30.582 1.00 83.81 837 GLU A O 1
ATOM 6786 N N . ALA A 1 838 ? 36.455 2.633 -32.525 1.00 87.50 838 ALA A N 1
ATOM 6787 C CA . ALA A 1 838 ? 36.236 1.229 -32.171 1.00 87.50 838 ALA A CA 1
ATOM 6788 C C . ALA A 1 838 ? 37.542 0.456 -31.893 1.00 87.50 838 ALA A C 1
ATOM 6790 O O . ALA A 1 838 ? 37.519 -0.559 -31.196 1.00 87.50 838 ALA A O 1
ATOM 6791 N N . GLU A 1 839 ? 38.700 0.951 -32.344 1.00 93.12 839 GLU A N 1
ATOM 6792 C CA . GLU A 1 839 ? 39.998 0.383 -31.960 1.00 93.12 839 GLU A CA 1
ATOM 6793 C C . GLU A 1 839 ? 40.228 0.432 -30.435 1.00 93.12 839 GLU A C 1
ATOM 6795 O O . GLU A 1 839 ? 40.883 -0.447 -29.878 1.00 93.12 839 GLU A O 1
ATOM 6800 N N . SER A 1 840 ? 39.610 1.384 -29.721 1.00 94.06 840 SER A N 1
ATOM 6801 C CA . SER A 1 840 ? 39.711 1.467 -28.256 1.00 94.06 840 SER A CA 1
ATOM 6802 C C . SER A 1 840 ? 39.132 0.249 -27.524 1.00 94.06 840 SER A C 1
ATOM 6804 O O . SER A 1 840 ? 39.697 -0.158 -26.509 1.00 94.06 840 SER A O 1
ATOM 6806 N N . ILE A 1 841 ? 38.042 -0.357 -28.021 1.00 93.81 841 ILE A N 1
ATOM 6807 C CA . ILE A 1 841 ? 37.449 -1.551 -27.396 1.00 93.81 841 ILE A CA 1
ATOM 6808 C C . ILE A 1 841 ? 38.191 -2.832 -27.789 1.00 93.81 841 ILE A C 1
ATOM 6810 O O . ILE A 1 841 ? 38.316 -3.724 -26.954 1.00 93.81 841 ILE A O 1
ATOM 6814 N N . TYR A 1 842 ? 38.781 -2.879 -28.989 1.00 93.81 842 TYR A N 1
ATOM 6815 C CA . TYR A 1 842 ? 39.712 -3.945 -29.375 1.00 93.81 842 TYR A CA 1
ATOM 6816 C C . TYR A 1 842 ? 40.928 -3.957 -28.439 1.00 93.81 842 TYR A C 1
ATOM 6818 O O . TYR A 1 842 ? 41.196 -4.959 -27.783 1.00 93.81 842 TYR A O 1
ATOM 6826 N N . ASN A 1 843 ? 41.603 -2.812 -28.286 1.00 93.75 843 ASN A N 1
ATOM 6827 C CA . ASN A 1 843 ? 42.771 -2.677 -27.411 1.00 93.75 843 ASN A CA 1
ATOM 6828 C C . ASN A 1 843 ? 42.434 -3.029 -25.944 1.00 93.75 843 ASN A C 1
ATOM 6830 O O . ASN A 1 843 ? 43.272 -3.571 -25.222 1.00 93.75 843 ASN A O 1
ATOM 6834 N N . ALA A 1 844 ? 41.199 -2.763 -25.499 1.00 95.38 844 ALA A N 1
ATOM 6835 C CA . ALA A 1 844 ? 40.722 -3.189 -24.187 1.00 95.38 844 ALA A CA 1
ATOM 6836 C C . ALA A 1 844 ? 40.537 -4.718 -24.088 1.00 95.38 844 ALA A C 1
ATOM 6838 O O . ALA A 1 844 ? 40.959 -5.302 -23.092 1.00 95.38 844 ALA A O 1
ATOM 6839 N N . MET A 1 845 ? 39.952 -5.380 -25.093 1.00 94.75 845 MET A N 1
ATOM 6840 C CA . MET A 1 845 ? 39.773 -6.842 -25.100 1.00 94.75 845 MET A CA 1
ATOM 6841 C C . MET A 1 845 ? 41.101 -7.609 -25.224 1.00 94.75 845 MET A C 1
ATOM 6843 O O . MET A 1 845 ? 41.255 -8.634 -24.565 1.00 94.75 845 MET A O 1
ATOM 6847 N N . ASP A 1 846 ? 42.088 -7.090 -25.964 1.00 92.62 846 ASP A N 1
ATOM 6848 C CA . ASP A 1 846 ? 43.458 -7.639 -26.026 1.00 92.62 846 ASP A CA 1
ATOM 6849 C C . ASP A 1 846 ? 44.112 -7.728 -24.633 1.00 92.62 846 ASP A C 1
ATOM 6851 O O . ASP A 1 846 ? 44.797 -8.694 -24.299 1.00 92.62 846 ASP A O 1
ATOM 6855 N N . ASN A 1 847 ? 43.893 -6.709 -23.794 1.00 92.69 847 ASN A N 1
ATOM 6856 C CA . ASN A 1 847 ? 44.454 -6.636 -22.441 1.00 92.69 847 ASN A CA 1
ATOM 6857 C C . ASN A 1 847 ? 43.603 -7.374 -21.386 1.00 92.69 847 ASN A C 1
ATOM 6859 O O . ASN A 1 847 ? 44.080 -7.624 -20.277 1.00 92.69 847 ASN A O 1
ATOM 6863 N N . PHE A 1 848 ? 42.353 -7.712 -21.711 1.00 93.38 848 PHE A N 1
ATOM 6864 C CA . PHE A 1 848 ? 41.398 -8.399 -20.838 1.00 93.38 848 PHE A CA 1
ATOM 6865 C C . PHE A 1 848 ? 40.732 -9.555 -21.614 1.00 93.38 848 PHE A C 1
ATOM 6867 O O . PHE A 1 848 ? 39.547 -9.462 -21.951 1.00 93.38 848 PHE A O 1
ATOM 6874 N N . PRO A 1 849 ? 41.485 -10.634 -21.919 1.00 88.00 849 PRO A N 1
ATOM 6875 C CA . PRO A 1 849 ? 41.034 -11.709 -22.802 1.00 88.00 849 PRO A CA 1
ATOM 6876 C C . PRO A 1 849 ? 39.800 -12.438 -22.262 1.00 88.00 849 PRO A C 1
ATOM 6878 O O . PRO A 1 849 ? 39.601 -12.578 -21.052 1.00 88.00 849 PRO A O 1
ATOM 6881 N N . LEU A 1 850 ? 38.971 -12.932 -23.183 1.00 96.19 850 LEU A N 1
ATOM 6882 C CA . LEU A 1 850 ? 37.632 -13.465 -22.920 1.00 96.19 850 LEU A CA 1
ATOM 6883 C C . LEU A 1 850 ? 37.586 -14.999 -22.990 1.00 96.19 850 LEU A C 1
ATOM 6885 O O . LEU A 1 850 ? 36.517 -15.578 -23.190 1.00 96.19 850 LEU A O 1
ATOM 6889 N N . ASP A 1 851 ? 38.729 -15.669 -22.827 1.00 95.56 851 ASP A N 1
ATOM 6890 C CA . ASP A 1 851 ? 38.880 -17.118 -22.984 1.00 95.56 851 ASP A CA 1
ATOM 6891 C C . ASP A 1 851 ? 37.843 -17.922 -22.189 1.00 95.56 851 ASP A C 1
ATOM 6893 O O . ASP A 1 851 ? 37.787 -17.905 -20.958 1.00 95.56 851 ASP A O 1
ATOM 6897 N N . GLY A 1 852 ? 36.987 -18.645 -22.914 1.00 93.25 852 GLY A N 1
ATOM 6898 C CA . GLY A 1 852 ? 35.943 -19.485 -22.326 1.00 93.25 852 GLY A CA 1
ATOM 6899 C C . GLY A 1 852 ? 34.748 -18.719 -21.738 1.00 93.25 852 GLY A C 1
ATOM 6900 O O . GLY A 1 852 ? 33.772 -19.358 -21.333 1.00 93.25 852 GLY A O 1
ATOM 6901 N N . MET A 1 853 ? 34.786 -17.384 -21.722 1.00 96.81 853 MET A N 1
ATOM 6902 C CA . MET A 1 853 ? 33.795 -16.533 -21.065 1.00 96.81 853 MET A CA 1
ATOM 6903 C C . MET A 1 853 ? 32.462 -16.462 -21.817 1.00 96.81 853 MET A C 1
ATOM 6905 O O . MET A 1 853 ? 32.386 -16.591 -23.045 1.00 96.81 853 MET A O 1
ATOM 6909 N N . ARG A 1 854 ? 31.395 -16.198 -21.062 1.00 96.06 854 ARG A N 1
ATOM 6910 C CA . ARG A 1 854 ? 30.060 -15.874 -21.563 1.00 96.06 854 ARG A CA 1
ATOM 6911 C C . ARG A 1 854 ? 29.748 -14.402 -21.314 1.00 96.06 854 ARG A C 1
ATOM 6913 O O . ARG A 1 854 ? 29.767 -13.952 -20.168 1.00 96.06 854 ARG A O 1
ATOM 6920 N N . GLY A 1 855 ? 29.350 -13.685 -22.360 1.00 95.62 855 GLY A N 1
ATOM 6921 C CA . GLY A 1 855 ? 28.979 -12.278 -22.238 1.00 95.62 855 GLY A CA 1
ATOM 6922 C C . GLY A 1 855 ? 27.769 -11.854 -23.055 1.00 95.62 855 GLY A C 1
ATOM 6923 O O . GLY A 1 855 ? 27.165 -12.650 -23.782 1.00 95.62 855 GLY A O 1
ATOM 6924 N N . ILE A 1 856 ? 27.409 -10.581 -22.894 1.00 95.06 856 ILE A N 1
ATOM 6925 C CA . ILE A 1 856 ? 26.337 -9.919 -23.644 1.00 95.06 856 ILE A CA 1
ATOM 6926 C C . ILE A 1 856 ? 26.871 -8.658 -24.337 1.00 95.06 856 ILE A C 1
ATOM 6928 O O . ILE A 1 856 ? 27.688 -7.932 -23.771 1.00 95.06 856 ILE A O 1
ATOM 6932 N N . VAL A 1 857 ? 26.403 -8.400 -25.554 1.00 94.81 857 VAL A N 1
ATOM 6933 C CA . VAL A 1 857 ? 26.619 -7.159 -26.299 1.00 94.81 857 VAL A CA 1
ATOM 6934 C C . VAL A 1 857 ? 25.354 -6.307 -26.185 1.00 94.81 857 VAL A C 1
ATOM 6936 O O . VAL A 1 857 ? 24.257 -6.760 -26.530 1.00 94.81 857 VAL A O 1
ATOM 6939 N N . VAL A 1 858 ? 25.496 -5.092 -25.656 1.00 90.56 858 VAL A N 1
ATOM 6940 C CA . VAL A 1 858 ? 24.397 -4.142 -25.424 1.00 90.56 858 VAL A CA 1
ATOM 6941 C C . VAL A 1 858 ? 24.426 -3.083 -26.519 1.00 90.56 858 VAL A C 1
ATOM 6943 O O . VAL A 1 858 ? 25.249 -2.171 -26.490 1.00 90.56 858 VAL A O 1
ATOM 6946 N N . GLY A 1 859 ? 23.511 -3.216 -27.478 1.00 77.31 859 GLY A N 1
ATOM 6947 C CA . GLY A 1 859 ? 23.533 -2.435 -28.709 1.00 77.31 859 GLY A CA 1
ATOM 6948 C C . GLY A 1 859 ? 24.547 -2.996 -29.705 1.00 77.31 859 GLY A C 1
ATOM 6949 O O . GLY A 1 859 ? 25.713 -3.219 -29.391 1.00 77.31 859 GLY A O 1
ATOM 6950 N N . SER A 1 860 ? 24.072 -3.269 -30.915 1.00 68.75 860 SER A N 1
ATOM 6951 C CA . SER A 1 860 ? 24.875 -3.802 -32.011 1.00 68.75 860 SER A CA 1
ATOM 6952 C C . SER A 1 860 ? 24.410 -3.179 -33.320 1.00 68.75 860 SER A C 1
ATOM 6954 O O . SER A 1 860 ? 23.242 -2.804 -33.467 1.00 68.75 860 SER A O 1
ATOM 6956 N N . THR A 1 861 ? 25.345 -3.020 -34.250 1.00 69.56 861 THR A N 1
ATOM 6957 C CA . THR A 1 861 ? 25.078 -2.436 -35.567 1.00 69.56 861 THR A CA 1
ATOM 6958 C C . THR A 1 861 ? 24.511 -3.484 -36.523 1.00 69.56 861 THR A C 1
ATOM 6960 O O . THR A 1 861 ? 24.371 -4.657 -36.182 1.00 69.56 861 THR A O 1
ATOM 6963 N N . SER A 1 862 ? 24.233 -3.093 -37.765 1.00 70.88 862 SER A N 1
ATOM 6964 C CA . SER A 1 862 ? 23.855 -4.045 -38.810 1.00 70.88 862 SER A CA 1
ATOM 6965 C C . SER A 1 862 ? 24.911 -5.138 -39.017 1.00 70.88 862 SER A C 1
ATOM 6967 O O . SER A 1 862 ? 24.541 -6.254 -39.352 1.00 70.88 862 SER A O 1
ATOM 6969 N N . GLN A 1 863 ? 26.204 -4.869 -38.788 1.00 82.06 863 GLN A N 1
ATOM 6970 C CA . GLN A 1 863 ? 27.279 -5.869 -38.868 1.00 82.06 863 GLN A CA 1
ATOM 6971 C C . GLN A 1 863 ? 27.656 -6.412 -37.471 1.00 82.06 863 GLN A C 1
ATOM 6973 O O . GLN A 1 863 ? 27.777 -5.608 -36.543 1.00 82.06 863 GLN A O 1
ATOM 6978 N N . PRO A 1 864 ? 27.920 -7.729 -37.311 1.00 88.94 864 PRO A N 1
ATOM 6979 C CA . PRO A 1 864 ? 28.250 -8.365 -36.025 1.00 88.94 864 PRO A CA 1
ATOM 6980 C C . PRO A 1 864 ? 29.725 -8.179 -35.610 1.00 88.94 864 PRO A C 1
ATOM 6982 O O . PRO A 1 864 ? 30.397 -9.128 -35.202 1.00 88.94 864 PRO A O 1
ATOM 6985 N N . TRP A 1 865 ? 30.291 -6.985 -35.803 1.00 90.44 865 TRP A N 1
ATOM 6986 C CA . TRP A 1 865 ? 31.737 -6.763 -35.662 1.00 90.44 865 TRP A CA 1
ATOM 6987 C C . TRP A 1 865 ? 32.220 -6.913 -34.211 1.00 90.44 865 TRP A C 1
ATOM 6989 O O . TRP A 1 865 ? 33.285 -7.485 -33.984 1.00 90.44 865 TRP A O 1
ATOM 6999 N N . LEU A 1 866 ? 31.429 -6.469 -33.229 1.00 92.56 866 LEU A N 1
ATOM 7000 C CA . LEU A 1 866 ? 31.779 -6.539 -31.805 1.00 92.56 866 LEU A CA 1
ATOM 7001 C C . LEU A 1 866 ? 31.586 -7.958 -31.241 1.00 92.56 866 LEU A C 1
ATOM 7003 O O . LEU A 1 866 ? 32.366 -8.417 -30.409 1.00 92.56 866 LEU A O 1
ATOM 7007 N N . GLU A 1 867 ? 30.592 -8.691 -31.741 1.00 93.69 867 GLU A N 1
ATOM 7008 C CA . GLU A 1 867 ? 30.382 -10.108 -31.451 1.00 93.69 867 GLU A CA 1
ATOM 7009 C C . GLU A 1 867 ? 31.533 -10.963 -31.989 1.00 93.69 867 GLU A C 1
ATOM 7011 O O . GLU A 1 867 ? 32.078 -11.793 -31.261 1.00 93.69 867 GLU A O 1
ATOM 7016 N N . VAL A 1 868 ? 31.925 -10.743 -33.249 1.00 93.69 868 VAL A N 1
ATOM 7017 C CA . VAL A 1 868 ? 33.071 -11.413 -33.885 1.00 93.69 868 VAL A CA 1
ATOM 7018 C C . VAL A 1 868 ? 34.368 -11.070 -33.158 1.00 93.69 868 VAL A C 1
ATOM 7020 O O . VAL A 1 868 ? 35.142 -11.979 -32.866 1.00 93.69 868 VAL A O 1
ATOM 7023 N N . MET A 1 869 ? 34.572 -9.801 -32.788 1.00 93.81 869 MET A N 1
ATOM 7024 C CA . MET A 1 869 ? 35.716 -9.370 -31.981 1.00 93.81 869 MET A CA 1
ATOM 7025 C C . MET A 1 869 ? 35.780 -10.145 -30.661 1.00 93.81 869 MET A C 1
ATOM 7027 O O . MET A 1 869 ? 36.809 -10.749 -30.364 1.00 93.81 869 MET A O 1
ATOM 7031 N N . ALA A 1 870 ? 34.681 -10.224 -29.908 1.00 95.81 870 ALA A N 1
ATOM 7032 C CA . ALA A 1 870 ? 34.652 -10.982 -28.660 1.00 95.81 870 ALA A CA 1
ATOM 7033 C C . ALA A 1 870 ? 34.959 -12.480 -28.874 1.00 95.81 870 ALA A C 1
ATOM 7035 O O . ALA A 1 870 ? 35.699 -13.073 -28.087 1.00 95.81 870 ALA A O 1
ATOM 7036 N N . LEU A 1 871 ? 34.450 -13.099 -29.951 1.00 95.19 871 LEU A N 1
ATOM 7037 C CA . LEU A 1 871 ? 34.772 -14.493 -30.292 1.00 95.19 871 LEU A CA 1
ATOM 7038 C C . LEU A 1 871 ? 36.238 -14.703 -30.713 1.00 95.19 871 LEU A C 1
ATOM 7040 O O . LEU A 1 871 ? 36.769 -15.786 -30.450 1.00 95.19 871 LEU A O 1
ATOM 7044 N N . GLN A 1 872 ? 36.871 -13.726 -31.375 1.00 94.38 872 GLN A N 1
ATOM 7045 C CA . GLN A 1 872 ? 38.305 -13.752 -31.701 1.00 94.38 872 GLN A CA 1
ATOM 7046 C C . GLN A 1 872 ? 39.165 -13.665 -30.430 1.00 94.38 872 GLN A C 1
ATOM 7048 O O . GLN A 1 872 ? 40.146 -14.394 -30.322 1.00 94.38 872 GLN A O 1
ATOM 7053 N N . HIS A 1 873 ? 38.739 -12.886 -29.430 1.00 95.31 873 HIS A N 1
ATOM 7054 C CA . HIS A 1 873 ? 39.378 -12.782 -28.108 1.00 95.31 873 HIS A CA 1
ATOM 7055 C C . HIS A 1 873 ? 38.990 -13.923 -27.139 1.00 95.31 873 HIS A C 1
ATOM 7057 O O . HIS A 1 873 ? 39.055 -13.762 -25.922 1.00 95.31 873 HIS A O 1
ATOM 7063 N N . GLY A 1 874 ? 38.558 -15.078 -27.659 1.00 94.81 874 GLY A N 1
ATOM 7064 C CA . GLY A 1 874 ? 38.351 -16.301 -26.872 1.00 94.81 874 GLY A CA 1
ATOM 7065 C C . GLY A 1 874 ? 36.950 -16.513 -26.282 1.00 94.81 874 GLY A C 1
ATOM 7066 O O . GLY A 1 874 ? 36.706 -17.573 -25.693 1.00 94.81 874 GLY A O 1
ATOM 7067 N N . ALA A 1 875 ? 35.997 -15.586 -26.468 1.00 97.12 875 ALA A N 1
ATOM 7068 C CA . ALA A 1 875 ? 34.656 -15.727 -25.893 1.00 97.12 875 ALA A CA 1
ATOM 7069 C C . ALA A 1 875 ? 33.963 -17.014 -26.368 1.00 97.12 875 ALA A C 1
ATOM 7071 O O . ALA A 1 875 ? 33.847 -17.309 -27.565 1.00 97.12 875 ALA A O 1
ATOM 7072 N N . ARG A 1 876 ? 33.448 -17.791 -25.415 1.00 96.00 876 ARG A N 1
ATOM 7073 C CA . ARG A 1 876 ? 32.731 -19.041 -25.690 1.00 96.00 876 ARG A CA 1
ATOM 7074 C C . ARG A 1 876 ? 31.355 -18.758 -26.281 1.00 96.00 876 ARG A C 1
ATOM 7076 O O . ARG A 1 876 ? 30.977 -19.367 -27.283 1.00 96.00 876 ARG A O 1
ATOM 7083 N N . ASN A 1 877 ? 30.624 -17.842 -25.646 1.00 94.62 877 ASN A N 1
ATOM 7084 C CA . ASN A 1 877 ? 29.238 -17.524 -25.960 1.00 94.62 877 ASN A CA 1
ATOM 7085 C C . ASN A 1 877 ? 28.965 -16.019 -25.853 1.00 94.62 877 ASN A C 1
ATOM 7087 O O . ASN A 1 877 ? 29.239 -15.411 -24.818 1.00 94.62 877 ASN A O 1
ATOM 7091 N N . VAL A 1 878 ? 28.340 -15.456 -26.886 1.00 94.88 878 VAL A N 1
ATOM 7092 C CA . VAL A 1 878 ? 27.912 -14.055 -26.949 1.00 94.88 878 VAL A CA 1
ATOM 7093 C C . VAL A 1 878 ? 26.401 -13.998 -27.171 1.00 94.88 878 VAL A C 1
ATOM 7095 O O . VAL A 1 878 ? 25.843 -14.687 -28.028 1.00 94.88 878 VAL A O 1
ATOM 7098 N N . VAL A 1 879 ? 25.723 -13.184 -26.371 1.00 93.50 879 VAL A N 1
ATOM 7099 C CA . VAL A 1 879 ? 24.307 -12.845 -26.549 1.00 93.50 879 VAL A CA 1
ATOM 7100 C C . VAL A 1 879 ? 24.234 -11.382 -26.979 1.00 93.50 879 VAL A C 1
ATOM 7102 O O . VAL A 1 879 ? 24.850 -10.548 -26.339 1.00 93.50 879 VAL A O 1
ATOM 7105 N N . THR A 1 880 ? 23.483 -11.031 -28.014 1.00 91.62 880 THR A N 1
ATOM 7106 C CA . THR A 1 880 ? 23.333 -9.635 -28.457 1.00 91.62 880 THR A CA 1
ATOM 7107 C C . THR A 1 880 ? 21.928 -9.136 -28.165 1.00 91.62 880 THR A C 1
ATOM 7109 O O . THR A 1 880 ? 20.952 -9.778 -28.557 1.00 91.62 880 THR A O 1
ATOM 7112 N N . ILE A 1 881 ? 21.806 -7.979 -27.514 1.00 88.00 881 ILE A N 1
ATOM 7113 C CA . ILE A 1 881 ? 20.528 -7.275 -27.358 1.00 88.00 881 ILE A CA 1
ATOM 7114 C C . ILE A 1 881 ? 20.325 -6.375 -28.578 1.00 88.00 881 ILE A C 1
ATOM 7116 O O . ILE A 1 881 ? 21.053 -5.396 -28.748 1.00 88.00 881 ILE A O 1
ATOM 7120 N N . GLN A 1 882 ? 19.333 -6.676 -29.419 1.00 77.12 882 GLN A N 1
ATOM 7121 C CA . GLN A 1 882 ? 19.036 -5.860 -30.602 1.00 77.12 882 GLN A CA 1
ATOM 7122 C C . GLN A 1 882 ? 17.561 -5.936 -31.033 1.00 77.12 882 GLN A C 1
ATOM 7124 O O . GLN A 1 882 ? 16.781 -6.708 -30.477 1.00 77.12 882 GLN A O 1
ATOM 7129 N N . ARG A 1 883 ? 17.152 -5.087 -31.985 1.00 67.06 883 ARG A N 1
ATOM 7130 C CA . ARG A 1 883 ? 15.734 -4.858 -32.338 1.00 67.06 883 ARG A CA 1
ATOM 7131 C C . ARG A 1 883 ? 15.244 -5.545 -33.615 1.00 67.06 883 ARG A C 1
ATOM 7133 O O . ARG A 1 883 ? 14.037 -5.636 -33.802 1.00 67.06 883 ARG A O 1
ATOM 7140 N N . ASN A 1 884 ? 16.136 -6.053 -34.456 1.00 69.50 884 ASN A N 1
ATOM 7141 C CA . ASN A 1 884 ? 15.791 -6.764 -35.686 1.00 69.50 884 ASN A CA 1
ATOM 7142 C C . ASN A 1 884 ? 15.819 -8.294 -35.479 1.00 69.50 884 ASN A C 1
ATOM 7144 O O . ASN A 1 884 ? 16.069 -8.802 -34.384 1.00 69.50 884 ASN A O 1
ATOM 7148 N N . LYS A 1 885 ? 15.586 -9.056 -36.553 1.00 68.56 885 LYS A N 1
ATOM 7149 C CA . LYS A 1 885 ? 15.939 -10.483 -36.634 1.00 68.56 885 LYS A CA 1
ATOM 7150 C C . LYS A 1 885 ? 17.031 -10.643 -37.682 1.00 68.56 885 LYS A C 1
ATOM 7152 O O . LYS A 1 885 ? 16.867 -10.162 -38.796 1.00 68.56 885 LYS A O 1
ATOM 7157 N N . PHE A 1 886 ? 18.109 -11.339 -37.338 1.00 75.81 886 PHE A N 1
ATOM 7158 C CA . PHE A 1 886 ? 19.182 -11.680 -38.272 1.00 75.81 886 PHE A CA 1
ATOM 7159 C C . PHE A 1 886 ? 19.299 -13.201 -38.401 1.00 75.81 886 PHE A C 1
ATOM 7161 O O . PHE A 1 886 ? 19.104 -13.926 -37.423 1.00 75.81 886 PHE A O 1
ATOM 7168 N N . ASN A 1 887 ? 19.614 -13.689 -39.601 1.00 80.88 887 ASN A N 1
ATOM 7169 C CA . ASN A 1 887 ? 19.881 -15.106 -39.826 1.00 80.88 887 ASN A CA 1
ATOM 7170 C C . ASN A 1 887 ? 21.339 -15.409 -39.464 1.00 80.88 887 ASN A C 1
ATOM 7172 O O . ASN A 1 887 ? 22.240 -15.140 -40.250 1.00 80.88 887 ASN A O 1
ATOM 7176 N N . ILE A 1 888 ? 21.565 -15.946 -38.265 1.00 86.06 888 ILE A N 1
ATOM 7177 C CA . ILE A 1 888 ? 22.902 -16.337 -37.801 1.00 86.06 888 ILE A CA 1
ATOM 7178 C C . ILE A 1 888 ? 23.348 -17.600 -38.553 1.00 86.06 888 ILE A C 1
ATOM 7180 O O . ILE A 1 888 ? 22.600 -18.590 -38.580 1.00 86.06 888 ILE A O 1
ATOM 7184 N N . GLN A 1 889 ? 24.565 -17.573 -39.114 1.00 88.81 889 GLN A N 1
ATOM 7185 C CA . GLN A 1 889 ? 25.205 -18.710 -39.785 1.00 88.81 889 GLN A CA 1
ATOM 7186 C C . GLN A 1 889 ? 25.116 -19.968 -38.911 1.00 88.81 889 GLN A C 1
ATOM 7188 O O . GLN A 1 889 ? 25.415 -19.925 -37.718 1.00 88.81 889 GLN A O 1
ATOM 7193 N N . GLU A 1 890 ? 24.715 -21.092 -39.506 1.00 89.56 890 GLU A N 1
ATOM 7194 C CA . GLU A 1 890 ? 24.322 -22.301 -38.776 1.00 89.56 890 GLU A CA 1
ATOM 7195 C C . GLU A 1 890 ? 25.379 -22.806 -37.781 1.00 89.56 890 GLU A C 1
ATOM 7197 O O . GLU A 1 890 ? 25.059 -23.040 -36.616 1.00 89.56 890 GLU A O 1
ATOM 7202 N N . GLU A 1 891 ? 26.645 -22.847 -38.200 1.00 89.94 891 GLU A N 1
ATOM 7203 C CA . GLU A 1 891 ? 27.801 -23.232 -37.374 1.00 89.94 891 GLU A CA 1
ATOM 7204 C C . GLU A 1 891 ? 27.970 -22.366 -36.108 1.00 89.94 891 GLU A C 1
ATOM 7206 O O . GLU A 1 891 ? 28.445 -22.841 -35.074 1.00 89.94 891 GLU A O 1
ATOM 7211 N N . PHE A 1 892 ? 27.538 -21.102 -36.156 1.00 91.69 892 PHE A N 1
ATOM 7212 C CA . PHE A 1 892 ? 27.698 -20.127 -35.076 1.00 91.69 892 PHE A CA 1
ATOM 7213 C C . PHE A 1 892 ? 26.476 -20.010 -34.159 1.00 91.69 892 PHE A C 1
ATOM 7215 O O . PHE A 1 892 ? 26.587 -19.376 -33.110 1.00 91.69 892 PHE A O 1
ATOM 7222 N N . ARG A 1 893 ? 25.346 -20.668 -34.458 1.00 89.12 893 ARG A N 1
ATOM 7223 C CA . ARG A 1 893 ? 24.115 -20.614 -33.630 1.00 89.12 893 ARG A CA 1
ATOM 7224 C C . ARG A 1 893 ? 24.302 -21.133 -32.197 1.00 89.12 893 ARG A C 1
ATOM 7226 O O . ARG A 1 893 ? 23.561 -20.744 -31.301 1.00 89.12 893 ARG A O 1
ATOM 7233 N N . ASN A 1 894 ? 25.315 -21.971 -31.964 1.00 89.00 894 ASN A N 1
ATOM 7234 C CA . ASN A 1 894 ? 25.695 -22.455 -30.630 1.00 89.00 894 ASN A CA 1
ATOM 7235 C C . ASN A 1 894 ? 26.637 -21.500 -29.866 1.00 89.00 894 ASN A C 1
ATOM 7237 O O . ASN A 1 894 ? 26.894 -21.723 -28.681 1.00 89.00 894 ASN A O 1
ATOM 7241 N N . ARG A 1 895 ? 27.169 -20.457 -30.523 1.00 93.12 895 ARG A N 1
ATOM 7242 C CA . ARG A 1 895 ? 28.091 -19.458 -29.945 1.00 93.12 895 ARG A CA 1
ATOM 7243 C C . ARG A 1 895 ? 27.477 -18.061 -29.870 1.00 93.12 895 ARG A C 1
ATOM 7245 O O . ARG A 1 895 ? 27.655 -17.408 -28.846 1.00 93.12 895 ARG A O 1
ATOM 7252 N N . ILE A 1 896 ? 26.738 -17.626 -30.890 1.00 91.81 896 ILE A N 1
ATOM 7253 C CA . ILE A 1 896 ? 26.077 -16.314 -30.960 1.00 91.81 896 ILE A CA 1
ATOM 7254 C C . ILE A 1 896 ? 24.559 -16.500 -30.934 1.00 91.81 896 ILE A C 1
ATOM 7256 O O . ILE A 1 896 ? 24.012 -17.365 -31.615 1.00 91.81 896 ILE A O 1
ATOM 7260 N N . SER A 1 897 ? 23.870 -15.648 -30.177 1.00 90.19 897 SER A N 1
ATOM 7261 C CA . SER A 1 897 ? 22.407 -15.549 -30.177 1.00 90.19 897 SER A CA 1
ATOM 7262 C C . SER A 1 897 ? 21.969 -14.090 -30.079 1.00 90.19 897 SER A C 1
ATOM 7264 O O . SER A 1 897 ? 22.631 -13.300 -29.414 1.00 90.19 897 SER A O 1
ATOM 7266 N N . ALA A 1 898 ? 20.853 -13.726 -30.712 1.00 87.81 898 ALA A N 1
ATOM 7267 C CA . ALA A 1 898 ? 20.272 -12.386 -30.619 1.00 87.81 898 ALA A CA 1
ATOM 7268 C C . ALA A 1 898 ? 18.941 -12.434 -29.854 1.00 87.81 898 ALA A C 1
ATOM 7270 O O . ALA A 1 898 ? 18.119 -13.322 -30.091 1.00 87.81 898 ALA A O 1
ATOM 7271 N N . ILE A 1 899 ? 18.725 -11.480 -28.947 1.00 88.94 899 ILE A N 1
ATOM 7272 C CA . ILE A 1 899 ? 17.499 -11.333 -28.157 1.00 88.94 899 ILE A CA 1
ATOM 7273 C C . ILE A 1 899 ? 16.959 -9.905 -28.234 1.00 88.94 899 ILE A C 1
ATOM 7275 O O . ILE A 1 899 ? 17.710 -8.936 -28.330 1.00 88.94 899 ILE A O 1
ATOM 7279 N N . PHE A 1 900 ? 15.638 -9.777 -28.135 1.00 85.69 900 PHE A N 1
ATOM 7280 C CA . PHE A 1 900 ? 14.970 -8.480 -28.058 1.00 85.69 900 PHE A CA 1
ATOM 7281 C C . PHE A 1 900 ? 15.074 -7.879 -26.646 1.00 85.69 900 PHE A C 1
ATOM 7283 O O . PHE A 1 900 ? 15.000 -8.638 -25.674 1.00 85.69 900 PHE A O 1
ATOM 7290 N N . PRO A 1 901 ? 15.120 -6.539 -26.497 1.00 84.50 901 PRO A N 1
ATOM 7291 C CA . PRO A 1 901 ? 15.058 -5.869 -25.194 1.00 84.50 901 PRO A CA 1
ATOM 7292 C C . PRO A 1 901 ? 13.882 -6.336 -24.320 1.00 84.50 901 PRO A C 1
ATOM 7294 O O . PRO A 1 901 ? 14.072 -6.669 -23.154 1.00 84.50 901 PRO A O 1
ATOM 7297 N N . ALA A 1 902 ? 12.685 -6.477 -24.902 1.00 81.56 902 ALA A N 1
ATOM 7298 C CA . ALA A 1 902 ? 11.504 -6.982 -24.197 1.00 81.56 902 ALA A CA 1
ATOM 7299 C C . ALA A 1 902 ? 11.640 -8.454 -23.752 1.00 81.56 902 ALA A C 1
ATOM 7301 O O . ALA A 1 902 ? 11.150 -8.827 -22.688 1.00 81.56 902 ALA A O 1
ATOM 7302 N N . TYR A 1 903 ? 12.342 -9.299 -24.523 1.00 85.88 903 TYR A N 1
ATOM 7303 C CA . TYR A 1 903 ? 12.634 -10.669 -24.087 1.00 85.88 903 TYR A CA 1
ATOM 7304 C C . TYR A 1 903 ? 13.599 -10.666 -22.902 1.00 85.88 903 TYR A C 1
ATOM 7306 O O . TYR A 1 903 ? 13.365 -11.403 -21.946 1.00 85.88 903 TYR A O 1
ATOM 7314 N N . LEU A 1 904 ? 14.643 -9.827 -22.931 1.00 88.38 904 LEU A N 1
ATOM 7315 C CA . LEU A 1 904 ? 15.558 -9.679 -21.800 1.00 88.38 904 LEU A CA 1
ATOM 7316 C C . LEU A 1 904 ? 14.810 -9.230 -20.540 1.00 88.38 904 LEU A C 1
ATOM 7318 O O . LEU A 1 904 ? 14.960 -9.867 -19.503 1.00 88.38 904 LEU A O 1
ATOM 7322 N N . ALA A 1 905 ? 13.968 -8.200 -20.640 1.00 84.81 905 ALA A N 1
ATOM 7323 C CA . ALA A 1 905 ? 13.191 -7.692 -19.512 1.00 84.81 905 ALA A CA 1
ATOM 7324 C C . ALA A 1 905 ? 12.205 -8.723 -18.945 1.00 84.81 905 ALA A C 1
ATOM 7326 O O . ALA A 1 905 ? 12.108 -8.854 -17.734 1.00 84.81 905 ALA A O 1
ATOM 7327 N N . ASN A 1 906 ? 11.554 -9.535 -19.782 1.00 84.06 906 ASN A N 1
ATOM 7328 C CA . ASN A 1 906 ? 10.666 -10.607 -19.310 1.00 84.06 906 ASN A CA 1
ATOM 7329 C C . ASN A 1 906 ? 11.402 -11.874 -18.826 1.00 84.06 906 ASN A C 1
ATOM 7331 O O . ASN A 1 906 ? 10.768 -12.799 -18.324 1.00 84.06 906 ASN A O 1
ATOM 7335 N N . ASN A 1 907 ? 12.725 -11.969 -19.008 1.00 88.94 907 ASN A N 1
ATOM 7336 C CA . ASN A 1 907 ? 13.510 -13.173 -18.703 1.00 88.94 907 ASN A CA 1
ATOM 7337 C C . ASN A 1 907 ? 14.810 -12.862 -17.940 1.00 88.94 907 ASN A C 1
ATOM 7339 O O . ASN A 1 907 ? 15.749 -13.666 -17.968 1.00 88.94 907 ASN A O 1
ATOM 7343 N N . TRP A 1 908 ? 14.896 -11.708 -17.277 1.00 90.19 908 TRP A N 1
ATOM 7344 C CA . TRP A 1 908 ? 16.133 -11.184 -16.688 1.00 90.19 908 TRP A CA 1
ATOM 7345 C C . TRP A 1 908 ? 16.750 -12.125 -15.644 1.00 90.19 908 TRP A C 1
ATOM 7347 O O . TRP A 1 908 ? 17.974 -12.240 -15.545 1.00 90.19 908 TRP A O 1
ATOM 7357 N N . GLN A 1 909 ? 15.920 -12.904 -14.944 1.00 92.19 909 GLN A N 1
ATOM 7358 C CA . GLN A 1 909 ? 16.340 -13.920 -13.974 1.00 92.19 909 GLN A CA 1
ATOM 7359 C C . GLN A 1 909 ? 17.218 -15.015 -14.612 1.00 92.19 909 GLN A C 1
ATOM 7361 O O . GLN A 1 909 ? 18.019 -15.649 -13.926 1.00 92.19 909 GLN A O 1
ATOM 7366 N N . LYS A 1 910 ? 17.126 -15.236 -15.935 1.00 89.31 910 LYS A N 1
ATOM 7367 C CA . LYS A 1 910 ? 18.008 -16.170 -16.660 1.00 89.31 910 LYS A CA 1
ATOM 7368 C C . LYS A 1 910 ? 19.454 -15.666 -16.752 1.00 89.31 910 LYS A C 1
ATOM 7370 O O . LYS A 1 910 ? 20.344 -16.499 -16.948 1.00 89.31 910 LYS A O 1
ATOM 7375 N N . PHE A 1 911 ? 19.674 -14.358 -16.604 1.00 90.00 911 PHE A N 1
ATOM 7376 C CA . PHE A 1 911 ? 20.956 -13.665 -16.772 1.00 90.00 911 PHE A CA 1
ATOM 7377 C C . PHE A 1 911 ? 21.541 -13.119 -15.458 1.00 90.00 911 PHE A C 1
ATOM 7379 O O . PHE A 1 911 ? 22.743 -12.881 -15.406 1.00 90.00 911 PHE A O 1
ATOM 7386 N N . LEU A 1 912 ? 20.725 -12.957 -14.407 1.00 93.00 912 LEU A N 1
ATOM 7387 C CA . LEU A 1 912 ? 21.111 -12.442 -13.084 1.00 93.00 912 LEU A CA 1
ATOM 7388 C C . LEU A 1 912 ? 22.397 -13.091 -12.538 1.00 93.00 912 LEU A C 1
ATOM 7390 O O . LEU A 1 912 ? 22.400 -14.270 -12.187 1.00 93.00 912 LEU A O 1
ATOM 7394 N N . GLY A 1 913 ? 23.479 -12.315 -12.444 1.00 91.88 913 GLY A N 1
ATOM 7395 C CA . GLY A 1 913 ? 24.771 -12.772 -11.925 1.00 91.88 913 GLY A CA 1
ATOM 7396 C C . GLY A 1 913 ? 25.469 -13.869 -12.741 1.00 91.88 913 GLY A C 1
ATOM 7397 O O . GLY A 1 913 ? 26.336 -14.549 -12.193 1.00 91.88 913 GLY A O 1
ATOM 7398 N N . ARG A 1 914 ? 25.092 -14.090 -14.012 1.00 92.25 914 ARG A N 1
ATOM 7399 C CA . ARG A 1 914 ? 25.581 -15.215 -14.842 1.00 92.25 914 ARG A CA 1
ATOM 7400 C C . ARG A 1 914 ? 26.495 -14.828 -16.002 1.00 92.25 914 ARG A C 1
ATOM 7402 O O . ARG A 1 914 ? 26.932 -15.723 -16.726 1.00 92.25 914 ARG A O 1
ATOM 7409 N N . LEU A 1 915 ? 26.739 -13.539 -16.222 1.00 96.12 915 LEU A N 1
ATOM 7410 C CA . LEU A 1 915 ? 27.653 -13.076 -17.264 1.00 96.12 915 LEU A CA 1
ATOM 7411 C C . LEU A 1 915 ? 29.040 -12.803 -16.688 1.00 96.12 915 LEU A C 1
ATOM 7413 O O . LEU A 1 915 ? 29.173 -12.178 -15.633 1.00 96.12 915 LEU A O 1
ATOM 7417 N N . ASP A 1 916 ? 30.061 -13.254 -17.407 1.00 97.94 916 ASP A N 1
ATOM 7418 C CA . ASP A 1 916 ? 31.463 -12.973 -17.113 1.00 97.94 916 ASP A CA 1
ATOM 7419 C C . ASP A 1 916 ? 31.854 -11.573 -17.593 1.00 97.94 916 ASP A C 1
ATOM 7421 O O . ASP A 1 916 ? 32.576 -10.865 -16.888 1.00 97.94 916 ASP A O 1
ATOM 7425 N N . PHE A 1 917 ? 31.335 -11.172 -18.761 1.00 98.00 917 PHE A N 1
ATOM 7426 C CA . PHE A 1 917 ? 31.547 -9.845 -19.326 1.00 98.00 917 PHE A CA 1
ATOM 7427 C C . PHE A 1 917 ? 30.300 -9.235 -19.984 1.00 98.00 917 PHE A C 1
ATOM 7429 O O . PHE A 1 917 ? 29.363 -9.934 -20.378 1.00 98.00 917 PHE A O 1
ATOM 7436 N N . VAL A 1 918 ? 30.320 -7.915 -20.150 1.00 97.69 918 VAL A N 1
ATOM 7437 C CA . VAL A 1 918 ? 29.417 -7.149 -21.015 1.00 97.69 918 VAL A CA 1
ATOM 7438 C C . VAL A 1 918 ? 30.250 -6.232 -21.903 1.00 97.69 918 VAL A C 1
ATOM 7440 O O . VAL A 1 918 ? 31.229 -5.654 -21.440 1.00 97.69 918 VAL A O 1
ATOM 7443 N N . ALA A 1 919 ? 29.861 -6.072 -23.164 1.00 96.69 919 ALA A N 1
ATOM 7444 C CA . ALA A 1 919 ? 30.442 -5.082 -24.063 1.00 96.69 919 ALA A CA 1
ATOM 7445 C C . ALA A 1 919 ? 29.353 -4.153 -24.613 1.00 96.69 919 ALA A C 1
ATOM 7447 O O . ALA A 1 919 ? 28.274 -4.601 -24.998 1.00 96.69 919 ALA A O 1
ATOM 7448 N N . SER A 1 920 ? 29.635 -2.856 -24.660 1.00 95.00 920 SER A N 1
ATOM 7449 C CA . SER A 1 920 ? 28.789 -1.851 -25.302 1.00 95.00 920 SER A CA 1
ATOM 7450 C C . SER A 1 920 ? 29.682 -0.805 -25.943 1.00 95.00 920 SER A C 1
ATOM 7452 O O . SER A 1 920 ? 30.473 -0.169 -25.247 1.00 95.00 920 SER A O 1
ATOM 7454 N N . PHE A 1 921 ? 29.520 -0.575 -27.243 1.00 93.25 921 PHE A N 1
ATOM 7455 C CA . PHE A 1 921 ? 30.221 0.491 -27.951 1.00 93.25 921 PHE A CA 1
ATOM 7456 C C . PHE A 1 921 ? 29.216 1.401 -28.658 1.00 93.25 921 PHE A C 1
ATOM 7458 O O . PHE A 1 921 ? 28.355 0.930 -29.399 1.00 93.25 921 PHE A O 1
ATOM 7465 N N . SER A 1 922 ? 29.316 2.705 -28.400 1.00 90.88 922 SER A N 1
ATOM 7466 C CA . SER A 1 922 ? 28.515 3.764 -29.025 1.00 90.88 922 SER A CA 1
ATOM 7467 C C . SER A 1 922 ? 26.998 3.478 -29.054 1.00 90.88 922 SER A C 1
ATOM 7469 O O . SER A 1 922 ? 26.334 3.666 -30.068 1.00 90.88 922 SER A O 1
ATOM 7471 N N . SER A 1 923 ? 26.455 2.968 -27.943 1.00 90.38 923 SER A N 1
ATOM 7472 C CA . SER A 1 923 ? 25.054 2.532 -27.843 1.00 90.38 923 SER A CA 1
ATOM 7473 C C . SER A 1 923 ? 24.317 3.134 -26.642 1.00 90.38 923 SER A C 1
ATOM 7475 O O . SER A 1 923 ? 23.260 3.744 -26.810 1.00 90.38 923 SER A O 1
ATOM 7477 N N . ILE A 1 924 ? 24.881 3.015 -25.433 1.00 94.06 924 ILE A N 1
ATOM 7478 C CA . ILE A 1 924 ? 24.241 3.462 -24.181 1.00 94.06 924 ILE A CA 1
ATOM 7479 C C . ILE A 1 924 ? 23.929 4.969 -24.178 1.00 94.06 924 ILE A C 1
ATOM 7481 O O . ILE A 1 924 ? 22.882 5.363 -23.666 1.00 94.06 924 ILE A O 1
ATOM 7485 N N . GLN A 1 925 ? 24.743 5.806 -24.836 1.00 94.19 925 GLN A N 1
ATOM 7486 C CA . GLN A 1 925 ? 24.537 7.261 -24.864 1.00 94.19 925 GLN A CA 1
ATOM 7487 C C . GLN A 1 925 ? 23.237 7.718 -25.544 1.00 94.19 925 GLN A C 1
ATOM 7489 O O . GLN A 1 925 ? 22.823 8.868 -25.371 1.00 94.19 925 GLN A O 1
ATOM 7494 N N . HIS A 1 926 ? 22.606 6.840 -26.326 1.00 92.69 926 HIS A N 1
ATOM 7495 C CA . HIS A 1 926 ? 21.385 7.130 -27.075 1.00 92.69 926 HIS A CA 1
ATOM 7496 C C . HIS A 1 926 ? 20.095 6.738 -26.336 1.00 92.69 926 HIS A C 1
ATOM 7498 O O . HIS A 1 926 ? 19.012 7.124 -26.770 1.00 92.69 926 HIS A O 1
ATOM 7504 N N . LEU A 1 927 ? 20.185 5.954 -25.255 1.00 92.31 927 LEU A N 1
ATOM 7505 C CA . LEU A 1 927 ? 19.018 5.335 -24.619 1.00 92.31 927 LEU A CA 1
ATOM 7506 C C . LEU A 1 927 ? 18.147 6.362 -23.886 1.00 92.31 927 LEU A C 1
ATOM 7508 O O . LEU A 1 927 ? 18.651 7.175 -23.107 1.00 92.31 927 LEU A O 1
ATOM 7512 N N . GLY A 1 928 ? 16.834 6.309 -24.107 1.00 92.19 928 GLY A N 1
ATOM 7513 C CA . GLY A 1 928 ? 15.877 7.204 -23.458 1.00 92.19 928 GLY A CA 1
ATOM 7514 C C . GLY A 1 928 ? 15.742 8.571 -24.133 1.00 92.19 928 GLY A C 1
ATOM 7515 O O . GLY A 1 928 ? 15.146 9.476 -23.551 1.00 92.19 928 GLY A O 1
ATOM 7516 N N . LEU A 1 929 ? 16.304 8.739 -25.336 1.00 93.25 929 LEU A N 1
ATOM 7517 C CA . LEU A 1 929 ? 16.171 9.956 -26.150 1.00 93.25 929 LEU A CA 1
ATOM 7518 C C . LEU A 1 929 ? 15.097 9.815 -27.243 1.00 93.25 929 LEU A C 1
ATOM 7520 O O . LEU A 1 929 ? 14.746 10.799 -27.888 1.00 93.25 929 LEU A O 1
ATOM 7524 N N . GLY A 1 930 ? 14.583 8.607 -27.490 1.00 90.38 930 GLY A N 1
ATOM 7525 C CA . GLY A 1 930 ? 13.497 8.348 -28.440 1.00 90.38 930 GLY A CA 1
ATOM 7526 C C . GLY A 1 930 ? 13.879 8.383 -29.918 1.00 90.38 930 GLY A C 1
ATOM 7527 O O . GLY A 1 930 ? 13.062 8.021 -30.765 1.00 90.38 930 GLY A O 1
ATOM 7528 N N . ARG A 1 931 ? 15.129 8.736 -30.247 1.00 90.25 931 ARG A N 1
ATOM 7529 C CA . ARG A 1 931 ? 15.716 8.743 -31.602 1.00 90.25 931 ARG A CA 1
ATOM 7530 C C . ARG A 1 931 ? 15.386 7.504 -32.439 1.00 90.25 931 ARG A C 1
ATOM 7532 O O . ARG A 1 931 ? 15.213 7.615 -33.654 1.00 90.25 931 ARG A O 1
ATOM 7539 N N . TYR A 1 932 ? 15.313 6.339 -31.799 1.00 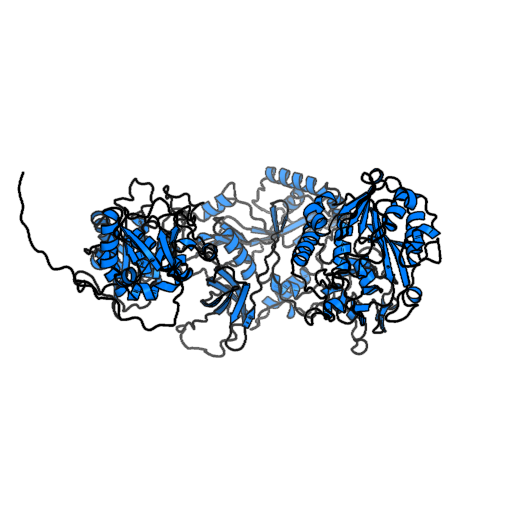85.06 932 TYR A N 1
ATOM 7540 C CA . TYR A 1 932 ? 15.077 5.053 -32.449 1.00 85.06 932 TYR A CA 1
ATOM 7541 C C . TYR A 1 932 ? 13.686 4.464 -32.132 1.00 85.06 932 TYR A C 1
ATOM 7543 O O . TYR A 1 932 ? 13.499 3.256 -32.271 1.00 85.06 932 TYR A O 1
ATOM 7551 N N . GLY A 1 933 ? 12.737 5.261 -31.629 1.00 83.62 933 GLY A N 1
ATOM 7552 C CA . GLY A 1 933 ? 11.442 4.761 -31.143 1.00 83.62 933 GLY A CA 1
ATOM 7553 C C . GLY A 1 933 ? 11.508 4.044 -29.787 1.00 83.62 933 GLY A C 1
ATOM 7554 O O . GLY A 1 933 ? 10.611 3.280 -29.447 1.00 83.62 933 GLY A O 1
ATOM 7555 N N . ASP A 1 934 ? 12.583 4.246 -29.025 1.00 87.50 934 ASP A N 1
ATOM 7556 C CA . ASP A 1 934 ? 12.648 3.932 -27.597 1.00 87.50 934 ASP A CA 1
ATOM 7557 C C . ASP A 1 934 ? 11.810 4.920 -26.763 1.00 87.50 934 ASP A C 1
ATOM 7559 O O . ASP A 1 934 ? 11.607 6.061 -27.165 1.00 87.50 934 ASP A O 1
ATOM 7563 N N . SER A 1 935 ? 11.317 4.496 -25.598 1.00 89.75 935 SER A N 1
ATOM 7564 C CA . SER A 1 935 ? 10.595 5.396 -24.692 1.00 89.75 935 SER A CA 1
ATOM 7565 C C . SER A 1 935 ? 11.504 6.476 -24.120 1.00 89.75 935 SER A C 1
ATOM 7567 O O . SER A 1 935 ? 12.633 6.188 -23.728 1.00 89.75 935 SER A O 1
ATOM 7569 N N . ILE A 1 936 ? 10.989 7.702 -24.015 1.00 90.50 936 ILE A N 1
ATOM 7570 C CA . ILE A 1 936 ? 11.684 8.820 -23.369 1.00 90.50 936 ILE A CA 1
ATOM 7571 C C . ILE A 1 936 ? 11.947 8.490 -21.890 1.00 90.50 936 ILE A C 1
ATOM 7573 O O . ILE A 1 936 ? 11.018 8.272 -21.116 1.00 90.50 936 ILE A O 1
ATOM 7577 N N . ASP A 1 937 ? 13.228 8.446 -21.515 1.00 92.75 937 ASP A N 1
ATOM 7578 C CA . ASP A 1 937 ? 13.712 8.228 -20.146 1.00 92.75 937 ASP A CA 1
ATOM 7579 C C . ASP A 1 937 ? 14.966 9.101 -19.918 1.00 92.75 937 ASP A C 1
ATOM 7581 O O . ASP A 1 937 ? 16.049 8.788 -20.439 1.00 92.75 937 ASP A O 1
ATOM 7585 N N . PRO A 1 938 ? 14.871 10.180 -19.115 1.00 92.50 938 PRO A N 1
ATOM 7586 C CA . PRO A 1 938 ? 16.009 11.035 -18.787 1.00 92.50 938 PRO A CA 1
ATOM 7587 C C . PRO A 1 938 ? 17.214 10.285 -18.213 1.00 92.50 938 PRO A C 1
ATOM 7589 O O . PRO A 1 938 ? 18.349 10.731 -18.409 1.00 92.50 938 PRO A O 1
ATOM 7592 N N . ILE A 1 939 ? 16.992 9.136 -17.564 1.00 93.44 939 ILE A N 1
ATOM 7593 C CA . ILE A 1 939 ? 18.011 8.279 -16.937 1.00 93.44 939 ILE A CA 1
ATOM 7594 C C . ILE A 1 939 ? 18.165 6.912 -17.630 1.00 93.44 939 ILE A C 1
ATOM 7596 O O . ILE A 1 939 ? 18.728 5.991 -17.039 1.00 93.44 939 ILE A O 1
ATOM 7600 N N . GLY A 1 940 ? 17.696 6.760 -18.875 1.00 93.06 940 GLY A N 1
ATOM 7601 C CA . GLY A 1 940 ? 17.689 5.475 -19.589 1.00 93.06 940 GLY A CA 1
ATOM 7602 C C . GLY A 1 940 ? 19.069 4.818 -19.751 1.00 93.06 940 GLY A C 1
ATOM 7603 O O . GLY A 1 940 ? 19.182 3.593 -19.709 1.00 93.06 940 GLY A O 1
ATOM 7604 N N . ASP A 1 941 ? 20.129 5.620 -19.855 1.00 95.31 941 ASP A N 1
ATOM 7605 C CA . ASP A 1 941 ? 21.530 5.185 -19.854 1.00 95.31 941 ASP A CA 1
ATOM 7606 C C . ASP A 1 941 ? 21.986 4.653 -18.482 1.00 95.31 941 ASP A C 1
ATOM 7608 O O . ASP A 1 941 ? 22.548 3.560 -18.393 1.00 95.31 941 ASP A O 1
ATOM 7612 N N . LEU A 1 942 ? 21.675 5.373 -17.399 1.00 95.75 942 LEU A N 1
ATOM 7613 C CA . LEU A 1 942 ? 21.953 4.938 -16.023 1.00 95.75 942 LEU A CA 1
ATOM 7614 C C . LEU A 1 942 ? 21.170 3.660 -15.676 1.00 95.75 942 LEU A C 1
ATOM 7616 O O . LEU A 1 942 ? 21.692 2.753 -15.024 1.00 95.75 942 LEU A O 1
ATOM 7620 N N . ARG A 1 943 ? 19.928 3.546 -16.160 1.00 93.19 943 ARG A N 1
ATOM 7621 C CA . ARG A 1 943 ? 19.082 2.358 -15.996 1.00 93.19 943 ARG A CA 1
ATOM 7622 C C . ARG A 1 943 ? 19.639 1.149 -16.755 1.00 93.19 943 ARG A C 1
ATOM 7624 O O . ARG A 1 943 ? 19.565 0.030 -16.248 1.00 93.19 943 ARG A O 1
ATOM 7631 N N . GLU A 1 944 ? 20.241 1.345 -17.930 1.00 94.31 944 GLU A N 1
ATOM 7632 C CA . GLU A 1 944 ? 20.966 0.275 -18.630 1.00 94.31 944 GLU A CA 1
ATOM 7633 C C . GLU A 1 944 ? 22.196 -0.184 -17.837 1.00 94.31 944 GLU A C 1
ATOM 7635 O O . GLU A 1 944 ? 22.373 -1.386 -17.642 1.00 94.31 944 GLU A O 1
ATOM 7640 N N . MET A 1 945 ? 22.978 0.741 -17.271 1.00 96.50 945 MET A N 1
ATOM 7641 C CA . MET A 1 945 ? 24.099 0.391 -16.385 1.00 96.50 945 MET A CA 1
ATOM 7642 C C . MET A 1 945 ? 23.651 -0.413 -15.156 1.00 96.50 945 MET A C 1
ATOM 7644 O O . MET A 1 945 ? 24.302 -1.395 -14.796 1.00 96.50 945 MET A O 1
ATOM 7648 N N . GLN A 1 946 ? 22.502 -0.082 -14.556 1.00 94.81 946 GLN A N 1
ATOM 7649 C CA . GLN A 1 946 ? 21.924 -0.868 -13.458 1.00 94.81 946 GLN A CA 1
ATOM 7650 C C . GLN A 1 946 ? 21.513 -2.286 -13.912 1.00 94.81 946 GLN A C 1
ATOM 7652 O O . GLN A 1 946 ? 21.806 -3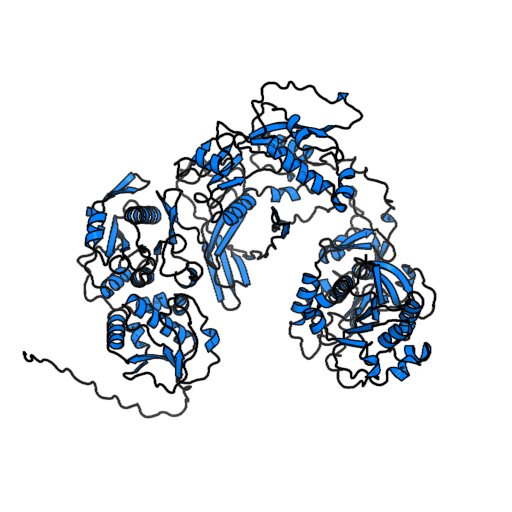.261 -13.212 1.00 94.81 946 GLN A O 1
ATOM 7657 N N . LYS A 1 947 ? 20.926 -2.453 -15.109 1.00 94.69 947 LYS A N 1
ATOM 7658 C CA . LYS A 1 947 ? 20.645 -3.788 -15.686 1.00 94.69 947 LYS A CA 1
ATOM 7659 C C . LYS A 1 947 ? 21.933 -4.579 -15.938 1.00 94.69 947 LYS A C 1
ATOM 7661 O O . LYS A 1 947 ? 21.992 -5.767 -15.613 1.00 94.69 947 LYS A O 1
ATOM 7666 N N . ILE A 1 948 ? 22.980 -3.934 -16.453 1.00 96.19 948 ILE A N 1
ATOM 7667 C CA . ILE A 1 948 ? 24.303 -4.541 -16.666 1.00 96.19 948 ILE A CA 1
ATOM 7668 C C . ILE A 1 948 ? 24.920 -4.991 -15.332 1.00 96.19 948 ILE A C 1
ATOM 7670 O O . ILE A 1 948 ? 25.330 -6.151 -15.218 1.00 96.19 948 ILE A O 1
ATOM 7674 N N . LYS A 1 949 ? 24.892 -4.139 -14.295 1.00 95.69 949 LYS A N 1
ATOM 7675 C CA . LYS A 1 949 ? 25.299 -4.483 -12.918 1.00 95.69 949 LYS A CA 1
ATOM 7676 C C . LYS A 1 949 ? 24.534 -5.709 -12.409 1.00 95.69 949 LYS A C 1
ATOM 7678 O O . LYS A 1 949 ? 25.129 -6.566 -11.764 1.00 95.69 949 LYS A O 1
ATOM 7683 N N . CYS A 1 950 ? 23.250 -5.866 -12.726 1.00 95.25 950 CYS A N 1
ATOM 7684 C CA . CYS A 1 950 ? 22.482 -7.059 -12.354 1.00 95.25 950 CYS A CA 1
ATOM 7685 C C . CYS A 1 950 ? 22.885 -8.335 -13.119 1.00 95.25 950 CYS A C 1
ATOM 7687 O O . CYS A 1 950 ? 22.955 -9.409 -12.519 1.00 95.25 950 CYS A O 1
ATOM 7689 N N . MET A 1 951 ? 23.171 -8.258 -14.420 1.00 95.81 951 MET A N 1
ATOM 7690 C CA . MET A 1 951 ? 23.519 -9.443 -15.223 1.00 95.81 951 MET A CA 1
ATOM 7691 C C . MET A 1 951 ? 24.954 -9.949 -14.987 1.00 95.81 951 MET A C 1
ATOM 7693 O O . MET A 1 951 ? 25.206 -11.154 -15.062 1.00 95.81 951 MET A O 1
ATOM 7697 N N . LEU A 1 952 ? 25.895 -9.056 -14.671 1.00 96.69 952 LEU A N 1
ATOM 7698 C CA . LEU A 1 952 ? 27.277 -9.427 -14.359 1.00 96.69 952 LEU A CA 1
ATOM 7699 C C . LEU A 1 952 ? 27.397 -10.198 -13.041 1.00 96.69 952 LEU A C 1
ATOM 7701 O O . LEU A 1 952 ? 26.787 -9.843 -12.024 1.00 96.69 952 LEU A O 1
ATOM 7705 N N . LYS A 1 953 ? 28.263 -11.213 -13.024 1.00 96.19 953 LYS A N 1
ATOM 7706 C CA . LYS A 1 953 ? 28.777 -11.804 -11.781 1.00 96.19 953 LYS A CA 1
ATOM 7707 C C . LYS A 1 953 ? 29.638 -10.785 -11.015 1.00 96.19 953 LYS A C 1
ATOM 7709 O O . LYS A 1 953 ? 30.188 -9.863 -11.618 1.00 96.19 953 LYS A O 1
ATOM 7714 N N . LYS A 1 954 ? 29.791 -10.954 -9.696 1.00 95.38 954 LYS A N 1
ATOM 7715 C CA . LYS A 1 954 ? 30.752 -10.161 -8.901 1.00 95.38 954 LYS A CA 1
ATOM 7716 C C . LYS A 1 954 ? 32.159 -10.326 -9.495 1.00 95.38 954 LYS A C 1
ATOM 7718 O O . LYS A 1 954 ? 32.555 -11.450 -9.802 1.00 95.38 954 LYS A O 1
ATOM 7723 N N . GLY A 1 955 ? 32.885 -9.231 -9.707 1.00 95.06 955 GLY A N 1
ATOM 7724 C CA . GLY A 1 955 ? 34.189 -9.238 -10.376 1.00 95.06 955 GLY A CA 1
ATOM 7725 C C . GLY A 1 955 ? 34.157 -9.405 -11.905 1.00 95.06 955 GLY A C 1
ATOM 7726 O O . GLY A 1 955 ? 35.227 -9.448 -12.512 1.00 95.06 955 GLY A O 1
ATOM 7727 N N . GLY A 1 956 ? 32.975 -9.506 -12.528 1.00 96.94 956 GLY A N 1
ATOM 7728 C CA . GLY A 1 956 ? 32.811 -9.519 -13.987 1.00 96.94 956 GLY A CA 1
ATOM 7729 C C . GLY A 1 956 ? 33.117 -8.161 -14.630 1.00 96.94 956 GLY A C 1
ATOM 7730 O O . GLY A 1 956 ? 33.070 -7.130 -13.954 1.00 96.94 956 GLY A O 1
ATOM 7731 N N . ILE A 1 957 ? 33.443 -8.163 -15.924 1.00 97.88 957 ILE A N 1
ATOM 7732 C CA . ILE A 1 957 ? 34.003 -7.001 -16.637 1.00 97.88 957 ILE A CA 1
ATOM 7733 C C . ILE A 1 957 ? 32.985 -6.361 -17.587 1.00 97.88 957 ILE A C 1
ATOM 7735 O O . ILE A 1 957 ? 32.346 -7.038 -18.383 1.00 97.88 957 ILE A O 1
ATOM 7739 N N . LEU A 1 958 ? 32.872 -5.040 -17.557 1.00 98.25 958 LEU A N 1
ATOM 7740 C CA . LEU A 1 958 ? 32.159 -4.236 -18.540 1.00 98.25 958 LEU A CA 1
ATOM 7741 C C . LEU A 1 958 ? 33.167 -3.440 -19.380 1.00 98.25 958 LEU A C 1
ATOM 7743 O O . LEU A 1 958 ? 33.928 -2.633 -18.850 1.00 98.25 958 LEU A O 1
ATOM 7747 N N . PHE A 1 959 ? 33.121 -3.641 -20.694 1.00 97.81 959 PHE A N 1
ATOM 7748 C CA . PHE A 1 959 ? 33.775 -2.800 -21.694 1.00 97.81 959 PHE A CA 1
ATOM 7749 C C . PHE A 1 959 ? 32.775 -1.743 -22.170 1.00 97.81 959 PHE A C 1
ATOM 7751 O O . PHE A 1 959 ? 31.822 -2.068 -22.886 1.00 97.81 959 PHE A O 1
ATOM 7758 N N . LEU A 1 960 ? 32.967 -0.492 -21.750 1.00 97.25 960 LEU A N 1
ATOM 7759 C CA . LEU A 1 960 ? 32.049 0.615 -22.020 1.00 97.25 960 LEU A CA 1
ATOM 7760 C C . LEU A 1 960 ? 32.721 1.668 -22.909 1.00 97.25 960 LEU A C 1
ATOM 7762 O O . LEU A 1 960 ? 33.528 2.466 -22.435 1.00 97.25 960 LEU A O 1
ATOM 7766 N N . GLY A 1 961 ? 32.373 1.666 -24.196 1.00 95.06 961 GLY A N 1
ATOM 7767 C CA . GLY A 1 961 ? 32.813 2.649 -25.185 1.00 95.06 961 GLY A CA 1
ATOM 7768 C C . GLY A 1 961 ? 31.782 3.754 -25.399 1.00 95.06 961 GLY A C 1
ATOM 7769 O O . GLY A 1 961 ? 30.805 3.551 -26.127 1.00 95.06 961 GLY A O 1
ATOM 7770 N N . VAL A 1 962 ? 31.997 4.930 -24.809 1.00 94.94 962 VAL A N 1
ATOM 7771 C CA . VAL A 1 962 ? 31.077 6.088 -24.851 1.00 94.94 962 VAL A CA 1
ATOM 7772 C C . VAL A 1 962 ? 31.823 7.384 -25.220 1.00 94.94 962 VAL A C 1
ATOM 7774 O O . VAL A 1 962 ? 33.051 7.413 -25.133 1.00 94.94 962 VAL A O 1
ATOM 7777 N N . PRO A 1 963 ? 31.130 8.453 -25.658 1.00 94.38 963 PRO A N 1
ATOM 7778 C CA . PRO A 1 963 ? 31.764 9.745 -25.922 1.00 94.38 963 PRO A CA 1
ATOM 7779 C C . PRO A 1 963 ? 32.062 10.505 -24.616 1.00 94.38 963 PRO A C 1
ATOM 7781 O O . PRO A 1 963 ? 31.143 10.891 -23.889 1.00 94.38 963 PRO A O 1
ATOM 7784 N N . PHE A 1 964 ? 33.345 10.737 -24.338 1.00 93.38 964 PHE A N 1
ATOM 7785 C CA . PHE A 1 964 ? 33.848 11.512 -23.199 1.00 93.38 964 PHE A CA 1
ATOM 7786 C C . PHE A 1 964 ? 34.025 12.980 -23.607 1.00 93.38 964 PHE A C 1
ATOM 7788 O O . PHE A 1 964 ? 34.517 13.265 -24.699 1.00 93.38 964 PHE A O 1
ATOM 7795 N N . GLY A 1 965 ? 33.634 13.913 -22.744 1.00 89.12 965 GLY A N 1
ATOM 7796 C CA . GLY A 1 965 ? 33.712 15.349 -23.012 1.00 89.12 965 GLY A CA 1
ATOM 7797 C C . GLY A 1 965 ? 33.272 16.171 -21.804 1.00 89.12 965 GLY A C 1
ATOM 7798 O O . GLY A 1 965 ? 33.324 15.709 -20.670 1.00 89.12 965 GLY A O 1
ATOM 7799 N N . THR A 1 966 ? 32.768 17.382 -22.034 1.00 88.38 966 THR A N 1
ATOM 7800 C CA . THR A 1 966 ? 31.959 18.078 -21.019 1.00 88.38 966 THR A CA 1
ATOM 7801 C C . THR A 1 966 ? 30.543 17.496 -21.008 1.00 88.38 966 THR A C 1
ATOM 7803 O O . THR A 1 966 ? 29.993 17.249 -22.083 1.00 88.38 966 THR A O 1
ATOM 7806 N N . ASP A 1 967 ? 29.944 17.306 -19.824 1.00 91.94 967 ASP A N 1
ATOM 7807 C CA . ASP A 1 967 ? 28.571 16.799 -19.677 1.00 91.94 967 ASP A CA 1
ATOM 7808 C C . ASP A 1 967 ? 27.591 17.606 -20.545 1.00 91.94 967 ASP A C 1
ATOM 7810 O O . ASP A 1 967 ? 27.435 18.820 -20.374 1.00 91.94 967 ASP A O 1
ATOM 7814 N N . ALA A 1 968 ? 26.956 16.937 -21.509 1.00 91.56 968 ALA A N 1
ATOM 7815 C CA . ALA A 1 968 ? 26.088 17.584 -22.489 1.00 91.56 968 ALA A CA 1
ATOM 7816 C C . ALA A 1 968 ? 25.056 16.624 -23.093 1.00 91.56 968 ALA A C 1
ATOM 7818 O O . ALA A 1 968 ? 25.288 15.419 -23.210 1.00 91.56 968 ALA A O 1
ATOM 7819 N N . ILE A 1 969 ? 23.930 17.172 -23.549 1.00 94.12 969 ILE A N 1
ATOM 7820 C CA . ILE A 1 969 ? 22.906 16.458 -24.313 1.00 94.12 969 ILE A CA 1
ATOM 7821 C C . ILE A 1 969 ? 22.695 17.145 -25.658 1.00 94.12 969 ILE A C 1
ATOM 7823 O O . ILE A 1 969 ? 22.271 18.297 -25.741 1.00 94.12 969 ILE A O 1
ATOM 7827 N N . HIS A 1 970 ? 22.942 16.377 -26.714 1.00 93.00 970 HIS A N 1
ATOM 7828 C CA . HIS A 1 970 ? 22.505 16.658 -28.069 1.00 93.00 970 HIS A CA 1
ATOM 7829 C C . HIS A 1 970 ? 21.135 16.001 -28.258 1.00 93.00 970 HIS A C 1
ATOM 7831 O O . HIS A 1 970 ? 21.070 14.810 -28.555 1.00 93.00 970 HIS A O 1
ATOM 7837 N N . PHE A 1 971 ? 20.035 16.724 -28.033 1.00 92.62 971 PHE A N 1
ATOM 7838 C CA . PHE A 1 971 ? 18.695 16.131 -28.094 1.00 92.62 971 PHE A CA 1
ATOM 7839 C C . PHE A 1 971 ? 18.143 16.137 -29.531 1.00 92.62 971 PHE A C 1
ATOM 7841 O O . PHE A 1 971 ? 18.131 17.188 -30.170 1.00 92.62 971 PHE A O 1
ATOM 7848 N N . ASN A 1 972 ? 17.659 15.027 -30.094 1.00 93.12 972 ASN A N 1
ATOM 7849 C CA . ASN A 1 972 ? 17.529 13.667 -29.543 1.00 93.12 972 ASN A CA 1
ATOM 7850 C C . ASN A 1 972 ? 18.716 12.729 -29.888 1.00 93.12 972 ASN A C 1
ATOM 7852 O O . ASN A 1 972 ? 18.663 11.535 -29.605 1.00 93.12 972 ASN A O 1
ATOM 7856 N N . ALA A 1 973 ? 19.775 13.243 -30.520 1.00 92.62 973 ALA A N 1
ATOM 7857 C CA . ALA A 1 973 ? 20.923 12.474 -30.993 1.00 92.62 973 ALA A CA 1
ATOM 7858 C C . ALA A 1 973 ? 21.618 11.580 -29.948 1.00 92.62 973 ALA A C 1
ATOM 7860 O O . ALA A 1 973 ? 21.724 10.375 -30.197 1.00 92.62 973 ALA A O 1
ATOM 7861 N N . GLN A 1 974 ? 22.190 12.155 -28.878 1.00 94.12 974 GLN A N 1
ATOM 7862 C CA . GLN A 1 974 ? 23.103 11.484 -27.930 1.00 94.12 974 GLN A CA 1
ATOM 7863 C C . GLN A 1 974 ? 23.471 12.329 -26.695 1.00 94.12 974 GLN A C 1
ATOM 7865 O O . GLN A 1 974 ? 23.369 13.555 -26.709 1.00 94.12 974 GLN A O 1
ATOM 7870 N N . ARG A 1 975 ? 23.988 11.674 -25.648 1.00 95.31 975 ARG A N 1
ATOM 7871 C CA . ARG A 1 975 ? 24.672 12.311 -24.504 1.00 95.31 975 ARG A CA 1
ATOM 7872 C C . ARG A 1 975 ? 26.194 12.285 -24.676 1.00 95.31 975 ARG A C 1
ATOM 7874 O O . ARG A 1 975 ? 26.714 11.320 -25.230 1.00 95.31 975 ARG A O 1
ATOM 7881 N N . TYR A 1 976 ? 26.891 13.299 -24.165 1.00 94.94 976 TYR A N 1
ATOM 7882 C CA . TYR A 1 976 ? 28.336 13.285 -23.903 1.00 94.94 976 TYR A CA 1
ATOM 7883 C C . TYR A 1 976 ? 28.574 13.253 -22.398 1.00 94.94 976 TYR A C 1
ATOM 7885 O O . TYR A 1 976 ? 27.877 13.930 -21.639 1.00 94.94 976 TYR A O 1
ATOM 7893 N N . TYR A 1 977 ? 29.545 12.446 -21.984 1.00 95.12 977 TYR A N 1
ATOM 7894 C CA . TYR A 1 977 ? 29.797 12.137 -20.586 1.00 95.12 977 TYR A CA 1
ATOM 7895 C C . TYR A 1 977 ? 31.011 12.903 -20.078 1.00 95.12 977 TYR A C 1
ATOM 7897 O O . TYR A 1 977 ? 32.139 12.653 -20.508 1.00 95.12 977 TYR A O 1
ATOM 7905 N N . GLY A 1 978 ? 30.760 13.828 -19.160 1.00 91.06 978 GLY A N 1
ATOM 7906 C CA . GLY A 1 978 ? 31.791 14.484 -18.374 1.00 91.06 978 GLY A CA 1
ATOM 7907 C C . GLY A 1 978 ? 31.846 13.933 -16.953 1.00 91.06 978 GLY A C 1
ATOM 7908 O O . GLY A 1 978 ? 31.232 12.902 -16.656 1.00 91.06 978 GLY A O 1
ATOM 7909 N N . PRO A 1 979 ? 32.598 14.601 -16.065 1.00 88.00 979 PRO A N 1
ATOM 7910 C CA . PRO A 1 979 ? 32.808 14.161 -14.690 1.00 88.00 979 PRO A CA 1
ATOM 7911 C C . PRO A 1 979 ? 31.532 13.759 -13.949 1.00 88.00 979 PRO A C 1
ATOM 7913 O O . PRO A 1 979 ? 31.551 12.793 -13.187 1.00 88.00 979 PRO A O 1
ATOM 7916 N N . ILE A 1 980 ? 30.428 14.478 -14.177 1.00 90.50 980 ILE A N 1
ATOM 7917 C CA . ILE A 1 980 ? 29.199 14.331 -13.399 1.00 90.50 980 ILE A CA 1
ATOM 7918 C C . ILE A 1 980 ? 28.475 13.046 -13.791 1.00 90.50 980 ILE A C 1
ATOM 7920 O O . ILE A 1 980 ? 28.139 12.219 -12.938 1.00 90.50 980 ILE A O 1
ATOM 7924 N N . ARG A 1 981 ? 28.227 12.844 -15.090 1.00 93.69 981 ARG A N 1
ATOM 7925 C CA . ARG A 1 981 ? 27.454 11.684 -15.541 1.00 93.69 981 ARG A CA 1
ATOM 7926 C C . ARG A 1 981 ? 28.314 10.428 -15.683 1.00 93.69 981 ARG A C 1
ATOM 7928 O O . ARG A 1 981 ? 27.775 9.337 -15.516 1.00 93.69 981 ARG A O 1
ATOM 7935 N N . LEU A 1 982 ? 29.635 10.548 -15.871 1.00 94.88 982 LEU A N 1
ATOM 7936 C CA . LEU A 1 982 ? 30.567 9.417 -15.711 1.00 94.88 982 LEU A CA 1
ATOM 7937 C C . LEU A 1 982 ? 30.509 8.843 -14.291 1.00 94.88 982 LEU A C 1
ATOM 7939 O O . LEU A 1 982 ? 30.408 7.629 -14.137 1.00 94.88 982 LEU A O 1
ATOM 7943 N N . ALA A 1 983 ? 30.490 9.699 -13.266 1.00 93.00 983 ALA A N 1
ATOM 7944 C CA . ALA A 1 983 ? 30.405 9.273 -11.871 1.00 93.00 983 ALA A CA 1
ATOM 7945 C C . ALA A 1 983 ? 29.118 8.465 -11.596 1.00 93.00 983 ALA A C 1
ATOM 7947 O O . ALA A 1 983 ? 29.148 7.438 -10.915 1.00 93.00 983 ALA A O 1
ATOM 7948 N N . MET A 1 984 ? 27.993 8.869 -12.203 1.00 95.25 984 MET A N 1
ATOM 7949 C CA . MET A 1 984 ? 26.728 8.122 -12.148 1.00 95.25 984 MET A CA 1
ATOM 7950 C C . MET A 1 984 ? 26.775 6.792 -12.921 1.00 95.25 984 MET A C 1
ATOM 7952 O O . MET A 1 984 ? 26.228 5.799 -12.439 1.00 95.25 984 MET A O 1
ATOM 7956 N N . LEU A 1 985 ? 27.424 6.746 -14.095 1.00 96.12 985 LEU A N 1
ATOM 7957 C CA . LEU A 1 985 ? 27.622 5.506 -14.862 1.00 96.12 985 LEU A CA 1
ATOM 7958 C C . LEU A 1 985 ? 28.498 4.499 -14.098 1.00 96.12 985 LEU A C 1
ATOM 7960 O O . LEU A 1 985 ? 28.223 3.302 -14.133 1.00 96.12 985 LEU A O 1
ATOM 7964 N N . PHE A 1 986 ? 29.548 4.962 -13.417 1.00 95.62 986 PHE A N 1
ATOM 7965 C CA . PHE A 1 986 ? 30.524 4.096 -12.743 1.00 95.62 986 PHE A CA 1
ATOM 7966 C C . PHE A 1 986 ? 30.019 3.558 -11.388 1.00 95.62 986 PHE A C 1
ATOM 7968 O O . PHE A 1 986 ? 30.695 2.740 -10.763 1.00 95.62 986 PHE A O 1
ATOM 7975 N N . GLN A 1 987 ? 28.823 3.952 -10.928 1.00 94.00 987 GLN A N 1
ATOM 7976 C CA . GLN A 1 987 ? 28.268 3.505 -9.647 1.00 94.00 987 GLN A CA 1
ATOM 7977 C C . GLN A 1 987 ? 28.188 1.973 -9.553 1.00 94.00 987 GLN A C 1
ATOM 7979 O O . GLN A 1 987 ? 27.534 1.303 -10.354 1.00 94.00 987 GLN A O 1
ATOM 7984 N N . GLY A 1 988 ? 28.811 1.411 -8.514 1.00 91.88 988 GLY A N 1
ATOM 7985 C CA . GLY A 1 988 ? 28.849 -0.038 -8.297 1.00 91.88 988 GLY A CA 1
ATOM 7986 C C . GLY A 1 988 ? 29.893 -0.783 -9.138 1.00 91.88 988 GLY A C 1
ATOM 7987 O O . GLY A 1 988 ? 29.846 -2.015 -9.191 1.00 91.88 988 GLY A O 1
ATOM 7988 N N . PHE A 1 989 ? 30.825 -0.061 -9.764 1.00 95.44 989 PHE A N 1
ATOM 7989 C CA . PHE A 1 989 ? 31.969 -0.610 -10.483 1.00 95.44 989 PHE A CA 1
ATOM 7990 C C . PHE A 1 989 ? 33.295 -0.004 -9.990 1.00 95.44 989 PHE A C 1
ATOM 7992 O O . PHE A 1 989 ? 33.369 1.162 -9.620 1.00 95.44 989 PHE A O 1
ATOM 7999 N N . GLU A 1 990 ? 34.359 -0.802 -10.032 1.00 94.25 990 GLU A N 1
ATOM 8000 C CA . GLU A 1 990 ? 35.754 -0.361 -9.978 1.00 94.25 990 GLU A CA 1
ATOM 8001 C C . GLU A 1 990 ? 36.189 0.060 -11.391 1.00 94.25 990 GLU A C 1
ATOM 8003 O O . GLU A 1 990 ? 36.012 -0.698 -12.349 1.00 94.25 990 GLU A O 1
ATOM 8008 N N . TRP A 1 991 ? 36.784 1.245 -11.539 1.00 93.50 991 TRP A N 1
ATOM 8009 C CA . TRP A 1 991 ? 37.372 1.697 -12.803 1.00 93.50 991 TRP A CA 1
ATOM 8010 C C . TRP A 1 991 ? 38.813 1.186 -12.925 1.00 93.50 991 TRP A C 1
ATOM 8012 O O . TRP A 1 991 ? 39.694 1.592 -12.172 1.00 93.50 991 TRP A O 1
ATOM 8022 N N . VAL A 1 992 ? 39.051 0.257 -13.858 1.00 94.38 992 VAL A N 1
ATOM 8023 C CA . VAL A 1 992 ? 40.303 -0.524 -13.930 1.00 94.38 992 VAL A CA 1
ATOM 8024 C C . VAL A 1 992 ? 41.298 0.040 -14.951 1.00 94.38 992 VAL A C 1
ATOM 8026 O O . VAL A 1 992 ? 42.516 -0.009 -14.744 1.00 94.38 992 VAL A O 1
ATOM 8029 N N . ALA A 1 993 ? 40.799 0.518 -16.094 1.00 95.25 993 ALA A N 1
ATOM 8030 C CA . ALA A 1 993 ? 41.616 1.027 -17.196 1.00 95.25 993 ALA A CA 1
ATOM 8031 C C . ALA A 1 993 ? 40.805 1.891 -18.175 1.00 95.25 993 ALA A C 1
ATOM 8033 O O . ALA A 1 993 ? 39.582 1.757 -18.267 1.00 95.25 993 ALA A O 1
ATOM 8034 N N . THR A 1 994 ? 41.509 2.712 -18.961 1.00 95.19 994 THR A N 1
ATOM 8035 C CA . THR A 1 994 ? 40.953 3.489 -20.081 1.00 95.19 994 THR A CA 1
ATOM 8036 C C . THR A 1 994 ? 41.809 3.300 -21.331 1.00 95.19 994 THR A C 1
ATOM 8038 O O . THR A 1 994 ? 43.039 3.310 -21.250 1.00 95.19 994 THR A O 1
ATOM 8041 N N . TYR A 1 995 ? 41.154 3.141 -22.482 1.00 95.38 995 TYR A N 1
ATOM 8042 C CA . TYR A 1 995 ? 41.766 2.915 -23.790 1.00 95.38 995 TYR A CA 1
ATOM 8043 C C . TYR A 1 995 ? 41.244 3.907 -24.836 1.00 95.38 995 TYR A C 1
ATOM 8045 O O . TYR A 1 995 ? 40.081 4.315 -24.823 1.00 95.38 995 TYR A O 1
ATOM 8053 N N . SER A 1 996 ? 42.125 4.271 -25.766 1.00 92.12 996 SER A N 1
ATOM 8054 C CA . SER A 1 996 ? 41.877 5.148 -26.917 1.00 92.12 996 SER A CA 1
ATOM 8055 C C . SER A 1 996 ? 42.260 4.419 -28.202 1.00 92.12 996 SER A C 1
ATOM 8057 O O . SER A 1 996 ? 43.075 3.500 -28.155 1.00 92.12 996 SER A O 1
ATOM 8059 N N . ALA A 1 997 ? 41.745 4.850 -29.354 1.00 88.81 997 ALA A N 1
ATOM 8060 C CA . ALA A 1 997 ? 42.151 4.263 -30.633 1.00 88.81 997 ALA A CA 1
ATOM 8061 C C . ALA A 1 997 ? 43.651 4.443 -30.928 1.00 88.81 997 ALA A C 1
ATOM 8063 O O . ALA A 1 997 ? 44.299 3.512 -31.385 1.00 88.81 997 ALA A O 1
ATOM 8064 N N . ASP A 1 998 ? 44.237 5.597 -30.593 1.00 86.38 998 ASP A N 1
ATOM 8065 C CA . ASP A 1 998 ? 45.632 5.913 -30.940 1.00 86.38 998 ASP A CA 1
ATOM 8066 C C . ASP A 1 998 ? 46.698 5.217 -30.057 1.00 86.38 998 ASP A C 1
ATOM 8068 O O . ASP A 1 998 ? 47.884 5.523 -30.173 1.00 86.38 998 ASP A O 1
ATOM 8072 N N . SER A 1 999 ? 46.311 4.310 -29.144 1.00 87.38 999 SER A N 1
ATOM 8073 C CA . SER A 1 999 ? 47.245 3.591 -28.259 1.00 87.38 999 SER A CA 1
ATOM 8074 C C . SER A 1 999 ? 46.696 2.246 -27.780 1.00 87.38 999 SER A C 1
ATOM 8076 O O . SER A 1 999 ? 45.626 2.176 -27.178 1.00 87.38 999 SER A O 1
ATOM 8078 N N . GLU A 1 1000 ? 47.500 1.191 -27.936 1.00 88.00 1000 GLU A N 1
ATOM 8079 C CA . GLU A 1 1000 ? 47.238 -0.152 -27.387 1.00 88.00 1000 GLU A CA 1
ATOM 8080 C C . GLU A 1 1000 ? 47.487 -0.237 -25.870 1.00 88.00 1000 GLU A C 1
ATOM 8082 O O . GLU A 1 1000 ? 46.990 -1.135 -25.190 1.00 88.00 1000 GLU A O 1
ATOM 8087 N N . LYS A 1 1001 ? 48.244 0.716 -25.311 1.00 90.62 1001 LYS A N 1
ATOM 8088 C CA . LYS A 1 1001 ? 48.468 0.829 -23.865 1.00 90.62 1001 LYS A CA 1
ATOM 8089 C C . LYS A 1 1001 ? 47.322 1.586 -23.207 1.00 90.62 1001 LYS A C 1
ATOM 8091 O O . LYS A 1 1001 ? 46.907 2.629 -23.722 1.00 90.62 1001 LYS A O 1
ATOM 8096 N N . LYS A 1 1002 ? 46.904 1.115 -22.025 1.00 92.31 1002 LYS A N 1
ATOM 8097 C CA . LYS A 1 1002 ? 46.029 1.885 -21.135 1.00 92.31 1002 LYS A CA 1
ATOM 8098 C C . LYS A 1 1002 ? 46.672 3.223 -20.764 1.00 92.31 1002 LYS A C 1
ATOM 8100 O O . LYS A 1 1002 ? 47.898 3.312 -20.660 1.00 92.31 1002 LYS A O 1
ATOM 8105 N N . PHE A 1 1003 ? 45.844 4.227 -20.518 1.00 90.75 1003 PHE A N 1
ATOM 8106 C CA . PHE A 1 1003 ? 46.269 5.524 -20.001 1.00 90.75 1003 PHE A CA 1
ATOM 8107 C C . PHE A 1 1003 ? 45.376 5.960 -18.837 1.00 90.75 1003 PHE A C 1
ATOM 8109 O O . PHE A 1 1003 ? 44.219 5.544 -18.741 1.00 90.75 1003 PHE A O 1
ATOM 8116 N N . ASP A 1 1004 ? 45.916 6.824 -17.984 1.00 86.25 1004 ASP A N 1
ATOM 8117 C CA . ASP A 1 1004 ? 45.162 7.464 -16.912 1.00 86.25 1004 ASP A CA 1
ATOM 8118 C C . ASP A 1 1004 ? 44.469 8.709 -17.483 1.00 86.25 1004 ASP A C 1
ATOM 8120 O O . ASP A 1 1004 ? 45.108 9.572 -18.092 1.00 86.25 1004 ASP A O 1
ATOM 8124 N N . LEU A 1 1005 ? 43.142 8.766 -17.371 1.00 86.38 1005 LEU A N 1
ATOM 8125 C CA . LEU A 1 1005 ? 42.342 9.894 -17.845 1.00 86.38 1005 LEU A CA 1
ATOM 8126 C C . LEU A 1 1005 ? 42.420 11.018 -16.808 1.00 86.38 1005 LEU A C 1
ATOM 8128 O O . LEU A 1 1005 ? 42.101 10.789 -15.647 1.00 86.38 1005 LEU A O 1
ATOM 8132 N N . ASP A 1 1006 ? 42.797 12.223 -17.234 1.00 83.94 1006 ASP A N 1
ATOM 8133 C CA . ASP A 1 1006 ? 42.809 13.433 -16.408 1.00 83.94 1006 ASP A CA 1
ATOM 8134 C C . ASP A 1 1006 ? 41.785 14.471 -16.908 1.00 83.94 1006 ASP A C 1
ATOM 8136 O O . ASP A 1 1006 ? 41.148 14.302 -17.953 1.00 83.94 1006 ASP A O 1
ATOM 8140 N N . THR A 1 1007 ? 41.606 15.559 -16.155 1.00 78.81 1007 THR A N 1
ATOM 8141 C CA . THR A 1 1007 ? 40.654 16.630 -16.493 1.00 78.81 1007 THR A CA 1
ATOM 8142 C C . THR A 1 1007 ? 41.006 17.317 -17.819 1.00 78.81 1007 THR A C 1
ATOM 8144 O O . THR A 1 1007 ? 40.114 17.656 -18.595 1.00 78.81 1007 THR A O 1
ATOM 8147 N N . LEU A 1 1008 ? 42.296 17.492 -18.130 1.00 80.56 1008 LEU A N 1
ATOM 8148 C CA . LEU A 1 1008 ? 42.732 18.140 -19.373 1.00 80.56 1008 LEU A CA 1
ATOM 8149 C C . LEU A 1 1008 ? 42.342 17.309 -20.600 1.00 80.56 1008 LEU A C 1
ATOM 8151 O O . LEU A 1 1008 ? 41.871 17.861 -21.593 1.00 80.56 1008 LEU A O 1
ATOM 8155 N N . ARG A 1 1009 ? 42.500 15.988 -20.519 1.00 84.12 1009 ARG A N 1
ATOM 8156 C CA . ARG A 1 1009 ? 42.179 15.031 -21.581 1.00 84.12 1009 ARG A CA 1
ATOM 8157 C C . ARG A 1 1009 ? 40.688 14.716 -21.680 1.00 84.12 1009 ARG A C 1
ATOM 8159 O O . ARG A 1 1009 ? 40.222 14.366 -22.759 1.00 84.12 1009 ARG A O 1
ATOM 8166 N N . LEU A 1 1010 ? 39.939 14.852 -20.587 1.00 84.38 1010 LEU A N 1
ATOM 8167 C CA . LEU A 1 1010 ? 38.478 14.736 -20.586 1.00 84.38 1010 LEU A CA 1
ATOM 8168 C C . LEU A 1 1010 ? 37.809 15.919 -21.304 1.00 84.38 1010 LEU A C 1
ATOM 8170 O O . LEU A 1 1010 ? 36.857 15.722 -22.052 1.00 84.38 1010 LEU A O 1
ATOM 8174 N N . HIS A 1 1011 ? 38.333 17.135 -21.135 1.00 77.88 1011 HIS A N 1
ATOM 8175 C CA . HIS A 1 1011 ? 37.768 18.351 -21.737 1.00 77.88 1011 HIS A CA 1
ATOM 8176 C C . HIS A 1 1011 ? 38.529 18.854 -22.982 1.00 77.88 1011 HIS A C 1
ATOM 8178 O O . HIS A 1 1011 ? 38.245 19.951 -23.466 1.00 77.88 1011 HIS A O 1
ATOM 8184 N N . SER A 1 1012 ? 39.467 18.069 -23.533 1.00 81.81 1012 SER A N 1
ATOM 8185 C CA . SER A 1 1012 ? 40.410 18.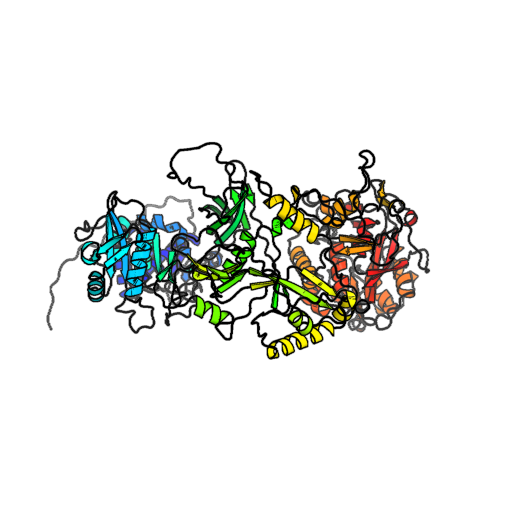512 -24.578 1.00 81.81 1012 SER A CA 1
ATOM 8186 C C . SER A 1 1012 ? 39.759 18.986 -25.880 1.00 81.81 1012 SER A C 1
ATOM 8188 O O . SER A 1 1012 ? 40.307 19.850 -26.560 1.00 81.81 1012 SER A O 1
ATOM 8190 N N . GLU A 1 1013 ? 38.594 18.441 -26.232 1.00 81.31 1013 GLU A N 1
ATOM 8191 C CA . GLU A 1 1013 ? 37.872 18.792 -27.462 1.00 81.31 1013 GLU A CA 1
ATOM 8192 C C . GLU A 1 1013 ? 37.031 20.079 -27.337 1.00 81.31 1013 GLU A C 1
ATOM 8194 O O . GLU A 1 1013 ? 36.698 20.707 -28.346 1.00 81.31 1013 GLU A O 1
ATOM 8199 N N . GLY A 1 1014 ? 36.702 20.501 -26.111 1.00 76.06 1014 GLY A N 1
ATOM 8200 C CA . GLY A 1 1014 ? 35.809 21.626 -25.822 1.00 76.06 1014 GLY A CA 1
ATOM 8201 C C . GLY A 1 1014 ? 34.313 21.271 -25.772 1.00 76.06 1014 GLY A C 1
ATOM 8202 O O . GLY A 1 1014 ? 33.906 20.117 -25.900 1.00 76.06 1014 GLY A O 1
ATOM 8203 N N . LEU A 1 1015 ? 33.471 22.287 -25.546 1.00 81.69 1015 LEU A N 1
ATOM 8204 C CA . LEU A 1 1015 ? 32.027 22.108 -25.358 1.00 81.69 1015 LEU A CA 1
ATOM 8205 C C . LEU A 1 1015 ? 31.334 21.596 -26.634 1.00 81.69 1015 LEU A C 1
ATOM 8207 O O . LEU A 1 1015 ? 31.667 22.020 -27.740 1.00 81.69 1015 LEU A O 1
ATOM 8211 N N . PHE A 1 1016 ? 30.358 20.696 -26.465 1.00 83.38 1016 PHE A N 1
ATOM 8212 C CA . PHE A 1 1016 ? 29.645 20.003 -27.551 1.00 83.38 1016 PHE A CA 1
ATOM 8213 C C . PHE A 1 1016 ? 30.549 19.240 -28.535 1.00 83.38 1016 PHE A C 1
ATOM 8215 O O . PHE A 1 1016 ? 30.146 18.910 -29.652 1.00 83.38 1016 PHE A O 1
ATOM 8222 N N . LYS A 1 1017 ? 31.746 18.855 -28.089 1.00 86.94 1017 LYS A N 1
ATOM 8223 C CA . LYS A 1 1017 ? 32.615 17.880 -28.749 1.00 86.94 1017 LYS A CA 1
ATOM 8224 C C . LYS A 1 1017 ? 33.036 16.800 -27.751 1.00 86.94 1017 LYS A C 1
ATOM 8226 O O . LYS A 1 1017 ? 32.842 16.953 -26.545 1.00 86.94 1017 LYS A O 1
ATOM 8231 N N . SER A 1 1018 ? 33.567 15.695 -28.263 1.00 90.19 1018 SER A N 1
ATOM 8232 C CA . SER A 1 1018 ? 33.900 14.522 -27.455 1.00 90.19 1018 SER A CA 1
ATOM 8233 C C . SER A 1 1018 ? 34.974 13.660 -28.104 1.00 90.19 1018 SER A C 1
ATOM 8235 O O . SER A 1 1018 ? 34.941 13.465 -29.320 1.00 90.19 1018 SER A O 1
ATOM 8237 N N . SER A 1 1019 ? 35.827 13.047 -27.289 1.00 90.12 1019 SER A N 1
ATOM 8238 C CA . SER A 1 1019 ? 36.680 11.927 -27.694 1.00 90.12 1019 SER A CA 1
ATOM 8239 C C . SER A 1 1019 ? 36.005 10.618 -27.277 1.00 90.12 1019 SER A C 1
ATOM 8241 O O . SER A 1 1019 ? 35.523 10.494 -26.152 1.00 90.12 1019 SER A O 1
ATOM 8243 N N . HIS A 1 1020 ? 35.948 9.616 -28.154 1.00 89.94 1020 HIS A N 1
ATOM 8244 C CA . HIS A 1 1020 ? 35.342 8.327 -27.806 1.00 89.94 1020 HIS A CA 1
ATOM 8245 C C . HIS A 1 1020 ? 36.406 7.409 -27.190 1.00 89.94 1020 HIS A C 1
ATOM 8247 O O . HIS A 1 1020 ? 37.378 7.038 -27.851 1.00 89.94 1020 HIS A O 1
ATOM 8253 N N . TYR A 1 1021 ? 36.229 7.050 -25.919 1.00 93.56 1021 TYR A N 1
ATOM 8254 C CA . TYR A 1 1021 ? 37.137 6.166 -25.182 1.00 93.56 1021 TYR A CA 1
ATOM 8255 C C . TYR A 1 1021 ? 36.395 4.915 -24.717 1.00 93.56 1021 TYR A C 1
ATOM 8257 O O . TYR A 1 1021 ? 35.179 4.941 -24.516 1.00 93.56 1021 TYR A O 1
ATOM 8265 N N . THR A 1 1022 ? 37.139 3.829 -24.507 1.00 95.62 1022 THR A N 1
ATOM 8266 C CA . THR A 1 1022 ? 36.622 2.626 -23.846 1.00 95.62 1022 THR A CA 1
ATOM 8267 C C . THR A 1 1022 ? 37.195 2.530 -22.443 1.00 95.62 1022 THR A C 1
ATOM 8269 O O . THR A 1 1022 ? 38.412 2.444 -22.273 1.00 95.62 1022 THR A O 1
ATOM 8272 N N . VAL A 1 1023 ? 36.323 2.514 -21.436 1.00 96.31 1023 VAL A N 1
ATOM 8273 C CA . VAL A 1 1023 ? 36.699 2.197 -20.053 1.00 96.31 1023 VAL A CA 1
ATOM 8274 C C . VAL A 1 1023 ? 36.401 0.739 -19.734 1.00 96.31 1023 VAL A C 1
ATOM 8276 O O . VAL A 1 1023 ? 35.398 0.174 -20.180 1.00 96.31 1023 VAL A O 1
ATOM 8279 N N . VAL A 1 1024 ? 37.293 0.137 -18.952 1.00 97.50 1024 VAL A N 1
ATOM 8280 C CA . VAL A 1 1024 ? 37.138 -1.209 -18.402 1.00 97.50 1024 VAL A CA 1
ATOM 8281 C C . VAL A 1 1024 ? 36.693 -1.065 -16.954 1.00 97.50 1024 VAL A C 1
ATOM 8283 O O . VAL A 1 1024 ? 37.432 -0.544 -16.115 1.00 97.50 1024 VAL A O 1
ATOM 8286 N N . LEU A 1 1025 ? 35.471 -1.508 -16.680 1.00 97.69 1025 LEU A N 1
ATOM 8287 C CA . LEU A 1 1025 ? 34.810 -1.410 -15.383 1.00 97.69 1025 LEU A CA 1
ATOM 8288 C C . LEU A 1 1025 ? 34.621 -2.816 -14.803 1.00 97.69 1025 LEU A C 1
ATOM 8290 O O . LEU A 1 1025 ? 34.069 -3.690 -15.470 1.00 97.69 1025 LEU A O 1
ATOM 8294 N N . ARG A 1 1026 ? 35.049 -3.067 -13.566 1.00 97.44 1026 ARG A N 1
ATOM 8295 C CA . ARG A 1 1026 ? 34.820 -4.344 -12.872 1.00 97.44 1026 ARG A CA 1
ATOM 8296 C C . ARG A 1 1026 ? 33.656 -4.194 -11.905 1.00 97.44 1026 ARG A C 1
ATOM 8298 O O . ARG A 1 1026 ? 33.662 -3.291 -11.079 1.00 97.44 1026 ARG A O 1
ATOM 8305 N N . LYS A 1 1027 ? 32.666 -5.084 -11.961 1.00 96.69 1027 LYS A N 1
ATOM 8306 C CA . LYS A 1 1027 ? 31.558 -5.073 -10.996 1.00 96.69 1027 LYS A CA 1
ATOM 8307 C C . LYS A 1 1027 ? 32.064 -5.364 -9.575 1.00 96.69 1027 LYS A C 1
ATOM 8309 O O . LYS A 1 1027 ? 32.709 -6.398 -9.369 1.00 96.69 1027 LYS A O 1
ATOM 8314 N N . LEU A 1 1028 ? 31.703 -4.493 -8.628 1.00 90.81 1028 LEU A N 1
ATOM 8315 C CA . LEU A 1 1028 ? 31.979 -4.635 -7.191 1.00 90.81 1028 LEU A CA 1
ATOM 8316 C C . LEU A 1 1028 ? 31.178 -5.769 -6.528 1.00 90.81 1028 LEU A C 1
ATOM 8318 O O . LEU A 1 1028 ? 30.092 -6.148 -7.032 1.00 90.81 1028 LEU A O 1
#

Foldseek 3Di:
DDDDDDDDDDDDDDDDDDPDDDDDDDDDQAAEEEEPEPLVDDDLLLCLRLLLLLLLCVVQVHQYEQECPDVSSVVSLVSCCQFQVLSVVRYHYHDHDDDPVDDEDEFAPDPAFDGDSVVCNPPPDRYYYYYDYSNQFCVSNVPCLVVSLVRTDDDPDPLVQDDADDPAEAEEEEEAEDDVQPPPLFDHDDLLRSVQLVLVVCLVPPDDPRHQYAYEYEYPCVVVVVVSQCDWDAHPVRDIDRSVPRYDYDPDDLSVLLVRQLRGHLEYEAERAPPSSSVSSLSNGVNNEYEYADPVATRRRPDDPVPHAVVRNDPPNYWYWYQADDPSNHIDTDPPLHPQKDKDWDFDQQDDPPDDDDDDPDDDDFDWWWKWFADPPDIDIWIWGWDWADQDPLARTTIIIIMDHGDPPTPWMWTDDPPDIGTDDPDPQPFDQDVVPDTDGDDDDDDDPDDAPLDPDQVRVVVVVVQQVVQLVVLQVCLVPDQKDFQDDPQKDWDDDPDPDPVVSVCVQCPRVRQAFKEWAKAFEWEFEAEALVPGAPVNRVVRTDTPPDTDFTAIIGRSSNDNTHGGTDRPDDPPRHDYHYDDPTHMYGHPHYHYDYPPCPVPPPPDDPPDPPDDDPVVVSVVVRVVVVVVCPPPVNVVCRNVDDPDDDCVVLQVVVQVVQVPDPDSHDDGCVVRPDDDDPPPPDDDDPDPDPQQPAWEQFPVGTATQDDSDDDDPDDPPPPGYPDCQPLFAVVVQWDFDARDPPATAIAGVDDDDLLCLLVVLLVLQPPAFDLFFDQDDDPVCVCLQCSNVRAAEAGDAAAQQPVQPPQQEVLQVLVVLLVDDPVRLCVVPPDLFVLQLLLVCVVVAQAQFEEEEEDDDSYCSVLSSNVNSHHQAYEYEDDHDHDHHPVCCNHYYYDYPNRCSVPVVVQFQRGQEYEYAAHLFQAQLCSRPHGRDSCRSLSVLSSVLGRHHQFHKYWDWFWFAHFYDHHNGGTHDGNSVVSSSLHQWDFDFKGGSVDSDTDDDHSCNRHVVHPPHTGIMIIMITGD

Sequence (1028 aa):
MFNNVTLPVIPLINKTEPPKANKNVLEPPKKYLSTNLAANARLGNHLFEMASLYGISKKLERIPTFFIDTQWHDTMLQETDFLIPGLIDHFLIVNDTFPKHLPHTIFHPQCCIFEDPNRLKNITDEYMHLTGAFYQSWKYFSRLRNELMGYLKEPSNNFTSLPKSDESTFITCVHIRRTDFVGSGFHVPEKDFIINAMKFVEEKEKKLISMNYTTVFFTDDADYVKTLLKEKFELKDGTVKNLETDSVISDTDPPDSILYSSRHCDTVLFTAPHSTFGWWLGYLSKGNQVYYTDLKFVNDLSFPAEKFNPDDYYPPHWTPVKYGGPGNAAVIESLNLGNNSLALVMSMNLGKLNGIAGHSANTINHTKIVVMARNQTTGTVVSTRYERITPHDNCQIVTVFATVQLLPDPVHIALISNEDSTEVSRNQSRKICVKGYITLQPWDRVLFPFVPGDIADPYQEIEFQSLAGAQTDCLLQYKETAEFVALFDLNDILIPRSASTLLEEFRHILGSQERVSFLSYTWKNYEINVFNNTKFSISSMVDSLADRNTTKFSKTVVVTKNLNFTWIDRPYFAPDGFISLDVVDNSIIHLEEIIWIDQNNTKDLKSYTKESSNFSFPYDALSDIETDFDQMLNKERIAEIIPNLPNFFHFYYLTNKCLQDSKSISLKRCPGPQMCGFYQHPNLHKQPERLLTNLSSYYVTTHQGNVSLEELNENVRDERSKNQVHELLFQVYKPFGYQITEPTLPVPTLVLIIEHTCLMVFEDWYTISQVPQPETPPSQMPEDQTDRFSLNGYAALQTMYFNDHNKTADLIGNWDNITSLMKLSKTDLLALASHREAESIYNAMDNFPLDGMRGIVVGSTSQPWLEVMALQHGARNVVTIQRNKFNIQEEFRNRISAIFPAYLANNWQKFLGRLDFVASFSSIQHLGLGRYGDSIDPIGDLREMQKIKCMLKKGGILFLGVPFGTDAIHFNAQRYYGPIRLAMLFQGFEWVATYSADSEKKFDLDTLRLHSEGLFKSSHYTVVLRKL

Organism: Caenorhabditis briggsae (NCBI:txid6238)